Protein 5Y82 (pdb70)

Foldseek 3Di:
DAWDDDVAWIWDDDPFKIWTAGWWFRFTAWIFGCPPHTDTQFGCDPARFFKAPPVRTATAPDTKDWDDPCQDPRGHDFKIKIWGHRPQKIWIKMDGNPPLQKIKIKMAGADKIWTAHTARDPDCQQWDDAAQWTWHAHPVRQKIKIKRLNPGSPDDRIRTDYGIDMIMIRIGHPDLVSLCVRCVPCSVVVVVVSVVGPD/DAWDDDPFWIWDDDPFKIWTAGWWFRFTAWIFGCPPHTHTQFGDDPARFFWAAPHHTATAPDTKDKDFPAQDPRGHDFKIKIWGHRPQKIWIKMDGNPPLQKIKIKIAGAAKIWTAHTARDPDCLQWDDAFQWTWHAHPVQQKIKIKRLNPGSPDDRIRTDYGIDMIMIHIGHPDLVSLCVRPVPCSVVVVVVSVVGVD/DAWDDDPFWIWDDDPFKIWTAGFWFRFTAWIFGCPPHTHTQFGDDPARFFKAAPHRTATAPDTKDKDFDCQDPRGHDFKIKIWGHRPQKIWMKMDGNPPLQKIKIKIAGAHKIWTAHTARDPDCLQWDDAAQWTWHAHPVQQKIKIKRQNPGSVDDRIRIDYGIDMIMIRIGHPDLVSLCVRPVPCSVVVVVVSVVGPD/DAWDDDVAWIWDDAPFKIWTAGWWFRFTAWIFGCPPHTHTQFGCDPARFFKAADHDTATAPDTKDWDFPCQDPRGHDFKIWIWGHRPQKIWIKIDGNPPLQKIKIKMFGQAKIWTGHTARDPDCQQWDDAAQWTWHAHVVRQKIKIKRLNPGSPDDRIRIHHGIDMIMIHIGHPDLVSLCVRCVVCSVVVVVVSVVGPD

Structure (mmCIF, N/CA/C/O backbone):
data_5Y82
#
_entry.id   5Y82
#
_cell.length_a   79.952
_cell.length_b   79.952
_cell.length_c   135.825
_cell.angle_alpha   90.000
_cell.angle_beta   90.000
_cell.angle_gamma   90.000
#
_symmetry.space_group_name_H-M   'P 41'
#
loop_
_entity.id
_entity.type
_entity.pdbx_description
1 polymer 'Membrane protein insertase YidC'
2 water water
#
loop_
_atom_site.group_PDB
_atom_site.id
_atom_site.type_symbol
_atom_site.label_atom_id
_atom_site.label_alt_id
_atom_site.label_comp_id
_atom_site.label_asym_id
_atom_site.label_entity_id
_atom_site.label_seq_id
_atom_site.pdbx_PDB_ins_code
_atom_site.Cartn_x
_atom_site.Cartn_y
_atom_site.Cartn_z
_atom_site.occupancy
_atom_site.B_iso_or_equiv
_atom_site.auth_seq_id
_atom_site.auth_comp_id
_atom_site.auth_asym_id
_atom_site.auth_atom_id
_atom_site.pdbx_PDB_model_num
ATOM 1 N N . ILE A 1 1 ? 131.636 1.502 -57.389 1.00 33.49 24 ILE D N 1
ATOM 2 C CA . ILE A 1 1 ? 130.551 1.436 -58.362 1.00 42.03 24 ILE D CA 1
ATOM 3 C C . ILE A 1 1 ? 130.940 0.594 -59.579 1.00 46.80 24 ILE D C 1
ATOM 4 O O . ILE A 1 1 ? 130.100 -0.092 -60.129 1.00 49.18 24 ILE D O 1
ATOM 9 N N . LYS A 1 2 ? 132.200 0.626 -60.002 1.00 31.91 25 LYS D N 1
ATOM 10 C CA . LYS A 1 2 ? 132.680 -0.251 -61.063 1.00 36.12 25 LYS D CA 1
ATOM 11 C C . LYS A 1 2 ? 133.748 -1.168 -60.486 1.00 36.40 25 LYS D C 1
ATOM 12 O O . LYS A 1 2 ? 134.640 -0.704 -59.773 1.00 34.31 25 LYS D O 1
ATOM 18 N N . VAL A 1 3 ? 133.655 -2.464 -60.776 1.00 33.52 26 VAL D N 1
ATOM 19 C CA . VAL A 1 3 ? 134.632 -3.444 -60.310 1.00 28.98 26 VAL D CA 1
ATOM 20 C C . VAL A 1 3 ? 135.271 -4.124 -61.517 1.00 28.37 26 VAL D C 1
ATOM 21 O O . VAL A 1 3 ? 134.568 -4.573 -62.428 1.00 34.61 26 VAL D O 1
ATOM 25 N N . VAL A 1 4 ? 136.600 -4.211 -61.512 1.00 33.74 27 VAL D N 1
ATOM 26 C CA . VAL A 1 4 ? 137.378 -4.849 -62.571 1.00 24.13 27 VAL D CA 1
ATOM 27 C C . VAL A 1 4 ? 138.304 -5.875 -61.929 1.00 27.33 27 VAL D C 1
ATOM 28 O O . VAL A 1 4 ? 139.297 -5.503 -61.293 1.00 27.87 27 VAL D O 1
ATOM 32 N N . ARG A 1 5 ? 138.006 -7.157 -62.130 1.00 25.07 28 ARG D N 1
ATOM 33 C CA . ARG A 1 5 ? 138.806 -8.269 -61.626 1.00 23.61 28 ARG D CA 1
ATOM 34 C C . ARG A 1 5 ? 139.754 -8.747 -62.727 1.00 28.65 28 ARG D C 1
ATOM 35 O O . ARG A 1 5 ? 139.299 -9.051 -63.838 1.00 33.90 28 ARG D O 1
ATOM 43 N N . SER A 1 6 ? 141.062 -8.811 -62.431 1.00 28.16 29 SER D N 1
ATOM 44 C CA . SER A 1 6 ? 142.059 -8.946 -63.485 1.00 27.60 29 SER D CA 1
ATOM 45 C C . SER A 1 6 ? 142.988 -10.135 -63.259 1.00 37.90 29 SER D C 1
ATOM 46 O O . SER A 1 6 ? 144.161 -10.077 -63.686 1.00 46.30 29 SER D O 1
ATOM 49 N N . GLU A 1 7 ? 142.515 -11.182 -62.568 1.00 37.13 30 GLU D N 1
ATOM 50 C CA . GLU A 1 7 ? 143.283 -12.386 -62.284 1.00 43.62 30 GLU D CA 1
ATOM 51 C C . GLU A 1 7 ? 144.600 -12.086 -61.566 1.00 40.06 30 GLU D C 1
ATOM 52 O O . GLU A 1 7 ? 145.323 -13.015 -61.172 1.00 43.39 30 GLU D O 1
ATOM 58 N N . LYS A 1 8 ? 144.900 -10.804 -61.352 1.00 32.23 31 LYS D N 1
ATOM 59 C CA . LYS A 1 8 ? 146.014 -10.354 -60.521 1.00 32.51 31 LYS D CA 1
ATOM 60 C C . LYS A 1 8 ? 145.619 -9.330 -59.468 1.00 34.60 31 LYS D C 1
ATOM 61 O O . LYS A 1 8 ? 146.345 -9.190 -58.480 1.00 35.40 31 LYS D O 1
ATOM 67 N N . GLU A 1 9 ? 144.506 -8.621 -59.634 1.00 30.35 32 GLU D N 1
ATOM 68 C CA . GLU A 1 9 ? 144.060 -7.634 -58.660 1.00 28.76 32 GLU D CA 1
ATOM 69 C C . GLU A 1 9 ? 142.613 -7.280 -58.956 1.00 22.93 32 GLU D C 1
ATOM 70 O O . GLU A 1 9 ? 142.102 -7.543 -60.045 1.00 26.30 32 GLU D O 1
ATOM 76 N N . ILE A 1 10 ? 141.958 -6.690 -57.964 1.00 22.05 33 ILE D N 1
ATOM 77 C CA . ILE A 1 10 ? 140.593 -6.197 -58.080 1.00 24.60 33 ILE D CA 1
ATOM 78 C C . ILE A 1 10 ? 140.649 -4.679 -57.992 1.00 21.54 33 ILE D C 1
ATOM 79 O O . ILE A 1 10 ? 141.330 -4.127 -57.119 1.00 23.54 33 ILE D O 1
ATOM 84 N N . VAL A 1 11 ? 139.969 -4.003 -58.910 1.00 21.87 34 VAL D N 1
ATOM 85 C CA . VAL A 1 11 ? 139.966 -2.546 -58.949 1.00 24.85 34 VAL D CA 1
ATOM 86 C C . VAL A 1 11 ? 138.537 -2.077 -58.737 1.00 26.45 34 VAL D C 1
ATOM 87 O O . VAL A 1 11 ? 137.612 -2.602 -59.365 1.00 22.33 34 VAL D O 1
ATOM 91 N N . VAL A 1 12 ? 138.356 -1.126 -57.821 1.00 27.03 35 VAL D N 1
ATOM 92 C CA . VAL A 1 12 ? 137.057 -0.525 -57.543 1.00 21.50 35 VAL D CA 1
ATOM 93 C C . VAL A 1 12 ? 137.145 0.945 -57.909 1.00 25.23 35 VAL D C 1
ATOM 94 O O . VAL A 1 12 ? 138.110 1.623 -57.543 1.00 23.37 35 VAL D O 1
ATOM 98 N N . LEU A 1 13 ? 136.138 1.435 -58.627 1.00 28.36 36 LEU D N 1
ATOM 99 C CA . LEU A 1 13 ? 136.169 2.754 -59.246 1.00 27.52 36 LEU D CA 1
ATOM 100 C C . LEU A 1 13 ? 134.838 3.450 -59.019 1.00 31.90 36 LEU D C 1
ATOM 101 O O . LEU A 1 13 ? 133.803 2.994 -59.516 1.00 32.64 36 LEU D O 1
ATOM 106 N N . THR A 1 14 ? 134.863 4.545 -58.265 1.00 30.76 37 THR D N 1
ATOM 107 C CA . THR A 1 14 ? 133.747 5.465 -58.181 1.00 38.20 37 THR D CA 1
ATOM 108 C C . THR A 1 14 ? 134.135 6.727 -58.944 1.00 39.46 37 THR D C 1
ATOM 109 O O . THR A 1 14 ? 135.139 6.741 -59.669 1.00 35.48 37 THR D O 1
ATOM 113 N N . ARG A 1 15 ? 133.371 7.797 -58.751 1.00 38.90 38 ARG D N 1
ATOM 114 C CA . ARG A 1 15 ? 133.697 9.050 -59.414 1.00 39.96 38 ARG D CA 1
ATOM 115 C C . ARG A 1 15 ? 134.961 9.710 -58.870 1.00 41.44 38 ARG D C 1
ATOM 116 O O . ARG A 1 15 ? 135.631 10.426 -59.622 1.00 47.45 38 ARG D O 1
ATOM 124 N N . PHE A 1 16 ? 135.328 9.474 -57.603 1.00 36.04 39 PHE D N 1
ATOM 125 C CA . PHE A 1 16 ? 136.488 10.139 -57.015 1.00 33.03 39 PHE D CA 1
ATOM 126 C C . PHE A 1 16 ? 137.529 9.193 -56.433 1.00 32.33 39 PHE D C 1
ATOM 127 O O . PHE A 1 16 ? 138.541 9.670 -55.900 1.00 31.39 39 PHE D O 1
ATOM 135 N N . GLU A 1 17 ? 137.323 7.881 -56.511 1.00 34.50 40 GLU D N 1
ATOM 136 C CA . GLU A 1 17 ? 138.185 6.921 -55.843 1.00 31.90 40 GLU D CA 1
ATOM 137 C C . GLU A 1 17 ? 138.513 5.761 -56.768 1.00 28.33 40 GLU D C 1
ATOM 138 O O . GLU A 1 17 ? 137.678 5.314 -57.554 1.00 24.64 40 GLU D O 1
ATOM 144 N N . GLU A 1 18 ? 139.743 5.268 -56.649 1.00 26.44 41 GLU D N 1
ATOM 145 C CA . GLU A 1 18 ? 140.209 4.102 -57.395 1.00 25.27 41 GLU D CA 1
ATOM 146 C C . GLU A 1 18 ? 141.050 3.252 -56.451 1.00 23.46 41 GLU D C 1
ATOM 147 O O . GLU A 1 18 ? 142.193 3.604 -56.137 1.00 22.58 41 GLU D O 1
ATOM 153 N N . TYR A 1 19 ? 140.471 2.151 -55.994 1.00 22.63 42 TYR D N 1
ATOM 154 C CA . TYR A 1 19 ? 141.111 1.206 -55.094 1.00 20.56 42 TYR D CA 1
ATOM 155 C C . TYR A 1 19 ? 141.677 0.037 -55.881 1.00 21.89 42 TYR D C 1
ATOM 156 O O . TYR A 1 19 ? 141.017 -0.506 -56.775 1.00 20.70 42 TYR D O 1
ATOM 165 N N . HIS A 1 20 ? 142.893 -0.365 -55.519 1.00 23.78 43 HIS D N 1
ATOM 166 C CA . HIS A 1 20 ? 143.556 -1.537 -56.077 1.00 19.50 43 HIS D CA 1
ATOM 167 C C . HIS A 1 20 ? 143.851 -2.488 -54.929 1.00 21.33 43 HIS D C 1
ATOM 168 O O . HIS A 1 20 ? 144.696 -2.181 -54.073 1.00 22.37 43 HIS D O 1
ATOM 175 N N . PHE A 1 21 ? 143.184 -3.645 -54.944 1.00 21.72 44 PHE D N 1
ATOM 176 C CA . PHE A 1 21 ? 143.362 -4.717 -53.974 1.00 21.54 44 PHE D CA 1
ATOM 177 C C . PHE A 1 21 ? 143.995 -5.940 -54.620 1.00 25.32 44 PHE D C 1
ATOM 178 O O . PHE A 1 21 ? 143.697 -6.278 -55.764 1.00 25.35 44 PHE D O 1
ATOM 186 N N . ASP A 1 22 ? 144.841 -6.636 -53.868 1.00 26.67 45 ASP D N 1
ATOM 187 C CA . ASP A 1 22 ? 145.432 -7.859 -54.385 1.00 28.77 45 ASP D CA 1
ATOM 188 C C . ASP A 1 22 ? 144.480 -9.036 -54.165 1.00 26.92 45 ASP D C 1
ATOM 189 O O . ASP A 1 22 ? 143.385 -8.890 -53.620 1.00 28.20 45 ASP D O 1
ATOM 194 N N . LEU A 1 23 ? 144.917 -10.233 -54.558 1.00 28.70 46 LEU D N 1
ATOM 195 C CA . LEU A 1 23 ? 144.094 -11.422 -54.416 1.00 29.86 46 LEU D CA 1
ATOM 196 C C . LEU A 1 23 ? 144.635 -12.432 -53.417 1.00 26.84 46 LEU D C 1
ATOM 197 O O . LEU A 1 23 ? 143.857 -13.244 -52.908 1.00 30.07 46 LEU D O 1
ATOM 202 N N . GLU A 1 24 ? 145.937 -12.407 -53.132 1.00 30.48 47 GLU D N 1
ATOM 203 C CA . GLU A 1 24 ? 146.579 -13.421 -52.300 1.00 32.28 47 GLU D CA 1
ATOM 204 C C 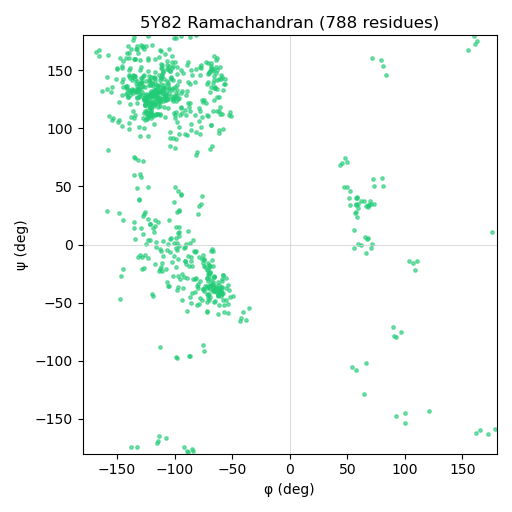. GLU A 1 24 ? 146.627 -13.040 -50.825 1.00 30.20 47 GLU D C 1
ATOM 205 O O . GLU A 1 24 ? 146.470 -13.902 -49.951 1.00 25.63 47 GLU D O 1
ATOM 211 N N . LYS A 1 25 ? 146.842 -11.758 -50.536 1.00 24.68 48 LYS D N 1
ATOM 212 C CA . LYS A 1 25 ? 147.038 -11.288 -49.175 1.00 28.54 48 LYS D CA 1
ATOM 213 C C . LYS A 1 25 ? 145.902 -10.429 -48.654 1.00 24.80 48 LYS D C 1
ATOM 214 O O . LYS A 1 25 ? 145.921 -10.070 -47.478 1.00 21.65 48 LYS D O 1
ATOM 220 N N . GLY A 1 26 ? 144.919 -10.095 -49.482 1.00 22.82 49 GLY D N 1
ATOM 221 C CA . GLY A 1 26 ? 143.866 -9.203 -49.029 1.00 23.25 49 GLY D CA 1
ATOM 222 C C . GLY A 1 26 ? 144.341 -7.821 -48.634 1.00 30.80 49 GLY D C 1
ATOM 223 O O . GLY A 1 26 ? 143.816 -7.238 -47.677 1.00 26.87 49 GLY D O 1
ATOM 224 N N . ILE A 1 27 ? 145.313 -7.271 -49.351 1.00 23.94 50 ILE D N 1
ATOM 225 C CA . ILE A 1 27 ? 145.887 -5.991 -48.967 1.00 23.59 50 ILE D CA 1
ATOM 226 C C . ILE A 1 27 ? 145.403 -4.904 -49.915 1.00 23.24 50 ILE D C 1
ATOM 227 O O . ILE A 1 27 ? 145.018 -5.155 -51.062 1.00 24.38 50 ILE D O 1
ATOM 232 N N . LEU A 1 28 ? 145.404 -3.675 -49.410 1.00 21.77 51 LEU D N 1
ATOM 233 C CA . LEU A 1 28 ? 145.228 -2.518 -50.271 1.00 20.77 51 LEU D CA 1
ATOM 234 C C . LEU A 1 28 ? 146.561 -2.261 -50.958 1.00 18.73 51 LEU D C 1
ATOM 235 O O . LEU A 1 28 ? 147.562 -1.966 -50.297 1.00 18.37 51 LEU D O 1
ATOM 240 N N . LYS A 1 29 ? 146.586 -2.412 -52.282 1.00 18.39 52 LYS D N 1
ATOM 241 C CA . LYS A 1 29 ? 147.827 -2.224 -53.026 1.00 23.02 52 LYS D CA 1
ATOM 242 C C . LYS A 1 29 ? 148.011 -0.763 -53.398 1.00 25.39 52 LYS D C 1
ATOM 243 O O . LYS A 1 29 ? 149.103 -0.206 -53.226 1.00 24.40 52 LYS D O 1
ATOM 249 N N . ASP A 1 30 ? 146.952 -0.121 -53.894 1.00 24.69 53 ASP D N 1
ATOM 250 C CA . ASP A 1 30 ? 147.086 1.264 -54.329 1.00 22.73 53 ASP D CA 1
ATOM 251 C C . ASP A 1 30 ? 145.776 2.001 -54.156 1.00 27.10 53 ASP D C 1
ATOM 252 O O . ASP A 1 30 ? 144.696 1.411 -54.233 1.00 24.13 53 ASP D O 1
ATOM 257 N N . PHE A 1 31 ? 145.880 3.309 -53.947 1.00 22.69 54 PHE D N 1
ATOM 258 C CA . PHE A 1 31 ? 144.688 4.136 -53.888 1.00 25.88 54 PHE D CA 1
ATOM 259 C C . PHE A 1 31 ? 144.941 5.446 -54.616 1.00 23.81 54 PHE D C 1
ATOM 260 O O . PHE A 1 31 ? 145.987 6.084 -54.421 1.00 22.83 54 PHE D O 1
ATOM 268 N N . TYR A 1 32 ? 143.974 5.817 -55.461 1.00 21.94 55 TYR D N 1
ATOM 269 C CA . TYR A 1 32 ? 143.982 7.041 -56.251 1.00 21.43 55 TYR D CA 1
ATOM 270 C C . TYR A 1 32 ? 142.740 7.860 -55.939 1.00 23.45 55 TYR D C 1
ATOM 271 O O . TYR A 1 32 ? 141.620 7.345 -56.016 1.00 21.56 55 TYR D O 1
ATOM 280 N N . THR A 1 33 ? 142.931 9.135 -55.619 1.00 22.59 56 THR D N 1
ATOM 281 C CA . THR A 1 33 ? 141.843 10.092 -55.722 1.00 25.82 56 THR D CA 1
ATOM 282 C C . THR A 1 33 ? 141.840 10.688 -57.121 1.00 29.40 56 THR D C 1
ATOM 283 O O . THR A 1 33 ? 142.864 10.718 -57.813 1.00 21.12 56 THR D O 1
ATOM 287 N N . MET A 1 34 ? 140.662 11.148 -57.539 1.00 30.98 57 MET D N 1
ATOM 288 C CA . MET A 1 34 ? 140.466 11.673 -58.885 1.00 34.97 57 MET D CA 1
ATOM 289 C C . MET A 1 34 ? 139.661 12.965 -58.887 1.00 35.01 57 MET D C 1
ATOM 290 O O . MET A 1 34 ? 139.172 13.387 -59.940 1.00 35.68 57 MET D O 1
ATOM 295 N N . VAL A 1 35 ? 139.507 13.596 -57.727 1.00 29.40 58 VAL D N 1
ATOM 296 C CA . VAL A 1 35 ? 138.750 14.836 -57.687 1.00 41.18 58 VAL D CA 1
ATOM 297 C C . VAL A 1 35 ? 139.537 15.972 -58.341 1.00 36.92 58 VAL D C 1
ATOM 298 O O . VAL A 1 35 ? 138.947 16.904 -58.901 1.00 40.92 58 VAL D O 1
ATOM 302 N N . ASP A 1 36 ? 140.867 15.904 -58.310 1.00 40.51 59 ASP D N 1
ATOM 303 C CA . ASP A 1 36 ? 141.712 16.912 -58.941 1.00 33.63 59 ASP D CA 1
ATOM 304 C C . ASP A 1 36 ? 142.649 16.257 -59.943 1.00 37.06 59 ASP D C 1
ATOM 305 O O . ASP A 1 36 ? 143.859 16.503 -59.929 1.00 43.18 59 ASP D O 1
ATOM 310 N N . GLY A 1 37 ? 142.102 15.429 -60.821 1.00 38.45 60 GLY D N 1
ATOM 311 C CA . GLY A 1 37 ? 142.917 14.588 -61.665 1.00 35.55 60 GLY D CA 1
ATOM 312 C C . GLY A 1 37 ? 143.412 13.361 -60.919 1.00 38.23 60 GLY D C 1
ATOM 313 O O . GLY A 1 37 ? 143.501 13.330 -59.693 1.00 40.85 60 GLY D O 1
ATOM 314 N N . ARG A 1 38 ? 143.774 12.347 -61.660 1.00 34.25 61 ARG D N 1
ATOM 315 C CA . ARG A 1 38 ? 144.185 11.103 -61.093 1.00 28.64 61 ARG D CA 1
ATOM 316 C C . ARG A 1 38 ? 145.428 11.372 -60.309 1.00 27.60 61 ARG D C 1
ATOM 317 O O . ARG A 1 38 ? 146.411 11.735 -60.849 1.00 34.36 61 ARG D O 1
ATOM 325 N N . LYS A 1 39 ? 145.353 11.201 -59.006 1.00 25.93 62 LYS D N 1
ATOM 326 C CA . LYS A 1 39 ? 146.483 11.517 -58.137 1.00 28.85 62 LYS D CA 1
ATOM 327 C C . LYS A 1 39 ? 146.780 10.270 -57.312 1.00 24.03 62 LYS D C 1
ATOM 328 O O . LYS A 1 39 ? 145.917 9.786 -56.569 1.00 22.12 62 LYS D O 1
ATOM 334 N N . HIS A 1 40 ? 147.995 9.750 -57.448 1.00 21.70 63 HIS D N 1
ATOM 335 C CA . HIS A 1 40 ? 148.410 8.545 -56.734 1.00 25.07 63 HIS D CA 1
ATOM 336 C C . HIS A 1 40 ? 148.747 8.955 -55.310 1.00 26.76 63 HIS D C 1
ATOM 337 O O . HIS A 1 40 ? 149.778 9.582 -55.066 1.00 25.06 63 HIS D O 1
ATOM 344 N N . VAL A 1 41 ? 147.879 8.622 -54.358 1.00 26.49 64 VAL D N 1
ATOM 345 C CA . VAL A 1 41 ? 148.060 9.095 -52.991 1.00 26.93 64 VAL D CA 1
ATOM 346 C C . VAL A 1 41 ? 148.415 7.988 -52.022 1.00 20.55 64 VAL D C 1
ATOM 347 O O . VAL A 1 41 ? 148.979 8.287 -50.959 1.00 27.00 64 VAL D O 1
ATOM 351 N N . PHE A 1 42 ? 148.098 6.731 -52.322 1.00 24.55 65 PHE D N 1
ATOM 352 C CA . PHE A 1 42 ? 148.545 5.657 -51.448 1.00 21.28 65 PHE D CA 1
ATOM 353 C C . PHE A 1 42 ? 149.177 4.551 -52.271 1.00 22.63 65 PHE D C 1
ATOM 354 O O . PHE A 1 42 ? 148.616 4.122 -53.285 1.00 21.09 65 PHE D O 1
ATOM 362 N N . THR A 1 43 ? 150.327 4.078 -51.807 1.00 21.85 66 THR D N 1
ATOM 363 C CA . THR A 1 43 ? 150.956 2.896 -52.350 1.00 23.34 66 THR D CA 1
ATOM 364 C C . THR A 1 43 ? 151.309 1.968 -51.199 1.00 24.99 66 THR D C 1
ATOM 365 O O . THR A 1 43 ? 151.760 2.409 -50.137 1.00 25.15 66 THR D O 1
ATOM 369 N N . TYR A 1 44 ? 151.065 0.678 -51.406 1.00 22.93 67 TYR D N 1
ATOM 370 C CA . TYR A 1 44 ? 151.259 -0.324 -50.363 1.00 22.31 67 TYR D CA 1
ATOM 371 C C . TYR A 1 44 ? 152.724 -0.370 -49.938 1.00 23.48 67 TYR D C 1
ATOM 372 O O . TYR A 1 44 ? 153.601 -0.750 -50.718 1.00 21.60 67 TYR D O 1
ATOM 381 N N . GLY A 1 45 ? 152.997 -0.003 -48.698 1.00 26.76 68 GLY D N 1
ATOM 382 C CA . GLY A 1 45 ? 154.296 -0.282 -48.125 1.00 26.17 68 GLY D CA 1
ATOM 383 C C . GLY A 1 45 ? 154.299 -1.662 -47.530 1.00 36.03 68 GLY D C 1
ATOM 384 O O . GLY A 1 45 ? 154.516 -2.655 -48.237 1.00 55.73 68 GLY D O 1
ATOM 385 N N . ASN A 1 46 ? 154.063 -1.726 -46.234 1.00 30.91 69 ASN D N 1
ATOM 386 C CA . ASN A 1 46 ? 153.794 -2.969 -45.519 1.00 30.76 69 ASN D CA 1
ATOM 387 C C . ASN A 1 46 ? 152.554 -2.771 -44.674 1.00 31.48 69 ASN D C 1
ATOM 388 O O . ASN A 1 46 ? 152.492 -3.215 -43.533 1.00 37.60 69 ASN D O 1
ATOM 393 N N . ASP A 1 47 ? 151.579 -2.044 -45.214 1.00 28.80 70 ASP D N 1
ATOM 394 C CA . ASP A 1 47 ? 150.557 -1.450 -44.373 1.00 28.38 70 ASP D CA 1
ATOM 395 C C . ASP A 1 47 ? 149.223 -1.356 -45.086 1.00 28.84 70 ASP D C 1
ATOM 396 O O . ASP A 1 47 ? 148.416 -0.471 -44.790 1.00 35.18 70 ASP D O 1
ATOM 401 N N . GLY A 1 48 ? 148.976 -2.242 -46.036 1.00 24.89 71 GLY D N 1
ATOM 402 C CA . GLY A 1 48 ? 147.715 -2.188 -46.735 1.00 24.51 71 GLY D CA 1
ATOM 403 C C . GLY A 1 48 ? 146.691 -3.109 -46.116 1.00 27.54 71 GLY D C 1
ATOM 404 O O . GLY A 1 48 ? 145.977 -3.814 -46.831 1.00 26.67 71 GLY D O 1
ATOM 405 N N . PHE A 1 49 ? 146.634 -3.120 -44.784 1.00 24.97 72 PHE D N 1
ATOM 406 C CA . PHE A 1 49 ? 145.762 -4.008 -44.009 1.00 22.00 72 PHE D CA 1
ATOM 407 C C . PHE A 1 49 ? 146.251 -5.464 -44.008 1.00 22.32 72 PHE D C 1
ATOM 408 O O . PHE A 1 49 ? 145.445 -6.392 -43.972 1.00 22.36 72 PHE D O 1
ATOM 416 N N . ASP A 1 50 ? 147.573 -5.673 -44.016 1.00 21.53 73 ASP D N 1
ATOM 417 C CA . ASP A 1 50 ? 148.116 -7.014 -43.823 1.00 22.26 73 ASP D CA 1
ATOM 418 C C . ASP A 1 50 ? 147.636 -7.604 -42.507 1.00 25.20 73 ASP D C 1
ATOM 419 O O . ASP A 1 50 ? 147.663 -6.936 -41.474 1.00 24.20 73 ASP D O 1
ATOM 424 N N . VAL A 1 51 ? 147.278 -8.882 -42.532 1.00 23.00 74 VAL D N 1
ATOM 425 C CA . VAL A 1 51 ? 146.944 -9.639 -41.330 1.00 25.51 74 VAL D CA 1
ATOM 426 C C . VAL A 1 51 ? 148.199 -10.369 -40.861 1.00 25.12 74 VAL D C 1
ATOM 427 O O . VAL A 1 51 ? 148.731 -11.225 -41.579 1.00 31.08 74 VAL D O 1
ATOM 431 N N . LEU A 1 52 ? 148.673 -10.051 -39.659 1.00 26.73 75 LEU D N 1
ATOM 432 C CA . LEU A 1 52 ? 149.877 -10.663 -39.096 1.00 29.75 75 LEU D CA 1
ATOM 433 C C . LEU A 1 52 ? 149.497 -11.630 -37.982 1.00 30.89 75 LEU D C 1
ATOM 434 O O . LEU A 1 52 ? 148.833 -11.236 -37.018 1.00 35.98 75 LEU D O 1
ATOM 439 N N . ASP A 1 53 ? 149.925 -12.891 -38.104 1.00 34.17 76 ASP D N 1
ATOM 440 C CA . ASP A 1 53 ? 149.665 -13.860 -37.037 1.00 38.96 76 ASP D CA 1
ATOM 441 C C . ASP A 1 53 ? 150.635 -13.690 -35.873 1.00 45.80 76 ASP D C 1
ATOM 442 O O . ASP A 1 53 ? 150.219 -13.621 -34.713 1.00 51.64 76 ASP D O 1
ATOM 447 N N . GLU A 1 54 ? 151.931 -13.652 -36.154 1.00 47.72 77 GLU D N 1
ATOM 448 C CA . GLU A 1 54 ? 152.860 -13.168 -35.146 1.00 47.40 77 GLU D CA 1
ATOM 449 C C . GLU A 1 54 ? 153.418 -11.857 -35.664 1.00 45.32 77 GLU D C 1
ATOM 450 O O . GLU A 1 54 ? 152.878 -10.780 -35.390 1.00 47.50 77 GLU D O 1
ATOM 456 N N . GLY A 1 55 ? 154.495 -11.958 -36.426 1.00 30.00 78 GLY D N 1
ATOM 457 C CA . GLY A 1 55 ? 154.869 -10.933 -37.371 1.00 30.00 78 GLY D CA 1
ATOM 458 C C . GLY A 1 55 ? 154.737 -11.574 -38.732 1.00 30.00 78 GLY D C 1
ATOM 459 O O . GLY A 1 55 ? 155.311 -11.101 -39.717 1.00 30.00 78 GLY D O 1
ATOM 460 N N . THR A 1 56 ? 153.975 -12.677 -38.782 1.00 28.75 79 THR D N 1
ATOM 461 C CA . THR A 1 56 ? 153.860 -13.491 -39.985 1.00 34.12 79 THR D CA 1
ATOM 462 C C . THR A 1 56 ? 152.629 -13.089 -40.777 1.00 31.63 79 THR D C 1
ATOM 463 O O . THR A 1 56 ? 151.501 -13.362 -40.331 1.00 29.10 79 THR D O 1
ATOM 467 N N . PRO A 1 57 ? 152.780 -12.492 -41.956 1.00 38.11 80 PRO D N 1
ATOM 468 C CA . PRO A 1 57 ? 151.602 -12.172 -42.771 1.00 36.96 80 PRO D CA 1
ATOM 469 C C . PRO A 1 57 ? 150.899 -13.436 -43.255 1.00 37.00 80 PRO D C 1
ATOM 470 O O . PRO A 1 57 ? 151.524 -14.461 -43.529 1.00 31.06 80 PRO D O 1
ATOM 474 N N . LEU A 1 58 ? 149.574 -13.353 -43.342 1.00 28.81 81 LEU D N 1
ATOM 475 C CA . LEU A 1 58 ? 148.731 -14.473 -43.734 1.00 32.11 81 LEU D CA 1
ATOM 476 C C . LEU A 1 58 ? 148.225 -14.285 -45.160 1.00 27.03 81 LEU D C 1
ATOM 477 O O . LEU A 1 58 ? 148.071 -13.157 -45.636 1.00 24.14 81 LEU D O 1
ATOM 482 N N . THR A 1 59 ? 147.973 -15.397 -45.840 1.00 30.26 82 THR D N 1
ATOM 483 C CA . THR A 1 59 ? 147.339 -15.384 -47.151 1.00 28.60 82 THR D CA 1
ATOM 484 C C . THR A 1 59 ? 145.943 -15.989 -47.052 1.00 20.46 82 THR D C 1
ATOM 485 O O . THR A 1 59 ? 145.672 -16.811 -46.175 1.00 21.49 82 THR D O 1
ATOM 489 N N . VAL A 1 60 ? 145.044 -15.558 -47.938 1.00 22.43 83 VAL D N 1
ATOM 490 C CA . VAL A 1 60 ? 143.697 -16.119 -47.919 1.00 26.31 83 VAL D CA 1
ATOM 491 C C . VAL A 1 60 ? 143.754 -17.584 -48.328 1.00 23.94 83 VAL D C 1
ATOM 492 O O . VAL A 1 60 ? 144.608 -18.005 -49.117 1.00 24.92 83 VAL D O 1
ATOM 496 N N . ILE A 1 61 ? 142.834 -18.376 -47.784 1.00 21.69 84 ILE D N 1
ATOM 497 C CA . ILE A 1 61 ? 142.774 -19.787 -48.143 1.00 26.21 84 ILE D CA 1
ATOM 498 C C . ILE A 1 61 ? 141.952 -20.030 -49.397 1.00 22.89 84 ILE D C 1
ATOM 499 O O . ILE A 1 61 ? 141.955 -21.153 -49.925 1.00 23.11 84 ILE D O 1
ATOM 504 N N . GLU A 1 62 ? 141.226 -19.023 -49.872 1.00 24.19 85 GLU D N 1
ATOM 505 C CA . GLU A 1 62 ? 140.462 -19.102 -51.105 1.00 24.94 85 GLU D CA 1
ATOM 506 C C . GLU A 1 62 ? 140.456 -17.729 -51.751 1.00 25.14 85 GLU D C 1
ATOM 507 O O . GLU A 1 62 ? 140.689 -16.705 -51.103 1.00 22.95 85 GLU D O 1
ATOM 513 N N . GLU A 1 63 ? 140.166 -17.727 -53.044 1.00 29.38 86 GLU D N 1
ATOM 514 C CA . GLU A 1 63 ? 140.066 -16.492 -53.792 1.00 27.74 86 GLU D CA 1
ATOM 515 C C . GLU A 1 63 ? 138.979 -15.602 -53.192 1.00 23.67 86 GLU D C 1
ATOM 516 O O . GLU A 1 63 ? 137.988 -16.094 -52.647 1.00 24.09 86 GLU D O 1
ATOM 522 N N . PRO A 1 64 ? 139.164 -14.290 -53.232 1.00 21.80 87 PRO D N 1
ATOM 523 C CA . PRO A 1 64 ? 138.182 -13.393 -52.624 1.00 23.45 87 PRO D CA 1
ATOM 524 C C . PRO A 1 64 ? 136.866 -13.398 -53.385 1.00 24.38 87 PRO D C 1
ATOM 525 O O . PRO A 1 64 ? 136.817 -13.656 -54.591 1.00 21.68 87 PRO D O 1
ATOM 529 N N . ILE A 1 65 ? 135.789 -13.090 -52.662 1.00 21.60 88 ILE D N 1
ATOM 530 C CA . ILE A 1 65 ? 134.455 -13.009 -53.241 1.00 21.09 88 ILE D CA 1
ATOM 531 C C . ILE A 1 65 ? 134.069 -11.543 -53.367 1.00 25.86 88 ILE D C 1
ATOM 532 O O . ILE A 1 65 ? 134.326 -10.748 -52.457 1.00 25.26 88 ILE D O 1
ATOM 537 N N . VAL A 1 66 ? 133.463 -11.179 -54.499 1.00 27.66 89 VAL D N 1
ATOM 538 C CA . VAL A 1 66 ? 132.953 -9.830 -54.726 1.00 29.02 89 VAL D CA 1
ATOM 539 C C . VAL A 1 66 ? 131.430 -9.881 -54.767 1.00 28.87 89 VAL D C 1
ATOM 540 O O . VAL A 1 66 ? 130.848 -10.649 -55.542 1.00 36.36 89 VAL D O 1
ATOM 544 N N . THR A 1 67 ? 130.791 -9.062 -53.929 1.00 33.29 90 THR D N 1
ATOM 545 C CA . THR A 1 67 ? 129.342 -9.022 -53.761 1.00 38.56 90 THR D CA 1
ATOM 546 C C . THR A 1 67 ? 128.882 -7.567 -53.729 1.00 42.62 90 THR D C 1
ATOM 547 O O . THR A 1 67 ? 129.690 -6.636 -53.785 1.00 42.43 90 THR D O 1
ATOM 551 N N . GLY A 1 68 ? 127.579 -7.369 -53.617 1.00 48.79 91 GLY D N 1
ATOM 552 C CA . GLY A 1 68 ? 127.047 -6.026 -53.511 1.00 53.25 91 GLY D CA 1
ATOM 553 C C . GLY A 1 68 ? 125.578 -5.991 -53.852 1.00 52.78 91 GLY D C 1
ATOM 554 O O . GLY A 1 68 ? 124.994 -6.972 -54.309 1.00 61.03 91 GLY D O 1
ATOM 555 N N . VAL A 1 69 ? 124.983 -4.826 -53.622 1.00 59.85 92 VAL D N 1
ATOM 556 C CA . VAL A 1 69 ? 123.552 -4.639 -53.817 1.00 64.56 92 VAL D CA 1
ATOM 557 C C . VAL A 1 69 ? 123.337 -3.711 -55.003 1.00 63.89 92 VAL D C 1
ATOM 558 O O . VAL A 1 69 ? 124.119 -2.785 -55.246 1.00 61.36 92 VAL D O 1
ATOM 562 N N . GLY A 1 70 ? 122.269 -3.980 -55.753 1.00 64.69 93 GLY D N 1
ATOM 563 C CA . GLY A 1 70 ? 121.931 -3.199 -56.924 1.00 62.12 93 GLY D CA 1
ATOM 564 C C . GLY A 1 70 ? 122.870 -3.441 -58.086 1.00 68.94 93 GLY D C 1
ATOM 565 O O . GLY A 1 70 ? 123.464 -2.495 -58.609 1.00 73.28 93 GLY D O 1
ATOM 566 N N . LYS A 1 71 ? 123.004 -4.703 -58.505 1.00 72.19 94 LYS D N 1
ATOM 567 C CA . LYS A 1 71 ? 123.933 -5.075 -59.569 1.00 76.49 94 LYS D CA 1
ATOM 568 C C . LYS A 1 71 ? 123.583 -4.382 -60.881 1.00 80.58 94 LYS D C 1
ATOM 569 O O . LYS A 1 71 ? 122.692 -4.832 -61.610 1.00 82.32 94 LYS D O 1
ATOM 575 N N . VAL A 1 72 ? 124.282 -3.289 -61.188 1.00 79.59 95 VAL D N 1
ATOM 576 C CA . VAL A 1 72 ? 124.044 -2.528 -62.411 1.00 78.45 95 VAL D CA 1
ATOM 577 C C . VAL A 1 72 ? 124.866 -3.141 -63.541 1.00 81.98 95 VAL D C 1
ATOM 578 O O . VAL A 1 72 ? 125.589 -4.125 -63.337 1.00 78.61 95 VAL D O 1
ATOM 582 N N . SER A 1 73 ? 124.740 -2.576 -64.746 1.00 77.17 96 SER D N 1
ATOM 583 C CA . SER A 1 73 ? 125.507 -3.060 -65.889 1.00 83.14 96 SER D CA 1
ATOM 584 C C . SER A 1 73 ? 127.006 -3.055 -65.599 1.00 79.68 96 SER D C 1
ATOM 585 O O . SER A 1 73 ? 127.730 -3.969 -66.014 1.00 75.86 96 SER D O 1
ATOM 588 N N . GLU A 1 74 ? 127.485 -2.043 -64.882 1.00 79.97 97 GLU D N 1
ATOM 589 C CA . GLU A 1 74 ? 128.883 -1.939 -64.478 1.00 82.34 97 GLU D CA 1
ATOM 590 C C . GLU A 1 74 ? 128.969 -2.298 -62.997 1.00 81.08 97 GLU D C 1
ATOM 591 O O . GLU A 1 74 ? 128.970 -1.433 -62.122 1.00 81.06 97 GLU D O 1
ATOM 597 N N . GLY A 1 75 ? 129.057 -3.594 -62.720 1.00 77.02 98 GLY D N 1
ATOM 598 C CA . GLY A 1 75 ? 129.238 -4.062 -61.362 1.00 73.99 98 GLY D CA 1
ATOM 599 C C . GLY A 1 75 ? 128.072 -3.790 -60.430 1.00 78.63 98 GLY D C 1
ATOM 600 O O . GLY A 1 75 ? 127.056 -4.491 -60.476 1.00 78.54 98 GLY D O 1
ATOM 601 N N . PHE A 1 76 ? 128.199 -2.773 -59.579 1.00 70.80 99 PHE D N 1
ATOM 602 C CA . PHE A 1 76 ? 127.183 -2.467 -58.584 1.00 60.77 99 PHE D CA 1
ATOM 603 C C . PHE A 1 76 ? 126.912 -0.972 -58.551 1.00 60.80 99 PHE D C 1
ATOM 604 O O . PHE A 1 76 ? 127.726 -0.155 -58.988 1.00 59.49 99 PHE D O 1
ATOM 612 N N . SER A 1 77 ? 125.744 -0.623 -58.018 1.00 59.39 100 SER D N 1
ATOM 613 C CA . SER A 1 77 ? 125.272 0.754 -58.039 1.00 58.71 100 SER D CA 1
ATOM 614 C C . SER A 1 77 ? 125.546 1.508 -56.748 1.00 61.43 100 SER D C 1
ATOM 615 O O . SER A 1 77 ? 125.888 2.692 -56.797 1.00 69.46 100 SER D O 1
ATOM 618 N N . ASP A 1 78 ? 125.400 0.867 -55.591 1.00 58.00 101 ASP D N 1
ATOM 619 C CA . ASP A 1 78 ? 125.529 1.582 -54.331 1.00 52.96 101 ASP D CA 1
ATOM 620 C C . ASP A 1 78 ? 126.434 0.923 -53.303 1.00 49.95 101 ASP D C 1
ATOM 621 O O . ASP A 1 78 ? 126.750 1.567 -52.298 1.00 43.95 101 ASP D O 1
ATOM 626 N N . GLU A 1 79 ? 126.854 -0.321 -53.507 1.00 45.65 102 GLU D N 1
ATOM 627 C CA . GLU A 1 79 ? 127.632 -1.036 -52.505 1.00 41.37 102 GLU D CA 1
ATOM 628 C C . GLU A 1 79 ? 128.458 -2.107 -53.189 1.00 42.58 102 GLU D C 1
ATOM 629 O O . GLU A 1 79 ? 127.931 -2.868 -54.002 1.00 40.57 102 GLU D O 1
ATOM 635 N N . VAL A 1 80 ? 129.744 -2.162 -52.860 1.00 32.50 103 VAL D N 1
ATOM 636 C CA . VAL A 1 80 ? 130.608 -3.252 -53.287 1.00 28.82 103 VAL D CA 1
ATOM 637 C C . VAL A 1 80 ? 131.297 -3.801 -52.050 1.00 31.93 103 VAL D C 1
ATOM 638 O O . VAL A 1 80 ? 131.743 -3.032 -51.191 1.00 24.97 103 VAL D O 1
ATOM 642 N N . SER A 1 81 ? 131.371 -5.123 -51.947 1.00 25.90 104 SER D N 1
ATOM 643 C CA . SER A 1 81 ? 132.055 -5.757 -50.833 1.00 25.38 104 SER D CA 1
ATOM 644 C C . SER A 1 81 ? 132.984 -6.837 -51.348 1.00 25.31 104 SER D C 1
ATOM 645 O O . SER A 1 81 ? 132.649 -7.571 -52.283 1.00 28.17 104 SER D O 1
ATOM 648 N N . MET A 1 82 ? 134.151 -6.932 -50.722 1.00 17.90 105 MET D N 1
ATOM 649 C CA . MET A 1 82 ? 135.127 -7.961 -51.037 1.00 19.57 105 MET D CA 1
ATOM 650 C C . MET A 1 82 ? 135.424 -8.742 -49.772 1.00 19.50 105 MET D C 1
ATOM 651 O O . MET A 1 82 ? 135.840 -8.163 -48.760 1.00 17.19 105 MET D O 1
ATOM 656 N N . VAL A 1 83 ? 135.203 -10.052 -49.836 1.00 23.52 106 VAL D N 1
ATOM 657 C CA . VAL A 1 83 ? 135.438 -10.958 -48.725 1.00 20.68 106 VAL D CA 1
ATOM 658 C C . VAL A 1 83 ? 136.752 -11.680 -48.968 1.00 20.36 106 VAL D C 1
ATOM 659 O O . VAL A 1 83 ? 136.969 -12.267 -50.037 1.00 20.57 106 VAL D O 1
ATOM 663 N N . TYR A 1 84 ? 137.623 -11.596 -47.974 1.00 19.65 107 TYR D N 1
ATOM 664 C CA . TYR A 1 84 ? 138.893 -12.295 -47.903 1.00 20.97 107 TYR D CA 1
ATOM 665 C C . TYR A 1 84 ? 138.803 -13.275 -46.744 1.00 19.42 107 TYR D C 1
ATOM 666 O O . TYR A 1 84 ? 138.492 -12.877 -45.616 1.00 24.42 107 TYR D O 1
ATOM 675 N N . ASN A 1 85 ? 139.067 -14.540 -47.017 1.00 20.01 108 ASN D N 1
ATOM 676 C CA . ASN A 1 85 ? 138.878 -15.606 -46.045 1.00 22.28 108 ASN D CA 1
ATOM 677 C C . ASN A 1 85 ? 140.238 -16.239 -45.787 1.00 24.48 108 ASN D C 1
ATOM 678 O O . ASN A 1 85 ? 140.752 -16.988 -46.622 1.00 23.88 108 ASN D O 1
ATOM 683 N N . TYR A 1 86 ? 140.828 -15.912 -44.641 1.00 22.62 109 TYR D N 1
ATOM 684 C CA . TYR A 1 86 ? 142.099 -16.487 -44.226 1.00 24.40 109 TYR D CA 1
ATOM 685 C C . TYR A 1 86 ? 141.920 -17.779 -43.450 1.00 26.36 109 TYR D C 1
ATOM 686 O O . TYR A 1 86 ? 142.880 -18.265 -42.842 1.00 29.97 109 TYR D O 1
ATOM 695 N N . GLY A 1 87 ? 140.717 -18.341 -43.455 1.00 23.10 110 GLY D N 1
ATOM 696 C CA . GLY A 1 87 ? 140.449 -19.533 -42.684 1.00 31.11 110 GLY D CA 1
ATOM 697 C C . GLY A 1 87 ? 139.962 -19.155 -41.307 1.00 33.04 110 GLY D C 1
ATOM 698 O O . GLY A 1 87 ? 138.758 -19.182 -41.031 1.00 38.75 110 GLY D O 1
ATOM 699 N N . TYR A 1 88 ? 140.890 -18.771 -40.439 1.00 33.76 111 TYR D N 1
ATOM 700 C CA . TYR A 1 88 ? 140.555 -18.319 -39.101 1.00 34.77 111 TYR D CA 1
ATOM 701 C C . TYR A 1 88 ? 140.472 -16.802 -38.998 1.00 36.53 111 TYR D C 1
ATOM 702 O O . TYR A 1 88 ? 140.355 -16.274 -37.887 1.00 38.26 111 TYR D O 1
ATOM 711 N N . VAL A 1 89 ? 140.553 -16.089 -40.123 1.00 34.36 112 VAL D N 1
ATOM 712 C CA . VAL A 1 89 ? 140.308 -14.650 -40.166 1.00 32.44 112 VAL D CA 1
ATOM 713 C C . VAL A 1 89 ? 139.479 -14.340 -41.406 1.00 25.87 112 VAL D C 1
ATOM 714 O O . VAL A 1 89 ? 139.790 -14.806 -42.506 1.00 28.37 112 VAL D O 1
ATOM 718 N N . LYS A 1 90 ? 138.412 -13.579 -41.222 1.00 25.51 113 LYS D N 1
ATOM 719 C CA . LYS A 1 90 ? 137.611 -13.036 -42.307 1.00 27.81 113 LYS D CA 1
ATOM 720 C C . LYS A 1 90 ? 137.807 -11.524 -42.333 1.00 28.79 113 LYS D C 1
ATOM 721 O O . LYS A 1 90 ? 137.860 -10.884 -41.277 1.00 24.04 113 LYS D O 1
ATOM 727 N N . LYS A 1 91 ? 137.944 -10.961 -43.532 1.00 28.36 114 LYS D N 1
ATOM 728 C CA . LYS A 1 91 ? 138.133 -9.524 -43.704 1.00 24.34 114 LYS D CA 1
ATOM 729 C C . LYS A 1 91 ? 137.304 -9.075 -44.894 1.00 22.56 114 LYS D C 1
ATOM 730 O O . LYS A 1 91 ? 137.503 -9.561 -46.006 1.00 21.43 114 LYS D O 1
ATOM 736 N N . ILE A 1 92 ? 136.379 -8.155 -44.668 1.00 24.67 115 ILE D N 1
ATOM 737 C CA . ILE A 1 92 ? 135.446 -7.706 -45.691 1.00 23.19 115 ILE D CA 1
ATOM 738 C C . ILE A 1 92 ? 135.633 -6.213 -45.867 1.00 19.91 115 ILE D C 1
ATOM 739 O O . ILE A 1 92 ? 135.336 -5.429 -44.956 1.00 21.07 115 ILE D O 1
ATOM 744 N N . PHE A 1 93 ? 136.115 -5.816 -47.033 1.00 19.56 116 PHE D N 1
ATOM 745 C CA . PHE A 1 93 ? 136.096 -4.413 -47.404 1.00 21.95 116 PHE D CA 1
ATOM 746 C C . PHE A 1 93 ? 134.716 -4.066 -47.952 1.00 20.94 116 PHE D C 1
ATOM 747 O O . PHE A 1 93 ? 134.109 -4.860 -48.678 1.00 21.89 116 PHE D O 1
ATOM 755 N N . THR A 1 94 ? 134.206 -2.889 -47.593 1.00 24.11 117 THR D N 1
ATOM 756 C CA . THR A 1 94 ? 132.944 -2.400 -48.147 1.00 25.93 117 THR D CA 1
ATOM 757 C C . THR A 1 94 ? 133.107 -0.956 -48.598 1.00 23.76 117 THR D C 1
ATOM 758 O O . THR A 1 94 ? 133.538 -0.100 -47.817 1.00 22.24 117 THR D O 1
ATOM 762 N N . ILE A 1 95 ? 132.747 -0.693 -49.852 1.00 21.60 118 ILE D N 1
ATOM 763 C CA . ILE A 1 95 ? 132.782 0.637 -50.450 1.00 23.15 118 ILE D CA 1
ATOM 764 C C . ILE A 1 95 ? 131.360 0.996 -50.871 1.00 23.09 118 ILE D C 1
ATOM 765 O O . ILE A 1 95 ? 130.789 0.367 -51.771 1.00 26.68 118 ILE D O 1
ATOM 770 N N . LYS A 1 96 ? 130.778 1.982 -50.202 1.00 34.51 119 LYS D N 1
ATOM 771 C CA . LYS A 1 96 ? 129.447 2.465 -50.519 1.00 36.74 119 LYS D CA 1
ATOM 772 C C . LYS A 1 96 ? 129.542 3.710 -51.394 1.00 42.96 119 LYS D C 1
ATOM 773 O O . LYS A 1 96 ? 130.526 4.454 -51.349 1.00 42.42 119 LYS D O 1
ATOM 779 N N . ASN A 1 97 ? 128.509 3.922 -52.194 1.00 44.86 120 ASN D N 1
ATOM 780 C CA . ASN A 1 97 ? 128.458 5.038 -53.134 1.00 44.73 120 ASN D CA 1
ATOM 781 C C . ASN A 1 97 ? 128.144 6.361 -52.456 1.00 45.01 120 ASN D C 1
ATOM 782 O O . ASN A 1 97 ? 127.467 7.208 -53.037 1.00 50.75 120 ASN D O 1
ATOM 787 N N . ASN A 1 98 ? 128.624 6.562 -51.224 1.00 49.08 121 ASN D N 1
ATOM 788 C CA . ASN A 1 98 ? 128.375 7.797 -50.488 1.00 42.77 121 ASN D CA 1
ATOM 789 C C . ASN A 1 98 ? 129.211 8.969 -50.990 1.00 41.17 121 ASN D C 1
ATOM 790 O O . ASN A 1 98 ? 128.961 10.106 -50.576 1.00 41.21 121 ASN D O 1
ATOM 795 N N . GLU A 1 99 ? 130.173 8.722 -51.877 1.00 42.16 122 GLU D N 1
ATOM 796 C CA . GLU A 1 99 ? 131.092 9.748 -52.365 1.00 42.29 122 GLU D CA 1
ATOM 797 C C . GLU A 1 99 ? 131.699 10.534 -51.208 1.00 43.14 122 GLU D C 1
ATOM 798 O O . GLU A 1 99 ? 131.707 11.766 -51.188 1.00 42.68 122 GLU D O 1
ATOM 804 N N . ASN A 1 100 ? 132.218 9.795 -50.227 1.00 35.43 123 ASN D N 1
ATOM 805 C CA . ASN A 1 100 ? 132.743 10.390 -49.006 1.00 33.60 123 ASN D CA 1
ATOM 806 C C . ASN A 1 100 ? 134.162 9.925 -48.697 1.00 33.05 123 ASN D C 1
ATOM 807 O O . ASN A 1 100 ? 134.657 10.194 -47.596 1.00 30.61 123 ASN D O 1
ATOM 812 N N . TYR A 1 101 ? 134.821 9.220 -49.621 1.00 27.81 124 TYR D N 1
ATOM 813 C CA . TYR A 1 101 ? 136.185 8.733 -49.399 1.00 26.65 124 TYR D CA 1
ATOM 814 C C . TYR A 1 101 ? 136.269 7.834 -48.167 1.00 26.08 124 TYR D C 1
ATOM 815 O O . TYR A 1 101 ? 137.333 7.689 -47.553 1.00 22.98 124 TYR D O 1
ATOM 824 N N . THR A 1 102 ? 135.136 7.248 -47.795 1.00 27.73 125 THR D N 1
ATOM 825 C CA . THR A 1 102 ? 134.982 6.471 -46.574 1.00 25.12 125 THR D CA 1
ATOM 826 C C . THR A 1 102 ? 134.633 5.044 -46.964 1.00 27.60 125 THR D C 1
ATOM 827 O O . THR A 1 102 ? 133.645 4.818 -47.672 1.00 34.58 125 THR D O 1
ATOM 831 N N . PHE A 1 103 ? 135.451 4.096 -46.528 1.00 21.72 126 PHE D N 1
ATOM 832 C CA . PHE A 1 103 ? 135.148 2.685 -46.670 1.00 25.44 126 PHE D CA 1
ATOM 833 C C . PHE A 1 103 ? 135.236 1.999 -45.312 1.00 23.60 126 PHE D C 1
ATOM 834 O O . PHE A 1 103 ? 135.712 2.568 -44.322 1.00 21.54 126 PHE D O 1
ATOM 842 N N . PHE A 1 104 ? 134.751 0.763 -45.271 1.00 24.78 127 PHE D N 1
ATOM 843 C CA . PHE A 1 104 ? 134.626 0.018 -44.029 1.00 20.66 127 PHE D CA 1
ATOM 844 C C . PHE A 1 104 ? 135.421 -1.266 -44.150 1.00 19.99 127 PHE D C 1
ATOM 845 O O . PHE A 1 104 ? 135.544 -1.831 -45.240 1.00 22.96 127 PHE D O 1
ATOM 853 N N . VAL A 1 105 ? 136.019 -1.685 -43.048 1.00 19.98 128 VAL D N 1
ATOM 854 C CA . VAL A 1 105 ? 136.758 -2.935 -42.990 1.00 20.09 128 VAL D CA 1
ATOM 855 C C . VAL A 1 105 ? 136.179 -3.714 -41.819 1.00 24.11 128 VAL D C 1
ATOM 856 O O . VAL A 1 105 ? 136.484 -3.427 -40.655 1.00 23.95 128 VAL D O 1
ATOM 860 N N . ASP A 1 106 ? 135.305 -4.670 -42.127 1.00 20.88 129 ASP D N 1
ATOM 861 C CA . ASP A 1 106 ? 134.730 -5.556 -41.127 1.00 22.35 129 ASP D CA 1
ATOM 862 C C . ASP A 1 106 ? 135.642 -6.770 -40.990 1.00 22.85 129 ASP D C 1
ATOM 863 O O . ASP A 1 106 ? 136.071 -7.347 -41.991 1.00 22.22 129 ASP D O 1
ATOM 868 N N . ILE A 1 107 ? 135.975 -7.135 -39.760 1.00 19.89 130 ILE D N 1
ATOM 869 C CA . ILE A 1 107 ? 137.006 -8.138 -39.542 1.00 20.26 130 ILE D CA 1
ATOM 870 C C . ILE A 1 107 ? 136.550 -9.065 -38.422 1.00 29.72 130 ILE D C 1
ATOM 871 O O . ILE A 1 107 ? 135.863 -8.651 -37.480 1.00 30.86 130 ILE D O 1
ATOM 876 N N . GLU A 1 108 ? 136.872 -10.348 -38.570 1.00 30.11 131 GLU D N 1
ATOM 877 C CA . GLU A 1 108 ? 136.519 -11.332 -37.554 1.00 30.47 131 GLU D CA 1
ATOM 878 C C . GLU A 1 108 ? 137.615 -12.379 -37.491 1.00 29.75 131 GLU D C 1
ATOM 879 O O . GLU A 1 108 ? 138.004 -12.921 -38.524 1.00 30.00 131 GLU D O 1
ATOM 885 N N . SER A 1 109 ? 138.124 -12.652 -36.291 1.00 31.23 132 SER D N 1
ATOM 886 C CA . SER A 1 109 ? 139.188 -13.630 -36.145 1.00 29.87 132 SER D CA 1
ATOM 887 C C . SER A 1 109 ? 138.835 -14.628 -35.051 1.00 31.23 132 SER D C 1
ATOM 888 O O . SER A 1 109 ? 137.989 -14.371 -34.186 1.00 29.76 132 SER D O 1
ATOM 891 N N . SER A 1 110 ? 139.489 -15.791 -35.129 1.00 36.90 133 SER D N 1
ATOM 892 C CA . SER A 1 110 ? 139.398 -16.825 -34.103 1.00 40.87 133 SER D CA 1
ATOM 893 C C . SER A 1 110 ? 140.504 -16.717 -33.068 1.00 38.48 133 SER D C 1
ATOM 894 O O . SER A 1 110 ? 140.328 -17.184 -31.937 1.00 53.70 133 SER D O 1
ATOM 897 N N . LYS A 1 111 ? 141.637 -16.134 -33.429 1.00 31.12 134 LYS D N 1
ATOM 898 C CA . LYS A 1 111 ? 142.721 -15.877 -32.500 1.00 33.00 134 LYS D CA 1
ATOM 899 C C . LYS A 1 111 ? 143.201 -14.445 -32.726 1.00 33.45 134 LYS D C 1
ATOM 900 O O . LYS A 1 111 ? 142.932 -13.859 -33.775 1.00 33.76 134 LYS D O 1
ATOM 906 N N . PRO A 1 112 ? 143.884 -13.866 -31.744 1.00 29.94 135 PRO D N 1
ATOM 907 C CA . PRO A 1 112 ? 144.309 -12.464 -31.891 1.00 32.27 135 PRO D CA 1
ATOM 908 C C . PRO A 1 112 ? 145.271 -12.303 -33.056 1.00 30.06 135 PRO D C 1
ATOM 909 O O . PRO A 1 112 ? 146.277 -13.003 -33.152 1.00 27.75 135 PRO D O 1
ATOM 913 N N . VAL A 1 113 ? 144.948 -11.378 -33.956 1.00 28.31 136 VAL D N 1
ATOM 914 C CA . VAL A 1 113 ? 145.815 -11.046 -35.076 1.00 29.08 136 VAL D CA 1
ATOM 915 C C . VAL A 1 113 ? 146.086 -9.551 -35.041 1.00 29.88 136 VAL D C 1
ATOM 916 O O . VAL A 1 113 ? 145.470 -8.800 -34.284 1.00 32.81 136 VAL D O 1
ATOM 920 N N . ASP A 1 114 ? 147.011 -9.123 -35.891 1.00 29.30 137 ASP D N 1
ATOM 921 C CA . ASP A 1 114 ? 147.359 -7.717 -36.022 1.00 28.49 137 ASP D CA 1
ATOM 922 C C . ASP A 1 114 ? 147.212 -7.306 -37.477 1.00 26.04 137 ASP D C 1
ATOM 923 O O . ASP A 1 114 ? 147.728 -7.984 -38.373 1.00 26.27 137 ASP D O 1
ATOM 928 N N . VAL A 1 115 ? 146.502 -6.206 -37.710 1.00 25.46 138 VAL D N 1
ATOM 929 C CA . VAL A 1 115 ? 146.275 -5.688 -39.054 1.00 24.56 138 VAL D CA 1
ATOM 930 C C . VAL A 1 115 ? 147.017 -4.364 -39.185 1.00 25.42 138 VAL D C 1
ATOM 931 O O . VAL A 1 115 ? 146.793 -3.435 -38.402 1.00 23.76 138 VAL D O 1
ATOM 935 N N . THR A 1 116 ? 147.912 -4.276 -40.159 1.00 27.34 139 THR D N 1
ATOM 936 C CA . THR A 1 116 ? 148.619 -3.025 -40.376 1.00 26.31 139 THR D CA 1
ATOM 937 C C . THR A 1 116 ? 147.665 -1.959 -40.905 1.00 24.64 139 THR D C 1
ATOM 938 O O . THR A 1 116 ? 146.619 -2.257 -41.485 1.00 22.47 139 THR D O 1
ATOM 942 N N . VAL A 1 117 ? 148.032 -0.707 -40.686 1.00 23.18 140 VAL D N 1
ATOM 943 C CA . VAL A 1 117 ? 147.182 0.445 -40.981 1.00 23.88 140 VAL D CA 1
ATOM 944 C C . VAL A 1 117 ? 147.848 1.255 -42.085 1.00 27.04 140 VAL D C 1
ATOM 945 O O . VAL A 1 117 ? 149.052 1.527 -41.997 1.00 28.62 140 VAL D O 1
ATOM 949 N N . PRO A 1 118 ? 147.127 1.625 -43.137 1.00 22.92 141 PRO D N 1
ATOM 950 C CA . PRO A 1 118 ? 147.741 2.413 -44.210 1.00 30.92 141 PRO D CA 1
ATOM 951 C C . PRO A 1 118 ? 148.218 3.774 -43.719 1.00 31.48 141 PRO D C 1
ATOM 952 O O . PRO A 1 118 ? 147.571 4.426 -42.894 1.00 27.97 141 PRO D O 1
ATOM 956 N N . ARG A 1 119 ? 149.367 4.196 -44.235 1.00 24.18 142 ARG D N 1
ATOM 957 C CA . ARG A 1 119 ? 149.867 5.543 -44.026 1.00 25.24 142 ARG D CA 1
ATOM 958 C C . ARG A 1 119 ? 150.028 6.231 -45.372 1.00 31.63 142 ARG D C 1
ATOM 959 O O . ARG A 1 119 ? 150.395 5.599 -46.367 1.00 28.97 142 ARG D O 1
ATOM 967 N N . VAL A 1 120 ? 149.742 7.530 -45.399 1.00 31.33 143 VAL D N 1
ATOM 968 C CA . VAL A 1 120 ? 150.028 8.363 -46.562 1.00 35.59 143 VAL D CA 1
ATOM 969 C C . VAL A 1 120 ? 151.208 9.296 -46.335 1.00 36.18 143 VAL D C 1
ATOM 970 O O . VAL A 1 120 ? 151.620 9.990 -47.280 1.00 32.61 143 VAL D O 1
ATOM 974 N N . SER A 1 121 ? 151.770 9.332 -45.130 1.00 26.90 144 SER D N 1
ATOM 975 C CA . SER A 1 121 ? 152.796 10.309 -44.801 1.00 34.88 144 SER D CA 1
ATOM 976 C C . SER A 1 121 ? 154.180 9.818 -45.212 1.00 41.38 144 SER D C 1
ATOM 977 O O . SER A 1 121 ? 154.462 8.615 -45.230 1.00 43.57 144 SER D O 1
ATOM 980 N N . VAL A 1 122 ? 155.054 10.773 -45.536 1.00 45.12 145 VAL D N 1
ATOM 981 C CA . VAL A 1 122 ? 156.440 10.427 -45.832 1.00 43.94 145 VAL D CA 1
ATOM 982 C C . VAL A 1 122 ? 157.170 10.012 -44.560 1.00 47.08 145 VAL D C 1
ATOM 983 O O . VAL A 1 122 ? 157.903 9.017 -44.545 1.00 47.59 145 VAL D O 1
ATOM 987 N N . ASP A 1 123 ? 156.968 10.749 -43.473 1.00 43.36 146 ASP D N 1
ATOM 988 C CA . ASP A 1 123 ? 157.601 10.456 -42.198 1.00 43.76 146 ASP D CA 1
ATOM 989 C C . ASP A 1 123 ? 156.564 10.510 -41.086 1.00 47.78 146 ASP D C 1
ATOM 990 O O . ASP A 1 123 ? 155.448 11.005 -41.265 1.00 45.33 146 ASP D O 1
ATOM 995 N N . THR A 1 124 ? 156.961 10.026 -39.911 1.00 43.97 147 THR D N 1
ATOM 996 C CA . THR A 1 124 ? 156.069 10.001 -38.761 1.00 40.15 147 THR D CA 1
ATOM 997 C C . THR A 1 124 ? 155.732 11.398 -38.248 1.00 46.38 147 THR D C 1
ATOM 998 O O . THR A 1 124 ? 154.907 11.523 -37.339 1.00 42.58 147 THR D O 1
ATOM 1002 N N . SER A 1 125 ? 156.325 12.443 -38.829 1.00 47.94 148 SER D N 1
ATOM 1003 C CA . SER A 1 125 ? 156.103 13.804 -38.348 1.00 46.03 148 SER D CA 1
ATOM 1004 C C . SER A 1 125 ? 154.633 14.206 -38.435 1.00 45.01 148 SER D C 1
ATOM 1005 O O . SER A 1 125 ? 154.091 14.814 -37.503 1.00 39.84 148 SER D O 1
ATOM 1008 N N . THR A 1 126 ? 153.967 13.868 -39.542 1.00 43.24 149 THR D N 1
ATOM 1009 C CA . THR A 1 126 ? 152.590 14.275 -39.798 1.00 40.04 149 THR D CA 1
ATOM 1010 C C . THR A 1 126 ? 151.574 13.190 -39.441 1.00 39.96 149 THR D C 1
ATOM 1011 O O . THR A 1 126 ? 150.492 13.143 -40.038 1.00 33.75 149 THR D O 1
ATOM 1015 N N . ASP A 1 127 ? 151.895 12.322 -38.477 1.00 34.58 150 ASP D N 1
ATOM 1016 C CA . ASP A 1 127 ? 150.976 11.311 -37.966 1.00 32.77 150 ASP D CA 1
ATOM 1017 C C . ASP A 1 127 ? 150.570 11.639 -36.531 1.00 31.20 150 ASP D C 1
ATOM 1018 O O . ASP A 1 127 ? 151.318 12.283 -35.791 1.00 32.27 150 ASP D O 1
ATOM 1023 N N . ARG A 1 128 ? 149.371 11.197 -36.144 1.00 28.73 151 ARG D N 1
ATOM 1024 C CA . ARG A 1 128 ? 148.847 11.416 -34.800 1.00 26.69 151 ARG D CA 1
ATOM 1025 C C . ARG A 1 128 ? 148.109 10.179 -34.311 1.00 24.45 151 ARG D C 1
ATOM 1026 O O . ARG A 1 128 ? 147.208 9.676 -34.990 1.00 26.96 151 ARG D O 1
ATOM 1034 N N . TYR A 1 129 ? 148.493 9.706 -33.121 1.00 24.78 152 TYR D N 1
ATOM 1035 C CA . TYR A 1 129 ? 147.825 8.617 -32.410 1.00 24.04 152 TYR D CA 1
ATOM 1036 C C . TYR A 1 129 ? 146.860 9.255 -31.419 1.00 24.93 152 TYR D C 1
ATOM 1037 O O . TYR A 1 129 ? 147.236 9.610 -30.305 1.00 31.26 152 TYR D O 1
ATOM 1046 N N . MET A 1 130 ? 145.607 9.388 -31.820 1.00 25.99 153 MET D N 1
ATOM 1047 C CA . MET A 1 130 ? 144.587 10.025 -31.005 1.00 25.60 153 MET D CA 1
ATOM 1048 C C . MET A 1 130 ? 143.642 8.999 -30.393 1.00 24.33 153 MET D C 1
ATOM 1049 O O . MET A 1 130 ? 143.611 7.827 -30.778 1.00 29.24 153 MET D O 1
ATOM 1054 N N . GLU A 1 131 ? 142.842 9.476 -29.441 1.00 22.12 154 GLU D N 1
ATOM 1055 C CA . GLU A 1 131 ? 141.835 8.654 -28.793 1.00 25.08 154 GLU D CA 1
ATOM 1056 C C . GLU A 1 131 ? 140.974 7.984 -29.851 1.00 24.03 154 GLU D C 1
ATOM 1057 O O . GLU A 1 131 ? 140.292 8.673 -30.606 1.00 20.70 154 GLU D O 1
ATOM 1063 N N . ASN A 1 132 ? 141.033 6.654 -29.951 1.00 23.13 155 ASN D N 1
ATOM 1064 C CA . ASN A 1 132 ? 140.217 5.847 -30.860 1.00 24.51 155 ASN D CA 1
ATOM 1065 C C . ASN A 1 132 ? 140.509 6.088 -32.341 1.00 21.83 155 ASN D C 1
ATOM 1066 O O . ASN A 1 132 ? 139.794 5.541 -33.195 1.00 17.57 155 ASN D O 1
ATOM 1071 N N . TYR A 1 133 ? 141.525 6.882 -32.688 1.00 18.97 156 TYR D N 1
ATOM 1072 C CA . TYR A 1 133 ? 141.705 7.256 -34.086 1.00 16.78 156 TYR D CA 1
ATOM 1073 C C . TYR A 1 133 ? 143.172 7.362 -34.445 1.00 18.83 156 TYR D C 1
ATOM 1074 O O . TYR A 1 133 ? 143.951 7.981 -33.719 1.00 20.88 156 TYR D O 1
ATOM 1083 N N . PHE A 1 134 ? 143.532 6.804 -35.592 1.00 20.37 157 PHE D N 1
ATOM 1084 C CA . PHE A 1 134 ? 144.840 7.020 -36.185 1.00 22.91 157 PHE D CA 1
ATOM 1085 C C . PHE A 1 1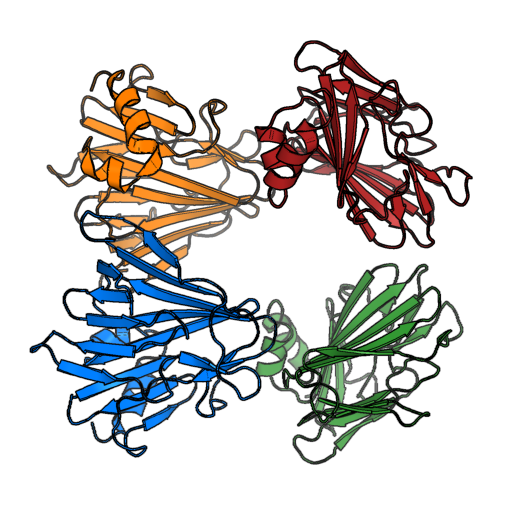34 ? 144.701 8.039 -37.313 1.00 18.52 157 PHE D C 1
ATOM 1086 O O . PHE A 1 134 ? 143.768 7.955 -38.117 1.00 16.25 157 PHE D O 1
ATOM 1094 N N . ALA A 1 135 ? 145.612 9.010 -37.355 1.00 19.93 158 ALA D N 1
ATOM 1095 C CA . ALA A 1 135 ? 145.582 10.067 -38.355 1.00 19.97 158 ALA D CA 1
ATOM 1096 C C . ALA A 1 135 ? 146.914 10.119 -39.081 1.00 21.61 158 ALA D C 1
ATOM 1097 O O . ALA A 1 135 ? 147.965 10.245 -38.452 1.00 22.87 158 ALA D O 1
ATOM 1099 N N . SER A 1 136 ? 146.873 10.017 -40.398 1.00 23.71 159 SER D N 1
ATOM 1100 C CA . SER A 1 136 ? 148.069 10.175 -41.210 1.00 25.70 159 SER D CA 1
ATOM 1101 C C . SER A 1 136 ? 147.790 11.245 -42.248 1.00 21.01 159 SER D C 1
ATOM 1102 O O . SER A 1 136 ? 146.718 11.257 -42.844 1.00 20.68 159 SER D O 1
ATOM 1105 N N . PHE A 1 137 ? 148.735 12.158 -42.444 1.00 26.07 160 PHE D N 1
ATOM 1106 C CA . PHE A 1 137 ? 148.522 13.260 -43.373 1.00 30.46 160 PHE D CA 1
ATOM 1107 C C . PHE A 1 137 ? 149.743 13.403 -44.265 1.00 27.39 160 PHE D C 1
ATOM 1108 O O . PHE A 1 137 ? 150.875 13.280 -43.793 1.00 30.00 160 PHE D O 1
ATOM 1116 N N . ASN A 1 138 ? 149.518 13.647 -45.557 1.00 27.64 161 ASN D N 1
ATOM 1117 C CA . ASN A 1 138 ? 150.636 13.940 -46.453 1.00 26.86 161 ASN D CA 1
ATOM 1118 C C . ASN A 1 138 ? 150.563 15.379 -46.944 1.00 31.56 161 ASN D C 1
ATOM 1119 O O . ASN A 1 138 ? 149.654 15.719 -47.720 1.00 30.78 161 ASN D O 1
ATOM 1124 N N . PRO A 1 139 ? 151.505 16.242 -46.543 1.00 35.83 162 PRO D N 1
ATOM 1125 C CA . PRO A 1 139 ? 151.420 17.668 -46.913 1.00 33.42 162 PRO D CA 1
ATOM 1126 C C . PRO A 1 139 ? 151.553 17.941 -48.405 1.00 33.09 162 PRO D C 1
ATOM 1127 O O . PRO A 1 139 ? 151.032 18.963 -48.871 1.00 30.88 162 PRO D O 1
ATOM 1131 N N . LYS A 1 140 ? 152.236 17.081 -49.166 1.00 32.93 163 LYS D N 1
ATOM 1132 C CA . LYS A 1 140 ? 152.406 17.326 -50.595 1.00 33.12 163 LYS D CA 1
ATOM 1133 C C . LYS A 1 140 ? 151.135 17.003 -51.371 1.00 32.95 163 LYS D C 1
ATOM 1134 O O . LYS A 1 140 ? 150.692 17.806 -52.197 1.00 34.64 163 LYS D O 1
ATOM 1140 N N . THR A 1 141 ? 150.532 15.834 -51.116 1.00 38.15 164 THR D N 1
ATOM 1141 C CA . THR A 1 141 ? 149.319 15.407 -51.812 1.00 32.91 164 THR D CA 1
ATOM 1142 C C . THR A 1 141 ? 148.041 15.943 -51.174 1.00 32.24 164 THR D C 1
ATOM 1143 O O . THR A 1 141 ? 146.980 15.898 -51.813 1.00 26.49 164 THR D O 1
ATOM 1147 N N . ARG A 1 142 ? 148.125 16.456 -49.944 1.00 29.14 165 ARG D N 1
ATOM 1148 C CA . ARG A 1 142 ? 146.974 16.986 -49.214 1.00 31.91 165 ARG D CA 1
ATOM 1149 C C . ARG A 1 142 ? 145.956 15.880 -48.923 1.00 32.09 165 ARG D C 1
ATOM 1150 O O . ARG A 1 142 ? 144.742 16.093 -48.976 1.00 28.21 165 ARG D O 1
ATOM 1158 N N . THR A 1 143 ? 146.455 14.684 -48.619 1.00 24.07 166 THR D N 1
ATOM 1159 C CA . THR A 1 143 ? 145.603 13.536 -48.354 1.00 23.68 166 THR D CA 1
ATOM 1160 C C . THR A 1 143 ? 145.654 13.177 -46.876 1.00 22.83 166 THR D C 1
ATOM 1161 O O . THR A 1 143 ? 146.729 13.138 -46.260 1.00 18.53 166 THR D O 1
ATOM 1165 N N . LEU A 1 144 ? 144.477 12.927 -46.322 1.00 21.02 167 LEU D N 1
ATOM 1166 C CA . LEU A 1 144 ? 144.276 12.626 -44.916 1.00 22.71 167 LEU D CA 1
ATOM 1167 C C . LEU A 1 144 ? 143.663 11.238 -44.787 1.00 19.10 167 LEU D C 1
ATOM 1168 O O . LEU A 1 144 ? 142.683 10.923 -45.472 1.00 19.42 167 LEU D O 1
ATOM 1173 N N . VAL A 1 145 ? 144.237 10.423 -43.906 1.00 18.60 168 VAL D N 1
ATOM 1174 C CA . VAL A 1 145 ? 143.712 9.117 -43.515 1.00 25.20 168 VAL D CA 1
ATOM 1175 C C . VAL A 1 145 ? 143.296 9.210 -42.053 1.00 21.57 168 VAL D C 1
ATOM 1176 O O . VAL A 1 145 ? 144.105 9.592 -41.198 1.00 23.15 168 VAL D O 1
ATOM 1180 N N . LEU A 1 146 ? 142.044 8.864 -41.766 1.00 20.49 169 LEU D N 1
ATOM 1181 C CA . LEU A 1 146 ? 141.517 8.801 -40.404 1.00 20.73 169 LEU D CA 1
ATOM 1182 C C . LEU A 1 146 ? 140.901 7.427 -40.208 1.00 19.93 169 LEU D C 1
ATOM 1183 O O . LEU A 1 146 ? 139.883 7.099 -40.833 1.00 17.91 169 LEU D O 1
ATOM 1188 N N . LEU A 1 147 ? 141.510 6.635 -39.336 1.00 18.65 170 LEU D N 1
ATOM 1189 C CA . LEU A 1 147 ? 141.058 5.283 -39.055 1.00 20.31 170 LEU D CA 1
ATOM 1190 C C . LEU A 1 147 ? 140.459 5.268 -37.660 1.00 19.26 170 LEU D C 1
ATOM 1191 O O . LEU A 1 147 ? 141.103 5.709 -36.702 1.00 18.98 170 LEU D O 1
ATOM 1196 N N . LYS A 1 148 ? 139.224 4.791 -37.550 1.00 18.70 171 LYS D N 1
ATOM 1197 C CA . LYS A 1 148 ? 138.583 4.656 -36.242 1.00 20.14 171 LYS D CA 1
ATOM 1198 C C . LYS A 1 148 ? 138.892 3.258 -35.719 1.00 23.62 171 LYS D C 1
ATOM 1199 O O . LYS A 1 148 ? 138.222 2.280 -36.061 1.00 23.03 171 LYS D O 1
ATOM 1205 N N . HIS A 1 149 ? 139.932 3.147 -34.898 1.00 26.05 172 HIS D N 1
ATOM 1206 C CA . HIS A 1 149 ? 140.304 1.842 -34.375 1.00 24.46 172 HIS D CA 1
ATOM 1207 C C . HIS A 1 149 ? 139.640 1.510 -33.048 1.00 29.92 172 HIS D C 1
ATOM 1208 O O . HIS A 1 149 ? 139.670 0.344 -32.647 1.00 30.83 172 HIS D O 1
ATOM 1215 N N . ASP A 1 150 ? 139.055 2.497 -32.362 1.00 31.07 173 ASP D N 1
ATOM 1216 C CA . ASP A 1 150 ? 138.344 2.277 -31.099 1.00 28.56 173 ASP D CA 1
ATOM 1217 C C . ASP A 1 150 ? 139.198 1.524 -30.084 1.00 29.66 173 ASP D C 1
ATOM 1218 O O . ASP A 1 150 ? 138.691 0.716 -29.305 1.00 26.71 173 ASP D O 1
ATOM 1223 N N . GLU A 1 151 ? 140.503 1.763 -30.097 1.00 31.14 174 GLU D N 1
ATOM 1224 C CA . GLU A 1 151 ? 141.396 1.183 -29.108 1.00 28.45 174 GLU D CA 1
ATOM 1225 C C . GLU A 1 151 ? 141.819 2.185 -28.042 1.00 33.36 174 GLU D C 1
ATOM 1226 O O . GLU A 1 151 ? 142.663 1.857 -27.201 1.00 40.80 174 GLU D O 1
ATOM 1232 N N . GLY A 1 152 ? 141.259 3.395 -28.067 1.00 31.81 175 GLY D N 1
ATOM 1233 C CA . GLY A 1 152 ? 141.449 4.393 -27.033 1.00 29.34 175 GLY D CA 1
ATOM 1234 C C . GLY A 1 152 ? 142.867 4.597 -26.545 1.00 41.91 175 GLY D C 1
ATOM 1235 O O . GLY A 1 152 ? 143.187 4.222 -25.414 1.00 59.63 175 GLY D O 1
ATOM 1236 N N . LEU A 1 153 ? 143.730 5.171 -27.383 1.00 40.32 176 LEU D N 1
ATOM 1237 C CA . LEU A 1 153 ? 145.091 5.521 -26.979 1.00 41.45 176 LEU D CA 1
ATOM 1238 C C . LEU A 1 153 ? 145.929 4.311 -26.571 1.00 34.74 176 LEU D C 1
ATOM 1239 O O . LEU A 1 153 ? 147.099 4.465 -26.214 1.00 38.71 176 LEU D O 1
ATOM 1244 N N . LEU A 1 154 ? 145.357 3.109 -26.612 1.00 36.78 177 LEU D N 1
ATOM 1245 C CA . LEU A 1 154 ? 146.147 1.890 -26.506 1.00 40.30 177 LEU D CA 1
ATOM 1246 C C . LEU A 1 154 ? 146.686 1.431 -27.853 1.00 36.00 177 LEU D C 1
ATOM 1247 O O . LEU A 1 154 ? 147.360 0.400 -27.919 1.00 39.94 177 LEU D O 1
ATOM 1252 N N . PHE A 1 155 ? 146.410 2.177 -28.916 1.00 32.22 178 PHE D N 1
ATOM 1253 C CA . PHE A 1 155 ? 146.836 1.801 -30.255 1.00 30.37 178 PHE D CA 1
ATOM 1254 C C . PHE A 1 155 ? 148.348 1.928 -30.379 1.00 31.16 178 PHE D C 1
ATOM 1255 O O . PHE A 1 155 ? 148.924 2.956 -30.018 1.00 35.63 178 PHE D O 1
ATOM 1263 N N . GLU A 1 156 ? 148.991 0.886 -30.906 1.00 35.72 179 GLU D N 1
ATOM 1264 C CA . GLU A 1 156 ? 150.445 0.851 -30.992 1.00 42.58 179 GLU D CA 1
ATOM 1265 C C . GLU A 1 156 ? 150.956 0.798 -32.425 1.00 38.30 179 GLU D C 1
ATOM 1266 O O . GLU A 1 156 ? 152.094 0.380 -32.646 1.00 37.34 179 GLU D O 1
ATOM 1272 N N . GLY A 1 157 ? 150.158 1.211 -33.404 1.00 37.90 180 GLY D N 1
ATOM 1273 C CA . GLY A 1 157 ? 150.567 1.164 -34.792 1.00 34.54 180 GLY D CA 1
ATOM 1274 C C . GLY A 1 157 ? 149.950 0.040 -35.593 1.00 34.57 180 GLY D C 1
ATOM 1275 O O . GLY A 1 157 ? 150.034 0.071 -36.828 1.00 33.59 180 GLY D O 1
ATOM 1276 N N . THR A 1 158 ? 149.339 -0.951 -34.942 1.00 32.57 181 THR D N 1
ATOM 1277 C CA . THR A 1 158 ? 148.626 -2.032 -35.608 1.00 26.55 181 THR D CA 1
ATOM 1278 C C . THR A 1 158 ? 147.296 -2.280 -34.910 1.00 30.01 181 THR D C 1
ATOM 1279 O O . THR A 1 158 ? 147.181 -2.156 -33.689 1.00 32.19 181 THR D O 1
ATOM 1283 N N . LEU A 1 159 ? 146.291 -2.639 -35.702 1.00 30.79 182 LEU D N 1
ATOM 1284 C CA . LEU A 1 159 ? 144.988 -3.009 -35.172 1.00 31.36 182 LEU D CA 1
ATOM 1285 C C . LEU A 1 159 ? 145.077 -4.380 -34.513 1.00 33.28 182 LEU D C 1
ATOM 1286 O O . LEU A 1 159 ? 145.468 -5.361 -35.156 1.00 29.79 182 LEU D O 1
ATOM 1291 N N . LYS A 1 160 ? 144.729 -4.442 -33.228 1.00 33.54 183 LYS D N 1
ATOM 1292 C CA . LYS A 1 160 ? 144.616 -5.704 -32.502 1.00 31.57 183 LYS D CA 1
ATOM 1293 C C . LYS A 1 160 ? 143.212 -6.248 -32.717 1.00 30.14 183 LYS D C 1
ATOM 1294 O O . LYS A 1 160 ? 142.237 -5.641 -32.269 1.00 35.24 183 LYS D O 1
ATOM 1300 N N . VAL A 1 161 ? 143.099 -7.395 -33.385 1.00 26.41 184 VAL D N 1
ATOM 1301 C CA . VAL A 1 161 ? 141.807 -7.964 -33.762 1.00 25.82 184 VAL D CA 1
ATOM 1302 C C . VAL A 1 161 ? 141.605 -9.295 -33.048 1.00 29.41 184 VAL D C 1
ATOM 1303 O O . VAL A 1 161 ? 142.429 -10.208 -33.166 1.00 25.91 184 VAL D O 1
ATOM 1307 N N . ASN A 1 162 ? 140.520 -9.417 -32.320 1.00 36.71 185 ASN D N 1
ATOM 1308 C CA . ASN A 1 162 ? 140.110 -10.658 -31.726 1.00 32.14 185 ASN D CA 1
ATOM 1309 C C . ASN A 1 162 ? 138.622 -10.666 -31.531 1.00 29.82 185 ASN D C 1
ATOM 1310 O O . ASN A 1 162 ? 138.101 -9.976 -30.720 1.00 40.59 185 ASN D O 1
ATOM 1315 N N . GLY A 1 163 ? 137.948 -11.460 -32.320 1.00 32.44 186 GLY D N 1
ATOM 1316 C CA . GLY A 1 163 ? 136.502 -11.413 -32.403 1.00 32.10 186 GLY D CA 1
ATOM 1317 C C . GLY A 1 163 ? 136.009 -10.648 -33.616 1.00 32.68 186 GLY D C 1
ATOM 1318 O O . GLY A 1 163 ? 136.616 -10.706 -34.694 1.00 33.88 186 GLY D O 1
ATOM 1319 N N . GLN A 1 164 ? 134.895 -9.938 -33.447 1.00 31.66 187 GLN D N 1
ATOM 1320 C CA . GLN A 1 164 ? 134.318 -9.098 -34.486 1.00 36.26 187 GLN D CA 1
ATOM 1321 C C . GLN A 1 164 ? 134.655 -7.639 -34.200 1.00 32.06 187 GLN D C 1
ATOM 1322 O O . GLN A 1 164 ? 134.510 -7.172 -33.065 1.00 31.74 187 GLN D O 1
ATOM 1328 N N . LYS A 1 165 ? 135.107 -6.925 -35.229 1.00 34.35 188 LYS D N 1
ATOM 1329 C CA . LYS A 1 165 ? 135.336 -5.497 -35.095 1.00 30.34 188 LYS D CA 1
ATOM 1330 C C . LYS A 1 165 ? 135.126 -4.839 -36.450 1.00 24.28 188 LYS D C 1
ATOM 1331 O O . LYS A 1 165 ? 135.461 -5.422 -37.484 1.00 24.65 188 LYS D O 1
ATOM 1337 N N . ARG A 1 166 ? 134.540 -3.644 -36.440 1.00 22.15 189 ARG D N 1
ATOM 1338 C CA . ARG A 1 166 ? 134.383 -2.839 -37.640 1.00 27.63 189 ARG D CA 1
ATOM 1339 C C . ARG A 1 166 ? 135.304 -1.632 -37.550 1.00 25.72 189 ARG D C 1
ATOM 1340 O O . ARG A 1 166 ? 135.315 -0.928 -36.537 1.00 25.35 189 ARG D O 1
ATOM 1348 N N . PHE A 1 167 ? 136.066 -1.393 -38.609 1.00 24.20 190 PHE D N 1
ATOM 1349 C CA . PHE A 1 167 ? 136.889 -0.200 -38.724 1.00 23.20 190 PHE D CA 1
ATOM 1350 C C . PHE A 1 167 ? 136.309 0.684 -39.812 1.00 21.85 190 PHE D C 1
ATOM 1351 O O . PHE A 1 167 ? 135.959 0.209 -40.894 1.00 18.41 190 PHE D O 1
ATOM 1359 N N . ILE A 1 168 ? 136.157 1.954 -39.496 1.00 24.52 191 ILE D N 1
ATOM 1360 C CA . ILE A 1 168 ? 135.762 2.962 -40.461 1.00 17.66 191 ILE D CA 1
ATOM 1361 C C . ILE A 1 168 ? 137.035 3.671 -40.891 1.00 18.33 191 ILE D C 1
ATOM 1362 O O . ILE A 1 168 ? 137.843 4.083 -40.048 1.00 19.55 191 ILE D O 1
ATOM 1367 N N . VAL A 1 169 ? 137.256 3.740 -42.196 1.00 20.73 192 VAL D N 1
ATOM 1368 C CA . VAL A 1 169 ? 138.463 4.329 -42.763 1.00 24.69 192 VAL D CA 1
ATOM 1369 C C . VAL A 1 169 ? 138.043 5.464 -43.680 1.00 23.83 192 VAL D C 1
ATOM 1370 O O . VAL A 1 169 ? 137.334 5.241 -44.669 1.00 20.65 192 VAL D O 1
ATOM 1374 N N . PHE A 1 170 ? 138.480 6.675 -43.350 1.00 20.32 193 PHE D N 1
ATOM 1375 C CA . PHE A 1 170 ? 138.394 7.822 -44.240 1.00 19.76 193 PHE D CA 1
ATOM 1376 C C . PHE A 1 170 ? 139.752 8.011 -44.895 1.00 19.52 193 PHE D C 1
ATOM 1377 O O . PHE A 1 170 ? 140.768 8.080 -44.201 1.00 21.27 193 PHE D O 1
ATOM 1385 N N . MET A 1 171 ? 139.776 8.098 -46.220 1.00 22.54 194 MET D N 1
ATOM 1386 C CA . MET A 1 171 ? 141.028 8.298 -46.953 1.00 26.01 194 MET D CA 1
ATOM 1387 C C . MET A 1 171 ? 140.727 9.280 -48.076 1.00 23.13 194 MET D C 1
ATOM 1388 O O . MET A 1 171 ? 140.181 8.893 -49.113 1.00 23.01 194 MET D O 1
ATOM 1393 N N . GLY A 1 172 ? 141.061 10.546 -47.871 1.00 17.53 195 GLY D N 1
ATOM 1394 C CA . GLY A 1 172 ? 140.795 11.518 -48.896 1.00 21.54 195 GLY D CA 1
ATOM 1395 C C . GLY A 1 172 ? 141.175 12.929 -48.523 1.00 20.79 195 GLY D C 1
ATOM 1396 O O . GLY A 1 172 ? 141.992 13.174 -47.634 1.00 21.78 195 GLY D O 1
ATOM 1397 N N . PRO A 1 173 ? 140.576 13.890 -49.210 1.00 22.54 196 PRO D N 1
ATOM 1398 C CA . PRO A 1 173 ? 140.948 15.288 -48.996 1.00 25.17 196 PRO D CA 1
ATOM 1399 C C . PRO A 1 173 ? 140.488 15.786 -47.639 1.00 27.85 196 PRO D C 1
ATOM 1400 O O . PRO A 1 173 ? 139.460 15.360 -47.104 1.00 25.76 196 PRO D O 1
ATOM 1404 N N . ASN A 1 174 ? 141.269 16.709 -47.081 1.00 28.75 197 ASN D N 1
ATOM 1405 C CA . ASN A 1 174 ? 140.928 17.341 -45.809 1.00 27.73 197 ASN D CA 1
ATOM 1406 C C . ASN A 1 174 ? 139.710 18.244 -46.010 1.00 29.67 197 ASN D C 1
ATOM 1407 O O . ASN A 1 174 ? 139.811 19.464 -46.177 1.00 26.06 197 ASN D O 1
ATOM 1412 N N . LYS A 1 175 ? 138.528 17.626 -45.988 1.00 28.73 198 LYS D N 1
ATOM 1413 C CA . LYS A 1 175 ? 137.263 18.335 -46.147 1.00 29.01 198 LYS D CA 1
ATOM 1414 C C . LYS A 1 175 ? 136.439 18.151 -44.882 1.00 28.09 198 LYS D C 1
ATOM 1415 O O . LYS A 1 175 ? 136.087 17.025 -44.521 1.00 28.89 198 LYS D O 1
ATOM 1421 N N . ARG A 1 176 ? 136.119 19.261 -44.227 1.00 32.56 199 ARG D N 1
ATOM 1422 C CA . ARG A 1 176 ? 135.520 19.209 -42.900 1.00 30.08 199 ARG D CA 1
ATOM 1423 C C . ARG A 1 176 ? 134.118 18.607 -42.938 1.00 30.58 199 ARG D C 1
ATOM 1424 O O . ARG A 1 176 ? 133.705 17.917 -41.998 1.00 30.27 199 ARG D O 1
ATOM 1432 N N . THR A 1 177 ? 133.370 18.857 -44.014 1.00 25.45 200 THR D N 1
ATOM 1433 C CA . THR A 1 177 ? 132.022 18.308 -44.119 1.00 26.06 200 THR D CA 1
ATOM 1434 C C . THR A 1 177 ? 132.058 16.790 -44.245 1.00 27.35 200 THR D C 1
ATOM 1435 O O . THR A 1 177 ? 131.194 16.094 -43.699 1.00 25.20 200 THR D O 1
ATOM 1439 N N . LEU A 1 178 ? 133.056 16.258 -44.956 1.00 23.49 201 LEU D N 1
ATOM 1440 C CA . LEU A 1 178 ? 133.144 14.815 -45.141 1.00 26.62 201 LEU D CA 1
ATOM 1441 C C . LEU A 1 178 ? 133.548 14.115 -43.850 1.00 29.16 201 LEU D C 1
ATOM 1442 O O . LEU A 1 178 ? 133.059 13.016 -43.550 1.00 24.92 201 LEU D O 1
ATOM 1447 N N . ILE A 1 179 ? 134.440 14.737 -43.076 1.00 24.74 202 ILE D N 1
ATOM 1448 C CA . ILE A 1 179 ? 134.756 14.228 -41.747 1.00 23.47 202 ILE D CA 1
ATOM 1449 C C . ILE A 1 179 ? 133.515 14.266 -40.861 1.00 26.92 202 ILE D C 1
ATOM 1450 O O . ILE A 1 179 ? 133.210 13.302 -40.149 1.00 26.90 202 ILE D O 1
ATOM 1455 N N . LYS A 1 180 ? 132.762 15.365 -40.918 1.00 27.14 203 LYS D N 1
ATOM 1456 C CA . LYS A 1 180 ? 131.522 15.455 -40.155 1.00 26.72 203 LYS D CA 1
ATOM 1457 C C . LYS A 1 180 ? 130.548 14.342 -40.538 1.00 24.52 203 LYS D C 1
ATOM 1458 O O . LYS A 1 180 ? 129.861 13.790 -39.672 1.00 25.45 203 LYS D O 1
ATOM 1464 N N . LYS A 1 181 ? 130.493 13.968 -41.817 1.00 24.37 204 LYS D N 1
ATOM 1465 C CA . LYS A 1 181 ? 129.556 12.912 -42.206 1.00 27.54 204 LYS D CA 1
ATOM 1466 C C . LYS A 1 181 ? 130.046 11.525 -41.783 1.00 26.99 204 LYS D C 1
ATOM 1467 O O . LYS A 1 181 ? 129.242 10.682 -41.359 1.00 25.79 204 LYS D O 1
ATOM 1473 N N . ALA A 1 182 ? 131.358 11.276 -41.892 1.00 23.54 205 ALA D N 1
ATOM 1474 C CA . ALA A 1 182 ? 131.906 9.951 -41.604 1.00 21.41 205 ALA D CA 1
ATOM 1475 C C . ALA A 1 182 ? 131.843 9.618 -40.123 1.00 18.54 205 ALA D C 1
ATOM 1476 O O . ALA A 1 182 ? 131.518 8.486 -39.748 1.00 23.07 205 ALA D O 1
ATOM 1478 N N . PHE A 1 183 ? 132.183 10.583 -39.271 1.00 21.57 206 PHE D N 1
ATOM 1479 C CA . PHE A 1 183 ? 132.332 10.395 -37.828 1.00 20.01 206 PHE D CA 1
ATOM 1480 C C . PHE A 1 183 ? 131.475 11.447 -37.142 1.00 21.10 206 PHE D C 1
ATOM 1481 O O . PHE A 1 183 ? 132.001 12.408 -36.564 1.00 21.00 206 PHE D O 1
ATOM 1489 N N . PRO A 1 184 ? 130.149 11.299 -37.190 1.00 25.16 207 PRO D N 1
ATOM 1490 C CA . PRO A 1 184 ? 129.266 12.377 -36.709 1.00 26.70 207 PRO D CA 1
ATOM 1491 C C . PRO A 1 184 ? 129.284 12.580 -35.202 1.00 28.25 207 PRO D C 1
ATOM 1492 O O . PRO A 1 184 ? 128.988 13.691 -34.750 1.00 31.43 207 PRO D O 1
ATOM 1496 N N . GLU A 1 185 ? 129.631 11.561 -34.412 1.00 29.12 208 GLU D N 1
ATOM 1497 C CA . GLU A 1 185 ? 129.625 11.693 -32.962 1.00 32.75 208 GLU D CA 1
ATOM 1498 C C . GLU A 1 185 ? 130.888 12.347 -32.411 1.00 30.07 208 GLU D C 1
ATOM 1499 O O . GLU A 1 185 ? 130.816 13.027 -31.385 1.00 36.82 208 GLU D O 1
ATOM 1505 N N . ASP A 1 186 ? 132.039 12.191 -33.069 1.00 30.76 209 ASP D N 1
ATOM 1506 C CA . ASP A 1 186 ? 133.307 12.680 -32.532 1.00 26.77 209 ASP D CA 1
ATOM 1507 C C . ASP A 1 186 ? 133.938 13.757 -33.401 1.00 28.68 209 ASP D C 1
ATOM 1508 O O . ASP A 1 186 ? 135.129 14.033 -33.251 1.00 29.97 209 ASP D O 1
ATOM 1513 N N . TYR A 1 187 ? 133.181 14.364 -34.315 1.00 31.36 210 TYR D N 1
ATOM 1514 C CA . TYR A 1 187 ? 133.820 15.189 -35.337 1.00 29.71 210 TYR D CA 1
ATOM 1515 C C . TYR A 1 187 ? 134.451 16.452 -34.751 1.00 26.75 210 TYR D C 1
ATOM 1516 O O . TYR A 1 187 ? 135.500 16.887 -35.228 1.00 28.71 210 TYR D O 1
ATOM 1525 N N . ASP A 1 188 ? 133.852 17.043 -33.715 1.00 28.44 211 ASP D N 1
ATOM 1526 C CA . ASP A 1 188 ? 134.411 18.258 -33.120 1.00 33.53 211 ASP D CA 1
ATOM 1527 C C . ASP A 1 188 ? 135.770 17.992 -32.477 1.00 27.95 211 ASP D C 1
ATOM 1528 O O . ASP A 1 188 ? 136.740 18.737 -32.696 1.00 24.42 211 ASP D O 1
ATOM 1533 N N . VAL A 1 189 ? 135.851 16.937 -31.665 1.00 27.32 212 VAL D N 1
ATOM 1534 C CA . VAL A 1 189 ? 137.109 16.543 -31.038 1.00 28.98 212 VAL D CA 1
ATOM 1535 C C . VAL A 1 189 ? 138.163 16.247 -32.099 1.00 27.04 212 VAL D C 1
ATOM 1536 O O . VAL A 1 189 ? 139.329 16.648 -31.974 1.00 20.93 212 VAL D O 1
ATOM 1540 N N . LEU A 1 190 ? 137.755 15.546 -33.166 1.00 27.02 213 LEU D N 1
ATOM 1541 C CA . LEU A 1 190 ? 138.664 15.161 -34.243 1.00 24.54 213 LEU D CA 1
ATOM 1542 C C . LEU A 1 190 ? 139.181 16.370 -35.007 1.00 21.67 213 LEU D C 1
ATOM 1543 O O . LEU A 1 190 ? 140.380 16.496 -35.271 1.00 22.83 213 LEU D O 1
ATOM 1548 N N . ILE A 1 191 ? 138.281 17.252 -35.412 1.00 21.50 214 ILE D N 1
ATOM 1549 C CA . ILE A 1 191 ? 138.705 18.385 -36.217 1.00 25.84 214 ILE D CA 1
ATOM 1550 C C . ILE A 1 191 ? 139.597 19.306 -35.394 1.00 25.62 214 ILE D C 1
ATOM 1551 O O . ILE A 1 191 ? 140.636 19.776 -35.877 1.00 23.10 214 ILE D O 1
ATOM 1556 N N . LYS A 1 192 ? 139.253 19.523 -34.117 1.00 25.32 215 LYS D N 1
ATOM 1557 C CA . LYS A 1 192 ? 140.158 20.306 -33.285 1.00 25.71 215 LYS D CA 1
ATOM 1558 C C . LYS A 1 192 ? 141.510 19.615 -33.131 1.00 22.43 215 LYS D C 1
ATOM 1559 O O . LYS A 1 192 ? 142.558 20.257 -33.262 1.00 26.66 215 LYS D O 1
ATOM 1565 N N . ALA A 1 193 ? 141.519 18.308 -32.883 1.00 19.62 216 ALA D N 1
ATOM 1566 C CA . ALA A 1 193 ? 142.797 17.647 -32.645 1.00 22.69 216 ALA D CA 1
ATOM 1567 C C . ALA A 1 193 ? 143.685 17.647 -33.889 1.00 27.93 216 ALA D C 1
ATOM 1568 O O . ALA A 1 193 ? 144.916 17.655 -33.761 1.00 31.16 216 ALA D O 1
ATOM 1570 N N . LEU A 1 194 ? 143.098 17.677 -35.092 1.00 25.87 217 LEU D N 1
ATOM 1571 C CA . LEU A 1 194 ? 143.900 17.620 -36.314 1.00 26.65 217 LEU D CA 1
ATOM 1572 C C . LEU A 1 194 ? 144.629 18.926 -36.628 1.00 30.16 217 LEU D C 1
ATOM 1573 O O . LEU A 1 194 ? 145.532 18.924 -37.474 1.00 32.22 217 LEU D O 1
ATOM 1578 N N . VAL A 1 195 ? 144.278 20.031 -35.966 1.00 31.56 218 VAL D N 1
ATOM 1579 C CA . VAL A 1 195 ? 144.995 21.292 -36.149 1.00 29.51 218 VAL D CA 1
ATOM 1580 C C . VAL A 1 195 ? 146.478 21.143 -35.814 1.00 34.42 218 VAL D C 1
ATOM 1581 O O . VAL A 1 195 ? 147.327 21.853 -36.367 1.00 36.29 218 VAL D O 1
ATOM 1585 N N . ASN A 1 196 ? 146.821 20.195 -34.944 1.00 34.47 219 ASN D N 1
ATOM 1586 C CA . ASN A 1 196 ? 148.204 20.060 -34.502 1.00 32.41 219 ASN D CA 1
ATOM 1587 C C . ASN A 1 196 ? 149.126 19.577 -35.615 1.00 41.79 219 ASN D C 1
ATOM 1588 O O . ASN A 1 196 ? 150.311 19.923 -35.619 1.00 48.99 219 ASN D O 1
ATOM 1593 N N . ILE A 1 197 ? 148.617 18.781 -36.554 1.00 42.92 220 ILE D N 1
ATOM 1594 C CA . ILE A 1 197 ? 149.393 18.351 -37.718 1.00 40.97 220 ILE D CA 1
ATOM 1595 C C . ILE A 1 197 ? 149.605 19.583 -38.590 1.00 41.64 220 ILE D C 1
ATOM 1596 O O . ILE A 1 197 ? 148.760 20.489 -38.565 1.00 50.29 220 ILE D O 1
ATOM 1601 N N . PRO A 1 198 ? 150.720 19.688 -39.343 1.00 46.93 221 PRO D N 1
ATOM 1602 C CA . PRO A 1 198 ? 150.893 20.807 -40.288 1.00 47.53 221 PRO D CA 1
ATOM 1603 C C . PRO A 1 198 ? 149.628 21.292 -40.993 1.00 52.81 221 PRO D C 1
ATOM 1604 O O . PRO A 1 198 ? 149.293 22.478 -40.902 1.00 62.83 221 PRO D O 1
ATOM 1608 N N . GLY A 1 199 ? 148.901 20.406 -41.665 1.00 48.56 222 GLY D N 1
ATOM 1609 C CA . GLY A 1 199 ? 147.617 20.781 -42.236 1.00 37.72 222 GLY D CA 1
ATOM 1610 C C . GLY A 1 199 ? 147.798 21.667 -43.448 1.00 43.07 222 GLY D C 1
ATOM 1611 O O . GLY A 1 199 ? 148.812 21.554 -44.139 1.00 39.41 222 GLY D O 1
ATOM 1612 N N . ILE B 1 1 ? 102.178 27.380 -24.385 1.00 40.84 24 ILE A N 1
ATOM 1613 C CA . ILE B 1 1 ? 102.256 28.284 -25.522 1.00 41.43 24 ILE A CA 1
ATOM 1614 C C . ILE B 1 1 ? 103.121 29.480 -25.150 1.00 43.79 24 ILE A C 1
ATOM 1615 O O . ILE B 1 1 ? 103.751 30.075 -26.009 1.00 48.90 24 ILE A O 1
ATOM 1620 N N . LYS B 1 2 ? 103.169 29.838 -23.871 1.00 37.14 25 LYS A N 1
ATOM 1621 C CA . LYS B 1 2 ? 104.025 30.917 -23.387 1.00 36.55 25 LYS A CA 1
ATOM 1622 C C . LYS B 1 2 ? 104.948 30.347 -22.317 1.00 33.17 25 LYS A C 1
ATOM 1623 O O . LYS B 1 2 ? 104.476 29.804 -21.311 1.00 30.82 25 LYS A O 1
ATOM 1629 N N . VAL B 1 3 ? 106.257 30.458 -22.533 1.00 30.48 26 VAL A N 1
ATOM 1630 C CA . VAL B 1 3 ? 107.250 29.966 -21.588 1.00 25.74 26 VAL A CA 1
ATOM 1631 C C . VAL B 1 3 ? 107.911 31.158 -20.910 1.00 30.37 26 VAL A C 1
ATOM 1632 O O . VAL B 1 3 ? 108.363 32.095 -21.580 1.00 36.62 26 VAL A O 1
ATOM 1636 N N . VAL B 1 4 ? 107.957 31.123 -19.580 1.00 26.66 27 VAL A N 1
ATOM 1637 C CA . VAL B 1 4 ? 108.616 32.140 -18.765 1.00 28.42 27 VAL A CA 1
ATOM 1638 C C . VAL B 1 4 ? 109.608 31.419 -17.861 1.00 28.13 27 VAL A C 1
ATOM 1639 O O . VAL B 1 4 ? 109.207 30.748 -16.900 1.00 26.24 27 VAL A O 1
ATOM 1643 N N . ARG B 1 5 ? 110.899 31.554 -18.154 1.00 27.39 28 ARG A N 1
ATOM 1644 C CA . ARG B 1 5 ? 111.930 30.924 -17.339 1.00 26.54 28 ARG A CA 1
ATOM 1645 C C . ARG B 1 5 ? 112.442 31.908 -16.294 1.00 29.80 28 ARG A C 1
ATOM 1646 O O . ARG B 1 5 ? 113.008 32.950 -16.637 1.00 33.01 28 ARG A O 1
ATOM 1654 N N . SER B 1 6 ? 112.241 31.579 -15.029 1.00 32.56 29 SER A N 1
ATOM 1655 C CA . SER B 1 6 ? 112.699 32.402 -13.927 1.00 29.96 29 SER A CA 1
ATOM 1656 C C . SER B 1 6 ? 113.985 31.809 -13.355 1.00 31.47 29 SER A C 1
ATOM 1657 O O . SER B 1 6 ? 114.471 30.765 -13.797 1.00 36.61 29 SER A O 1
ATOM 1660 N N . GLU B 1 7 ? 114.555 32.493 -12.368 1.00 36.68 30 GLU A N 1
ATOM 1661 C CA . GLU B 1 7 ? 115.745 31.959 -11.727 1.00 40.33 30 GLU A CA 1
ATOM 1662 C C . GLU B 1 7 ? 115.420 30.818 -10.776 1.00 36.61 30 GLU A C 1
ATOM 1663 O O . GLU B 1 7 ? 116.338 30.110 -10.347 1.00 34.34 30 GLU A O 1
ATOM 1669 N N . LYS B 1 8 ? 114.146 30.614 -10.442 1.00 37.63 31 LYS A N 1
ATOM 1670 C CA . LYS B 1 8 ? 113.762 29.547 -9.531 1.00 34.17 31 LYS A CA 1
ATOM 1671 C C . LYS B 1 8 ? 112.865 28.483 -10.160 1.00 34.63 31 LYS A C 1
ATOM 1672 O O . LYS B 1 8 ? 112.759 27.382 -9.599 1.00 36.09 31 LYS A O 1
ATOM 1678 N N . GLU B 1 9 ? 112.248 28.758 -11.310 1.00 34.58 32 GLU A N 1
ATOM 1679 C CA . GLU B 1 9 ? 111.356 27.792 -11.933 1.00 28.91 32 GLU A CA 1
ATOM 1680 C C . GLU B 1 9 ? 111.069 28.197 -13.372 1.00 27.14 32 GLU A C 1
ATOM 1681 O O . GLU B 1 9 ? 111.365 29.313 -13.804 1.00 27.91 32 GLU A O 1
ATOM 1687 N N . ILE B 1 10 ? 110.479 27.257 -14.107 1.00 21.50 33 ILE A N 1
ATOM 1688 C CA . ILE B 1 10 ? 110.003 27.457 -15.470 1.00 21.42 33 ILE A CA 1
ATOM 1689 C C . ILE B 1 10 ? 108.484 27.366 -15.453 1.00 20.80 33 ILE A C 1
ATOM 1690 O O . ILE B 1 10 ? 107.928 26.414 -14.889 1.00 22.74 33 ILE A O 1
ATOM 1695 N N . VAL B 1 11 ? 107.815 28.340 -16.073 1.00 18.05 34 VAL A N 1
ATOM 1696 C CA . VAL B 1 11 ? 106.355 28.400 -16.095 1.00 20.74 34 VAL A CA 1
ATOM 1697 C C . VAL B 1 11 ? 105.865 28.283 -17.528 1.00 19.99 34 VAL A C 1
ATOM 1698 O O . VAL B 1 11 ? 106.264 29.067 -18.396 1.00 23.99 34 VAL A O 1
ATOM 1702 N N . VAL B 1 12 ? 104.976 27.329 -17.765 1.00 19.73 35 VAL A N 1
ATOM 1703 C CA . VAL B 1 12 ? 104.361 27.128 -19.071 1.00 21.56 35 VAL A CA 1
ATOM 1704 C C . VAL B 1 12 ? 102.890 27.521 -18.980 1.00 23.90 35 VAL A C 1
ATOM 1705 O O . VAL B 1 12 ? 102.145 26.976 -18.159 1.00 24.90 35 VAL A O 1
ATOM 1709 N N . LEU B 1 13 ? 102.470 28.454 -19.825 1.00 27.98 36 LEU A N 1
ATOM 1710 C CA . LEU B 1 13 ? 101.115 28.990 -19.800 1.00 27.62 36 LEU A CA 1
ATOM 1711 C C . LEU B 1 13 ? 100.426 28.742 -21.133 1.00 30.14 36 LEU A C 1
ATOM 1712 O O . LEU B 1 13 ? 100.968 29.078 -22.190 1.00 31.30 36 LEU A O 1
ATOM 1717 N N . THR B 1 14 ? 99.240 28.145 -21.079 1.00 30.64 37 THR A N 1
ATOM 1718 C CA . THR B 1 14 ? 98.304 28.089 -22.189 1.00 32.22 37 THR A CA 1
ATOM 1719 C C . THR B 1 14 ? 97.061 28.882 -21.795 1.00 33.94 37 THR A C 1
ATOM 1720 O O . THR B 1 14 ? 97.035 29.561 -20.761 1.00 34.07 37 THR A O 1
ATOM 1724 N N . ARG B 1 15 ? 96.014 28.791 -22.618 1.00 34.37 38 ARG A N 1
ATOM 1725 C CA . ARG B 1 15 ? 94.798 29.546 -22.342 1.00 31.70 38 ARG A CA 1
ATOM 1726 C C . ARG B 1 15 ? 94.005 28.962 -21.180 1.00 31.61 38 ARG A C 1
ATOM 1727 O O . ARG B 1 15 ? 93.177 29.666 -20.594 1.00 35.57 38 ARG A O 1
ATOM 1735 N N . PHE B 1 16 ? 94.246 27.701 -20.823 1.00 28.24 39 PHE A N 1
ATOM 1736 C CA . PHE B 1 16 ? 93.519 27.059 -19.740 1.00 32.34 39 PHE A CA 1
ATOM 1737 C C . PHE B 1 16 ? 94.405 26.358 -18.716 1.00 31.83 39 PHE A C 1
ATOM 1738 O O . PHE B 1 16 ? 93.884 25.935 -17.677 1.00 25.59 39 PHE A O 1
ATOM 1746 N N . GLU B 1 17 ? 95.715 26.229 -18.963 1.00 32.39 40 GLU A N 1
ATOM 1747 C CA . GLU B 1 17 ? 96.629 25.495 -18.096 1.00 29.28 40 GLU A CA 1
ATOM 1748 C C . GLU B 1 17 ? 97.832 26.359 -17.734 1.00 26.56 40 GLU A C 1
ATOM 1749 O O . GLU B 1 17 ? 98.341 27.129 -18.554 1.00 27.48 40 GLU A O 1
ATOM 1755 N N . GLU B 1 18 ? 98.289 26.214 -16.493 1.00 23.80 41 GLU A N 1
ATOM 1756 C CA . GLU B 1 18 ? 99.468 26.924 -16.002 1.00 25.29 41 GLU A CA 1
ATOM 1757 C C . GLU B 1 18 ? 100.314 25.909 -15.251 1.00 21.54 41 GLU A C 1
ATOM 1758 O O . GLU B 1 18 ? 99.905 25.421 -14.191 1.00 17.86 41 GLU A O 1
ATOM 1764 N N . TYR B 1 19 ? 101.476 25.581 -15.804 1.00 18.84 42 TYR A N 1
ATOM 1765 C CA . TYR B 1 19 ? 102.386 24.612 -15.216 1.00 18.87 42 TYR A CA 1
ATOM 1766 C C . TYR B 1 19 ? 103.593 25.313 -14.608 1.00 18.90 42 TYR A C 1
ATOM 1767 O O . TYR B 1 19 ? 104.129 26.276 -15.176 1.00 17.16 42 TYR A O 1
ATOM 1776 N N . HIS B 1 20 ? 104.024 24.802 -13.460 1.00 18.39 43 HIS A N 1
ATOM 1777 C CA . HIS B 1 20 ? 105.225 25.263 -12.775 1.00 20.42 43 HIS A CA 1
ATOM 1778 C C . HIS B 1 20 ? 106.138 24.066 -12.561 1.00 18.92 43 HIS A C 1
ATOM 1779 O O . HIS B 1 20 ? 105.773 23.130 -11.828 1.00 18.23 43 HIS A O 1
ATOM 1786 N N . PHE B 1 21 ? 107.317 24.114 -13.198 1.00 18.94 44 PHE A N 1
ATOM 1787 C CA . PHE B 1 21 ? 108.387 23.138 -13.037 1.00 17.88 44 PHE A CA 1
ATOM 1788 C C . PHE B 1 21 ? 109.596 23.786 -12.377 1.00 21.21 44 PHE A C 1
ATOM 1789 O O . PHE B 1 21 ? 109.894 24.954 -12.620 1.00 23.06 44 PHE A O 1
ATOM 1797 N N . ASP B 1 22 ? 110.300 23.011 -11.555 1.00 27.99 45 ASP A N 1
ATOM 1798 C CA . ASP B 1 22 ? 111.496 23.482 -10.866 1.00 25.37 45 ASP A CA 1
ATOM 1799 C C . ASP B 1 22 ? 112.711 23.327 -11.772 1.00 26.81 45 ASP A C 1
ATOM 1800 O O . ASP B 1 22 ? 112.613 22.894 -12.923 1.00 26.62 45 ASP A O 1
ATOM 1805 N N . LEU B 1 23 ? 113.890 23.647 -11.237 1.00 28.03 46 LEU A N 1
ATOM 1806 C CA . LEU B 1 23 ? 115.121 23.587 -12.001 1.00 26.25 46 LEU A CA 1
ATOM 1807 C C . LEU B 1 23 ? 116.090 22.499 -11.549 1.00 25.33 46 LEU A C 1
ATOM 1808 O O . LEU B 1 23 ? 116.949 22.106 -12.345 1.00 32.35 46 LEU A O 1
ATOM 1813 N N . GLU B 1 24 ? 115.956 21.976 -10.326 1.00 29.56 47 GLU A N 1
ATOM 1814 C CA . GLU B 1 24 ? 116.938 21.087 -9.701 1.00 31.38 47 GLU A CA 1
ATOM 1815 C C . GLU B 1 24 ? 116.520 19.627 -9.646 1.00 33.00 47 GLU A C 1
ATOM 1816 O O . GLU B 1 24 ? 117.372 18.742 -9.755 1.00 32.60 47 GLU A O 1
ATOM 1822 N N . LYS B 1 25 ? 115.239 19.339 -9.443 1.00 28.56 48 LYS A N 1
ATOM 1823 C CA . LYS B 1 25 ? 114.795 17.962 -9.295 1.00 28.66 48 LYS A CA 1
ATOM 1824 C C . LYS B 1 25 ? 113.915 17.485 -10.438 1.00 26.08 48 LYS A C 1
ATOM 1825 O O . LYS B 1 25 ? 113.563 16.301 -10.477 1.00 27.13 48 LYS A O 1
ATOM 1831 N N . GLY B 1 26 ? 113.585 18.357 -11.385 1.00 24.16 49 GLY A N 1
ATOM 1832 C CA . GLY B 1 26 ? 112.748 17.967 -12.505 1.00 23.75 49 GLY A CA 1
ATOM 1833 C C . GLY B 1 26 ? 111.324 17.643 -12.111 1.00 25.94 49 GLY A C 1
ATOM 1834 O O . GLY B 1 26 ? 110.701 16.767 -12.721 1.00 26.76 49 GLY A O 1
ATOM 1835 N N . ILE B 1 27 ? 110.786 18.331 -11.113 1.00 17.85 50 ILE A N 1
ATOM 1836 C CA . ILE B 1 27 ? 109.460 18.016 -10.606 1.00 20.48 50 ILE A CA 1
ATOM 1837 C C . ILE B 1 27 ? 108.463 19.047 -11.116 1.00 17.03 50 ILE A C 1
ATOM 1838 O O . ILE B 1 27 ? 108.803 20.209 -11.361 1.00 18.41 50 ILE A O 1
ATOM 1843 N N . LEU B 1 28 ? 107.220 18.597 -11.293 1.00 17.70 51 LEU A N 1
ATOM 1844 C CA . LEU B 1 28 ? 106.080 19.488 -11.465 1.00 19.67 51 LEU A CA 1
ATOM 1845 C C . LEU B 1 28 ? 105.787 20.132 -10.118 1.00 18.12 51 LEU A C 1
ATOM 1846 O O . LEU B 1 28 ? 105.393 19.445 -9.171 1.00 20.70 51 LEU A O 1
ATOM 1851 N N . LYS B 1 29 ? 106.018 21.439 -10.008 1.00 14.88 52 LYS A N 1
ATOM 1852 C CA . LYS B 1 29 ? 105.813 22.113 -8.725 1.00 19.29 52 LYS A CA 1
ATOM 1853 C C . LYS B 1 29 ? 104.343 22.421 -8.507 1.00 16.74 52 LYS A C 1
ATOM 1854 O O . LYS B 1 29 ? 103.776 22.106 -7.454 1.00 15.39 52 LYS A O 1
ATOM 1860 N N . ASP B 1 30 ? 103.712 23.067 -9.484 1.00 19.68 53 ASP A N 1
ATOM 1861 C CA . ASP B 1 30 ? 102.336 23.499 -9.301 1.00 19.67 53 ASP A CA 1
ATOM 1862 C C . ASP B 1 30 ? 101.592 23.405 -10.621 1.00 17.22 53 ASP A C 1
ATOM 1863 O O . ASP B 1 30 ? 102.185 23.524 -11.695 1.00 15.90 53 ASP A O 1
ATOM 1868 N N . PHE B 1 31 ? 100.284 23.188 -10.525 1.00 16.51 54 PHE A N 1
ATOM 1869 C CA . PHE B 1 31 ? 99.432 23.197 -11.700 1.00 17.27 54 PHE A CA 1
ATOM 1870 C C . PHE B 1 31 ? 98.162 23.964 -11.389 1.00 19.96 54 PHE A C 1
ATOM 1871 O O . PHE B 1 31 ? 97.518 23.712 -10.361 1.00 19.19 54 PHE A O 1
ATOM 1879 N N . TYR B 1 32 ? 97.817 24.893 -12.279 1.00 22.42 55 TYR A N 1
ATOM 1880 C CA . TYR B 1 32 ? 96.601 25.685 -12.183 1.00 22.49 55 TYR A CA 1
ATOM 1881 C C . TYR B 1 32 ? 95.758 25.462 -13.428 1.00 23.35 55 TYR A C 1
ATOM 1882 O O . TYR B 1 32 ? 96.285 25.429 -14.548 1.00 20.82 55 TYR A O 1
ATOM 1891 N N . THR B 1 33 ? 94.453 25.299 -13.229 1.00 25.79 56 THR A N 1
ATOM 1892 C CA . THR B 1 33 ? 93.496 25.434 -14.312 1.00 27.46 56 THR A CA 1
ATOM 1893 C C . THR B 1 33 ? 92.965 26.857 -14.321 1.00 23.98 56 THR A C 1
ATOM 1894 O O . THR B 1 33 ? 92.894 27.519 -13.280 1.00 19.98 56 THR A O 1
ATOM 1898 N N . MET B 1 34 ? 92.604 27.332 -15.505 1.00 29.12 57 MET A N 1
ATOM 1899 C CA . MET B 1 34 ? 92.150 28.705 -15.654 1.00 29.99 57 MET A CA 1
ATOM 1900 C C . MET B 1 34 ? 90.822 28.794 -16.393 1.00 34.33 57 MET A C 1
ATOM 1901 O O . MET B 1 34 ? 90.407 29.886 -16.800 1.00 34.47 57 MET A O 1
ATOM 1906 N N . VAL B 1 35 ? 90.131 27.662 -16.530 1.00 35.20 58 VAL A N 1
ATOM 1907 C CA . VAL B 1 35 ? 88.885 27.620 -17.279 1.00 42.75 58 VAL A CA 1
ATOM 1908 C C . VAL B 1 35 ? 87.746 28.313 -16.521 1.00 42.83 58 VAL A C 1
ATOM 1909 O O . VAL B 1 35 ? 86.821 28.843 -17.144 1.00 47.80 58 VAL A O 1
ATOM 1913 N N . ASP B 1 36 ? 87.777 28.338 -15.186 1.00 42.62 59 ASP A N 1
ATOM 1914 C CA . ASP B 1 36 ? 86.773 29.070 -14.416 1.00 39.62 59 ASP A CA 1
ATOM 1915 C C . ASP B 1 36 ? 87.483 29.862 -13.317 1.00 45.56 59 ASP A C 1
ATOM 1916 O O . ASP B 1 36 ? 87.237 29.708 -12.123 1.00 44.85 59 ASP A O 1
ATOM 1921 N N . GLY B 1 37 ? 88.371 30.753 -13.736 1.00 37.06 60 GLY A N 1
ATOM 1922 C CA . GLY B 1 37 ? 89.184 31.470 -12.770 1.00 39.10 60 GLY A CA 1
ATOM 1923 C C . GLY B 1 37 ? 90.397 30.667 -12.347 1.00 36.32 60 GLY A C 1
ATOM 1924 O O . GLY B 1 37 ? 90.376 29.436 -12.272 1.00 38.83 60 GLY A O 1
ATOM 1925 N N . ARG B 1 38 ? 91.485 31.385 -12.082 1.00 29.87 61 ARG A N 1
ATOM 1926 C CA . ARG B 1 38 ? 92.744 30.750 -11.713 1.00 30.91 61 ARG A CA 1
ATOM 1927 C C . ARG B 1 38 ? 92.560 29.914 -10.455 1.00 30.54 61 ARG A C 1
ATOM 1928 O O . ARG B 1 38 ? 92.317 30.457 -9.372 1.00 32.09 61 ARG A O 1
ATOM 1936 N N . LYS B 1 39 ? 92.671 28.595 -10.588 1.00 21.91 62 LYS A N 1
ATOM 1937 C CA . LYS B 1 39 ? 92.379 27.665 -9.506 1.00 25.45 62 LYS A CA 1
ATOM 1938 C C . LYS B 1 39 ? 93.585 26.756 -9.297 1.00 24.72 62 LYS A C 1
ATOM 1939 O O . LYS B 1 39 ? 93.990 26.030 -10.213 1.00 22.01 62 LYS A O 1
ATOM 1945 N N . HIS B 1 40 ? 94.155 26.799 -8.096 1.00 23.28 63 HIS A N 1
ATOM 1946 C CA . HIS B 1 40 ? 95.341 26.015 -7.751 1.00 19.73 63 HIS A CA 1
ATOM 1947 C C . HIS B 1 40 ? 94.906 24.582 -7.483 1.00 21.61 63 HIS A C 1
ATOM 1948 O O . HIS B 1 40 ? 94.513 24.240 -6.365 1.00 25.15 63 HIS A O 1
ATOM 1955 N N . VAL B 1 41 ? 94.990 23.726 -8.501 1.00 20.27 64 VAL A N 1
ATOM 1956 C CA . VAL B 1 41 ? 94.472 22.369 -8.377 1.00 17.94 64 VAL A CA 1
ATOM 1957 C C . VAL B 1 41 ? 95.533 21.332 -8.021 1.00 20.77 64 VAL A C 1
ATOM 1958 O O . VAL B 1 41 ? 95.190 20.301 -7.420 1.00 19.47 64 VAL A O 1
ATOM 1962 N N . PHE B 1 42 ? 96.800 21.557 -8.368 1.00 20.90 65 PHE A N 1
ATOM 1963 C CA . PHE B 1 42 ? 97.845 20.638 -7.940 1.00 17.95 65 PHE A CA 1
ATOM 1964 C C . PHE B 1 42 ? 98.987 21.404 -7.297 1.00 18.32 65 PHE A C 1
ATOM 1965 O O . PHE B 1 42 ? 99.387 22.469 -7.785 1.00 19.34 65 PHE A O 1
ATOM 1973 N N . THR B 1 43 ? 99.523 20.845 -6.214 1.00 19.64 66 THR A N 1
ATOM 1974 C CA . THR B 1 43 ? 100.748 21.346 -5.606 1.00 23.83 66 THR A CA 1
ATOM 1975 C C . THR B 1 43 ? 101.630 20.180 -5.184 1.00 18.78 66 THR A C 1
ATOM 1976 O O . THR B 1 43 ? 101.154 19.090 -4.860 1.00 18.64 66 THR A O 1
ATOM 1980 N N . TYR B 1 44 ? 102.935 20.436 -5.165 1.00 19.35 67 TYR A N 1
ATOM 1981 C CA . TYR B 1 44 ? 103.918 19.375 -4.988 1.00 22.01 67 TYR A CA 1
ATOM 1982 C C . TYR B 1 44 ? 103.985 18.917 -3.538 1.00 25.48 67 TYR A C 1
ATOM 1983 O O . TYR B 1 44 ? 104.232 19.719 -2.632 1.00 24.37 67 TYR A O 1
ATOM 1992 N N . GLY B 1 45 ? 103.793 17.624 -3.321 1.00 28.82 68 GLY A N 1
ATOM 1993 C CA . GLY B 1 45 ? 104.039 16.986 -2.043 1.00 31.10 68 GLY A CA 1
ATOM 1994 C C . GLY B 1 45 ? 105.391 16.308 -2.066 1.00 36.35 68 GLY A C 1
ATOM 1995 O O . GLY B 1 45 ? 106.440 16.936 -1.830 1.00 49.74 68 GLY A O 1
ATOM 1996 N N . ASN B 1 46 ? 105.400 15.016 -2.342 1.00 36.05 69 ASN A N 1
ATOM 1997 C CA . ASN B 1 46 ? 106.602 14.320 -2.776 1.00 32.67 69 ASN A CA 1
ATOM 1998 C C . ASN B 1 46 ? 106.275 13.498 -4.002 1.00 33.46 69 ASN A C 1
ATOM 1999 O O . ASN B 1 46 ? 106.753 12.371 -4.175 1.00 33.98 69 ASN A O 1
ATOM 2004 N N . ASP B 1 47 ? 105.439 14.075 -4.876 1.00 25.64 70 ASP A N 1
ATOM 2005 C CA . ASP B 1 47 ? 104.757 13.311 -5.909 1.00 26.73 70 ASP A CA 1
ATOM 2006 C C . ASP B 1 47 ? 104.793 13.978 -7.281 1.00 25.66 70 ASP A C 1
ATOM 2007 O O . ASP B 1 47 ? 103.989 13.622 -8.148 1.00 26.92 70 ASP A O 1
ATOM 2012 N N . GLY B 1 48 ? 105.698 14.914 -7.522 1.00 23.17 71 GLY A N 1
ATOM 2013 C CA . GLY B 1 48 ? 105.662 15.605 -8.795 1.00 24.70 71 GLY A CA 1
ATOM 2014 C C . GLY B 1 48 ? 106.624 15.052 -9.824 1.00 22.07 71 GLY A C 1
ATOM 2015 O O . GLY B 1 48 ? 107.339 15.818 -10.476 1.00 15.65 71 GLY A O 1
ATOM 2016 N N . PHE B 1 49 ? 106.653 13.725 -9.970 1.00 21.96 72 PHE A N 1
ATOM 2017 C CA . PHE B 1 49 ? 107.567 13.034 -10.886 1.00 20.25 72 PHE A CA 1
ATOM 2018 C C . PHE B 1 49 ? 109.019 13.105 -10.415 1.00 20.37 72 PHE A C 1
ATOM 2019 O O . PHE B 1 49 ? 109.931 13.258 -11.226 1.00 23.18 72 PHE A O 1
ATOM 2027 N N . ASP B 1 50 ? 109.235 13.019 -9.105 1.00 20.02 73 ASP A N 1
ATOM 2028 C CA . ASP B 1 50 ? 110.579 12.802 -8.588 1.00 20.23 73 ASP A CA 1
ATOM 2029 C C . ASP B 1 50 ? 111.166 11.541 -9.194 1.00 25.17 73 ASP A C 1
ATOM 2030 O O . ASP B 1 50 ? 110.467 10.544 -9.367 1.00 27.84 73 ASP A O 1
ATOM 2035 N N . VAL B 1 51 ? 112.460 11.566 -9.486 1.00 24.20 74 VAL A N 1
ATOM 2036 C CA . VAL B 1 51 ? 113.184 10.375 -9.922 1.00 30.75 74 VAL A CA 1
ATOM 2037 C C . VAL B 1 51 ? 113.929 9.840 -8.701 1.00 29.64 74 VAL A C 1
ATOM 2038 O O . VAL B 1 51 ? 114.885 10.453 -8.223 1.00 28.28 74 VAL A O 1
ATOM 2042 N N . LEU B 1 52 ? 113.465 8.705 -8.176 1.00 32.77 75 LEU A N 1
ATOM 2043 C CA . LEU B 1 52 ? 114.055 8.062 -7.006 1.00 34.45 75 LEU A CA 1
ATOM 2044 C C . LEU B 1 52 ? 114.923 6.900 -7.472 1.00 40.04 75 LEU A C 1
ATOM 2045 O O . LEU B 1 52 ? 114.433 5.997 -8.159 1.00 37.59 75 LEU A O 1
ATOM 2050 N N . ASP B 1 53 ? 116.200 6.912 -7.103 1.00 45.50 76 ASP A N 1
ATOM 2051 C CA . ASP B 1 53 ? 117.078 5.872 -7.629 1.00 52.27 76 ASP A CA 1
ATOM 2052 C C . ASP B 1 53 ? 116.792 4.546 -6.936 1.00 60.40 76 ASP A C 1
ATOM 2053 O O . ASP B 1 53 ? 115.952 3.759 -7.392 1.00 62.09 76 ASP A O 1
ATOM 2058 N N . GLU B 1 54 ? 117.513 4.280 -5.847 1.00 30.00 77 GLU A N 1
ATOM 2059 C CA . GLU B 1 54 ? 117.229 3.119 -5.017 1.00 30.00 77 GLU A CA 1
ATOM 2060 C C . GLU B 1 54 ? 116.393 3.465 -3.789 1.00 30.00 77 GLU A C 1
ATOM 2061 O O . GLU B 1 54 ? 115.761 2.569 -3.213 1.00 30.00 77 GLU A O 1
ATOM 2067 N N . GLY B 1 55 ? 116.350 4.735 -3.397 1.00 30.00 78 GLY A N 1
ATOM 2068 C CA . GLY B 1 55 ? 115.465 5.180 -2.340 1.00 30.00 78 GLY A CA 1
ATOM 2069 C C . GLY B 1 55 ? 115.688 6.639 -2.007 1.00 30.00 78 GLY A C 1
ATOM 2070 O O . GLY B 1 55 ? 115.183 7.147 -0.999 1.00 30.00 78 GLY A O 1
ATOM 2071 N N . THR B 1 56 ? 116.459 7.320 -2.852 1.00 52.67 79 THR A N 1
ATOM 2072 C CA . THR B 1 56 ? 116.821 8.711 -2.641 1.00 55.15 79 THR A CA 1
ATOM 2073 C C . THR B 1 56 ? 116.508 9.526 -3.890 1.00 49.60 79 THR A C 1
ATOM 2074 O O . THR B 1 56 ? 116.810 9.093 -5.012 1.00 46.22 79 THR A O 1
ATOM 2078 N N . PRO B 1 57 ? 115.916 10.709 -3.730 1.00 41.31 80 PRO A N 1
ATOM 2079 C CA . PRO B 1 57 ? 115.587 11.532 -4.900 1.00 40.05 80 PRO A CA 1
ATOM 2080 C C . PRO B 1 57 ? 116.834 12.063 -5.589 1.00 39.59 80 PRO A C 1
ATOM 2081 O O . PRO B 1 57 ? 117.767 12.547 -4.946 1.00 44.91 80 PRO A O 1
ATOM 2085 N N . LEU B 1 58 ? 116.833 11.973 -6.913 1.00 34.63 81 LEU A N 1
ATOM 2086 C CA . LEU B 1 58 ? 117.945 12.403 -7.743 1.00 26.08 81 LEU A CA 1
ATOM 2087 C C . LEU B 1 58 ? 117.756 13.848 -8.190 1.00 29.12 81 LEU A C 1
ATOM 2088 O O . LEU B 1 58 ? 116.631 14.315 -8.388 1.00 31.38 81 LEU A O 1
ATOM 2093 N N . THR B 1 59 ? 118.869 14.555 -8.348 1.00 28.18 82 THR A N 1
ATOM 2094 C CA . THR B 1 59 ? 118.857 15.893 -8.915 1.00 26.19 82 THR A CA 1
ATOM 2095 C C . THR B 1 59 ? 119.579 15.893 -10.257 1.00 27.71 82 THR A C 1
ATOM 2096 O O . THR B 1 59 ? 120.344 14.981 -10.579 1.00 32.09 82 THR A O 1
ATOM 2100 N N . VAL B 1 60 ? 119.312 16.930 -11.050 1.00 26.03 83 VAL A N 1
ATOM 2101 C CA . VAL B 1 60 ? 119.846 17.003 -12.405 1.00 29.81 83 VAL A CA 1
ATOM 2102 C C . VAL B 1 60 ? 121.307 17.435 -12.370 1.00 28.72 83 VAL A C 1
ATOM 2103 O O . VAL B 1 60 ? 121.755 18.139 -11.467 1.00 27.11 83 VAL A O 1
ATOM 2107 N N . ILE B 1 61 ? 122.059 17.026 -13.389 1.00 30.90 84 ILE A N 1
ATOM 2108 C CA . ILE B 1 61 ? 123.460 17.415 -13.456 1.00 30.92 84 ILE A CA 1
ATOM 2109 C C . ILE B 1 61 ? 123.679 18.711 -14.225 1.00 29.77 84 ILE A C 1
ATOM 2110 O O . ILE B 1 61 ? 124.769 19.293 -14.141 1.00 38.27 84 ILE A O 1
ATOM 2115 N N . GLU B 1 62 ? 122.685 19.175 -14.975 1.00 31.06 85 GLU A N 1
ATOM 2116 C CA . GLU B 1 62 ? 122.772 20.430 -15.704 1.00 32.27 85 GLU A CA 1
ATOM 2117 C C . GLU B 1 62 ? 121.418 21.117 -15.616 1.00 29.04 85 GLU A C 1
ATOM 2118 O O . GLU B 1 62 ? 120.417 20.507 -15.235 1.00 28.45 85 GLU A O 1
ATOM 2124 N N . GLU B 1 63 ? 121.397 22.399 -15.958 1.00 28.12 86 GLU A N 1
ATOM 2125 C CA . GLU B 1 63 ? 120.137 23.126 -16.042 1.00 29.88 86 GLU A CA 1
ATOM 2126 C C . GLU B 1 63 ? 119.236 22.502 -17.113 1.00 30.21 86 GLU A C 1
ATOM 2127 O O . GLU B 1 63 ? 119.736 22.054 -18.155 1.00 25.46 86 GLU A O 1
ATOM 2133 N N . PRO B 1 64 ? 117.914 22.443 -16.891 1.00 27.82 87 PRO A N 1
ATOM 2134 C CA . PRO B 1 64 ? 117.013 21.898 -17.922 1.00 27.05 87 PRO A CA 1
ATOM 2135 C C . PRO B 1 64 ? 117.068 22.692 -19.220 1.00 26.77 87 PRO A C 1
ATOM 2136 O O . PRO B 1 64 ? 117.337 23.894 -19.228 1.00 22.25 87 PRO A O 1
ATOM 2140 N N . ILE B 1 65 ? 116.771 22.016 -20.326 1.00 23.28 88 ILE A N 1
ATOM 2141 C CA . ILE B 1 65 ? 116.682 22.678 -21.627 1.00 27.47 88 ILE A CA 1
ATOM 2142 C C . ILE B 1 65 ? 115.216 22.859 -21.999 1.00 25.49 88 ILE A C 1
ATOM 2143 O O . ILE B 1 65 ? 114.386 22.003 -21.692 1.00 25.52 88 ILE A O 1
ATOM 2148 N N . VAL B 1 66 ? 114.892 23.978 -22.646 1.00 30.51 89 VAL A N 1
ATOM 2149 C CA . VAL B 1 66 ? 113.543 24.258 -23.146 1.00 30.37 89 VAL A CA 1
ATOM 2150 C C . VAL B 1 66 ? 113.586 24.298 -24.666 1.00 31.60 89 VAL A C 1
ATOM 2151 O O . VAL B 1 66 ? 114.364 25.062 -25.251 1.00 39.22 89 VAL A O 1
ATOM 2155 N N . THR B 1 67 ? 112.734 23.502 -25.306 1.00 39.42 90 THR A N 1
ATOM 2156 C CA . THR B 1 67 ? 112.679 23.436 -26.763 1.00 46.66 90 THR A CA 1
ATOM 2157 C C . THR B 1 67 ? 111.216 23.388 -27.199 1.00 42.52 90 THR A C 1
ATOM 2158 O O . THR B 1 67 ? 110.294 23.520 -26.389 1.00 46.61 90 THR A O 1
ATOM 2162 N N . GLY B 1 68 ? 111.008 23.199 -28.486 1.00 45.31 91 GLY A N 1
ATOM 2163 C CA . GLY B 1 68 ? 109.670 23.102 -29.034 1.00 53.38 91 GLY A CA 1
ATOM 2164 C C . GLY B 1 68 ? 109.658 23.498 -30.493 1.00 55.15 91 GLY A C 1
ATOM 2165 O O . GLY B 1 68 ? 110.612 24.061 -31.023 1.00 57.73 91 GLY A O 1
ATOM 2166 N N . VAL B 1 69 ? 108.546 23.190 -31.137 1.00 53.00 92 VAL A N 1
ATOM 2167 C CA . VAL B 1 69 ? 108.335 23.535 -32.535 1.00 50.19 92 VAL A CA 1
ATOM 2168 C C . VAL B 1 69 ? 107.437 24.761 -32.605 1.00 46.14 92 VAL A C 1
ATOM 2169 O O . VAL B 1 69 ? 106.500 24.922 -31.816 1.00 55.98 92 VAL A O 1
ATOM 2173 N N . GLY B 1 70 ? 107.742 25.646 -33.550 1.00 42.50 93 GLY A N 1
ATOM 2174 C CA . GLY B 1 70 ? 106.936 26.827 -33.769 1.00 46.66 93 GLY A CA 1
ATOM 2175 C C . GLY B 1 70 ? 107.231 27.938 -32.789 1.00 56.59 93 GLY A C 1
ATOM 2176 O O . GLY B 1 70 ? 106.326 28.407 -32.095 1.00 55.33 93 GLY A O 1
ATOM 2177 N N . LYS B 1 71 ? 108.489 28.376 -32.729 1.00 57.90 94 LYS A N 1
ATOM 2178 C CA . LYS B 1 71 ? 108.891 29.447 -31.819 1.00 56.58 94 LYS A CA 1
ATOM 2179 C C . LYS B 1 71 ? 108.262 30.764 -32.254 1.00 58.57 94 LYS A C 1
ATOM 2180 O O . LYS B 1 71 ? 108.724 31.395 -33.207 1.00 64.46 94 LYS A O 1
ATOM 2186 N N . VAL B 1 72 ? 107.213 31.185 -31.556 1.00 67.10 95 VAL A N 1
ATOM 2187 C CA . VAL B 1 72 ? 106.535 32.437 -31.868 1.00 67.08 95 VAL A CA 1
ATOM 2188 C C . VAL B 1 72 ? 107.117 33.531 -30.974 1.00 65.91 95 VAL A C 1
ATOM 2189 O O . VAL B 1 72 ? 108.017 33.262 -30.166 1.00 64.66 95 VAL A O 1
ATOM 2193 N N . SER B 1 73 ? 106.634 34.772 -31.123 1.00 68.92 96 SER A N 1
ATOM 2194 C CA . SER B 1 73 ? 107.079 35.842 -30.234 1.00 69.22 96 SER A CA 1
ATOM 2195 C C . SER B 1 73 ? 107.003 35.412 -28.772 1.00 64.59 96 SER A C 1
ATOM 2196 O O . SER B 1 73 ? 107.940 35.630 -28.003 1.00 65.26 96 SER A O 1
ATOM 2199 N N . GLU B 1 74 ? 105.907 34.776 -28.376 1.00 68.73 97 GLU A N 1
ATOM 2200 C CA . GLU B 1 74 ? 105.723 34.297 -27.006 1.00 64.35 97 GLU A CA 1
ATOM 2201 C C . GLU B 1 74 ? 106.066 32.813 -27.037 1.00 65.36 97 GLU A C 1
ATOM 2202 O O . GLU B 1 74 ? 105.197 31.954 -27.212 1.00 73.09 97 GLU A O 1
ATOM 2208 N N . GLY B 1 75 ? 107.340 32.510 -26.794 1.00 59.54 98 GLY A N 1
ATOM 2209 C CA . GLY B 1 75 ? 107.823 31.125 -26.690 1.00 59.49 98 GLY A CA 1
ATOM 2210 C C . GLY B 1 75 ? 107.530 30.314 -27.941 1.00 64.55 98 GLY A C 1
ATOM 2211 O O . GLY B 1 75 ? 108.195 30.472 -28.974 1.00 67.25 98 GLY A O 1
ATOM 2212 N N . PHE B 1 76 ? 106.584 29.398 -27.835 1.00 57.65 99 PHE A N 1
ATOM 2213 C CA . PHE B 1 76 ? 106.279 28.475 -28.895 1.00 55.21 99 PHE A CA 1
ATOM 2214 C C . PHE B 1 76 ? 104.816 28.607 -29.260 1.00 53.94 99 PHE A C 1
ATOM 2215 O O . PHE B 1 76 ? 104.055 29.380 -28.669 1.00 54.38 99 PHE A O 1
ATOM 2223 N N . SER B 1 77 ? 104.440 27.822 -30.229 1.00 58.87 100 SER A N 1
ATOM 2224 C CA . SER B 1 77 ? 103.118 27.924 -30.799 1.00 59.43 100 SER A CA 1
ATOM 2225 C C . SER B 1 77 ? 102.313 26.647 -30.664 1.00 56.76 100 SER A C 1
ATOM 2226 O O . SER B 1 77 ? 101.124 26.704 -30.333 1.00 58.53 100 SER A O 1
ATOM 2229 N N . ASP B 1 78 ? 102.921 25.490 -30.897 1.00 54.81 101 ASP A N 1
ATOM 2230 C CA . ASP B 1 78 ? 102.186 24.245 -30.786 1.00 56.79 101 ASP A CA 1
ATOM 2231 C C . ASP B 1 78 ? 102.836 23.184 -29.903 1.00 56.70 101 ASP A C 1
ATOM 2232 O O . ASP B 1 78 ? 102.167 22.193 -29.593 1.00 58.75 101 ASP A O 1
ATOM 2237 N N . GLU B 1 79 ? 104.087 23.355 -29.473 1.00 52.18 102 GLU A N 1
ATOM 2238 C CA . GLU B 1 79 ? 104.756 22.329 -28.679 1.00 45.55 102 GLU A CA 1
ATOM 2239 C C . GLU B 1 79 ? 105.841 22.951 -27.817 1.00 43.20 102 GLU A C 1
ATOM 2240 O O . GLU B 1 79 ? 106.617 23.786 -28.288 1.00 46.12 102 GLU A O 1
ATOM 2246 N N . VAL B 1 80 ? 105.894 22.530 -26.557 1.00 35.22 103 VAL A N 1
ATOM 2247 C CA . VAL B 1 80 ? 106.975 22.889 -25.649 1.00 33.75 103 VAL A CA 1
ATOM 2248 C C . VAL B 1 80 ? 107.480 21.607 -25.010 1.00 26.50 103 VAL A C 1
ATOM 2249 O O . VAL B 1 80 ? 106.683 20.765 -24.580 1.00 24.41 103 VAL A O 1
ATOM 2253 N N . SER B 1 81 ? 108.798 21.445 -24.967 1.00 33.10 104 SER A N 1
ATOM 2254 C CA . SER B 1 81 ? 109.404 20.308 -24.287 1.00 28.71 104 SER A CA 1
ATOM 2255 C C . SER B 1 81 ? 110.439 20.819 -23.301 1.00 29.62 104 SER A C 1
ATOM 2256 O O . SER B 1 81 ? 111.114 21.821 -23.557 1.00 33.62 104 SER A O 1
ATOM 2259 N N . MET B 1 82 ? 110.552 20.127 -22.168 1.00 29.01 105 MET A N 1
ATOM 2260 C CA . MET B 1 82 ? 111.538 20.449 -21.146 1.00 24.44 105 MET A CA 1
ATOM 2261 C C . MET B 1 82 ? 112.345 19.208 -20.844 1.00 24.64 105 MET A C 1
ATOM 2262 O O . MET B 1 82 ? 111.785 18.185 -20.429 1.00 24.59 105 MET A O 1
ATOM 2267 N N . VAL B 1 83 ? 113.653 19.320 -21.037 1.00 22.89 106 VAL A N 1
ATOM 2268 C CA . VAL B 1 83 ? 114.589 18.220 -20.913 1.00 20.06 106 VAL A CA 1
ATOM 2269 C C . VAL B 1 83 ? 115.300 18.341 -19.578 1.00 23.03 106 VAL A C 1
ATOM 2270 O O . VAL B 1 83 ? 115.850 19.404 -19.242 1.00 23.22 106 VAL A O 1
ATOM 2274 N N . TYR B 1 84 ? 115.274 17.252 -18.818 1.00 21.64 107 TYR A N 1
ATOM 2275 C CA . TYR B 1 84 ? 115.942 17.126 -17.534 1.00 23.99 107 TYR A CA 1
ATOM 2276 C C . TYR B 1 84 ? 116.903 15.958 -17.635 1.00 26.48 107 TYR A C 1
ATOM 2277 O O . TYR B 1 84 ? 116.512 14.869 -18.074 1.00 25.32 107 TYR A O 1
ATOM 2286 N N . ASN B 1 85 ? 118.151 16.184 -17.236 1.00 28.49 108 ASN A N 1
ATOM 2287 C CA . ASN B 1 85 ? 119.236 15.223 -17.431 1.00 25.75 108 ASN A CA 1
ATOM 2288 C C . ASN B 1 85 ? 119.809 14.843 -16.070 1.00 24.19 108 ASN A C 1
ATOM 2289 O O . ASN B 1 85 ? 120.471 15.657 -15.419 1.00 26.48 108 ASN A O 1
ATOM 2294 N N . TYR B 1 86 ? 119.550 13.619 -15.629 1.00 25.17 109 TYR A N 1
ATOM 2295 C CA . TYR B 1 86 ? 120.132 13.117 -14.390 1.00 28.56 109 TYR A CA 1
ATOM 2296 C C . TYR B 1 86 ? 121.396 12.300 -14.637 1.00 32.62 109 TYR A C 1
ATOM 2297 O O . TYR B 1 86 ? 121.861 11.596 -13.734 1.00 33.70 109 TYR A O 1
ATOM 2306 N N . GLY B 1 87 ? 121.969 12.392 -15.834 1.00 27.21 110 GLY A N 1
ATOM 2307 C CA . GLY B 1 87 ? 123.130 11.600 -16.177 1.00 33.33 110 GLY A CA 1
ATOM 2308 C C . GLY B 1 87 ? 122.716 10.307 -16.840 1.00 37.78 110 GLY A C 1
ATOM 2309 O O . GLY B 1 87 ? 122.748 10.183 -18.067 1.00 44.16 110 GLY A O 1
ATOM 2310 N N . TYR B 1 88 ? 122.301 9.337 -16.040 1.00 29.94 111 TYR A N 1
ATOM 2311 C CA . TYR B 1 88 ? 121.823 8.072 -16.568 1.00 34.06 111 TYR A CA 1
ATOM 2312 C C . TYR B 1 88 ? 120.307 8.019 -16.657 1.00 38.43 111 TYR A C 1
ATOM 2313 O O . TYR B 1 88 ? 119.755 6.988 -17.050 1.00 38.76 111 TYR A O 1
ATOM 2322 N N . VAL B 1 89 ? 119.629 9.098 -16.278 1.00 34.34 112 VAL A N 1
ATOM 2323 C CA . VAL B 1 89 ? 118.186 9.233 -16.405 1.00 28.29 112 VAL A CA 1
ATOM 2324 C C . VAL B 1 89 ? 117.924 10.526 -17.158 1.00 30.19 112 VAL A C 1
ATOM 2325 O O . VAL B 1 89 ? 118.438 11.585 -16.785 1.00 27.45 112 VAL A O 1
ATOM 2329 N N . LYS B 1 90 ? 117.170 10.431 -18.236 1.00 28.14 113 LYS A N 1
ATOM 2330 C CA . LYS B 1 90 ? 116.668 11.574 -18.971 1.00 27.73 113 LYS A CA 1
ATOM 2331 C C . LYS B 1 90 ? 115.154 11.595 -18.799 1.00 30.05 113 LYS A C 1
ATOM 2332 O O . LYS B 1 90 ? 114.516 10.542 -18.755 1.00 29.56 113 LYS A O 1
ATOM 2338 N N . LYS B 1 91 ? 114.589 12.789 -18.648 1.00 31.27 114 LYS A N 1
ATOM 2339 C CA . LYS B 1 91 ? 113.153 12.961 -18.465 1.00 25.49 114 LYS A CA 1
ATOM 2340 C C . LYS B 1 91 ? 112.706 14.179 -19.249 1.00 25.15 114 LYS A C 1
ATOM 2341 O O . LYS B 1 91 ? 113.269 15.257 -19.075 1.00 23.10 114 LYS A O 1
ATOM 2347 N N . ILE B 1 92 ? 111.694 14.018 -20.095 1.00 22.09 115 ILE A N 1
ATOM 2348 C CA . ILE B 1 92 ? 111.207 15.093 -20.955 1.00 23.61 115 ILE A CA 1
ATOM 2349 C C . ILE B 1 92 ? 109.716 15.284 -20.716 1.00 23.39 115 ILE A C 1
ATOM 2350 O O . ILE B 1 92 ? 108.933 14.339 -20.879 1.00 22.24 115 ILE A O 1
ATOM 2355 N N . PHE B 1 93 ? 109.325 16.505 -20.347 1.00 19.82 116 PHE A N 1
ATOM 2356 C CA . PHE B 1 93 ? 107.920 16.885 -20.278 1.00 18.73 116 PHE A CA 1
ATOM 2357 C C . PHE B 1 93 ? 107.513 17.547 -21.585 1.00 20.39 116 PHE A C 1
ATOM 2358 O O . PHE B 1 93 ? 108.166 18.493 -22.032 1.00 24.58 116 PHE A O 1
ATOM 2366 N N . THR B 1 94 ? 106.410 17.096 -22.171 1.00 24.99 117 THR A N 1
ATOM 2367 C CA . THR B 1 94 ? 105.942 17.655 -23.432 1.00 24.79 117 THR A CA 1
ATOM 2368 C C . THR B 1 94 ? 104.510 18.144 -23.277 1.00 23.03 117 THR A C 1
ATOM 2369 O O . THR B 1 94 ? 103.627 17.390 -22.859 1.00 22.99 117 THR A O 1
ATOM 2373 N N . ILE B 1 95 ? 104.293 19.407 -23.616 1.00 22.23 118 ILE A N 1
ATOM 2374 C CA . ILE B 1 95 ? 102.991 20.051 -23.556 1.00 26.64 118 ILE A CA 1
ATOM 2375 C C . ILE B 1 95 ? 102.657 20.513 -24.968 1.00 36.17 118 ILE A C 1
ATOM 2376 O O . ILE B 1 95 ? 103.470 21.191 -25.611 1.00 32.37 118 ILE A O 1
ATOM 2381 N N . LYS B 1 96 ? 101.486 20.118 -25.466 1.00 44.48 119 LYS A N 1
ATOM 2382 C CA . LYS B 1 96 ? 101.039 20.489 -26.802 1.00 39.80 119 LYS A CA 1
ATOM 2383 C C . LYS B 1 96 ? 99.845 21.429 -26.714 1.00 40.22 119 LYS A C 1
ATOM 2384 O O . LYS B 1 96 ? 99.105 21.439 -25.725 1.00 46.50 119 LYS A O 1
ATOM 2390 N N . ASN B 1 97 ? 99.665 22.228 -27.759 1.00 43.55 120 ASN A N 1
ATOM 2391 C CA . ASN B 1 97 ? 98.622 23.251 -27.768 1.00 46.41 120 ASN A CA 1
ATOM 2392 C C . ASN B 1 97 ? 97.245 22.681 -28.069 1.00 47.15 120 ASN A C 1
ATOM 2393 O O . ASN B 1 97 ? 96.418 23.346 -28.692 1.00 54.44 120 ASN A O 1
ATOM 2398 N N . ASN B 1 98 ? 96.980 21.450 -27.628 1.00 53.43 121 ASN A N 1
ATOM 2399 C CA . ASN B 1 98 ? 95.712 20.776 -27.882 1.00 55.81 121 ASN A CA 1
ATOM 2400 C C . ASN B 1 98 ? 94.590 21.236 -26.956 1.00 54.25 121 ASN A C 1
ATOM 2401 O O . ASN B 1 98 ? 93.428 20.901 -27.212 1.00 49.77 121 ASN A O 1
ATOM 2406 N N . GLU B 1 99 ? 94.907 22.000 -25.906 1.00 54.33 122 GLU A N 1
ATOM 2407 C CA . GLU B 1 99 ? 93.933 22.436 -24.900 1.00 52.69 122 GLU A CA 1
ATOM 2408 C C . GLU B 1 99 ? 93.131 21.263 -24.343 1.00 49.15 122 GLU A C 1
ATOM 2409 O O . GLU B 1 99 ? 91.925 21.361 -24.112 1.00 49.14 122 GLU A O 1
ATOM 2415 N N . ASN B 1 100 ? 93.810 20.141 -24.116 1.00 48.41 123 ASN A N 1
ATOM 2416 C CA . ASN B 1 100 ? 93.162 18.931 -23.631 1.00 42.40 123 ASN A CA 1
ATOM 2417 C C . ASN B 1 100 ? 93.538 18.598 -22.194 1.00 35.38 123 ASN A C 1
ATOM 2418 O O . ASN B 1 100 ? 93.087 17.572 -21.679 1.00 34.85 123 ASN A O 1
ATOM 2423 N N . TYR B 1 101 ? 94.340 19.435 -21.531 1.00 31.40 124 TYR A N 1
ATOM 2424 C CA . TYR B 1 101 ? 94.818 19.133 -20.181 1.00 29.43 124 TYR A CA 1
ATOM 2425 C C . TYR B 1 101 ? 95.607 17.832 -20.155 1.00 28.71 124 TYR A C 1
ATOM 2426 O O . TYR B 1 101 ? 95.535 17.066 -19.194 1.00 27.84 124 TYR A O 1
ATOM 2435 N N . THR B 1 102 ? 96.341 17.561 -21.226 1.00 29.93 125 THR A N 1
ATOM 2436 C CA . THR B 1 102 ? 97.083 16.318 -21.382 1.00 27.90 125 THR A CA 1
ATOM 2437 C C . THR B 1 102 ? 98.523 16.674 -21.680 1.00 23.56 125 THR A C 1
ATOM 2438 O O . THR B 1 102 ? 98.791 17.450 -22.601 1.00 30.19 125 THR A O 1
ATOM 2442 N N . PHE B 1 103 ? 99.441 16.120 -20.907 1.00 22.62 126 PHE A N 1
ATOM 2443 C CA . PHE B 1 103 ? 100.851 16.295 -21.196 1.00 26.48 126 PHE A CA 1
ATOM 2444 C C . PHE B 1 103 ? 101.539 14.944 -21.132 1.00 21.19 126 PHE A C 1
ATOM 2445 O O . PHE B 1 103 ? 100.976 13.955 -20.651 1.00 22.39 126 PHE A O 1
ATOM 2453 N N . PHE B 1 104 ? 102.747 14.904 -21.679 1.00 23.18 127 PHE A N 1
ATOM 2454 C CA . PHE B 1 104 ? 103.496 13.668 -21.848 1.00 31.08 127 PHE A CA 1
ATOM 2455 C C . PHE B 1 104 ? 104.770 13.711 -21.027 1.00 27.32 127 PHE A C 1
ATOM 2456 O O . PHE B 1 104 ? 105.361 14.772 -20.812 1.00 29.56 127 PHE A O 1
ATOM 2464 N N . VAL B 1 105 ? 105.182 12.543 -20.563 1.00 25.36 128 VAL A N 1
ATOM 2465 C CA . VAL B 1 105 ? 106.407 12.393 -19.787 1.00 27.33 128 VAL A CA 1
ATOM 2466 C C . VAL B 1 105 ? 107.167 11.245 -20.445 1.00 29.58 128 VAL A C 1
ATOM 2467 O O . VAL B 1 105 ? 106.913 10.071 -20.169 1.00 33.83 128 VAL A O 1
ATOM 2471 N N . ASP B 1 106 ? 108.056 11.579 -21.374 1.00 29.76 129 ASP A N 1
ATOM 2472 C CA . ASP B 1 106 ? 108.914 10.595 -22.024 1.00 31.43 129 ASP A CA 1
ATOM 2473 C C . ASP B 1 106 ? 110.168 10.441 -21.172 1.00 29.93 129 ASP A C 1
ATOM 2474 O O . ASP B 1 106 ? 110.868 11.420 -20.912 1.00 30.34 129 ASP A O 1
ATOM 2479 N N . ILE B 1 107 ? 110.447 9.230 -20.719 1.00 24.15 130 ILE A N 1
ATOM 2480 C CA . ILE B 1 107 ? 111.480 9.049 -19.714 1.00 24.22 130 ILE A CA 1
ATOM 2481 C C . ILE B 1 107 ? 112.369 7.876 -20.106 1.00 35.02 130 ILE A C 1
ATOM 2482 O O . ILE B 1 107 ? 111.908 6.886 -20.685 1.00 36.24 130 ILE A O 1
ATOM 2487 N N . GLU B 1 108 ? 113.671 8.014 -19.835 1.00 42.42 131 GLU A N 1
ATOM 2488 C CA . GLU B 1 108 ? 114.657 7.025 -20.257 1.00 34.47 131 GLU A CA 1
ATOM 2489 C C . GLU B 1 108 ? 115.723 6.835 -19.189 1.00 41.26 131 GLU A C 1
ATOM 2490 O O . GLU B 1 108 ? 116.226 7.808 -18.632 1.00 39.19 131 GLU A O 1
ATOM 2496 N N . SER B 1 109 ? 116.088 5.583 -18.920 1.00 39.03 132 SER A N 1
ATOM 2497 C CA . SER B 1 109 ? 117.071 5.302 -17.887 1.00 39.27 132 SER A CA 1
ATOM 2498 C C . SER B 1 109 ? 118.017 4.195 -18.336 1.00 46.46 132 SER A C 1
ATOM 2499 O O . SER B 1 109 ? 117.722 3.424 -19.251 1.00 50.80 132 SER A O 1
ATOM 2502 N N . SER B 1 110 ? 119.169 4.131 -17.674 1.00 45.57 133 SER A N 1
ATOM 2503 C CA . SER B 1 110 ? 120.081 3.010 -17.845 1.00 46.17 133 SER A CA 1
ATOM 2504 C C . SER B 1 110 ? 119.840 1.934 -16.799 1.00 51.00 133 SER A C 1
ATOM 2505 O O . SER B 1 110 ? 119.755 0.749 -17.136 1.00 59.30 133 SER A O 1
ATOM 2508 N N . LYS B 1 111 ? 119.728 2.321 -15.538 1.00 50.24 134 LYS A N 1
ATOM 2509 C CA . LYS B 1 111 ? 119.262 1.441 -14.484 1.00 49.75 134 LYS A CA 1
ATOM 2510 C C . LYS B 1 111 ? 117.845 1.834 -14.080 1.00 52.92 134 LYS A C 1
ATOM 2511 O O . LYS B 1 111 ? 117.416 2.971 -14.307 1.00 50.46 134 LYS A O 1
ATOM 2517 N N . PRO B 1 112 ? 117.086 0.921 -13.477 1.00 53.26 135 PRO A N 1
ATOM 2518 C CA . PRO B 1 112 ? 115.692 1.234 -13.148 1.00 52.11 135 PRO A CA 1
ATOM 2519 C C . PRO B 1 112 ? 115.588 2.223 -12.001 1.00 45.31 135 PRO A C 1
ATOM 2520 O O . PRO B 1 112 ? 116.301 2.128 -10.997 1.00 33.03 135 PRO A O 1
ATOM 2524 N N . VAL B 1 113 ? 114.667 3.171 -12.165 1.00 39.52 136 VAL A N 1
ATOM 2525 C CA . VAL B 1 113 ? 114.381 4.207 -11.189 1.00 41.08 136 VAL A CA 1
ATOM 2526 C C . VAL B 1 113 ? 112.881 4.205 -10.908 1.00 36.26 136 VAL A C 1
ATOM 2527 O O . VAL B 1 113 ? 112.097 3.507 -11.557 1.00 30.10 136 VAL A O 1
ATOM 2531 N N . ASP B 1 114 ? 112.495 4.975 -9.898 1.00 35.17 137 ASP A N 1
ATOM 2532 C CA . ASP B 1 114 ? 111.103 5.131 -9.503 1.00 33.31 137 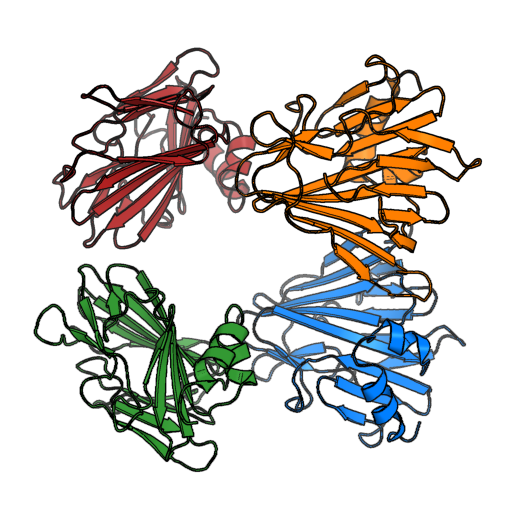ASP A CA 1
ATOM 2533 C C . ASP B 1 114 ? 110.705 6.583 -9.701 1.00 32.50 137 ASP A C 1
ATOM 2534 O O . ASP B 1 114 ? 111.446 7.494 -9.318 1.00 37.00 137 ASP A O 1
ATOM 2539 N N . VAL B 1 115 ? 109.556 6.791 -10.323 1.00 25.40 138 VAL A N 1
ATOM 2540 C CA . VAL B 1 115 ? 109.023 8.113 -10.596 1.00 26.73 138 VAL A CA 1
ATOM 2541 C C . VAL B 1 115 ? 107.709 8.223 -9.835 1.00 24.91 138 VAL A C 1
ATOM 2542 O O . VAL B 1 115 ? 106.748 7.515 -10.150 1.00 25.26 138 VAL A O 1
ATOM 2546 N N . THR B 1 116 ? 107.674 9.076 -8.812 1.00 22.12 139 THR A N 1
ATOM 2547 C CA . THR B 1 116 ? 106.448 9.290 -8.050 1.00 24.44 139 THR A CA 1
ATOM 2548 C C . THR B 1 116 ? 105.362 9.886 -8.946 1.00 26.37 139 THR A C 1
ATOM 2549 O O . THR B 1 116 ? 105.652 10.610 -9.904 1.00 24.88 139 THR A O 1
ATOM 2553 N N . VAL B 1 117 ? 104.100 9.583 -8.636 1.00 25.24 140 VAL A N 1
ATOM 2554 C CA . VAL B 1 117 ? 102.983 10.070 -9.453 1.00 24.14 140 VAL A CA 1
ATOM 2555 C C . VAL B 1 117 ? 102.176 11.138 -8.715 1.00 21.97 140 VAL A C 1
ATOM 2556 O O . VAL B 1 117 ? 101.955 11.033 -7.501 1.00 27.63 140 VAL A O 1
ATOM 2560 N N . PRO B 1 118 ? 101.697 12.168 -9.411 1.00 25.06 141 PRO A N 1
ATOM 2561 C CA . PRO B 1 118 ? 100.964 13.247 -8.733 1.00 26.81 141 PRO A CA 1
ATOM 2562 C C . PRO B 1 118 ? 99.585 12.822 -8.247 1.00 25.45 141 PRO A C 1
ATOM 2563 O O . PRO B 1 118 ? 98.844 12.123 -8.942 1.00 24.72 141 PRO A O 1
ATOM 2567 N N . ARG B 1 119 ? 99.234 13.289 -7.050 1.00 27.64 142 ARG A N 1
ATOM 2568 C CA . ARG B 1 119 ? 97.917 13.088 -6.463 1.00 28.63 142 ARG A CA 1
ATOM 2569 C C . ARG B 1 119 ? 97.266 14.437 -6.195 1.00 26.87 142 ARG A C 1
ATOM 2570 O O . ARG B 1 119 ? 97.879 15.311 -5.574 1.00 28.15 142 ARG A O 1
ATOM 2578 N N . VAL B 1 120 ? 96.022 14.606 -6.654 1.00 27.92 143 VAL A N 1
ATOM 2579 C CA . VAL B 1 120 ? 95.261 15.817 -6.350 1.00 26.91 143 VAL A CA 1
ATOM 2580 C C . VAL B 1 120 ? 94.251 15.613 -5.235 1.00 30.25 143 VAL A C 1
ATOM 2581 O O . VAL B 1 120 ? 93.683 16.603 -4.748 1.00 31.27 143 VAL A O 1
ATOM 2585 N N . SER B 1 121 ? 94.016 14.376 -4.809 1.00 38.42 144 SER A N 1
ATOM 2586 C CA . SER B 1 121 ? 93.027 14.087 -3.784 1.00 41.27 144 SER A CA 1
ATOM 2587 C C . SER B 1 121 ? 93.548 14.445 -2.393 1.00 48.37 144 SER A C 1
ATOM 2588 O O . SER B 1 121 ? 94.759 14.442 -2.140 1.00 39.39 144 SER A O 1
ATOM 2591 N N . VAL B 1 122 ? 92.612 14.736 -1.480 1.00 51.37 145 VAL A N 1
ATOM 2592 C CA . VAL B 1 122 ? 92.986 15.010 -0.094 1.00 55.41 145 VAL A CA 1
ATOM 2593 C C . VAL B 1 122 ? 93.366 13.718 0.626 1.00 59.14 145 VAL A C 1
ATOM 2594 O O . VAL B 1 122 ? 94.328 13.688 1.407 1.00 61.87 145 VAL A O 1
ATOM 2598 N N . ASP B 1 123 ? 92.631 12.631 0.375 1.00 54.68 146 ASP A N 1
ATOM 2599 C CA . ASP B 1 123 ? 92.916 11.339 0.989 1.00 54.39 146 ASP A CA 1
ATOM 2600 C C . ASP B 1 123 ? 92.764 10.233 -0.048 1.00 56.67 146 ASP A C 1
ATOM 2601 O O . ASP B 1 123 ? 92.209 10.436 -1.130 1.00 58.58 146 ASP A O 1
ATOM 2606 N N . THR B 1 124 ? 93.238 9.038 0.312 1.00 49.91 147 THR A N 1
ATOM 2607 C CA . THR B 1 124 ? 93.264 7.889 -0.586 1.00 50.76 147 THR A CA 1
ATOM 2608 C C . THR B 1 124 ? 91.879 7.387 -0.958 1.00 56.60 147 THR A C 1
ATOM 2609 O O . THR B 1 124 ? 91.778 6.479 -1.789 1.00 54.30 147 THR A O 1
ATOM 2613 N N . SER B 1 125 ? 90.824 7.944 -0.361 1.00 62.25 148 SER A N 1
ATOM 2614 C CA . SER B 1 125 ? 89.470 7.472 -0.636 1.00 56.28 148 SER A CA 1
ATOM 2615 C C . SER B 1 125 ? 89.069 7.723 -2.086 1.00 56.67 148 SER A C 1
ATOM 2616 O O . SER B 1 125 ? 88.384 6.900 -2.702 1.00 62.10 148 SER A O 1
ATOM 2619 N N . THR B 1 126 ? 89.478 8.859 -2.647 1.00 49.80 149 THR A N 1
ATOM 2620 C CA . THR B 1 126 ? 89.140 9.206 -4.019 1.00 48.13 149 THR A CA 1
ATOM 2621 C C . THR B 1 126 ? 90.293 8.941 -4.984 1.00 48.60 149 THR A C 1
ATOM 2622 O O . THR B 1 126 ? 90.497 9.702 -5.938 1.00 41.03 149 THR A O 1
ATOM 2626 N N . ASP B 1 127 ? 91.052 7.870 -4.747 1.00 41.91 150 ASP A N 1
ATOM 2627 C CA . ASP B 1 127 ? 92.101 7.410 -5.647 1.00 34.97 150 ASP A CA 1
ATOM 2628 C C . ASP B 1 127 ? 91.824 5.982 -6.092 1.00 36.53 150 ASP A C 1
ATOM 2629 O O . ASP B 1 127 ? 91.356 5.154 -5.304 1.00 39.76 150 ASP A O 1
ATOM 2634 N N . ARG B 1 128 ? 92.112 5.698 -7.359 1.00 38.61 151 ARG A N 1
ATOM 2635 C CA . ARG B 1 128 ? 91.860 4.386 -7.935 1.00 38.68 151 ARG A CA 1
ATOM 2636 C C . ARG B 1 128 ? 93.121 3.862 -8.603 1.00 36.95 151 ARG A C 1
ATOM 2637 O O . ARG B 1 128 ? 93.766 4.579 -9.375 1.00 37.41 151 ARG A O 1
ATOM 2645 N N . TYR B 1 129 ? 93.464 2.613 -8.290 1.00 40.48 152 TYR A N 1
ATOM 2646 C CA . TYR B 1 129 ? 94.578 1.894 -8.903 1.00 36.96 152 TYR A CA 1
ATOM 2647 C C . TYR B 1 129 ? 93.972 0.947 -9.931 1.00 33.51 152 TYR A C 1
ATOM 2648 O O . TYR B 1 129 ? 93.615 -0.192 -9.624 1.00 38.13 152 TYR A O 1
ATOM 2657 N N . MET B 1 130 ? 93.859 1.420 -11.159 1.00 35.18 153 MET A N 1
ATOM 2658 C CA . MET B 1 130 ? 93.231 0.658 -12.222 1.00 34.99 153 MET A CA 1
ATOM 2659 C C . MET B 1 130 ? 94.266 0.034 -13.149 1.00 39.13 153 MET A C 1
ATOM 2660 O O . MET B 1 130 ? 95.436 0.434 -13.189 1.00 38.64 153 MET A O 1
ATOM 2665 N N . GLU B 1 131 ? 93.810 -0.954 -13.909 1.00 32.25 154 GLU A N 1
ATOM 2666 C CA . GLU B 1 131 ? 94.691 -1.634 -14.844 1.00 36.49 154 GLU A CA 1
ATOM 2667 C C . GLU B 1 131 ? 95.232 -0.635 -15.856 1.00 34.17 154 GLU A C 1
ATOM 2668 O O . GLU B 1 131 ? 94.462 -0.013 -16.599 1.00 32.29 154 GLU A O 1
ATOM 2674 N N . ASN B 1 132 ? 96.557 -0.471 -15.856 1.00 27.71 155 ASN A N 1
ATOM 2675 C CA . ASN B 1 132 ? 97.333 0.435 -16.703 1.00 31.66 155 ASN A CA 1
ATOM 2676 C C . ASN B 1 132 ? 97.140 1.901 -16.355 1.00 30.45 155 ASN A C 1
ATOM 2677 O O . ASN B 1 132 ? 97.794 2.748 -16.966 1.00 24.48 155 ASN A O 1
ATOM 2682 N N . TYR B 1 133 ? 96.272 2.236 -15.401 1.00 31.18 156 TYR A N 1
ATOM 2683 C CA . TYR B 1 133 ? 95.959 3.634 -15.147 1.00 28.67 156 TYR A CA 1
ATOM 2684 C C . TYR B 1 133 ? 95.918 3.916 -13.657 1.00 26.51 156 TYR A C 1
ATOM 2685 O O . TYR B 1 133 ? 95.413 3.106 -12.883 1.00 28.13 156 TYR A O 1
ATOM 2694 N N . PHE B 1 134 ? 96.417 5.086 -13.274 1.00 25.68 157 PHE A N 1
ATOM 2695 C CA . PHE B 1 134 ? 96.218 5.648 -11.947 1.00 25.47 157 PHE A CA 1
ATOM 2696 C C . PHE B 1 134 ? 95.247 6.812 -12.045 1.00 22.01 157 PHE A C 1
ATOM 2697 O O . PHE B 1 134 ? 95.417 7.688 -12.896 1.00 24.85 157 PHE A O 1
ATOM 2705 N N . ALA B 1 135 ? 94.244 6.830 -11.173 1.00 24.98 158 ALA A N 1
ATOM 2706 C CA . ALA B 1 135 ? 93.259 7.904 -11.126 1.00 27.93 158 ALA A CA 1
ATOM 2707 C C . ALA B 1 135 ? 93.298 8.598 -9.772 1.00 28.97 158 ALA A C 1
ATOM 2708 O O . ALA B 1 135 ? 93.373 7.937 -8.732 1.00 23.21 158 ALA A O 1
ATOM 2710 N N . SER B 1 136 ? 93.243 9.927 -9.784 1.00 25.78 159 SER A N 1
ATOM 2711 C CA . SER B 1 136 ? 93.176 10.701 -8.552 1.00 24.71 159 SER A CA 1
ATOM 2712 C C . SER B 1 136 ? 92.169 11.820 -8.751 1.00 22.34 159 SER A C 1
ATOM 2713 O O . SER B 1 136 ? 92.202 12.511 -9.767 1.00 24.19 159 SER A O 1
ATOM 2716 N N . PHE B 1 137 ? 91.264 12.000 -7.800 1.00 28.36 160 PHE A N 1
ATOM 2717 C CA . PHE B 1 137 ? 90.202 12.978 -7.978 1.00 24.84 160 PHE A CA 1
ATOM 2718 C C . PHE B 1 137 ? 90.091 13.853 -6.748 1.00 27.97 160 PHE A C 1
ATOM 2719 O O . PHE B 1 137 ? 90.100 13.352 -5.619 1.00 34.48 160 PHE A O 1
ATOM 2727 N N . ASN B 1 138 ? 90.001 15.156 -6.970 1.00 31.46 161 ASN A N 1
ATOM 2728 C CA . ASN B 1 138 ? 89.748 16.092 -5.887 1.00 35.30 161 ASN A CA 1
ATOM 2729 C C . ASN B 1 138 ? 88.328 16.619 -6.019 1.00 39.61 161 ASN A C 1
ATOM 2730 O O . ASN B 1 138 ? 88.033 17.381 -6.966 1.00 35.05 161 ASN A O 1
ATOM 2735 N N . PRO B 1 139 ? 87.425 16.219 -5.113 1.00 41.85 162 PRO A N 1
ATOM 2736 C CA . PRO B 1 139 ? 86.029 16.670 -5.201 1.00 35.88 162 PRO A CA 1
ATOM 2737 C C . PRO B 1 139 ? 85.850 18.144 -4.898 1.00 41.41 162 PRO A C 1
ATOM 2738 O O . PRO B 1 139 ? 84.812 18.705 -5.272 1.00 43.85 162 PRO A O 1
ATOM 2742 N N . LYS B 1 140 ? 86.819 18.786 -4.238 1.00 40.84 163 LYS A N 1
ATOM 2743 C CA . LYS B 1 140 ? 86.732 20.222 -3.984 1.00 41.83 163 LYS A CA 1
ATOM 2744 C C . LYS B 1 140 ? 86.940 21.008 -5.273 1.00 46.09 163 LYS A C 1
ATOM 2745 O O . LYS B 1 140 ? 86.074 21.784 -5.693 1.00 45.44 163 LYS A O 1
ATOM 2751 N N . THR B 1 141 ? 88.077 20.803 -5.929 1.00 46.55 164 THR A N 1
ATOM 2752 C CA . THR B 1 141 ? 88.337 21.463 -7.201 1.00 45.39 164 THR A CA 1
ATOM 2753 C C . THR B 1 141 ? 87.698 20.749 -8.392 1.00 38.27 164 THR A C 1
ATOM 2754 O O . THR B 1 141 ? 87.728 21.293 -9.500 1.00 35.24 164 THR A O 1
ATOM 2758 N N . ARG B 1 142 ? 87.100 19.571 -8.194 1.00 34.25 165 ARG A N 1
ATOM 2759 C CA . ARG B 1 142 ? 86.572 18.753 -9.293 1.00 40.31 165 ARG A CA 1
ATOM 2760 C C . ARG B 1 142 ? 87.682 18.404 -10.290 1.00 29.06 165 ARG A C 1
ATOM 2761 O O . ARG B 1 142 ? 87.476 18.416 -11.507 1.00 28.69 165 ARG A O 1
ATOM 2769 N N . THR B 1 143 ? 88.874 18.098 -9.779 1.00 33.15 166 THR A N 1
ATOM 2770 C CA . THR B 1 143 ? 90.047 17.904 -10.632 1.00 25.46 166 THR A CA 1
ATOM 2771 C C . THR B 1 143 ? 90.382 16.424 -10.743 1.00 23.75 166 THR A C 1
ATOM 2772 O O . THR B 1 143 ? 90.422 15.715 -9.734 1.00 27.41 166 THR A O 1
ATOM 2776 N N . LEU B 1 144 ? 90.630 15.967 -11.964 1.00 19.48 167 LEU A N 1
ATOM 2777 C CA . LEU B 1 144 ? 90.929 14.569 -12.246 1.00 21.71 167 LEU A CA 1
ATOM 2778 C C . LEU B 1 144 ? 92.350 14.420 -12.784 1.00 23.45 167 LEU A C 1
ATOM 2779 O O . LEU B 1 144 ? 92.804 15.217 -13.616 1.00 20.02 167 LEU A O 1
ATOM 2784 N N . VAL B 1 145 ? 93.040 13.395 -12.290 1.00 19.68 168 VAL A N 1
ATOM 2785 C CA . VAL B 1 145 ? 94.358 12.987 -12.754 1.00 22.24 168 VAL A CA 1
ATOM 2786 C C . VAL B 1 145 ? 94.241 11.560 -13.261 1.00 20.94 168 VAL A C 1
ATOM 2787 O O . VAL B 1 145 ? 93.874 10.659 -12.500 1.00 24.36 168 VAL A O 1
ATOM 2791 N N . LEU B 1 146 ? 94.560 11.354 -14.532 1.00 16.30 169 LEU A N 1
ATOM 2792 C CA . LEU B 1 146 ? 94.575 10.036 -15.155 1.00 19.82 169 LEU A CA 1
ATOM 2793 C C . LEU B 1 146 ? 95.947 9.799 -15.758 1.00 20.57 169 LEU A C 1
ATOM 2794 O O . LEU B 1 146 ? 96.275 10.394 -16.785 1.00 17.43 169 LEU A O 1
ATOM 2799 N N . LEU B 1 147 ? 96.725 8.902 -15.162 1.00 23.03 170 LEU A N 1
ATOM 2800 C CA . LEU B 1 147 ? 98.058 8.575 -15.654 1.00 22.44 170 LEU A CA 1
ATOM 2801 C C . LEU B 1 147 ? 98.050 7.175 -16.262 1.00 23.18 170 LEU A C 1
ATOM 2802 O O . LEU B 1 147 ? 97.797 6.188 -15.562 1.00 24.19 170 LEU A O 1
ATOM 2807 N N . LYS B 1 148 ? 98.355 7.085 -17.556 1.00 26.04 171 LYS A N 1
ATOM 2808 C CA . LYS B 1 148 ? 98.473 5.786 -18.224 1.00 23.31 171 LYS A CA 1
ATOM 2809 C C . LYS B 1 148 ? 99.889 5.257 -18.023 1.00 27.93 171 LYS A C 1
ATOM 2810 O O . LYS B 1 148 ? 100.815 5.645 -18.739 1.00 23.71 171 LYS A O 1
ATOM 2816 N N . HIS B 1 149 ? 100.059 4.358 -17.048 1.00 28.09 172 HIS A N 1
ATOM 2817 C CA . HIS B 1 149 ? 101.373 3.840 -16.695 1.00 24.74 172 HIS A CA 1
ATOM 2818 C C . HIS B 1 149 ? 101.700 2.499 -17.345 1.00 34.00 172 HIS A C 1
ATOM 2819 O O . HIS B 1 149 ? 102.865 2.094 -17.323 1.00 39.22 172 HIS A O 1
ATOM 2826 N N . ASP B 1 150 ? 100.721 1.809 -17.937 1.00 34.35 173 ASP A N 1
ATOM 2827 C CA . ASP B 1 150 ? 100.962 0.557 -18.666 1.00 31.24 173 ASP A CA 1
ATOM 2828 C C . ASP B 1 150 ? 101.634 -0.517 -17.806 1.00 33.57 173 ASP A C 1
ATOM 2829 O O . ASP B 1 150 ? 102.447 -1.301 -18.298 1.00 37.76 173 ASP A O 1
ATOM 2834 N N . GLU B 1 151 ? 101.316 -0.568 -16.515 1.00 34.38 174 GLU A N 1
ATOM 2835 C CA . GLU B 1 151 ? 101.840 -1.602 -15.640 1.00 34.52 174 GLU A CA 1
ATOM 2836 C C . GLU B 1 151 ? 100.808 -2.665 -15.288 1.00 40.47 174 GLU A C 1
ATOM 2837 O O . GLU B 1 151 ? 101.137 -3.559 -14.517 1.00 41.43 174 GLU A O 1
ATOM 2843 N N . GLY B 1 152 ? 99.575 -2.578 -15.797 1.00 43.85 175 GLY A N 1
ATOM 2844 C CA . GLY B 1 152 ? 98.577 -3.624 -15.653 1.00 44.74 175 GLY A CA 1
ATOM 2845 C C . GLY B 1 152 ? 98.394 -4.310 -14.318 1.00 49.28 175 GLY A C 1
ATOM 2846 O O . GLY B 1 152 ? 98.736 -5.488 -14.163 1.00 56.79 175 GLY A O 1
ATOM 2847 N N . LEU B 1 153 ? 97.886 -3.554 -13.346 1.00 45.40 176 LEU A N 1
ATOM 2848 C CA . LEU B 1 153 ? 97.607 -3.967 -11.969 1.00 54.64 176 LEU A CA 1
ATOM 2849 C C . LEU B 1 153 ? 98.881 -4.178 -11.157 1.00 55.22 176 LEU A C 1
ATOM 2850 O O . LEU B 1 153 ? 98.792 -4.557 -9.997 1.00 59.69 176 LEU A O 1
ATOM 2855 N N . LEU B 1 154 ? 100.066 -3.974 -11.729 1.00 58.94 177 LEU A N 1
ATOM 2856 C CA . LEU B 1 154 ? 101.323 -4.093 -10.991 1.00 56.19 177 LEU A CA 1
ATOM 2857 C C . LEU B 1 154 ? 101.766 -2.775 -10.375 1.00 53.73 177 LEU A C 1
ATOM 2858 O O . LEU B 1 154 ? 102.787 -2.743 -9.682 1.00 54.68 177 LEU A O 1
ATOM 2863 N N . PHE B 1 155 ? 101.022 -1.698 -10.603 1.00 47.11 178 PHE A N 1
ATOM 2864 C CA . PHE B 1 155 ? 101.406 -0.391 -10.096 1.00 43.55 178 PHE A CA 1
ATOM 2865 C C . PHE B 1 155 ? 101.356 -0.385 -8.571 1.00 39.25 178 PHE A C 1
ATOM 2866 O O . PHE B 1 155 ? 100.403 -0.888 -7.971 1.00 47.18 178 PHE A O 1
ATOM 2874 N N . GLU B 1 156 ? 102.391 0.164 -7.936 1.00 41.87 179 GLU A N 1
ATOM 2875 C CA . GLU B 1 156 ? 102.459 0.177 -6.478 1.00 45.48 179 GLU A CA 1
ATOM 2876 C C . GLU B 1 156 ? 102.550 1.578 -5.901 1.00 44.50 179 GLU A C 1
ATOM 2877 O O . GLU B 1 156 ? 102.942 1.731 -4.738 1.00 52.94 179 GLU A O 1
ATOM 2883 N N . GLY B 1 157 ? 102.206 2.601 -6.674 1.00 37.26 180 GLY A N 1
ATOM 2884 C CA . GLY B 1 157 ? 102.309 3.974 -6.241 1.00 35.30 180 GLY A CA 1
ATOM 2885 C C . GLY B 1 157 ? 103.416 4.752 -6.916 1.00 36.32 180 GLY A C 1
ATOM 2886 O O . GLY B 1 157 ? 103.349 5.986 -6.951 1.00 41.48 180 GLY A O 1
ATOM 2887 N N . THR B 1 158 ? 104.429 4.074 -7.461 1.00 37.52 181 THR A N 1
ATOM 2888 C CA . THR B 1 158 ? 105.510 4.729 -8.187 1.00 31.35 181 THR A CA 1
ATOM 2889 C C . THR B 1 158 ? 105.711 4.056 -9.536 1.00 33.48 181 THR A C 1
ATOM 2890 O O . THR B 1 158 ? 105.569 2.838 -9.663 1.00 35.81 181 THR A O 1
ATOM 2894 N N . LEU B 1 159 ? 106.026 4.866 -10.542 1.00 23.39 182 LEU A N 1
ATOM 2895 C CA . LEU B 1 159 ? 106.368 4.393 -11.878 1.00 30.07 182 LEU A CA 1
ATOM 2896 C C . LEU B 1 159 ? 107.735 3.718 -11.837 1.00 34.07 182 LEU A C 1
ATOM 2897 O O . LEU B 1 159 ? 108.758 4.383 -11.658 1.00 32.63 182 LEU A O 1
ATOM 2902 N N . LYS B 1 160 ? 107.765 2.405 -12.012 1.00 35.50 183 LYS A N 1
ATOM 2903 C CA . LYS B 1 160 ? 109.029 1.693 -12.143 1.00 33.29 183 LYS A CA 1
ATOM 2904 C C . LYS B 1 160 ? 109.477 1.830 -13.592 1.00 36.13 183 LYS A C 1
ATOM 2905 O O . LYS B 1 160 ? 108.841 1.283 -14.493 1.00 42.73 183 LYS A O 1
ATOM 2911 N N . VAL B 1 161 ? 110.552 2.580 -13.829 1.00 37.21 184 VAL A N 1
ATOM 2912 C CA . VAL B 1 161 ? 111.063 2.829 -15.178 1.00 37.26 184 VAL A CA 1
ATOM 2913 C C . VAL B 1 161 ? 112.415 2.143 -15.342 1.00 45.34 184 VAL A C 1
ATOM 2914 O O . VAL B 1 161 ? 113.271 2.219 -14.453 1.00 39.87 184 VAL A O 1
ATOM 2918 N N . ASN B 1 162 ? 112.607 1.479 -16.486 1.00 41.92 185 ASN A N 1
ATOM 2919 C CA . ASN B 1 162 ? 113.910 0.924 -16.855 1.00 45.92 185 ASN A CA 1
ATOM 2920 C C . ASN B 1 162 ? 113.955 0.825 -18.372 1.00 46.15 185 ASN A C 1
ATOM 2921 O O . ASN B 1 162 ? 113.316 -0.057 -18.953 1.00 51.44 185 ASN A O 1
ATOM 2926 N N . GLY B 1 163 ? 114.721 1.706 -19.007 1.00 45.92 186 GLY A N 1
ATOM 2927 C CA . GLY B 1 163 ? 114.710 1.790 -20.454 1.00 43.14 186 GLY A CA 1
ATOM 2928 C C . GLY B 1 163 ? 113.848 2.944 -20.914 1.00 37.18 186 GLY A C 1
ATOM 2929 O O . GLY B 1 163 ? 113.678 3.912 -20.170 1.00 47.33 186 GLY A O 1
ATOM 2930 N N . GLN B 1 164 ? 113.296 2.866 -22.121 1.00 41.03 187 GLN A N 1
ATOM 2931 C CA . GLN B 1 164 ? 112.428 3.912 -22.639 1.00 40.48 187 GLN A CA 1
ATOM 2932 C C . GLN B 1 164 ? 110.984 3.653 -22.230 1.00 44.99 187 GLN A C 1
ATOM 2933 O O . GLN B 1 164 ? 110.524 2.507 -22.237 1.00 41.72 187 GLN A O 1
ATOM 2939 N N . LYS B 1 165 ? 110.273 4.725 -21.868 1.00 46.17 188 LYS A N 1
ATOM 2940 C CA . LYS B 1 165 ? 108.859 4.601 -21.530 1.00 39.61 188 LYS A CA 1
ATOM 2941 C C . LYS B 1 165 ? 108.191 5.970 -21.567 1.00 39.75 188 LYS A C 1
ATOM 2942 O O . LYS B 1 165 ? 108.719 6.928 -20.997 1.00 36.83 188 LYS A O 1
ATOM 2948 N N . ARG B 1 166 ? 107.035 6.059 -22.236 1.00 50.26 189 ARG A N 1
ATOM 2949 C CA . ARG B 1 166 ? 106.228 7.275 -22.290 1.00 41.80 189 ARG A CA 1
ATOM 2950 C C . ARG B 1 166 ? 105.006 7.134 -21.402 1.00 43.81 189 ARG A C 1
ATOM 2951 O O . ARG B 1 166 ? 104.314 6.115 -21.438 1.00 42.23 189 ARG A O 1
ATOM 2959 N N . PHE B 1 167 ? 104.730 8.172 -20.626 1.00 35.69 190 PHE A N 1
ATOM 2960 C CA . PHE B 1 167 ? 103.533 8.229 -19.804 1.00 24.58 190 PHE A CA 1
ATOM 2961 C C . PHE B 1 167 ? 102.663 9.366 -20.295 1.00 22.47 190 PHE A C 1
ATOM 2962 O O . PHE B 1 167 ? 103.169 10.438 -20.637 1.00 25.95 190 PHE A O 1
ATOM 2970 N N . ILE B 1 168 ? 101.365 9.110 -20.371 1.00 22.65 191 ILE A N 1
ATOM 2971 C CA . ILE B 1 168 ? 100.389 10.111 -20.768 1.00 20.66 191 ILE A CA 1
ATOM 2972 C C . ILE B 1 168 ? 99.619 10.521 -19.523 1.00 20.59 191 ILE A C 1
ATOM 2973 O O . ILE B 1 168 ? 99.079 9.670 -18.804 1.00 21.27 191 ILE A O 1
ATOM 2978 N N . VAL B 1 169 ? 99.592 11.819 -19.247 1.00 20.14 192 VAL A N 1
ATOM 2979 C CA . VAL B 1 169 ? 99.010 12.329 -18.017 1.00 22.90 192 VAL A CA 1
ATOM 2980 C C . VAL B 1 169 ? 97.885 13.285 -18.367 1.00 21.37 192 VAL A C 1
ATOM 2981 O O . VAL B 1 169 ? 98.107 14.301 -19.039 1.00 21.13 192 VAL A O 1
ATOM 2985 N N . PHE B 1 170 ? 96.687 12.966 -17.903 1.00 21.43 193 PHE A N 1
ATOM 2986 C CA . PHE B 1 170 ? 95.554 13.872 -17.965 1.00 21.73 193 PHE A CA 1
ATOM 2987 C C . PHE B 1 170 ? 95.406 14.547 -16.609 1.00 20.85 193 PHE A C 1
ATOM 2988 O O . PHE B 1 170 ? 95.397 13.877 -15.567 1.00 21.15 193 PHE A O 1
ATOM 2996 N N . MET B 1 171 ? 95.288 15.868 -16.621 1.00 17.33 194 MET A N 1
ATOM 2997 C CA . MET B 1 171 ? 95.179 16.619 -15.375 1.00 19.91 194 MET A CA 1
ATOM 2998 C C . MET B 1 171 ? 94.252 17.792 -15.664 1.00 19.09 194 MET A C 1
ATOM 2999 O O . MET B 1 171 ? 94.665 18.779 -16.281 1.00 17.30 194 MET A O 1
ATOM 3004 N N . GLY B 1 172 ? 93.005 17.675 -15.243 1.00 20.70 195 GLY A N 1
ATOM 3005 C CA . GLY B 1 172 ? 92.075 18.740 -15.499 1.00 20.37 195 GLY A CA 1
ATOM 3006 C C . GLY B 1 172 ? 90.671 18.370 -15.119 1.00 21.16 195 GLY A C 1
ATOM 3007 O O . GLY B 1 172 ? 90.432 17.399 -14.400 1.00 19.60 195 GLY A O 1
ATOM 3008 N N . PRO B 1 173 ? 89.706 19.131 -15.623 1.00 29.23 196 PRO A N 1
ATOM 3009 C CA . PRO B 1 173 ? 88.321 18.954 -15.181 1.00 24.45 196 PRO A CA 1
ATOM 3010 C C . PRO B 1 173 ? 87.782 17.595 -15.592 1.00 27.54 196 PRO A C 1
ATOM 3011 O O . PRO B 1 173 ? 88.322 16.903 -16.461 1.00 24.57 196 PRO A O 1
ATOM 3015 N N . ASN B 1 174 ? 86.696 17.201 -14.933 1.00 30.32 197 ASN A N 1
ATOM 3016 C CA . ASN B 1 174 ? 86.036 15.943 -15.271 1.00 26.56 197 ASN A CA 1
ATOM 3017 C C . ASN B 1 174 ? 85.138 16.189 -16.483 1.00 24.54 197 ASN A C 1
ATOM 3018 O O . ASN B 1 174 ? 83.920 16.338 -16.389 1.00 27.40 197 ASN A O 1
ATOM 3023 N N . LYS B 1 175 ? 85.777 16.269 -17.645 1.00 30.85 198 LYS A N 1
ATOM 3024 C CA . LYS B 1 175 ? 85.115 16.512 -18.920 1.00 31.40 198 LYS A CA 1
ATOM 3025 C C . LYS B 1 175 ? 85.296 15.276 -19.784 1.00 32.19 198 LYS A C 1
ATOM 3026 O O . LYS B 1 175 ? 86.409 14.981 -20.224 1.00 30.48 198 LYS A O 1
ATOM 3032 N N . ARG B 1 176 ? 84.197 14.577 -20.039 1.00 34.52 199 ARG A N 1
ATOM 3033 C CA . ARG B 1 176 ? 84.260 13.241 -20.614 1.00 29.99 199 ARG A CA 1
ATOM 3034 C C . ARG B 1 176 ? 84.841 13.249 -22.030 1.00 28.28 199 ARG A C 1
ATOM 3035 O O . ARG B 1 176 ? 85.591 12.340 -22.409 1.00 28.25 199 ARG A O 1
ATOM 3043 N N . THR B 1 177 ? 84.511 14.270 -22.823 1.00 28.26 200 THR A N 1
ATOM 3044 C CA . THR B 1 177 ? 85.043 14.372 -24.182 1.00 28.48 200 THR A CA 1
ATOM 3045 C C . THR B 1 177 ? 86.564 14.489 -24.184 1.00 34.89 200 THR A C 1
ATOM 3046 O O . THR B 1 177 ? 87.240 13.959 -25.079 1.00 35.80 200 THR A O 1
ATOM 3050 N N . LEU B 1 178 ? 87.119 15.211 -23.205 1.00 29.94 201 LEU A N 1
ATOM 3051 C CA . LEU B 1 178 ? 88.564 15.411 -23.158 1.00 32.78 201 LEU A CA 1
ATOM 3052 C C . LEU B 1 178 ? 89.277 14.121 -22.776 1.00 30.67 201 LEU A C 1
ATOM 3053 O O . LEU B 1 178 ? 90.406 13.864 -23.220 1.00 29.45 201 LEU A O 1
ATOM 3058 N N . ILE B 1 179 ? 88.625 13.293 -21.958 1.00 28.06 202 ILE A N 1
ATOM 3059 C CA . ILE B 1 179 ? 89.163 11.975 -21.653 1.00 32.02 202 ILE A CA 1
ATOM 3060 C C . ILE B 1 179 ? 89.104 11.080 -22.882 1.00 31.66 202 ILE A C 1
ATOM 3061 O O . ILE B 1 179 ? 90.024 10.296 -23.134 1.00 35.65 202 ILE A O 1
ATOM 3066 N N . LYS B 1 180 ? 88.031 11.179 -23.675 1.00 29.20 203 LYS A N 1
ATOM 3067 C CA . LYS B 1 180 ? 87.979 10.385 -24.901 1.00 31.61 203 LYS A CA 1
ATOM 3068 C C . LYS B 1 180 ? 89.107 10.778 -25.852 1.00 30.43 203 LYS A C 1
ATOM 3069 O O . LYS B 1 180 ? 89.745 9.909 -26.459 1.00 34.69 203 LYS A O 1
ATOM 3075 N N . LYS B 1 181 ? 89.393 12.081 -25.976 1.00 28.35 204 LYS A N 1
ATOM 3076 C CA . LYS B 1 181 ? 90.525 12.486 -26.810 1.00 32.05 204 LYS A CA 1
ATOM 3077 C C . LYS B 1 181 ? 91.858 12.029 -26.227 1.00 32.27 204 LYS A C 1
ATOM 3078 O O . LYS B 1 181 ? 92.798 11.740 -26.978 1.00 34.78 204 LYS A O 1
ATOM 3084 N N . ALA B 1 182 ? 91.971 11.967 -24.900 1.00 31.71 205 ALA A N 1
ATOM 3085 C CA . ALA B 1 182 ? 93.256 11.591 -24.325 1.00 31.24 205 ALA A CA 1
ATOM 3086 C C . ALA B 1 182 ? 93.478 10.083 -24.374 1.00 37.33 205 ALA A C 1
ATOM 3087 O O . ALA B 1 182 ? 94.604 9.627 -24.609 1.00 37.68 205 ALA A O 1
ATOM 3089 N N . PHE B 1 183 ? 92.427 9.291 -24.169 1.00 33.25 206 PHE A N 1
ATOM 3090 C CA . PHE B 1 183 ? 92.538 7.832 -24.132 1.00 33.02 206 PHE A CA 1
ATOM 3091 C C . PHE B 1 183 ? 91.409 7.214 -24.937 1.00 32.39 206 PHE A C 1
ATOM 3092 O O . PHE B 1 183 ? 90.456 6.660 -24.375 1.00 33.07 206 PHE A O 1
ATOM 3100 N N . PRO B 1 184 ? 91.497 7.270 -26.270 1.00 32.26 207 PRO A N 1
ATOM 3101 C CA . PRO B 1 184 ? 90.374 6.794 -27.095 1.00 33.05 207 PRO A CA 1
ATOM 3102 C C . PRO B 1 184 ? 90.122 5.305 -26.974 1.00 35.61 207 PRO A C 1
ATOM 3103 O O . PRO B 1 184 ? 88.958 4.888 -26.934 1.00 35.07 207 PRO A O 1
ATOM 3107 N N . GLU B 1 185 ? 91.176 4.485 -26.910 1.00 37.51 208 GLU A N 1
ATOM 3108 C CA . GLU B 1 185 ? 90.979 3.037 -26.895 1.00 38.01 208 GLU A CA 1
ATOM 3109 C C . GLU B 1 185 ? 90.352 2.565 -25.588 1.00 39.32 208 GLU A C 1
ATOM 3110 O O . GLU B 1 185 ? 89.418 1.758 -25.606 1.00 47.52 208 GLU A O 1
ATOM 3116 N N . ASP B 1 186 ? 90.831 3.054 -24.447 1.00 38.93 209 ASP A N 1
ATOM 3117 C CA . ASP B 1 186 ? 90.372 2.560 -23.152 1.00 36.76 209 ASP A CA 1
ATOM 3118 C C . ASP B 1 186 ? 89.273 3.412 -22.532 1.00 36.38 209 ASP A C 1
ATOM 3119 O O . ASP B 1 186 ? 88.931 3.206 -21.363 1.00 36.55 209 ASP A O 1
ATOM 3124 N N . TYR B 1 187 ? 88.702 4.346 -23.295 1.00 37.78 210 TYR A N 1
ATOM 3125 C CA . TYR B 1 187 ? 87.751 5.306 -22.743 1.00 33.25 210 TYR A CA 1
ATOM 3126 C C . TYR B 1 187 ? 86.585 4.614 -22.042 1.00 37.21 210 TYR A C 1
ATOM 3127 O O . TYR B 1 187 ? 86.220 4.971 -20.915 1.00 33.64 210 TYR A O 1
ATOM 3136 N N . ASP B 1 188 ? 85.992 3.618 -22.698 1.00 40.01 211 ASP A N 1
ATOM 3137 C CA . ASP B 1 188 ? 84.807 2.942 -22.173 1.00 42.09 211 ASP A CA 1
ATOM 3138 C C . ASP B 1 188 ? 85.063 2.348 -20.792 1.00 43.40 211 ASP A C 1
ATOM 3139 O O . ASP B 1 188 ? 84.365 2.669 -19.814 1.00 39.24 211 ASP A O 1
ATOM 3144 N N . VAL B 1 189 ? 86.065 1.465 -20.701 1.00 38.23 212 VAL A N 1
ATOM 3145 C CA . VAL B 1 189 ? 86.411 0.848 -19.425 1.00 42.34 212 VAL A CA 1
ATOM 3146 C C . VAL B 1 189 ? 86.803 1.911 -18.411 1.00 37.82 212 VAL A C 1
ATOM 3147 O O . VAL B 1 189 ? 86.490 1.802 -17.217 1.00 37.52 212 VAL A O 1
ATOM 3151 N N . LEU B 1 190 ? 87.486 2.962 -18.871 1.00 35.02 213 LEU A N 1
ATOM 3152 C CA . LEU B 1 190 ? 87.955 3.994 -17.952 1.00 34.16 213 LEU A CA 1
ATOM 3153 C C . LEU B 1 190 ? 86.788 4.683 -17.265 1.00 35.16 213 LEU A C 1
ATOM 3154 O O . LEU B 1 190 ? 86.682 4.661 -16.040 1.00 35.80 213 LEU A O 1
ATOM 3159 N N . ILE B 1 191 ? 85.896 5.301 -18.039 1.00 34.74 214 ILE A N 1
ATOM 3160 C CA . ILE B 1 191 ? 84.774 6.018 -17.439 1.00 35.17 214 ILE A CA 1
ATOM 3161 C C . ILE B 1 191 ? 83.925 5.067 -16.600 1.00 41.66 214 ILE A C 1
ATOM 3162 O O . ILE B 1 191 ? 83.527 5.395 -15.466 1.00 46.29 214 ILE A O 1
ATOM 3167 N N . LYS B 1 192 ? 83.682 3.850 -17.118 1.00 41.36 215 LYS A N 1
ATOM 3168 C CA . LYS B 1 192 ? 82.895 2.882 -16.356 1.00 39.29 215 LYS A CA 1
ATOM 3169 C C . LYS B 1 192 ? 83.528 2.577 -15.005 1.00 47.16 215 LYS A C 1
ATOM 3170 O O . LYS B 1 192 ? 82.812 2.313 -14.034 1.00 58.34 215 LYS A O 1
ATOM 3176 N N . ALA B 1 193 ? 84.861 2.624 -14.916 1.00 44.13 216 ALA A N 1
ATOM 3177 C CA . ALA B 1 193 ? 85.528 2.448 -13.630 1.00 48.59 216 ALA A CA 1
ATOM 3178 C C . ALA B 1 193 ? 85.553 3.727 -12.803 1.00 44.97 216 ALA A C 1
ATOM 3179 O O . ALA B 1 193 ? 85.586 3.662 -11.571 1.00 44.61 216 ALA A O 1
ATOM 3181 N N . LEU B 1 194 ? 85.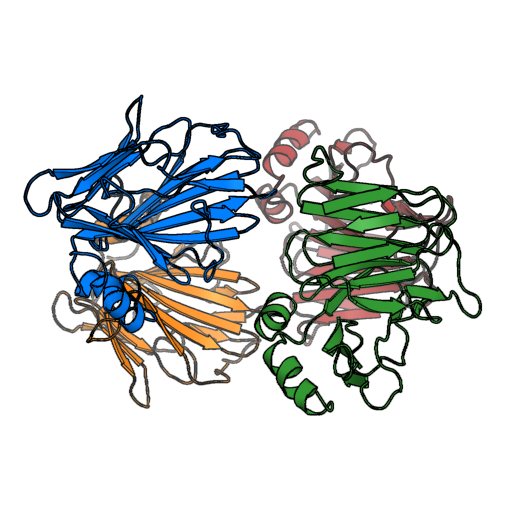554 4.890 -13.451 1.00 41.29 217 LEU A N 1
ATOM 3182 C CA . LEU B 1 194 ? 85.645 6.141 -12.717 1.00 40.68 217 LEU A CA 1
ATOM 3183 C C . LEU B 1 194 ? 84.338 6.487 -12.039 1.00 47.64 217 LEU A C 1
ATOM 3184 O O . LEU B 1 194 ? 84.319 7.356 -11.161 1.00 51.63 217 LEU A O 1
ATOM 3189 N N . VAL B 1 195 ? 83.242 5.836 -12.436 1.00 47.17 218 VAL A N 1
ATOM 3190 C CA . VAL B 1 195 ? 81.993 6.027 -11.705 1.00 50.29 218 VAL A CA 1
ATOM 3191 C C . VAL B 1 195 ? 82.136 5.643 -10.232 1.00 49.18 218 VAL A C 1
ATOM 3192 O O . VAL B 1 195 ? 81.481 6.231 -9.362 1.00 51.24 218 VAL A O 1
ATOM 3196 N N . ASN B 1 196 ? 83.010 4.688 -9.916 1.00 50.00 219 ASN A N 1
ATOM 3197 C CA . ASN B 1 196 ? 83.050 4.161 -8.553 1.00 54.50 219 ASN A CA 1
ATOM 3198 C C . ASN B 1 196 ? 83.630 5.170 -7.559 1.00 58.79 219 ASN A C 1
ATOM 3199 O O . ASN B 1 196 ? 83.375 5.064 -6.354 1.00 61.49 219 ASN A O 1
ATOM 3204 N N . ILE B 1 197 ? 84.402 6.146 -8.032 1.00 55.81 220 ILE A N 1
ATOM 3205 C CA . ILE B 1 197 ? 84.900 7.234 -7.188 1.00 51.34 220 ILE A CA 1
ATOM 3206 C C . ILE B 1 197 ? 83.693 8.094 -6.835 1.00 55.96 220 ILE A C 1
ATOM 3207 O O . ILE B 1 197 ? 82.761 8.172 -7.648 1.00 55.13 220 ILE A O 1
ATOM 3212 N N . PRO B 1 198 ? 83.634 8.728 -5.648 1.00 59.43 221 PRO A N 1
ATOM 3213 C CA . PRO B 1 198 ? 82.497 9.611 -5.335 1.00 57.82 221 PRO A CA 1
ATOM 3214 C C . PRO B 1 198 ? 82.089 10.503 -6.507 1.00 57.06 221 PRO A C 1
ATOM 3215 O O . PRO B 1 198 ? 80.983 10.362 -7.033 1.00 61.09 221 PRO A O 1
ATOM 3219 N N . GLY B 1 199 ? 82.956 11.394 -6.958 1.00 50.62 222 GLY A N 1
ATOM 3220 C CA . GLY B 1 199 ? 82.661 12.116 -8.183 1.00 47.84 222 GLY A CA 1
ATOM 3221 C C . GLY B 1 199 ? 81.677 13.238 -7.954 1.00 47.92 222 GLY A C 1
ATOM 3222 O O . GLY B 1 199 ? 81.683 13.846 -6.882 1.00 51.50 222 GLY A O 1
ATOM 3223 N N . ILE C 1 1 ? 92.607 17.737 -41.629 1.00 38.49 24 ILE B N 1
ATOM 3224 C CA . ILE C 1 1 ? 91.590 17.672 -40.589 1.00 34.30 24 ILE B CA 1
ATOM 3225 C C . ILE C 1 1 ? 90.444 16.763 -41.038 1.00 39.54 24 ILE B C 1
ATOM 3226 O O . ILE C 1 1 ? 89.915 16.012 -40.234 1.00 47.42 24 ILE B O 1
ATOM 3231 N N . LYS C 1 2 ? 90.063 16.785 -42.312 1.00 28.85 25 LYS B N 1
ATOM 3232 C CA . LYS C 1 2 ? 89.008 15.915 -42.817 1.00 35.79 25 LYS B CA 1
ATOM 3233 C C . LYS C 1 2 ? 89.589 14.990 -43.875 1.00 32.72 25 LYS B C 1
ATOM 3234 O O . LYS C 1 2 ? 90.234 15.449 -44.820 1.00 28.52 25 LYS B O 1
ATOM 3240 N N . VAL C 1 3 ? 89.372 13.691 -43.713 1.00 30.13 26 VAL B N 1
ATOM 3241 C CA . VAL C 1 3 ? 89.898 12.692 -44.630 1.00 26.91 26 VAL B CA 1
ATOM 3242 C C . VAL C 1 3 ? 88.731 12.006 -45.326 1.00 26.84 26 VAL B C 1
ATOM 3243 O O . VAL C 1 3 ? 87.803 11.523 -44.671 1.00 32.11 26 VAL B O 1
ATOM 3247 N N . VAL C 1 4 ? 88.775 11.989 -46.654 1.00 27.67 27 VAL B N 1
ATOM 3248 C CA . VAL C 1 4 ? 87.787 11.317 -47.488 1.00 27.42 27 VAL B CA 1
ATOM 3249 C C . VAL C 1 4 ? 88.549 10.343 -48.371 1.00 26.48 27 VAL B C 1
ATOM 3250 O O . VAL C 1 4 ? 89.242 10.760 -49.308 1.00 27.55 27 VAL B O 1
ATOM 3254 N N . ARG C 1 5 ? 88.422 9.051 -48.086 1.00 25.88 28 ARG B N 1
ATOM 3255 C CA . ARG C 1 5 ? 89.051 8.004 -48.888 1.00 26.04 28 ARG B CA 1
ATOM 3256 C C . ARG C 1 5 ? 88.011 7.447 -49.858 1.00 24.48 28 ARG B C 1
ATOM 3257 O O . ARG C 1 5 ? 87.115 6.703 -49.459 1.00 31.17 28 ARG B O 1
ATOM 3265 N N . SER C 1 6 ? 88.124 7.811 -51.130 1.00 29.15 29 SER B N 1
ATOM 3266 C CA . SER C 1 6 ? 87.293 7.201 -52.155 1.00 31.56 29 SER B CA 1
ATOM 3267 C C . SER C 1 6 ? 88.044 6.000 -52.728 1.00 30.89 29 SER B C 1
ATOM 3268 O O . SER C 1 6 ? 89.122 5.634 -52.254 1.00 32.86 29 SER B O 1
ATOM 3271 N N . GLU C 1 7 ? 87.484 5.388 -53.765 1.00 37.51 30 GLU B N 1
ATOM 3272 C CA . GLU C 1 7 ? 88.077 4.232 -54.416 1.00 39.68 30 GLU B CA 1
ATOM 3273 C C . GLU C 1 7 ? 89.174 4.550 -55.413 1.00 27.38 30 GLU B C 1
ATOM 3274 O O . GLU C 1 7 ? 89.794 3.628 -55.948 1.00 34.77 30 GLU B O 1
ATOM 3280 N N . LYS C 1 8 ? 89.421 5.825 -55.685 1.00 32.70 31 LYS B N 1
ATOM 3281 C CA . LYS C 1 8 ? 90.464 6.195 -56.621 1.00 35.58 31 LYS B CA 1
ATOM 3282 C C . LYS C 1 8 ? 91.510 7.122 -56.027 1.00 30.62 31 LYS B C 1
ATOM 3283 O O . LYS C 1 8 ? 92.567 7.301 -56.644 1.00 34.36 31 LYS B O 1
ATOM 3289 N N . GLU C 1 9 ? 91.274 7.686 -54.844 1.00 27.34 32 GLU B N 1
ATOM 3290 C CA . GLU C 1 9 ? 92.218 8.615 -54.242 1.00 24.18 32 GLU B CA 1
ATOM 3291 C C . GLU C 1 9 ? 91.819 8.864 -52.800 1.00 27.39 32 GLU B C 1
ATOM 3292 O O . GLU C 1 9 ? 90.714 8.530 -52.367 1.00 31.88 32 GLU B O 1
ATOM 3298 N N . ILE C 1 10 ? 92.749 9.450 -52.061 1.00 16.89 33 ILE B N 1
ATOM 3299 C CA . ILE C 1 10 ? 92.523 9.955 -50.717 1.00 18.74 33 ILE B CA 1
ATOM 3300 C C . ILE C 1 10 ? 92.578 11.473 -50.773 1.00 19.32 33 ILE B C 1
ATOM 3301 O O . ILE C 1 10 ? 93.474 12.044 -51.408 1.00 18.55 33 ILE B O 1
ATOM 3306 N N . VAL C 1 11 ? 91.624 12.123 -50.114 1.00 19.29 34 VAL B N 1
ATOM 3307 C CA . VAL C 1 11 ? 91.520 13.574 -50.093 1.00 22.18 34 VAL B CA 1
ATOM 3308 C C . VAL C 1 11 ? 91.662 14.038 -48.654 1.00 20.12 34 VAL B C 1
ATOM 3309 O O . VAL C 1 11 ? 90.875 13.641 -47.790 1.00 18.88 34 VAL B O 1
ATOM 3313 N N . VAL C 1 12 ? 92.652 14.885 -48.403 1.00 21.11 35 VAL B N 1
ATOM 3314 C CA . VAL C 1 12 ? 92.843 15.523 -47.107 1.00 21.58 35 VAL B CA 1
ATOM 3315 C C . VAL C 1 12 ? 92.421 16.981 -47.230 1.00 25.70 35 VAL B C 1
ATOM 3316 O O . VAL C 1 12 ? 92.881 17.693 -48.131 1.00 24.30 35 VAL B O 1
ATOM 3320 N N . LEU C 1 13 ? 91.550 17.427 -46.327 1.00 31.12 36 LEU B N 1
ATOM 3321 C CA . LEU C 1 13 ? 90.967 18.765 -46.372 1.00 28.40 36 LEU B CA 1
ATOM 3322 C C . LEU C 1 13 ? 91.195 19.467 -45.042 1.00 32.27 36 LEU B C 1
ATOM 3323 O O . LEU C 1 13 ? 90.822 18.943 -43.988 1.00 29.51 36 LEU B O 1
ATOM 3328 N N . THR C 1 14 ? 91.795 20.652 -45.091 1.00 36.67 37 THR B N 1
ATOM 3329 C CA . THR C 1 14 ? 91.842 21.578 -43.972 1.00 31.96 37 THR B CA 1
ATOM 3330 C C . THR C 1 14 ? 91.043 22.824 -44.345 1.00 34.59 37 THR B C 1
ATOM 3331 O O . THR C 1 14 ? 90.335 22.852 -45.360 1.00 33.01 37 THR B O 1
ATOM 3335 N N . ARG C 1 15 ? 91.163 23.872 -43.526 1.00 36.25 38 ARG B N 1
ATOM 3336 C CA . ARG C 1 15 ? 90.397 25.086 -43.787 1.00 32.27 38 ARG B CA 1
ATOM 3337 C C . ARG C 1 15 ? 90.924 25.837 -45.007 1.00 31.58 38 ARG B C 1
ATOM 3338 O O . ARG C 1 15 ? 90.161 26.555 -45.661 1.00 34.14 38 ARG B O 1
ATOM 3346 N N . PHE C 1 16 ? 92.207 25.669 -45.346 1.00 28.17 39 PHE B N 1
ATOM 3347 C CA . PHE C 1 16 ? 92.810 26.402 -46.454 1.00 28.70 39 PHE B CA 1
ATOM 3348 C C . PHE C 1 16 ? 93.490 25.536 -47.508 1.00 27.95 39 PHE B C 1
ATOM 3349 O O . PHE C 1 16 ? 93.885 26.072 -48.550 1.00 26.79 39 PHE B O 1
ATOM 3357 N N . GLU C 1 17 ? 93.651 24.233 -47.279 1.00 29.73 40 GLU B N 1
ATOM 3358 C CA . GLU C 1 17 ? 94.391 23.359 -48.181 1.00 27.97 40 GLU B CA 1
ATOM 3359 C C . GLU C 1 17 ? 93.546 22.153 -48.570 1.00 25.40 40 GLU B C 1
ATOM 3360 O O . GLU C 1 17 ? 92.765 21.634 -47.771 1.00 26.57 40 GLU B O 1
ATOM 3366 N N . GLU C 1 18 ? 93.729 21.690 -49.799 1.00 21.38 41 GLU B N 1
ATOM 3367 C CA . GLU C 1 18 ? 93.019 20.515 -50.294 1.00 22.61 41 GLU B CA 1
ATOM 3368 C C . GLU C 1 18 ? 94.032 19.641 -51.011 1.00 20.17 41 GLU B C 1
ATOM 3369 O O . GLU C 1 18 ? 94.499 19.998 -52.096 1.00 19.41 41 GLU B O 1
ATOM 3375 N N . TYR C 1 19 ? 94.373 18.510 -50.405 1.00 16.19 42 TYR B N 1
ATOM 3376 C CA . TYR C 1 19 ? 95.316 17.567 -50.986 1.00 16.85 42 TYR B CA 1
ATOM 3377 C C . TYR C 1 19 ? 94.590 16.369 -51.571 1.00 19.13 42 TYR B C 1
ATOM 3378 O O . TYR C 1 19 ? 93.616 15.863 -50.996 1.00 19.02 42 TYR B O 1
ATOM 3387 N N . HIS C 1 20 ? 95.109 15.902 -52.704 1.00 20.71 43 HIS B N 1
ATOM 3388 C CA . HIS C 1 20 ? 94.672 14.684 -53.378 1.00 18.22 43 HIS B CA 1
ATOM 3389 C C . HIS C 1 20 ? 95.883 13.792 -53.584 1.00 15.57 43 HIS B C 1
ATOM 3390 O O . HIS C 1 20 ? 96.830 14.192 -54.274 1.00 15.68 43 HIS B O 1
ATOM 3397 N N . PHE C 1 21 ? 95.827 12.590 -53.002 1.00 19.51 44 PHE B N 1
ATOM 3398 C CA . PHE C 1 21 ? 96.818 11.535 -53.158 1.00 20.14 44 PHE B CA 1
ATOM 3399 C C . PHE C 1 21 ? 96.190 10.318 -53.820 1.00 21.45 44 PHE B C 1
ATOM 3400 O O . PHE C 1 21 ? 95.046 9.979 -53.546 1.00 22.34 44 PHE B O 1
ATOM 3408 N N . ASP C 1 22 ? 96.957 9.643 -54.670 1.00 26.64 45 ASP B N 1
ATOM 3409 C CA . ASP C 1 22 ? 96.485 8.443 -55.342 1.00 26.02 45 ASP B CA 1
ATOM 3410 C C . ASP C 1 22 ? 96.603 7.230 -54.425 1.00 27.96 45 ASP B C 1
ATOM 3411 O O . ASP C 1 22 ? 97.116 7.306 -53.305 1.00 26.38 45 ASP B O 1
ATOM 3416 N N . LEU C 1 23 ? 96.192 6.078 -54.949 1.00 25.73 46 LEU B N 1
ATOM 3417 C CA . LEU C 1 23 ? 96.233 4.833 -54.208 1.00 28.33 46 LEU B CA 1
ATOM 3418 C C . LEU C 1 23 ? 97.264 3.831 -54.719 1.00 26.95 46 LEU B C 1
ATOM 3419 O O . LEU C 1 23 ? 97.597 2.897 -53.980 1.00 36.35 46 LEU B O 1
ATOM 3424 N N . GLU C 1 24 ? 97.798 4.003 -55.931 1.00 28.83 47 GLU B N 1
ATOM 3425 C CA . GLU C 1 24 ? 98.684 3.017 -56.545 1.00 34.35 47 GLU B CA 1
ATOM 3426 C C . GLU C 1 24 ? 100.149 3.422 -56.592 1.00 30.11 47 GLU B C 1
ATOM 3427 O O . GLU C 1 24 ? 101.017 2.550 -56.526 1.00 28.51 47 GLU B O 1
ATOM 3433 N N . LYS C 1 25 ? 100.462 4.705 -56.723 1.00 26.70 48 LYS B N 1
ATOM 3434 C CA . LYS C 1 25 ? 101.850 5.098 -56.881 1.00 28.16 48 LYS B CA 1
ATOM 3435 C C . LYS C 1 25 ? 102.375 5.944 -55.739 1.00 28.09 48 LYS B C 1
ATOM 3436 O O . LYS C 1 25 ? 103.566 6.265 -55.733 1.00 23.71 48 LYS B O 1
ATOM 3442 N N . GLY C 1 26 ? 101.540 6.277 -54.759 1.00 22.65 49 GLY B N 1
ATOM 3443 C CA . GLY C 1 26 ? 101.969 7.101 -53.646 1.00 21.88 49 GLY B CA 1
ATOM 3444 C C . GLY C 1 26 ? 102.295 8.528 -54.028 1.00 25.06 49 GLY B C 1
ATOM 3445 O O . GLY C 1 26 ? 103.173 9.142 -53.414 1.00 23.87 49 GLY B O 1
ATOM 3446 N N . ILE C 1 27 ? 101.602 9.079 -55.019 1.00 19.94 50 ILE B N 1
ATOM 3447 C CA . ILE C 1 27 ? 101.929 10.398 -55.543 1.00 21.24 50 ILE B CA 1
ATOM 3448 C C . ILE C 1 27 ? 100.909 11.408 -55.045 1.00 18.17 50 ILE B C 1
ATOM 3449 O O . ILE C 1 27 ? 99.761 11.067 -54.735 1.00 19.45 50 ILE B O 1
ATOM 3454 N N . LEU C 1 28 ? 101.348 12.666 -54.962 1.00 17.05 51 LEU B N 1
ATOM 3455 C CA . LEU C 1 28 ? 100.447 13.799 -54.788 1.00 18.35 51 LEU B CA 1
ATOM 3456 C C . LEU C 1 28 ? 99.783 14.077 -56.132 1.00 19.34 51 LEU B C 1
ATOM 3457 O O . LEU C 1 28 ? 100.440 14.532 -57.077 1.00 20.96 51 LEU B O 1
ATOM 3462 N N . LYS C 1 29 ? 98.487 13.778 -56.227 1.00 16.80 52 LYS B N 1
ATOM 3463 C CA . LYS C 1 29 ? 97.747 14.034 -57.460 1.00 17.37 52 LYS B CA 1
ATOM 3464 C C . LYS C 1 29 ? 97.515 15.522 -57.652 1.00 20.27 52 LYS B C 1
ATOM 3465 O O . LYS C 1 29 ? 97.928 16.100 -58.664 1.00 17.75 52 LYS B O 1
ATOM 3471 N N . ASP C 1 30 ? 96.858 16.166 -56.686 1.00 21.45 53 ASP B N 1
ATOM 3472 C CA . ASP C 1 30 ? 96.455 17.554 -56.888 1.00 19.34 53 ASP B CA 1
ATOM 3473 C C . ASP C 1 30 ? 96.522 18.333 -55.588 1.00 22.02 53 ASP B C 1
ATOM 3474 O O . ASP C 1 30 ? 96.397 17.772 -54.497 1.00 9.72 53 ASP B O 1
ATOM 3479 N N . PHE C 1 31 ? 96.711 19.642 -55.715 1.00 15.76 54 PHE B N 1
ATOM 3480 C CA . PHE C 1 31 ? 96.709 20.485 -54.534 1.00 17.17 54 PHE B CA 1
ATOM 3481 C C . PHE C 1 31 ? 96.009 21.800 -54.827 1.00 18.56 54 PHE B C 1
ATOM 3482 O O . PHE C 1 31 ? 96.319 22.476 -55.817 1.00 20.36 54 PHE B O 1
ATOM 3490 N N . TYR C 1 32 ? 95.080 22.150 -53.943 1.00 22.55 55 TYR B N 1
ATOM 3491 C CA . TYR C 1 32 ? 94.283 23.360 -54.036 1.00 21.95 55 TYR B CA 1
ATOM 3492 C C . TYR C 1 32 ? 94.515 24.194 -52.791 1.00 21.20 55 TYR B C 1
ATOM 3493 O O . TYR C 1 32 ? 94.621 23.660 -51.683 1.00 20.36 55 TYR B O 1
ATOM 3502 N N . THR C 1 33 ? 94.618 25.500 -52.975 1.00 24.17 56 THR B N 1
ATOM 3503 C CA . THR C 1 33 ? 94.505 26.430 -51.867 1.00 23.62 56 THR B CA 1
ATOM 3504 C C . THR C 1 33 ? 93.084 26.960 -51.837 1.00 24.85 56 THR B C 1
ATOM 3505 O O . THR C 1 33 ? 92.446 27.124 -52.879 1.00 20.07 56 THR B O 1
ATOM 3509 N N . MET C 1 34 ? 92.588 27.229 -50.638 1.00 30.05 57 MET B N 1
ATOM 3510 C CA . MET C 1 34 ? 91.238 27.749 -50.488 1.00 31.54 57 MET B CA 1
ATOM 3511 C C . MET C 1 34 ? 91.211 29.072 -49.739 1.00 38.74 57 MET B C 1
ATOM 3512 O O . MET C 1 34 ? 90.173 29.462 -49.202 1.00 39.50 57 MET B O 1
ATOM 3517 N N . VAL C 1 35 ? 92.332 29.789 -49.724 1.00 45.00 58 VAL B N 1
ATOM 3518 C CA . VAL C 1 35 ? 92.394 31.040 -48.982 1.00 42.07 58 VAL B CA 1
ATOM 3519 C C . VAL C 1 35 ? 91.712 32.177 -49.754 1.00 40.64 58 VAL B C 1
ATOM 3520 O O . VAL C 1 35 ? 91.141 33.085 -49.142 1.00 46.26 58 VAL B O 1
ATOM 3524 N N . ASP C 1 36 ? 91.742 32.155 -51.090 1.00 42.35 59 ASP B N 1
ATOM 3525 C CA . ASP C 1 36 ? 91.028 33.138 -51.911 1.00 39.03 59 ASP B CA 1
ATOM 3526 C C . ASP C 1 36 ? 90.191 32.399 -52.958 1.00 42.86 59 ASP B C 1
ATOM 3527 O O . ASP C 1 36 ? 90.326 32.591 -54.168 1.00 47.60 59 ASP B O 1
ATOM 3532 N N . GLY C 1 37 ? 89.306 31.538 -52.474 1.00 49.14 60 GLY B N 1
ATOM 3533 C CA . GLY C 1 37 ? 88.526 30.694 -53.347 1.00 39.47 60 GLY B CA 1
ATOM 3534 C C . GLY C 1 37 ? 89.310 29.478 -53.801 1.00 35.44 60 GLY B C 1
ATOM 3535 O O . GLY C 1 37 ? 90.539 29.471 -53.854 1.00 40.63 60 GLY B O 1
ATOM 3536 N N . ARG C 1 38 ? 88.572 28.421 -54.122 1.00 36.16 61 ARG B N 1
ATOM 3537 C CA . ARG C 1 38 ? 89.205 27.167 -54.495 1.00 29.55 61 ARG B CA 1
ATOM 3538 C C . ARG C 1 38 ? 90.064 27.375 -55.735 1.00 34.02 61 ARG B C 1
ATOM 3539 O O . ARG C 1 38 ? 89.541 27.647 -56.820 1.00 38.33 61 ARG B O 1
ATOM 3547 N N . LYS C 1 39 ? 91.382 27.272 -55.580 1.00 26.91 62 LYS B N 1
ATOM 3548 C CA . LYS C 1 39 ? 92.329 27.524 -56.659 1.00 29.10 62 LYS B CA 1
ATOM 3549 C C . LYS C 1 39 ? 93.166 26.270 -56.878 1.00 31.78 62 LYS B C 1
ATOM 3550 O O . LYS C 1 39 ? 93.791 25.766 -55.940 1.00 25.54 62 LYS B O 1
ATOM 3556 N N . HIS C 1 40 ? 93.161 25.757 -58.108 1.00 27.06 63 HIS B N 1
ATOM 3557 C CA . HIS C 1 40 ? 93.939 24.575 -58.480 1.00 24.71 63 HIS B CA 1
ATOM 3558 C C . HIS C 1 40 ? 95.371 25.011 -58.754 1.00 24.64 63 HIS B C 1
ATOM 3559 O O . HIS C 1 40 ? 95.693 25.443 -59.862 1.00 28.53 63 HIS B O 1
ATOM 3566 N N . VAL C 1 41 ? 96.252 24.884 -57.763 1.00 21.86 64 VAL B N 1
ATOM 3567 C CA . VAL C 1 41 ? 97.587 25.455 -57.905 1.00 21.66 64 VAL B CA 1
ATOM 3568 C C . VAL C 1 41 ? 98.622 24.400 -58.263 1.00 23.01 64 VAL B C 1
ATOM 3569 O O . VAL C 1 41 ? 99.642 24.715 -58.884 1.00 20.19 64 VAL B O 1
ATOM 3573 N N . PHE C 1 42 ? 98.393 23.147 -57.871 1.00 21.55 65 PHE B N 1
ATOM 3574 C CA . PHE C 1 42 ? 99.310 22.090 -58.271 1.00 19.10 65 PHE B CA 1
ATOM 3575 C C . PHE C 1 42 ? 98.539 20.955 -58.904 1.00 17.35 65 PHE B C 1
ATOM 3576 O O . PHE C 1 42 ? 97.477 20.559 -58.411 1.00 18.14 65 PHE B O 1
ATOM 3584 N N . THR C 1 43 ? 99.110 20.407 -59.970 1.00 17.07 66 THR B N 1
ATOM 3585 C CA . THR C 1 43 ? 98.575 19.209 -60.597 1.00 24.20 66 THR B CA 1
ATOM 3586 C C . THR C 1 43 ? 99.726 18.296 -61.003 1.00 19.76 66 THR B C 1
ATOM 3587 O O . THR C 1 43 ? 100.833 18.750 -61.314 1.00 17.76 66 THR B O 1
ATOM 3591 N N . TYR C 1 44 ? 99.447 16.997 -60.999 1.00 22.04 67 TYR B N 1
ATOM 3592 C CA . TYR C 1 44 ? 100.489 16.002 -61.207 1.00 23.42 67 TYR B CA 1
ATOM 3593 C C . TYR C 1 44 ? 100.888 15.945 -62.670 1.00 24.87 67 TYR B C 1
ATOM 3594 O O . TYR C 1 44 ? 100.055 15.704 -63.545 1.00 25.26 67 TYR B O 1
ATOM 3603 N N . GLY C 1 45 ? 102.173 16.169 -62.933 1.00 29.56 68 GLY B N 1
ATOM 3604 C CA . GLY C 1 45 ? 102.818 15.908 -64.195 1.00 30.45 68 GLY B CA 1
ATOM 3605 C C . GLY C 1 45 ? 103.537 14.556 -64.122 1.00 34.31 68 GLY B C 1
ATOM 3606 O O . GLY C 1 45 ? 102.909 13.503 -64.302 1.00 45.20 68 GLY B O 1
ATOM 3607 N N . ASN C 1 46 ? 104.829 14.580 -63.859 1.00 35.48 69 ASN B N 1
ATOM 3608 C CA . ASN C 1 46 ? 105.559 13.380 -63.454 1.00 35.41 69 ASN B CA 1
ATOM 3609 C C . ASN C 1 46 ? 106.309 13.629 -62.167 1.00 33.50 69 ASN B C 1
ATOM 3610 O O . ASN C 1 46 ? 107.337 13.001 -61.870 1.00 36.60 69 ASN B O 1
ATOM 3615 N N . ASP C 1 47 ? 105.798 14.575 -61.382 1.00 26.81 70 ASP B N 1
ATOM 3616 C CA . ASP C 1 47 ? 106.589 15.160 -60.314 1.00 26.31 70 ASP B CA 1
ATOM 3617 C C . ASP C 1 47 ? 105.919 15.135 -58.944 1.00 26.07 70 ASP B C 1
ATOM 3618 O O . ASP C 1 47 ? 106.259 15.958 -58.086 1.00 27.49 70 ASP B O 1
ATOM 3623 N N . GLY C 1 48 ? 104.990 14.221 -58.701 1.00 27.93 71 GLY B N 1
ATOM 3624 C CA . GLY C 1 48 ? 104.289 14.236 -57.434 1.00 24.36 71 GLY B CA 1
ATOM 3625 C C . GLY C 1 48 ? 104.876 13.329 -56.375 1.00 24.30 71 GLY B C 1
ATOM 3626 O O . GLY C 1 48 ? 104.129 12.646 -55.669 1.00 22.34 71 GLY B O 1
ATOM 3627 N N . PHE C 1 49 ? 106.206 13.321 -56.247 1.00 25.39 72 PHE B N 1
ATOM 3628 C CA . PHE C 1 49 ? 106.923 12.413 -55.343 1.00 25.20 72 PHE B CA 1
ATOM 3629 C C . PHE C 1 49 ? 106.878 10.966 -55.843 1.00 21.30 72 PHE B C 1
ATOM 3630 O O . PHE C 1 49 ? 106.803 10.032 -55.045 1.00 22.98 72 PHE B O 1
ATOM 3638 N N . ASP C 1 50 ? 106.913 10.774 -57.163 1.00 23.88 73 ASP B N 1
ATOM 3639 C CA . ASP C 1 50 ? 107.085 9.425 -57.695 1.00 22.63 73 ASP B CA 1
ATOM 3640 C C . ASP C 1 50 ? 108.353 8.812 -57.120 1.00 27.04 73 ASP B C 1
ATOM 3641 O O . ASP C 1 50 ? 109.384 9.475 -57.023 1.00 25.91 73 ASP B O 1
ATOM 3646 N N . VAL C 1 51 ? 108.283 7.541 -56.748 1.00 23.51 74 VAL B N 1
ATOM 3647 C CA . VAL C 1 51 ? 109.462 6.807 -56.318 1.00 28.34 74 VAL B CA 1
ATOM 3648 C C . VAL C 1 51 ? 110.027 6.096 -57.546 1.00 28.35 74 VAL B C 1
ATOM 3649 O O . VAL C 1 51 ? 109.386 5.215 -58.119 1.00 25.29 74 VAL B O 1
ATOM 3653 N N . LEU C 1 52 ? 111.218 6.511 -57.978 1.00 34.21 75 LEU B N 1
ATOM 3654 C CA . LEU C 1 52 ? 111.905 5.921 -59.124 1.00 34.42 75 LEU B CA 1
ATOM 3655 C C . LEU C 1 52 ? 113.048 5.056 -58.608 1.00 42.43 75 LEU B C 1
ATOM 3656 O O . LEU C 1 52 ? 113.978 5.563 -57.969 1.00 41.60 75 LEU B O 1
ATOM 3661 N N . ASP C 1 53 ? 112.988 3.760 -58.888 1.00 46.63 76 ASP B N 1
ATOM 3662 C CA . ASP C 1 53 ? 113.978 2.858 -58.315 1.00 56.50 76 ASP B CA 1
ATOM 3663 C C . ASP C 1 53 ? 115.305 3.017 -59.043 1.00 59.31 76 ASP B C 1
ATOM 3664 O O . ASP C 1 53 ? 116.173 3.790 -58.616 1.00 55.90 76 ASP B O 1
ATOM 3669 N N . GLU C 1 54 ? 115.471 2.283 -60.142 1.00 30.00 77 GLU B N 1
ATOM 3670 C CA . GLU C 1 54 ? 116.659 2.430 -60.976 1.00 30.00 77 GLU B CA 1
ATOM 3671 C C . GLU C 1 54 ? 116.447 3.504 -62.039 1.00 30.00 77 GLU B C 1
ATOM 3672 O O . GLU C 1 54 ? 117.202 4.481 -62.098 1.00 30.00 77 GLU B O 1
ATOM 3678 N N . GLY C 1 55 ? 115.415 3.348 -62.865 1.00 30.00 78 GLY B N 1
ATOM 3679 C CA . GLY C 1 55 ? 115.011 4.405 -63.774 1.00 30.00 78 GLY B CA 1
ATOM 3680 C C . GLY C 1 55 ? 113.573 4.224 -64.210 1.00 30.00 78 GLY B C 1
ATOM 3681 O O . GLY C 1 55 ? 113.187 4.617 -65.317 1.00 30.00 78 GLY B O 1
ATOM 3682 N N . THR C 1 56 ? 112.776 3.605 -63.338 1.00 49.81 79 THR B N 1
ATOM 3683 C CA . THR C 1 56 ? 111.397 3.239 -63.610 1.00 54.77 79 THR B CA 1
ATOM 3684 C C . THR C 1 56 ? 110.591 3.459 -62.337 1.00 45.78 79 THR B C 1
ATOM 3685 O O . THR C 1 56 ? 111.044 3.079 -61.244 1.00 43.73 79 THR B O 1
ATOM 3689 N N . PRO C 1 57 ? 109.405 4.060 -62.440 1.00 40.51 80 PRO B N 1
ATOM 3690 C CA . PRO C 1 57 ? 108.600 4.318 -61.242 1.00 38.72 80 PRO B CA 1
ATOM 3691 C C . PRO C 1 57 ? 108.117 3.033 -60.591 1.00 43.05 80 PRO B C 1
ATOM 3692 O O . PRO C 1 57 ? 107.913 2.007 -61.240 1.00 45.06 80 PRO B O 1
ATOM 3696 N N . LEU C 1 58 ? 107.939 3.108 -59.278 1.00 34.88 81 LEU B N 1
ATOM 3697 C CA . LEU C 1 58 ? 107.497 1.984 -58.470 1.00 30.34 81 LEU B CA 1
ATOM 3698 C C . LEU C 1 58 ? 106.054 2.173 -58.035 1.00 29.27 81 LEU B C 1
ATOM 3699 O O . LEU C 1 58 ? 105.570 3.294 -57.870 1.00 27.08 81 LEU B O 1
ATOM 3704 N N . THR C 1 59 ? 105.369 1.053 -57.835 1.00 28.05 82 THR B N 1
ATOM 3705 C CA . THR C 1 59 ? 104.023 1.067 -57.287 1.00 29.09 82 THR B CA 1
ATOM 3706 C C . THR C 1 59 ? 104.016 0.331 -55.955 1.00 27.39 82 THR B C 1
ATOM 3707 O O . THR C 1 59 ? 104.908 -0.463 -55.651 1.00 32.36 82 THR B O 1
ATOM 3711 N N . VAL C 1 60 ? 102.992 0.622 -55.154 1.00 27.78 83 VAL B N 1
ATOM 3712 C CA . VAL C 1 60 ? 102.923 0.093 -53.799 1.00 30.41 83 VAL B CA 1
ATOM 3713 C C . VAL C 1 60 ? 102.487 -1.366 -53.824 1.00 27.61 83 VAL B C 1
ATOM 3714 O O . VAL C 1 60 ? 101.767 -1.814 -54.724 1.00 26.82 83 VAL B O 1
ATOM 3718 N N . ILE C 1 61 ? 102.920 -2.117 -52.814 1.00 29.71 84 ILE B N 1
ATOM 3719 C CA . ILE C 1 61 ? 102.533 -3.518 -52.713 1.00 26.26 84 ILE B CA 1
ATOM 3720 C C . ILE C 1 61 ? 101.219 -3.715 -51.970 1.00 26.32 84 ILE B C 1
ATOM 3721 O O . ILE C 1 61 ? 100.596 -4.774 -52.107 1.00 37.42 84 ILE B O 1
ATOM 3726 N N . GLU C 1 62 ? 100.770 -2.729 -51.201 1.00 30.57 85 GLU B N 1
ATOM 3727 C CA . GLU C 1 62 ? 99.486 -2.803 -50.526 1.00 28.63 85 GLU B CA 1
ATOM 3728 C C . GLU C 1 62 ? 98.816 -1.436 -50.606 1.00 26.75 85 GLU B C 1
ATOM 3729 O O . GLU C 1 62 ? 99.451 -0.432 -50.933 1.00 29.27 85 GLU B O 1
ATOM 3735 N N . GLU C 1 63 ? 97.519 -1.409 -50.317 1.00 24.30 86 GLU B N 1
ATOM 3736 C CA . GLU C 1 63 ? 96.791 -0.149 -50.224 1.00 33.10 86 GLU B CA 1
ATOM 3737 C C . GLU C 1 63 ? 97.406 0.749 -49.146 1.00 28.59 86 GLU B C 1
ATOM 3738 O O . GLU C 1 63 ? 97.843 0.252 -48.099 1.00 25.36 86 GLU B O 1
ATOM 3744 N N . PRO C 1 64 ? 97.434 2.070 -49.349 1.00 31.20 87 PRO B N 1
ATOM 3745 C CA . PRO C 1 64 ? 97.990 2.962 -48.321 1.00 33.98 87 PRO B CA 1
ATOM 3746 C C . PRO C 1 64 ? 97.185 2.946 -47.029 1.00 32.30 87 PRO B C 1
ATOM 3747 O O . PRO C 1 64 ? 95.973 2.717 -47.012 1.00 26.14 87 PRO B O 1
ATOM 3751 N N . ILE C 1 65 ? 97.878 3.235 -45.930 1.00 28.61 88 ILE B N 1
ATOM 3752 C CA . ILE C 1 65 ? 97.255 3.314 -44.611 1.00 33.01 88 ILE B CA 1
ATOM 3753 C C . ILE C 1 65 ? 97.090 4.778 -44.225 1.00 28.74 88 ILE B C 1
ATOM 3754 O O . ILE C 1 65 ? 97.941 5.606 -44.551 1.00 25.83 88 ILE B O 1
ATOM 3759 N N . VAL C 1 66 ? 95.993 5.098 -43.539 1.00 27.01 89 VAL B N 1
ATOM 3760 C CA . VAL C 1 66 ? 95.722 6.450 -43.046 1.00 34.51 89 VAL B CA 1
ATOM 3761 C C . VAL C 1 66 ? 95.668 6.408 -41.528 1.00 32.47 89 VAL B C 1
ATOM 3762 O O . VAL C 1 66 ? 94.821 5.716 -40.954 1.00 34.14 89 VAL B O 1
ATOM 3766 N N . THR C 1 67 ? 96.530 7.183 -40.878 1.00 34.49 90 THR B N 1
ATOM 3767 C CA . THR C 1 67 ? 96.528 7.266 -39.421 1.00 39.14 90 THR B CA 1
ATOM 3768 C C . THR C 1 67 ? 96.575 8.736 -39.022 1.00 41.14 90 THR B C 1
ATOM 3769 O O . THR C 1 67 ? 96.481 9.630 -39.864 1.00 46.62 90 THR B O 1
ATOM 3773 N N . GLY C 1 68 ? 96.700 8.987 -37.735 1.00 44.16 91 GLY B N 1
ATOM 3774 C CA . GLY C 1 68 ? 96.781 10.345 -37.237 1.00 47.16 91 GLY B CA 1
ATOM 3775 C C . GLY C 1 68 ? 96.427 10.389 -35.767 1.00 55.43 91 GLY B C 1
ATOM 3776 O O . GLY C 1 68 ? 96.105 9.377 -35.150 1.00 52.44 91 GLY B O 1
ATOM 3777 N N . VAL C 1 69 ? 96.488 11.602 -35.220 1.00 59.50 92 VAL B N 1
ATOM 3778 C CA . VAL C 1 69 ? 96.217 11.815 -33.806 1.00 52.40 92 VAL B CA 1
ATOM 3779 C C . VAL C 1 69 ? 95.007 12.726 -33.658 1.00 46.95 92 VAL B C 1
ATOM 3780 O O . VAL C 1 69 ? 94.804 13.655 -34.445 1.00 54.48 92 VAL B O 1
ATOM 3784 N N . GLY C 1 70 ? 94.199 12.452 -32.635 1.00 53.28 93 GLY B N 1
ATOM 3785 C CA . GLY C 1 70 ? 93.009 13.236 -32.377 1.00 44.07 93 GLY B CA 1
ATOM 3786 C C . GLY C 1 70 ? 91.848 12.831 -33.258 1.00 57.17 93 GLY B C 1
ATOM 3787 O O . GLY C 1 70 ? 91.219 13.686 -33.887 1.00 60.47 93 GLY B O 1
ATOM 3788 N N . LYS C 1 71 ? 91.554 11.529 -33.308 1.00 60.32 94 LYS B N 1
ATOM 3789 C CA . LYS C 1 71 ? 90.467 10.996 -34.122 1.00 60.29 94 LYS B CA 1
ATOM 3790 C C . LYS C 1 71 ? 89.134 11.628 -33.755 1.00 58.13 94 LYS B C 1
ATOM 3791 O O . LYS C 1 71 ? 88.495 11.232 -32.774 1.00 78.23 94 LYS B O 1
ATOM 3797 N N . VAL C 1 72 ? 88.708 12.608 -34.546 1.00 67.72 95 VAL B N 1
ATOM 3798 C CA . VAL C 1 72 ? 87.473 13.341 -34.301 1.00 69.10 95 VAL B CA 1
ATOM 3799 C C . VAL C 1 72 ? 86.378 12.764 -35.192 1.00 71.42 95 VAL B C 1
ATOM 3800 O O . VAL C 1 72 ? 86.626 11.841 -35.978 1.00 64.93 95 VAL B O 1
ATOM 3804 N N . SER C 1 73 ? 85.156 13.291 -35.064 1.00 73.53 96 SER B N 1
ATOM 3805 C CA . SER C 1 73 ? 84.056 12.826 -35.907 1.00 71.80 96 SER B CA 1
ATOM 3806 C C . SER C 1 73 ? 84.433 12.870 -37.388 1.00 73.30 96 SER B C 1
ATOM 3807 O O . SER C 1 73 ? 84.174 11.914 -38.133 1.00 64.82 96 SER B O 1
ATOM 3810 N N . GLU C 1 74 ? 85.054 13.970 -37.826 1.00 76.50 97 GLU B N 1
ATOM 3811 C CA . GLU C 1 74 ? 85.517 14.134 -39.199 1.00 65.32 97 GLU B CA 1
ATOM 3812 C C . GLU C 1 74 ? 87.012 13.830 -39.188 1.00 66.62 97 GLU B C 1
ATOM 3813 O O . GLU C 1 74 ? 87.856 14.719 -39.171 1.00 75.42 97 GLU B O 1
ATOM 3819 N N . GLY C 1 75 ? 87.339 12.542 -39.258 1.00 66.16 98 GLY B N 1
ATOM 3820 C CA . GLY C 1 75 ? 88.741 12.163 -39.363 1.00 57.79 98 GLY B CA 1
ATOM 3821 C C . GLY C 1 75 ? 89.514 12.566 -38.114 1.00 64.06 98 GLY B C 1
ATOM 3822 O O . GLY C 1 75 ? 89.151 12.221 -36.982 1.00 68.24 98 GLY B O 1
ATOM 3823 N N . PHE C 1 76 ? 90.624 13.261 -38.316 1.00 57.71 99 PHE B N 1
ATOM 3824 C CA . PHE C 1 76 ? 91.541 13.598 -37.243 1.00 56.46 99 PHE B CA 1
ATOM 3825 C C . PHE C 1 76 ? 91.457 15.080 -36.937 1.00 57.15 99 PHE B C 1
ATOM 3826 O O . PHE C 1 76 ? 90.929 15.875 -37.713 1.00 60.39 99 PHE B O 1
ATOM 3834 N N . SER C 1 77 ? 91.991 15.438 -35.781 1.00 65.10 100 SER B N 1
ATOM 3835 C CA . SER C 1 77 ? 91.905 16.809 -35.325 1.00 64.03 100 SER B CA 1
ATOM 3836 C C . SER C 1 77 ? 93.211 17.564 -35.472 1.00 58.49 100 SER B C 1
ATOM 3837 O O . SER C 1 77 ? 93.192 18.758 -35.783 1.00 55.23 100 SER B O 1
ATOM 3840 N N . ASP C 1 78 ? 94.343 16.902 -35.272 1.00 51.94 101 ASP B N 1
ATOM 3841 C CA . ASP C 1 78 ? 95.613 17.607 -35.270 1.00 55.88 101 ASP B CA 1
ATOM 3842 C C . ASP C 1 78 ? 96.666 17.046 -36.215 1.00 54.70 101 ASP B C 1
ATOM 3843 O O . ASP C 1 78 ? 97.592 17.786 -36.562 1.00 55.33 101 ASP B O 1
ATOM 3848 N N . GLU C 1 79 ? 96.571 15.792 -36.651 1.00 47.47 102 GLU B N 1
ATOM 3849 C CA . GLU C 1 79 ? 97.617 15.263 -37.519 1.00 43.67 102 GLU B CA 1
ATOM 3850 C C . GLU C 1 79 ? 97.089 14.071 -38.301 1.00 41.46 102 GLU B C 1
ATOM 3851 O O . GLU C 1 79 ? 96.451 13.179 -37.730 1.00 42.70 102 GLU B O 1
ATOM 3857 N N . VAL C 1 80 ? 97.376 14.068 -39.604 1.00 33.54 103 VAL B N 1
ATOM 3858 C CA . VAL C 1 80 ? 97.028 12.989 -40.517 1.00 32.01 103 VAL B CA 1
ATOM 3859 C C . VAL C 1 80 ? 98.308 12.486 -41.169 1.00 31.40 103 VAL B C 1
ATOM 3860 O O . VAL C 1 80 ? 99.166 13.278 -41.571 1.00 29.98 103 VAL B O 1
ATOM 3864 N N . SER C 1 81 ? 98.437 11.171 -41.280 1.00 29.76 104 SER B N 1
ATOM 3865 C CA . SER C 1 81 ? 99.565 10.564 -41.967 1.00 26.67 104 SER B CA 1
ATOM 3866 C C . SER C 1 81 ? 99.053 9.539 -42.963 1.00 31.33 104 SER B C 1
ATOM 3867 O O . SER C 1 81 ? 98.004 8.919 -42.760 1.00 32.69 104 SER B O 1
ATOM 3870 N N . MET C 1 82 ? 99.809 9.365 -44.046 1.00 21.35 105 MET B N 1
ATOM 3871 C CA . MET C 1 82 ? 99.504 8.353 -45.049 1.00 22.35 105 MET B CA 1
ATOM 3872 C C . MET C 1 82 ? 100.758 7.556 -45.320 1.00 21.53 105 MET B C 1
ATOM 3873 O O . MET C 1 82 ? 101.808 8.131 -45.633 1.00 22.32 105 MET B O 1
ATOM 3878 N N . VAL C 1 83 ? 100.629 6.239 -45.217 1.00 19.94 106 VAL B N 1
ATOM 3879 C CA . VAL C 1 83 ? 101.736 5.309 -45.317 1.00 21.12 106 VAL B CA 1
ATOM 3880 C C . VAL C 1 83 ? 101.620 4.586 -46.639 1.00 26.68 106 VAL B C 1
ATOM 3881 O O . VAL C 1 83 ? 100.564 4.025 -46.967 1.00 26.67 106 VAL B O 1
ATOM 3885 N N . TYR C 1 84 ? 102.709 4.609 -47.393 1.00 23.18 107 TYR B N 1
ATOM 3886 C CA . TYR C 1 84 ? 102.818 3.945 -48.673 1.00 24.19 107 TYR B CA 1
ATOM 3887 C C . TYR C 1 84 ? 103.979 2.977 -48.574 1.00 29.32 107 TYR B C 1
ATOM 3888 O O . TYR C 1 84 ? 105.079 3.361 -48.162 1.00 28.15 107 TYR B O 1
ATOM 3897 N N . ASN C 1 85 ? 103.729 1.729 -48.932 1.00 28.89 108 ASN B N 1
ATOM 3898 C CA . ASN C 1 85 ? 104.712 0.667 -48.795 1.00 27.11 108 ASN B CA 1
ATOM 3899 C C . ASN C 1 85 ? 105.073 0.154 -50.184 1.00 24.87 108 ASN B C 1
ATOM 3900 O O . ASN C 1 85 ? 104.237 -0.440 -50.869 1.00 25.55 108 ASN B O 1
ATOM 3905 N N . TYR C 1 86 ? 106.306 0.406 -50.608 1.00 27.84 109 TYR B N 1
ATOM 3906 C CA . TYR C 1 86 ? 106.817 -0.105 -51.872 1.00 26.09 109 TYR B CA 1
ATOM 3907 C C . TYR C 1 86 ? 107.632 -1.374 -51.692 1.00 27.94 109 TYR B C 1
ATOM 3908 O O . TYR C 1 86 ? 108.282 -1.825 -52.642 1.00 33.60 109 TYR B O 1
ATOM 3917 N N . GLY C 1 87 ? 107.606 -1.958 -50.501 1.00 27.45 110 GLY B N 1
ATOM 3918 C CA . GLY C 1 87 ? 108.344 -3.169 -50.227 1.00 33.61 110 GLY B CA 1
ATOM 3919 C C . GLY C 1 87 ? 109.663 -2.847 -49.572 1.00 36.26 110 GLY B C 1
ATOM 3920 O O . GLY C 1 87 ? 109.838 -3.009 -48.361 1.00 40.12 110 GLY B O 1
ATOM 3921 N N . TYR C 1 88 ? 110.601 -2.367 -50.372 1.00 29.74 111 TYR B N 1
ATOM 3922 C CA . TYR C 1 88 ? 111.866 -1.889 -49.856 1.00 31.43 111 TYR B CA 1
ATOM 3923 C C . TYR C 1 88 ? 111.899 -0.376 -49.715 1.00 33.67 111 TYR B C 1
ATOM 3924 O O . TYR C 1 88 ? 112.952 0.181 -49.398 1.00 34.47 111 TYR B O 1
ATOM 3933 N N . VAL C 1 89 ? 110.777 0.298 -49.961 1.00 33.13 112 VAL B N 1
ATOM 3934 C CA . VAL C 1 89 ? 110.646 1.733 -49.761 1.00 26.46 112 VAL B CA 1
ATOM 3935 C C . VAL C 1 89 ? 109.367 1.978 -48.975 1.00 26.89 112 VAL B C 1
ATOM 3936 O O . VAL C 1 89 ? 108.317 1.413 -49.290 1.00 25.79 112 VAL B O 1
ATOM 3940 N N . LYS C 1 90 ? 109.466 2.804 -47.946 1.00 23.39 113 LYS B N 1
ATOM 3941 C CA . LYS C 1 90 ? 108.330 3.266 -47.168 1.00 26.67 113 LYS B CA 1
ATOM 3942 C C . LYS C 1 90 ? 108.283 4.784 -47.285 1.00 29.70 113 LYS B C 1
ATOM 3943 O O . LYS C 1 90 ? 109.305 5.451 -47.118 1.00 24.37 113 LYS B O 1
ATOM 3949 N N . LYS C 1 91 ? 107.116 5.329 -47.617 1.00 34.05 114 LYS B N 1
ATOM 3950 C CA . LYS C 1 91 ? 106.955 6.768 -47.790 1.00 23.69 114 LYS B CA 1
ATOM 3951 C C . LYS C 1 91 ? 105.718 7.227 -47.042 1.00 23.97 114 LYS B C 1
ATOM 3952 O O . LYS C 1 91 ? 104.628 6.705 -47.275 1.00 21.00 114 LYS B O 1
ATOM 3958 N N . ILE C 1 92 ? 105.884 8.214 -46.167 1.00 22.13 115 ILE B N 1
ATOM 3959 C CA . ILE C 1 92 ? 104.818 8.706 -45.302 1.00 26.09 115 ILE B CA 1
ATOM 3960 C C . ILE C 1 92 ? 104.646 10.204 -45.525 1.00 24.05 115 ILE B C 1
ATOM 3961 O O . ILE C 1 92 ? 105.614 10.966 -45.413 1.00 23.53 115 ILE B O 1
ATOM 3966 N N . PHE C 1 93 ? 103.414 10.621 -45.833 1.00 22.05 116 PHE B N 1
ATOM 3967 C CA . PHE C 1 93 ? 103.044 12.031 -45.885 1.00 18.48 116 PHE B CA 1
ATOM 3968 C C . PHE C 1 93 ? 102.375 12.443 -44.583 1.00 22.25 116 PHE B C 1
ATOM 3969 O O . PHE C 1 93 ? 101.393 11.821 -44.168 1.00 25.49 116 PHE B O 1
ATOM 3977 N N . THR C 1 94 ? 102.844 13.527 -43.975 1.00 23.91 117 THR B N 1
ATOM 3978 C CA . THR C 1 94 ? 102.217 14.005 -42.753 1.00 24.17 117 THR B CA 1
ATOM 3979 C C . THR C 1 94 ? 101.759 15.448 -42.903 1.00 20.81 117 THR B C 1
ATOM 3980 O O . THR C 1 94 ? 102.529 16.323 -43.309 1.00 21.47 117 THR B O 1
ATOM 3984 N N . ILE C 1 95 ? 100.498 15.675 -42.566 1.00 19.94 118 ILE B N 1
ATOM 3985 C CA . ILE C 1 95 ? 99.862 16.980 -42.618 1.00 22.84 118 ILE B CA 1
ATOM 3986 C C . ILE C 1 95 ? 99.343 17.299 -41.221 1.00 28.58 118 ILE B C 1
ATOM 3987 O O . ILE C 1 95 ? 98.507 16.561 -40.677 1.00 30.03 118 ILE B O 1
ATOM 3992 N N . LYS C 1 96 ? 99.849 18.383 -40.637 1.00 39.59 119 LYS B N 1
ATOM 3993 C CA . LYS C 1 96 ? 99.422 18.859 -39.329 1.00 41.13 119 LYS B CA 1
ATOM 3994 C C . LYS C 1 96 ? 98.487 20.054 -39.476 1.00 40.75 119 LYS B C 1
ATOM 3995 O O . LYS C 1 96 ? 98.508 20.777 -40.473 1.00 42.14 119 LYS B O 1
ATOM 4001 N N . ASN C 1 97 ? 97.685 20.285 -38.463 1.00 46.23 120 ASN B N 1
ATOM 4002 C CA . ASN C 1 97 ? 96.697 21.327 -38.489 1.00 43.99 120 ASN B CA 1
ATOM 4003 C C . ASN C 1 97 ? 97.250 22.696 -38.216 1.00 41.91 120 ASN B C 1
ATOM 4004 O O . ASN C 1 97 ? 96.544 23.547 -37.814 1.00 46.63 120 ASN B O 1
ATOM 4009 N N . ASN C 1 98 ? 98.516 22.909 -38.497 1.00 49.97 121 ASN B N 1
ATOM 4010 C CA . ASN C 1 98 ? 99.172 24.195 -38.280 1.00 50.37 121 ASN B CA 1
ATOM 4011 C C . ASN C 1 98 ? 98.657 25.302 -39.197 1.00 55.27 121 ASN B C 1
ATOM 4012 O O . ASN C 1 98 ? 98.950 26.469 -38.930 1.00 54.17 121 ASN B O 1
ATOM 4017 N N . GLU C 1 99 ? 97.897 24.972 -40.247 1.00 53.00 122 GLU B N 1
ATOM 4018 C CA . GLU C 1 99 ? 97.449 25.946 -41.251 1.00 57.15 122 GLU B CA 1
ATOM 4019 C C . GLU C 1 99 ? 98.622 26.745 -41.814 1.00 50.41 122 GLU B C 1
ATOM 4020 O O . GLU C 1 99 ? 98.572 27.970 -41.942 1.00 43.86 122 GLU B O 1
ATOM 4026 N N . ASN C 1 100 ? 99.691 26.031 -42.162 1.00 43.49 123 ASN B N 1
ATOM 4027 C CA . ASN C 1 100 ? 100.919 26.656 -42.625 1.00 42.16 123 ASN B CA 1
ATOM 4028 C C . ASN C 1 100 ? 101.278 26.312 -44.062 1.00 30.76 123 ASN B C 1
ATOM 4029 O O . ASN C 1 100 ? 102.325 26.765 -44.539 1.00 31.99 123 ASN B O 1
ATOM 4034 N N . TYR C 1 101 ? 100.453 25.536 -44.769 1.00 28.50 124 TYR B N 1
ATOM 4035 C CA . TYR C 1 101 ? 100.792 25.062 -46.111 1.00 28.02 124 TYR B CA 1
ATOM 4036 C C . TYR C 1 101 ? 102.100 24.275 -46.106 1.00 25.55 124 TYR B C 1
ATOM 4037 O O . TYR C 1 101 ? 102.882 24.330 -47.059 1.00 23.64 124 TYR B O 1
ATOM 4046 N N . THR C 1 102 ? 102.359 23.553 -45.024 1.00 28.71 125 THR B N 1
ATOM 4047 C CA . THR C 1 102 ? 103.608 22.830 -44.837 1.00 25.40 125 THR B CA 1
ATOM 4048 C C . THR C 1 102 ? 103.265 21.387 -44.525 1.00 21.56 125 THR B C 1
ATOM 4049 O O . THR C 1 102 ? 102.505 21.121 -43.590 1.00 28.63 125 THR B O 1
ATOM 4053 N N . PHE C 1 103 ? 103.811 20.462 -45.299 1.00 19.57 126 PHE B N 1
ATOM 4054 C CA . PHE C 1 103 ? 103.661 19.057 -44.960 1.00 25.41 126 PHE B CA 1
ATOM 4055 C C . PHE C 1 103 ? 105.028 18.386 -44.967 1.00 19.00 126 PHE B C 1
ATOM 4056 O O . PHE C 1 103 ? 106.043 18.991 -45.329 1.00 22.47 126 PHE B O 1
ATOM 4064 N N . PHE C 1 104 ? 105.052 17.135 -44.512 1.00 19.59 127 PHE B N 1
ATOM 4065 C CA . PHE C 1 104 ? 106.289 16.390 -44.304 1.00 28.42 127 PHE B CA 1
ATOM 4066 C C . PHE C 1 104 ? 106.268 15.109 -45.118 1.00 24.26 127 PHE B C 1
ATOM 4067 O O . PHE C 1 104 ? 105.227 14.468 -45.252 1.00 23.10 127 PHE B O 1
ATOM 4075 N N . VAL C 1 105 ? 107.416 14.750 -45.671 1.00 23.72 128 VAL B N 1
ATOM 4076 C CA . VAL C 1 105 ? 107.574 13.511 -46.424 1.00 25.73 128 VAL B CA 1
ATOM 4077 C C . VAL C 1 105 ? 108.701 12.737 -45.747 1.00 26.30 128 VAL B C 1
ATOM 4078 O O . VAL C 1 105 ? 109.884 12.955 -46.021 1.00 30.90 128 VAL B O 1
ATOM 4082 N N . ASP C 1 106 ? 108.337 11.847 -44.826 1.00 25.09 129 ASP B N 1
ATOM 4083 C CA . ASP C 1 106 ? 109.282 10.944 -44.175 1.00 28.50 129 ASP B CA 1
ATOM 4084 C C . ASP C 1 106 ? 109.438 9.700 -45.039 1.00 28.79 129 ASP B C 1
ATOM 4085 O O . ASP C 1 106 ? 108.460 9.015 -45.322 1.00 28.34 129 ASP B O 1
ATOM 4090 N N . ILE C 1 107 ? 110.657 9.411 -45.465 1.00 24.45 130 ILE B N 1
ATOM 4091 C CA . ILE C 1 107 ? 110.881 8.404 -46.487 1.00 25.18 130 ILE B CA 1
ATOM 4092 C C . ILE C 1 107 ? 112.038 7.509 -46.045 1.00 32.98 130 ILE B C 1
ATOM 4093 O O . ILE C 1 107 ? 112.967 7.947 -45.357 1.00 32.29 130 ILE B O 1
ATOM 4098 N N . GLU C 1 108 ? 111.949 6.225 -46.392 1.00 41.28 131 GLU B N 1
ATOM 4099 C CA . GLU C 1 108 ? 112.950 5.247 -45.983 1.00 37.28 131 GLU B CA 1
ATOM 4100 C C . GLU C 1 108 ? 113.135 4.203 -47.075 1.00 36.52 131 GLU B C 1
ATOM 4101 O O . GLU C 1 108 ? 112.160 3.769 -47.684 1.00 40.61 131 GLU B O 1
ATOM 4107 N N . SER C 1 109 ? 114.381 3.802 -47.319 1.00 32.47 132 SER B N 1
ATOM 4108 C CA . SER C 1 109 ? 114.641 2.834 -48.372 1.00 32.45 132 SER B CA 1
ATOM 4109 C C . SER C 1 109 ? 115.779 1.905 -47.976 1.00 48.44 132 SER B C 1
ATOM 4110 O O . SER C 1 109 ? 116.609 2.222 -47.120 1.00 52.90 132 SER B O 1
ATOM 4113 N N . SER C 1 110 ? 115.803 0.742 -48.621 1.00 49.09 133 SER B N 1
ATOM 4114 C CA . SER C 1 110 ? 116.893 -0.206 -48.456 1.00 47.37 133 SER B CA 1
ATOM 4115 C C . SER C 1 110 ? 117.953 -0.056 -49.534 1.00 54.99 133 SER B C 1
ATOM 4116 O O . SER C 1 110 ? 119.128 -0.333 -49.277 1.00 69.19 133 SER B O 1
ATOM 4119 N N . LYS C 1 111 ? 117.566 0.372 -50.725 1.00 53.57 134 LYS B N 1
ATOM 4120 C CA . LYS C 1 111 ? 118.483 0.706 -51.801 1.00 52.78 134 LYS B CA 1
ATOM 4121 C C . LYS C 1 111 ? 118.208 2.140 -52.222 1.00 56.15 134 LYS B C 1
ATOM 4122 O O . LYS C 1 111 ? 117.125 2.675 -51.961 1.00 58.06 134 LYS B O 1
ATOM 4128 N N . PRO C 1 112 ? 119.173 2.800 -52.859 1.00 53.60 135 PRO B N 1
ATOM 4129 C CA . PRO C 1 112 ? 118.961 4.193 -53.273 1.00 52.32 135 PRO B CA 1
ATOM 4130 C C . PRO C 1 112 ? 117.868 4.313 -54.330 1.00 49.38 135 PRO B C 1
ATOM 4131 O O . PRO C 1 112 ? 117.825 3.549 -55.297 1.00 49.16 135 PRO B O 1
ATOM 4135 N N . VAL C 1 113 ? 116.982 5.294 -54.133 1.00 47.68 136 VAL B N 1
ATOM 4136 C CA . VAL C 1 113 ? 115.850 5.565 -55.010 1.00 45.44 136 VAL B CA 1
ATOM 4137 C C . VAL C 1 113 ? 115.789 7.067 -55.282 1.00 40.23 136 VAL B C 1
ATOM 4138 O O . VAL C 1 113 ? 116.476 7.870 -54.650 1.00 37.89 136 VAL B O 1
ATOM 4142 N N . ASP C 1 114 ? 114.956 7.438 -56.250 1.00 41.84 137 ASP B N 1
ATOM 4143 C CA . ASP C 1 114 ? 114.775 8.827 -56.645 1.00 40.98 137 ASP B CA 1
ATOM 4144 C C . ASP C 1 114 ? 113.325 9.229 -56.433 1.00 33.88 137 ASP B C 1
ATOM 4145 O O . ASP C 1 114 ? 112.406 8.453 -56.707 1.00 37.61 137 ASP B O 1
ATOM 4150 N N . VAL C 1 115 ? 113.129 10.436 -55.924 1.00 28.67 138 VAL B N 1
ATOM 4151 C CA . VAL C 1 115 ? 111.810 10.964 -55.625 1.00 28.09 138 VAL B CA 1
ATOM 4152 C C . VAL C 1 115 ? 111.684 12.264 -56.397 1.00 23.08 138 VAL B C 1
ATOM 4153 O O . VAL C 1 115 ? 112.364 13.245 -56.072 1.00 29.28 138 VAL B O 1
ATOM 4157 N N . THR C 1 116 ? 110.831 12.273 -57.421 1.00 23.18 139 THR B N 1
ATOM 4158 C CA . THR C 1 116 ? 110.618 13.481 -58.212 1.00 28.22 139 THR B CA 1
ATOM 4159 C C . THR C 1 116 ? 110.004 14.585 -57.356 1.00 28.73 139 THR B C 1
ATOM 4160 O O . THR C 1 116 ? 109.232 14.319 -56.429 1.00 26.58 139 THR B O 1
ATOM 4164 N N . VAL C 1 117 ? 110.347 15.836 -57.669 1.00 24.96 140 VAL B N 1
ATOM 4165 C CA . VAL C 1 117 ? 109.872 16.973 -56.874 1.00 24.31 140 VAL B CA 1
ATOM 4166 C C . VAL C 1 117 ? 108.777 17.759 -57.594 1.00 24.10 140 VAL B C 1
ATOM 4167 O O . VAL C 1 117 ? 108.871 18.009 -58.804 1.00 25.44 140 VAL B O 1
ATOM 4171 N N . PRO C 1 118 ? 107.735 18.191 -56.887 1.00 23.44 141 PRO B N 1
ATOM 4172 C CA . PRO C 1 118 ? 106.666 18.968 -57.535 1.00 24.26 141 PRO B CA 1
ATOM 4173 C C . PRO C 1 118 ? 107.132 20.330 -58.029 1.00 27.25 141 PRO B C 1
ATOM 4174 O O . PRO C 1 118 ? 107.919 21.022 -57.377 1.00 26.89 141 PRO B O 1
ATOM 4178 N N . ARG C 1 119 ? 106.613 20.715 -59.194 1.00 28.65 142 ARG B N 1
ATOM 4179 C CA . ARG C 1 119 ? 106.816 22.041 -59.766 1.00 32.46 142 ARG B CA 1
ATOM 4180 C C . ARG C 1 119 ? 105.467 22.685 -60.041 1.00 27.17 142 ARG B C 1
ATOM 4181 O O . ARG C 1 119 ? 104.625 22.096 -60.727 1.00 28.19 142 ARG B O 1
ATOM 4189 N N . VAL C 1 120 ? 105.268 23.898 -59.523 1.00 23.22 143 VAL B N 1
ATOM 4190 C CA . VAL C 1 120 ? 104.060 24.659 -59.825 1.00 24.04 143 VAL B CA 1
ATOM 4191 C C . VAL C 1 120 ? 104.269 25.672 -60.932 1.00 28.90 143 VAL B C 1
ATOM 4192 O O . VAL C 1 120 ? 103.300 26.322 -61.347 1.00 30.05 143 VAL B O 1
ATOM 4196 N N . SER C 1 121 ? 105.490 25.833 -61.418 1.00 33.58 144 SER B N 1
ATOM 4197 C CA . SER C 1 121 ? 105.777 26.830 -62.433 1.00 35.98 144 SER B CA 1
ATOM 4198 C C . SER C 1 121 ? 105.491 26.286 -63.829 1.00 44.62 144 SER B C 1
ATOM 4199 O O . SER C 1 121 ? 105.692 25.100 -64.110 1.00 44.60 144 SER B O 1
ATOM 4202 N N . VAL C 1 122 ? 105.034 27.178 -64.714 1.00 44.02 145 VAL B N 1
ATOM 4203 C CA . VAL C 1 122 ? 104.807 26.783 -66.103 1.00 60.71 145 VAL B CA 1
ATOM 4204 C C . VAL C 1 122 ? 106.131 26.497 -66.816 1.00 66.64 145 VAL B C 1
ATOM 4205 O O . VAL C 1 122 ? 106.205 25.591 -67.657 1.00 68.63 145 VAL B O 1
ATOM 4209 N N . ASP C 1 123 ? 107.196 27.232 -66.485 1.00 55.95 146 ASP B N 1
ATOM 4210 C CA . ASP C 1 123 ? 108.494 27.067 -67.130 1.00 59.64 146 ASP B CA 1
ATOM 4211 C C . ASP C 1 123 ? 109.593 26.999 -66.077 1.00 61.91 146 ASP B C 1
ATOM 4212 O O . ASP C 1 123 ? 109.371 27.270 -64.895 1.00 61.14 146 ASP B O 1
ATOM 4217 N N . THR C 1 124 ? 110.802 26.660 -66.526 1.00 57.52 147 THR B N 1
ATOM 4218 C CA . THR C 1 124 ? 111.941 26.593 -65.622 1.00 52.25 147 THR B CA 1
ATOM 4219 C C . THR C 1 124 ? 112.443 27.966 -65.218 1.00 53.52 147 THR B C 1
ATOM 4220 O O . THR C 1 124 ? 113.249 28.059 -64.287 1.00 50.98 147 THR B O 1
ATOM 4224 N N . SER C 1 125 ? 111.991 29.023 -65.897 1.00 58.91 148 SER B N 1
ATOM 4225 C CA . SER C 1 125 ? 112.486 30.366 -65.618 1.00 57.19 148 SER B CA 1
ATOM 4226 C C . SER C 1 125 ? 112.266 30.755 -64.160 1.00 53.64 148 SER B C 1
ATOM 4227 O O . SER C 1 125 ? 113.149 31.349 -63.530 1.00 54.41 148 SER B O 1
ATOM 4230 N N . THR C 1 126 ? 111.100 30.424 -63.602 1.00 50.23 149 THR B N 1
ATOM 4231 C CA . THR C 1 126 ? 110.766 30.762 -62.223 1.00 48.69 149 THR B CA 1
ATOM 4232 C C . THR C 1 126 ? 111.056 29.620 -61.251 1.00 46.17 149 THR B C 1
ATOM 4233 O O . THR C 1 126 ? 110.375 29.497 -60.224 1.00 44.76 149 THR B O 1
ATOM 4237 N N . ASP C 1 127 ? 112.045 28.777 -61.553 1.00 35.17 150 ASP B N 1
ATOM 4238 C CA . ASP C 1 127 ? 112.527 27.749 -60.638 1.00 39.63 150 ASP B CA 1
ATOM 4239 C C . ASP C 1 127 ? 113.935 28.082 -60.163 1.00 36.64 150 ASP B C 1
ATOM 4240 O O . ASP C 1 127 ? 114.741 28.640 -60.909 1.00 36.55 150 ASP B O 1
ATOM 4245 N N . ARG C 1 128 ? 114.234 27.716 -58.918 1.00 38.75 151 ARG B N 1
A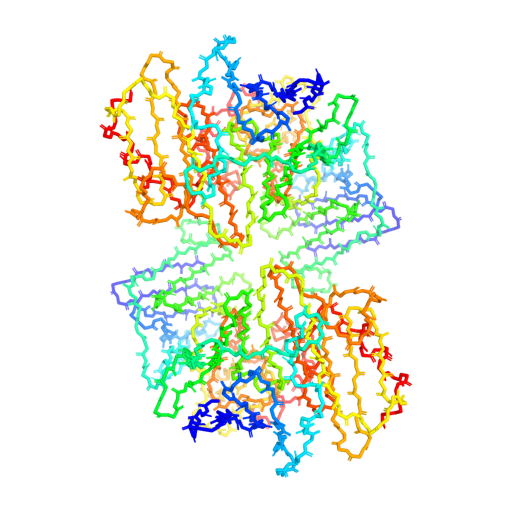TOM 4246 C CA . ARG C 1 128 ? 115.530 28.004 -58.320 1.00 38.43 151 ARG B CA 1
ATOM 4247 C C . ARG C 1 128 ? 116.079 26.769 -57.625 1.00 35.52 151 ARG B C 1
ATOM 4248 O O . ARG C 1 128 ? 115.375 26.124 -56.840 1.00 34.31 151 ARG B O 1
ATOM 4256 N N . TYR C 1 129 ? 117.341 26.458 -57.916 1.00 40.55 152 TYR B N 1
ATOM 4257 C CA . TYR C 1 129 ? 118.085 25.377 -57.280 1.00 36.81 152 TYR B CA 1
ATOM 4258 C C . TYR C 1 129 ? 119.045 26.017 -56.282 1.00 36.07 152 TYR B C 1
ATOM 4259 O O . TYR C 1 129 ? 120.137 26.460 -56.649 1.00 46.08 152 TYR B O 1
ATOM 4268 N N . MET C 1 130 ? 118.640 26.065 -55.021 1.00 31.54 153 MET B N 1
ATOM 4269 C CA . MET C 1 130 ? 119.390 26.744 -53.976 1.00 33.17 153 MET B CA 1
ATOM 4270 C C . MET C 1 130 ? 119.970 25.749 -52.977 1.00 36.69 153 MET B C 1
ATOM 4271 O O . MET C 1 130 ? 119.585 24.577 -52.927 1.00 32.53 153 MET B O 1
ATOM 4276 N N . GLU C 1 131 ? 120.899 26.249 -52.162 1.00 28.74 154 GLU B N 1
ATOM 4277 C CA . GLU C 1 131 ? 121.525 25.458 -51.108 1.00 29.42 154 GLU B CA 1
ATOM 4278 C C . GLU C 1 131 ? 120.484 24.768 -50.238 1.00 27.23 154 GLU B C 1
ATOM 4279 O O . GLU C 1 131 ? 119.761 25.436 -49.493 1.00 29.52 154 GLU B O 1
ATOM 4285 N N . ASN C 1 132 ? 120.391 23.442 -50.340 1.00 27.21 155 ASN B N 1
ATOM 4286 C CA . ASN C 1 132 ? 119.500 22.605 -49.536 1.00 31.77 155 ASN B CA 1
ATOM 4287 C C . ASN C 1 132 ? 118.027 22.819 -49.840 1.00 27.49 155 ASN B C 1
ATOM 4288 O O . ASN C 1 132 ? 117.177 22.247 -49.150 1.00 23.15 155 ASN B O 1
ATOM 4293 N N . TYR C 1 133 ? 117.693 23.631 -50.843 1.00 27.89 156 TYR B N 1
ATOM 4294 C CA . TYR C 1 133 ? 116.302 23.993 -51.079 1.00 27.87 156 TYR B CA 1
ATOM 4295 C C . TYR C 1 133 ? 116.017 24.054 -52.566 1.00 28.06 156 TYR B C 1
ATOM 4296 O O . TYR C 1 133 ? 116.805 24.613 -53.330 1.00 28.50 156 TYR B O 1
ATOM 4305 N N . PHE C 1 134 ? 114.875 23.500 -52.963 1.00 26.82 157 PHE B N 1
ATOM 4306 C CA . PHE C 1 134 ? 114.319 23.688 -54.296 1.00 23.28 157 PHE B CA 1
ATOM 4307 C C . PHE C 1 134 ? 113.144 24.647 -54.204 1.00 21.35 157 PHE B C 1
ATOM 4308 O O . PHE C 1 134 ? 112.255 24.457 -53.372 1.00 26.04 157 PHE B O 1
ATOM 4316 N N . ALA C 1 135 ? 113.131 25.663 -55.058 1.00 28.42 158 ALA B N 1
ATOM 4317 C CA . ALA C 1 135 ? 112.025 26.609 -55.109 1.00 29.75 158 ALA B CA 1
ATOM 4318 C C . ALA C 1 135 ? 111.358 26.556 -56.476 1.00 27.34 158 ALA B C 1
ATOM 4319 O O . ALA C 1 135 ? 112.029 26.401 -57.502 1.00 25.47 158 ALA B O 1
ATOM 4321 N N . SER C 1 136 ? 110.034 26.696 -56.480 1.00 24.74 159 SER B N 1
ATOM 4322 C CA . SER C 1 136 ? 109.246 26.772 -57.704 1.00 25.46 159 SER B CA 1
ATOM 4323 C C . SER C 1 136 ? 108.131 27.780 -57.484 1.00 23.44 159 SER B C 1
ATOM 4324 O O . SER C 1 136 ? 107.418 27.706 -56.483 1.00 25.49 159 SER B O 1
ATOM 4327 N N . PHE C 1 137 ? 107.971 28.721 -58.400 1.00 27.61 160 PHE B N 1
ATOM 4328 C CA . PHE C 1 137 ? 106.974 29.765 -58.218 1.00 25.22 160 PHE B CA 1
ATOM 4329 C C . PHE C 1 137 ? 106.124 29.894 -59.467 1.00 29.18 160 PHE B C 1
ATOM 4330 O O . PHE C 1 137 ? 106.654 29.991 -60.579 1.00 30.64 160 PHE B O 1
ATOM 4338 N N . ASN C 1 138 ? 104.806 29.870 -59.277 1.00 32.12 161 ASN B N 1
ATOM 4339 C CA . ASN C 1 138 ? 103.869 30.148 -60.351 1.00 35.86 161 ASN B CA 1
ATOM 4340 C C . ASN C 1 138 ? 103.395 31.585 -60.207 1.00 41.34 161 ASN B C 1
ATOM 4341 O O . ASN C 1 138 ? 102.690 31.905 -59.223 1.00 34.13 161 ASN B O 1
ATOM 4346 N N . PRO C 1 139 ? 103.774 32.481 -61.127 1.00 38.74 162 PRO B N 1
ATOM 4347 C CA . PRO C 1 139 ? 103.325 33.876 -61.035 1.00 40.96 162 PRO B CA 1
ATOM 4348 C C . PRO C 1 139 ? 101.859 34.065 -61.372 1.00 38.08 162 PRO B C 1
ATOM 4349 O O . PRO C 1 139 ? 101.273 35.069 -60.950 1.00 41.55 162 PRO B O 1
ATOM 4353 N N . LYS C 1 140 ? 101.245 33.137 -62.108 1.00 38.37 163 LYS B N 1
ATOM 4354 C CA . LYS C 1 140 ? 99.821 33.262 -62.400 1.00 45.43 163 LYS B CA 1
ATOM 4355 C C . LYS C 1 140 ? 98.977 33.016 -61.155 1.00 46.55 163 LYS B C 1
ATOM 4356 O O . LYS C 1 140 ? 98.048 33.779 -60.866 1.00 43.48 163 LYS B O 1
ATOM 4362 N N . THR C 1 141 ? 99.286 31.970 -60.397 1.00 47.99 164 THR B N 1
ATOM 4363 C CA . THR C 1 141 ? 98.543 31.674 -59.184 1.00 42.82 164 THR B CA 1
ATOM 4364 C C . THR C 1 141 ? 99.212 32.229 -57.933 1.00 36.52 164 THR B C 1
ATOM 4365 O O . THR C 1 141 ? 98.659 32.084 -56.840 1.00 37.24 164 THR B O 1
ATOM 4369 N N . ARG C 1 142 ? 100.370 32.878 -58.071 1.00 38.40 165 ARG B N 1
ATOM 4370 C CA . ARG C 1 142 ? 101.135 33.387 -56.929 1.00 44.31 165 ARG B CA 1
ATOM 4371 C C . ARG C 1 142 ? 101.480 32.262 -55.952 1.00 38.02 165 ARG B C 1
ATOM 4372 O O . ARG C 1 142 ? 101.408 32.435 -54.733 1.00 29.93 165 ARG B O 1
ATOM 4380 N N . THR C 1 143 ? 101.843 31.090 -56.473 1.00 35.62 166 THR B N 1
ATOM 4381 C CA . THR C 1 143 ? 102.036 29.919 -55.619 1.00 28.96 166 THR B CA 1
ATOM 4382 C C . THR C 1 143 ? 103.512 29.567 -55.506 1.00 26.78 166 THR B C 1
ATOM 4383 O O . THR C 1 143 ? 104.199 29.402 -56.517 1.00 26.24 166 THR B O 1
ATOM 4387 N N . LEU C 1 144 ? 103.981 29.431 -54.272 1.00 20.85 167 LEU B N 1
ATOM 4388 C CA . LEU C 1 144 ? 105.363 29.100 -53.968 1.00 24.60 167 LEU B CA 1
ATOM 4389 C C . LEU C 1 144 ? 105.481 27.671 -53.443 1.00 24.45 167 LEU B C 1
ATOM 4390 O O . LEU C 1 144 ? 104.698 27.241 -52.586 1.00 20.71 167 LEU B O 1
ATOM 4395 N N . VAL C 1 145 ? 106.461 26.943 -53.970 1.00 21.13 168 VAL B N 1
ATOM 4396 C CA . VAL C 1 145 ? 106.869 25.631 -53.478 1.00 21.86 168 VAL B CA 1
ATOM 4397 C C . VAL C 1 145 ? 108.307 25.739 -52.998 1.00 18.59 168 VAL B C 1
ATOM 4398 O O . VAL C 1 145 ? 109.204 26.058 -53.786 1.00 19.52 168 VAL B O 1
ATOM 4402 N N . LEU C 1 146 ? 108.528 25.437 -51.722 1.00 17.70 169 LEU B N 1
ATOM 4403 C CA . LEU C 1 146 ? 109.847 25.437 -51.097 1.00 17.97 169 LEU B CA 1
ATOM 4404 C C . LEU C 1 146 ? 110.089 24.070 -50.482 1.00 18.84 169 LEU B C 1
ATOM 4405 O O . LEU C 1 146 ? 109.458 23.727 -49.482 1.00 18.30 169 LEU B O 1
ATOM 4410 N N . LEU C 1 147 ? 111.016 23.298 -51.044 1.00 20.46 170 LEU B N 1
ATOM 4411 C CA . LEU C 1 147 ? 111.316 21.958 -50.544 1.00 20.30 170 LEU B CA 1
ATOM 4412 C C . LEU C 1 147 ? 112.717 21.931 -49.947 1.00 20.11 170 LEU B C 1
ATOM 4413 O O . LEU C 1 147 ? 113.703 22.182 -50.648 1.00 21.20 170 LEU B O 1
ATOM 4418 N N . LYS C 1 148 ? 112.805 21.610 -48.658 1.00 21.68 171 LYS B N 1
ATOM 4419 C CA . LYS C 1 148 ? 114.103 21.493 -47.988 1.00 24.73 171 LYS B CA 1
ATOM 4420 C C . LYS C 1 148 ? 114.633 20.083 -48.208 1.00 24.83 171 LYS B C 1
ATOM 4421 O O . LYS C 1 148 ? 114.175 19.134 -47.573 1.00 25.01 171 LYS B O 1
ATOM 4427 N N . HIS C 1 149 ? 115.603 19.943 -49.116 1.00 28.59 172 HIS B N 1
ATOM 4428 C CA . HIS C 1 149 ? 116.108 18.620 -49.462 1.00 33.10 172 HIS B CA 1
ATOM 4429 C C . HIS C 1 149 ? 117.450 18.278 -48.827 1.00 33.59 172 HIS B C 1
ATOM 4430 O O . HIS C 1 149 ? 117.814 17.099 -48.809 1.00 36.52 172 HIS B O 1
ATOM 4437 N N . ASP C 1 150 ? 118.188 19.254 -48.298 1.00 33.74 173 ASP B N 1
ATOM 4438 C CA . ASP C 1 150 ? 119.433 18.979 -47.577 1.00 34.99 173 ASP B CA 1
ATOM 4439 C C . ASP C 1 150 ? 120.457 18.246 -48.444 1.00 35.36 173 ASP B C 1
ATOM 4440 O O . ASP C 1 150 ? 121.244 17.436 -47.948 1.00 32.82 173 ASP B O 1
ATOM 4445 N N . GLU C 1 151 ? 120.434 18.508 -49.751 1.00 40.05 174 GLU B N 1
ATOM 4446 C CA . GLU C 1 151 ? 121.418 17.978 -50.682 1.00 35.82 174 GLU B CA 1
ATOM 4447 C C . GLU C 1 151 ? 122.510 18.981 -51.014 1.00 36.76 174 GLU B C 1
ATOM 4448 O O . GLU C 1 151 ? 123.426 18.635 -51.761 1.00 42.03 174 GLU B O 1
ATOM 4454 N N . GLY C 1 152 ? 122.423 20.209 -50.497 1.00 35.93 175 GLY B N 1
ATOM 4455 C CA . GLY C 1 152 ? 123.480 21.203 -50.607 1.00 39.21 175 GLY B CA 1
ATOM 4456 C C . GLY C 1 152 ? 124.059 21.438 -51.990 1.00 48.06 175 GLY B C 1
ATOM 4457 O O . GLY C 1 152 ? 125.193 21.035 -52.269 1.00 60.44 175 GLY B O 1
ATOM 4458 N N . LEU C 1 153 ? 123.284 22.068 -52.870 1.00 44.89 176 LEU B N 1
ATOM 4459 C CA . LEU C 1 153 ? 123.741 22.446 -54.208 1.00 42.29 176 LEU B CA 1
ATOM 4460 C C . LEU C 1 153 ? 124.030 21.257 -55.117 1.00 49.45 176 LEU B C 1
ATOM 4461 O O . LEU C 1 153 ? 124.295 21.444 -56.309 1.00 47.68 176 LEU B O 1
ATOM 4466 N N . LEU C 1 154 ? 123.984 20.038 -54.581 1.00 48.21 177 LEU B N 1
ATOM 4467 C CA . LEU C 1 154 ? 124.166 18.832 -55.378 1.00 52.39 177 LEU B CA 1
ATOM 4468 C C . LEU C 1 154 ? 122.850 18.294 -55.923 1.00 47.88 177 LEU B C 1
ATOM 4469 O O . LEU C 1 154 ? 122.845 17.273 -56.616 1.00 49.84 177 LEU B O 1
ATOM 4474 N N . PHE C 1 155 ? 121.743 18.963 -55.629 1.00 49.62 178 PHE B N 1
ATOM 4475 C CA . PHE C 1 155 ? 120.436 18.525 -56.092 1.00 44.99 178 PHE B CA 1
ATOM 4476 C C . PHE C 1 155 ? 120.351 18.602 -57.618 1.00 40.70 178 PHE B C 1
ATOM 4477 O O . PHE C 1 155 ? 120.778 19.583 -58.231 1.00 45.76 178 PHE B O 1
ATOM 4485 N N . GLU C 1 156 ? 119.801 17.558 -58.241 1.00 46.68 179 GLU B N 1
ATOM 4486 C CA . GLU C 1 156 ? 119.766 17.487 -59.701 1.00 48.27 179 GLU B CA 1
ATOM 4487 C C . GLU C 1 156 ? 118.364 17.362 -60.278 1.00 43.90 179 GLU B C 1
ATOM 4488 O O . GLU C 1 156 ? 118.226 16.961 -61.439 1.00 54.18 179 GLU B O 1
ATOM 4494 N N . GLY C 1 157 ? 117.328 17.686 -59.512 1.00 38.49 180 GLY B N 1
ATOM 4495 C CA . GLY C 1 157 ? 115.960 17.596 -59.972 1.00 37.47 180 GLY B CA 1
ATOM 4496 C C . GLY C 1 157 ? 115.179 16.450 -59.369 1.00 39.07 180 GLY B C 1
ATOM 4497 O O . GLY C 1 157 ? 113.944 16.453 -59.449 1.00 38.32 180 GLY B O 1
ATOM 4498 N N . THR C 1 158 ? 115.859 15.471 -58.768 1.00 36.49 181 THR B N 1
ATOM 4499 C CA . THR C 1 158 ? 115.222 14.366 -58.063 1.00 30.33 181 THR B CA 1
ATOM 4500 C C . THR C 1 158 ? 115.899 14.168 -56.713 1.00 30.96 181 THR B C 1
ATOM 4501 O O . THR C 1 158 ? 117.127 14.215 -56.610 1.00 36.10 181 THR B O 1
ATOM 4505 N N . LEU C 1 159 ? 115.086 13.959 -55.679 1.00 27.74 182 LEU B N 1
ATOM 4506 C CA . LEU C 1 159 ? 115.594 13.629 -54.357 1.00 30.05 182 LEU B CA 1
ATOM 4507 C C . LEU C 1 159 ? 116.271 12.269 -54.397 1.00 34.60 182 LEU B C 1
ATOM 4508 O O . LEU C 1 159 ? 115.668 11.274 -54.805 1.00 38.50 182 LEU B O 1
ATOM 4513 N N . LYS C 1 160 ? 117.523 12.227 -53.984 1.00 31.07 183 LYS B N 1
ATOM 4514 C CA . LYS C 1 160 ? 118.233 10.974 -53.817 1.00 33.89 183 LYS B CA 1
ATOM 4515 C C . LYS C 1 160 ? 117.957 10.474 -52.408 1.00 36.27 183 LYS B C 1
ATOM 4516 O O . LYS C 1 160 ? 118.273 11.160 -51.436 1.00 41.40 183 LYS B O 1
ATOM 4522 N N . VAL C 1 161 ? 117.333 9.307 -52.291 1.00 39.41 184 VAL B N 1
ATOM 4523 C CA . VAL C 1 161 ? 116.972 8.748 -50.994 1.00 40.67 184 VAL B CA 1
ATOM 4524 C C . VAL C 1 161 ? 117.694 7.424 -50.804 1.00 45.32 184 VAL B C 1
ATOM 4525 O O . VAL C 1 161 ? 117.664 6.560 -51.685 1.00 43.93 184 VAL B O 1
ATOM 4529 N N . ASN C 1 162 ? 118.325 7.264 -49.645 1.00 45.62 185 ASN B N 1
ATOM 4530 C CA . ASN C 1 162 ? 118.984 6.014 -49.282 1.00 51.87 185 ASN B CA 1
ATOM 4531 C C . ASN C 1 162 ? 119.056 5.997 -47.765 1.00 45.89 185 ASN B C 1
ATOM 4532 O O . ASN C 1 162 ? 119.790 6.792 -47.175 1.00 50.84 185 ASN B O 1
ATOM 4537 N N . GLY C 1 163 ? 118.294 5.109 -47.137 1.00 45.59 186 GLY B N 1
ATOM 4538 C CA . GLY C 1 163 ? 118.186 5.135 -45.693 1.00 39.95 186 GLY B CA 1
ATOM 4539 C C . GLY C 1 163 ? 117.008 5.986 -45.281 1.00 40.16 186 GLY B C 1
ATOM 4540 O O . GLY C 1 163 ? 116.013 6.033 -46.007 1.00 49.44 186 GLY B O 1
ATOM 4541 N N . GLN C 1 164 ? 117.098 6.670 -44.142 1.00 29.90 187 GLN B N 1
ATOM 4542 C CA . GLN C 1 164 ? 116.024 7.522 -43.653 1.00 37.20 187 GLN B CA 1
ATOM 4543 C C . GLN C 1 164 ? 116.266 8.969 -44.065 1.00 42.78 187 GLN B C 1
ATOM 4544 O O . GLN C 1 164 ? 117.404 9.447 -44.051 1.00 39.80 187 GLN B O 1
ATOM 4550 N N . LYS C 1 165 ? 115.189 9.661 -44.438 1.00 36.35 188 LYS B N 1
ATOM 4551 C CA . LYS C 1 165 ? 115.283 11.089 -44.705 1.00 31.23 188 LYS B CA 1
ATOM 4552 C C . LYS C 1 165 ? 113.900 11.713 -44.577 1.00 30.72 188 LYS B C 1
ATOM 4553 O O . LYS C 1 165 ? 112.903 11.088 -44.931 1.00 33.05 188 LYS B O 1
ATOM 4559 N N . ARG C 1 166 ? 113.849 12.940 -44.058 1.00 31.50 189 ARG B N 1
ATOM 4560 C CA . ARG C 1 166 ? 112.612 13.701 -43.929 1.00 28.97 189 ARG B CA 1
ATOM 4561 C C . ARG C 1 166 ? 112.710 14.963 -44.761 1.00 31.48 189 ARG B C 1
ATOM 4562 O O . ARG C 1 166 ? 113.676 15.721 -44.632 1.00 27.87 189 ARG B O 1
ATOM 4570 N N . PHE C 1 167 ? 111.699 15.202 -45.587 1.00 32.83 190 PHE B N 1
ATOM 4571 C CA . PHE C 1 167 ?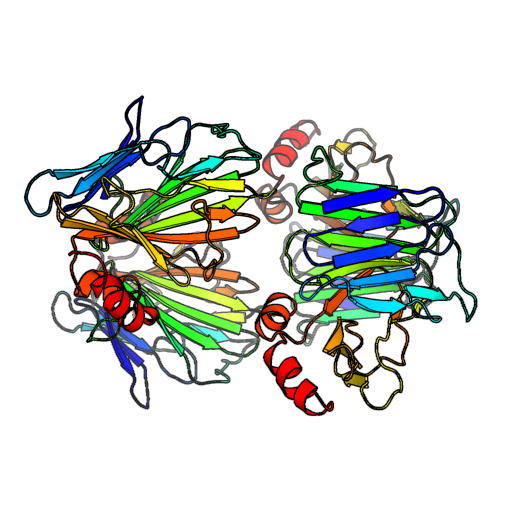 111.620 16.405 -46.399 1.00 20.46 190 PHE B CA 1
ATOM 4572 C C . PHE C 1 167 ? 110.497 17.291 -45.882 1.00 19.68 190 PHE B C 1
ATOM 4573 O O . PHE C 1 167 ? 109.400 16.804 -45.592 1.00 22.59 190 PHE B O 1
ATOM 4581 N N . ILE C 1 168 ? 110.786 18.579 -45.729 1.00 23.47 191 ILE B N 1
ATOM 4582 C CA . ILE C 1 168 ? 109.790 19.575 -45.354 1.00 22.22 191 ILE B CA 1
ATOM 4583 C C . ILE C 1 168 ? 109.393 20.332 -46.611 1.00 19.73 191 ILE B C 1
ATOM 4584 O O . ILE C 1 168 ? 110.255 20.878 -47.312 1.00 18.67 191 ILE B O 1
ATOM 4589 N N . VAL C 1 169 ? 108.094 20.367 -46.901 1.00 19.04 192 VAL B N 1
ATOM 4590 C CA . VAL C 1 169 ? 107.590 20.916 -48.153 1.00 22.59 192 VAL B CA 1
ATOM 4591 C C . VAL C 1 169 ? 106.599 22.030 -47.838 1.00 19.60 192 VAL B C 1
ATOM 4592 O O . VAL C 1 169 ? 105.523 21.777 -47.288 1.00 21.47 192 VAL B O 1
ATOM 4596 N N . PHE C 1 170 ? 106.960 23.258 -48.182 1.00 18.89 193 PHE B N 1
ATOM 4597 C CA . PHE C 1 170 ? 106.042 24.388 -48.135 1.00 20.93 193 PHE B CA 1
ATOM 4598 C C . PHE C 1 170 ? 105.408 24.542 -49.508 1.00 17.51 193 PHE B C 1
ATOM 4599 O O . PHE C 1 170 ? 106.109 24.538 -50.522 1.00 19.02 193 PHE B O 1
ATOM 4607 N N . MET C 1 171 ? 104.090 24.680 -49.543 1.00 17.08 194 MET B N 1
ATOM 4608 C CA . MET C 1 171 ? 103.384 24.763 -50.819 1.00 19.15 194 MET B CA 1
ATOM 4609 C C . MET C 1 171 ? 102.166 25.650 -50.580 1.00 21.38 194 MET B C 1
ATOM 4610 O O . MET C 1 171 ? 101.198 25.225 -49.943 1.00 17.82 194 MET B O 1
ATOM 4615 N N . GLY C 1 172 ? 102.225 26.879 -51.068 1.00 23.10 195 GLY B N 1
ATOM 4616 C CA . GLY C 1 172 ? 101.129 27.784 -50.850 1.00 18.79 195 GLY B CA 1
ATOM 4617 C C . GLY C 1 172 ? 101.514 29.205 -51.147 1.00 18.97 195 GLY B C 1
ATOM 4618 O O . GLY C 1 172 ? 102.483 29.475 -51.860 1.00 19.27 195 GLY B O 1
ATOM 4619 N N . PRO C 1 173 ? 100.758 30.146 -50.598 1.00 27.17 196 PRO B N 1
ATOM 4620 C CA . PRO C 1 173 ? 100.946 31.547 -50.976 1.00 23.13 196 PRO B CA 1
ATOM 4621 C C . PRO C 1 173 ? 102.326 32.042 -50.575 1.00 23.33 196 PRO B C 1
ATOM 4622 O O . PRO C 1 173 ? 103.009 31.481 -49.718 1.00 21.89 196 PRO B O 1
ATOM 4626 N N . ASN C 1 174 ? 102.748 33.107 -51.246 1.00 25.77 197 ASN B N 1
ATOM 4627 C CA . ASN C 1 174 ? 103.989 33.791 -50.907 1.00 27.29 197 ASN B CA 1
ATOM 4628 C C . ASN C 1 174 ? 103.768 34.732 -49.713 1.00 25.87 197 ASN B C 1
ATOM 4629 O O . ASN C 1 174 ? 103.621 35.947 -49.856 1.00 28.91 197 ASN B O 1
ATOM 4634 N N . LYS C 1 175 ? 103.754 34.142 -48.512 1.00 27.48 198 LYS B N 1
ATOM 4635 C CA . LYS C 1 175 ? 103.482 34.860 -47.273 1.00 27.90 198 LYS B CA 1
ATOM 4636 C C . LYS C 1 175 ? 104.676 34.737 -46.334 1.00 33.35 198 LYS B C 1
ATOM 4637 O O . LYS C 1 175 ? 104.940 33.674 -45.772 1.00 26.34 198 LYS B O 1
ATOM 4643 N N . ARG C 1 176 ? 105.346 35.870 -46.140 1.00 35.55 199 ARG B N 1
ATOM 4644 C CA . ARG C 1 176 ? 106.557 35.978 -45.335 1.00 33.30 199 ARG B CA 1
ATOM 4645 C C . ARG C 1 176 ? 106.455 35.129 -44.050 1.00 28.40 199 ARG B C 1
ATOM 4646 O O . ARG C 1 176 ? 107.302 34.250 -43.788 1.00 28.79 199 ARG B O 1
ATOM 4654 N N . THR C 1 177 ? 105.449 35.392 -43.224 1.00 26.20 200 THR B N 1
ATOM 4655 C CA . THR C 1 177 ? 105.348 34.795 -41.891 1.00 28.66 200 THR B CA 1
ATOM 4656 C C . THR C 1 177 ? 105.293 33.278 -41.945 1.00 33.51 200 THR B C 1
ATOM 4657 O O . THR C 1 177 ? 105.867 32.604 -41.082 1.00 31.54 200 THR B O 1
ATOM 4661 N N . LEU C 1 178 ? 104.594 32.728 -42.940 1.00 29.43 201 LEU B N 1
ATOM 4662 C CA . LEU C 1 178 ? 104.461 31.281 -43.049 1.00 33.50 201 LEU B CA 1
ATOM 4663 C C . LEU C 1 178 ? 105.788 30.633 -43.438 1.00 32.16 201 LEU B C 1
ATOM 4664 O O . LEU C 1 178 ? 106.114 29.532 -42.971 1.00 32.43 201 LEU B O 1
ATOM 4669 N N . ILE C 1 179 ? 106.570 31.303 -44.289 1.00 27.61 202 ILE B N 1
ATOM 4670 C CA . ILE C 1 179 ? 107.894 30.791 -44.619 1.00 27.71 202 ILE B CA 1
ATOM 4671 C C . ILE C 1 179 ? 108.797 30.841 -43.398 1.00 28.86 202 ILE B C 1
ATOM 4672 O O . ILE C 1 179 ? 109.596 29.927 -43.167 1.00 37.12 202 ILE B O 1
ATOM 4677 N N . LYS C 1 180 ? 108.691 31.905 -42.593 1.00 29.31 203 LYS B N 1
ATOM 4678 C CA . LYS C 1 180 ? 109.491 31.968 -41.373 1.00 33.15 203 LYS B CA 1
ATOM 4679 C C . LYS C 1 180 ? 109.088 30.858 -40.410 1.00 33.93 203 LYS B C 1
ATOM 4680 O O . LYS C 1 180 ? 109.943 30.223 -39.779 1.00 30.43 203 LYS B O 1
ATOM 4686 N N . LYS C 1 181 ? 107.784 30.602 -40.295 1.00 32.88 204 LYS B N 1
ATOM 4687 C CA . LYS C 1 181 ? 107.305 29.515 -39.454 1.00 36.94 204 LYS B CA 1
ATOM 4688 C C . LYS C 1 181 ? 107.733 28.151 -39.979 1.00 39.49 204 LYS B C 1
ATOM 4689 O O . LYS C 1 181 ? 107.895 27.214 -39.189 1.00 41.97 204 LYS B O 1
ATOM 4695 N N . ALA C 1 182 ? 107.930 28.018 -41.288 1.00 33.37 205 ALA B N 1
ATOM 4696 C CA . ALA C 1 182 ? 108.325 26.738 -41.862 1.00 36.29 205 ALA B CA 1
ATOM 4697 C C . ALA C 1 182 ? 109.824 26.488 -41.745 1.00 34.84 205 ALA B C 1
ATOM 4698 O O . ALA C 1 182 ? 110.245 25.365 -41.452 1.00 35.80 205 ALA B O 1
ATOM 4700 N N . PHE C 1 183 ? 110.643 27.510 -41.975 1.00 32.11 206 PHE B N 1
ATOM 4701 C CA . PHE C 1 183 ? 112.097 27.376 -41.992 1.00 32.60 206 PHE B CA 1
ATOM 4702 C C . PHE C 1 183 ? 112.696 28.524 -41.197 1.00 31.64 206 PHE B C 1
ATOM 4703 O O . PHE C 1 183 ? 113.269 29.459 -41.772 1.00 31.43 206 PHE B O 1
ATOM 4711 N N . PRO C 1 184 ? 112.605 28.470 -39.865 1.00 34.40 207 PRO B N 1
ATOM 4712 C CA . PRO C 1 184 ? 113.051 29.618 -39.056 1.00 31.77 207 PRO B CA 1
ATOM 4713 C C . PRO C 1 184 ? 114.512 29.966 -39.249 1.00 40.11 207 PRO B C 1
ATOM 4714 O O . PRO C 1 184 ? 114.856 31.153 -39.313 1.00 45.21 207 PRO B O 1
ATOM 4718 N N . GLU C 1 185 ? 115.390 28.968 -39.346 1.00 36.62 208 GLU B N 1
ATOM 4719 C CA . GLU C 1 185 ? 116.816 29.265 -39.328 1.00 38.32 208 GLU B CA 1
ATOM 4720 C C . GLU C 1 185 ? 117.305 29.790 -40.673 1.00 41.71 208 GLU B C 1
ATOM 4721 O O . GLU C 1 185 ? 118.026 30.792 -40.718 1.00 54.97 208 GLU B O 1
ATOM 4727 N N . ASP C 1 186 ? 116.916 29.155 -41.774 1.00 37.23 209 ASP B N 1
ATOM 4728 C CA . ASP C 1 186 ? 117.376 29.562 -43.098 1.00 37.97 209 ASP B CA 1
ATOM 4729 C C . ASP C 1 186 ? 116.559 30.710 -43.696 1.00 37.05 209 ASP B C 1
ATOM 4730 O O . ASP C 1 186 ? 116.823 31.118 -44.833 1.00 41.81 209 ASP B O 1
ATOM 4735 N N . TYR C 1 187 ? 115.607 31.259 -42.939 1.00 36.76 210 TYR B N 1
ATOM 4736 C CA . TYR C 1 187 ? 114.646 32.218 -43.476 1.00 36.13 210 TYR B CA 1
ATOM 4737 C C . TYR C 1 187 ? 115.334 33.386 -44.185 1.00 41.18 210 TYR B C 1
ATOM 4738 O O . TYR C 1 187 ? 115.017 33.699 -45.339 1.00 35.45 210 TYR B O 1
ATOM 4747 N N . ASP C 1 188 ? 116.292 34.026 -43.514 1.00 47.43 211 ASP B N 1
ATOM 4748 C CA . ASP C 1 188 ? 116.964 35.207 -44.053 1.00 43.13 211 ASP B CA 1
ATOM 4749 C C . ASP C 1 188 ? 117.548 34.949 -45.440 1.00 46.81 211 ASP B C 1
ATOM 4750 O O . ASP C 1 188 ? 117.205 35.629 -46.422 1.00 45.83 211 ASP B O 1
ATOM 4755 N N . VAL C 1 189 ? 118.445 33.960 -45.527 1.00 47.64 212 VAL B N 1
ATOM 4756 C CA . VAL C 1 189 ? 119.098 33.624 -46.790 1.00 44.64 212 VAL B CA 1
ATOM 4757 C C . VAL C 1 189 ? 118.074 33.161 -47.816 1.00 42.08 212 VAL B C 1
ATOM 4758 O O . VAL C 1 189 ? 118.162 33.502 -49.002 1.00 39.76 212 VAL B O 1
ATOM 4762 N N . LEU C 1 190 ? 117.085 32.376 -47.376 1.00 37.98 213 LEU B N 1
ATOM 4763 C CA . LEU C 1 190 ? 116.071 31.875 -48.300 1.00 41.34 213 LEU B CA 1
ATOM 4764 C C . LEU C 1 190 ? 115.363 33.015 -49.005 1.00 37.34 213 LEU B C 1
ATOM 4765 O O . LEU C 1 190 ? 115.265 33.036 -50.231 1.00 39.70 213 LEU B O 1
ATOM 4770 N N . ILE C 1 191 ? 114.860 33.978 -48.244 1.00 35.51 214 ILE B N 1
ATOM 4771 C CA . ILE C 1 191 ? 114.024 34.999 -48.855 1.00 38.26 214 ILE B CA 1
ATOM 4772 C C . ILE C 1 191 ? 114.876 35.985 -49.641 1.00 41.21 214 ILE B C 1
ATOM 4773 O O . ILE C 1 191 ? 114.506 36.405 -50.753 1.00 39.82 214 ILE B O 1
ATOM 4778 N N . LYS C 1 192 ? 116.059 36.326 -49.111 1.00 44.48 215 LYS B N 1
ATOM 4779 C CA . LYS C 1 192 ? 116.990 37.113 -49.907 1.00 45.89 215 LYS B CA 1
ATOM 4780 C C . LYS C 1 192 ? 117.292 36.433 -51.234 1.00 50.08 215 LYS B C 1
ATOM 4781 O O . LYS C 1 192 ? 117.560 37.113 -52.227 1.00 53.65 215 LYS B O 1
ATOM 4787 N N . ALA C 1 193 ? 117.227 35.099 -51.282 1.00 43.07 216 ALA B N 1
ATOM 4788 C CA . ALA C 1 193 ? 117.427 34.399 -52.546 1.00 45.06 216 ALA B CA 1
ATOM 4789 C C . ALA C 1 193 ? 116.171 34.407 -53.408 1.00 41.59 216 ALA B C 1
ATOM 4790 O O . ALA C 1 193 ? 116.260 34.477 -54.639 1.00 46.96 216 ALA B O 1
ATOM 4792 N N . LEU C 1 194 ? 114.994 34.325 -52.782 1.00 39.58 217 LEU B N 1
ATOM 4793 C CA . LEU C 1 194 ? 113.745 34.279 -53.533 1.00 40.24 217 LEU B CA 1
ATOM 4794 C C . LEU C 1 194 ? 113.410 35.611 -54.185 1.00 49.47 217 LEU B C 1
ATOM 4795 O O . LEU C 1 194 ? 112.553 35.653 -55.079 1.00 45.62 217 LEU B O 1
ATOM 4800 N N . VAL C 1 195 ? 114.058 36.697 -53.758 1.00 49.10 218 VAL B N 1
ATOM 4801 C CA . VAL C 1 195 ? 113.920 37.962 -54.473 1.00 50.48 218 VAL B CA 1
ATOM 4802 C C . VAL C 1 195 ? 114.242 37.810 -55.958 1.00 48.75 218 VAL B C 1
ATOM 4803 O O . VAL C 1 195 ? 113.607 38.448 -56.804 1.00 54.98 218 VAL B O 1
ATOM 4807 N N . ASN C 1 196 ? 115.203 36.948 -56.307 1.00 50.94 219 ASN B N 1
ATOM 4808 C CA . ASN C 1 196 ? 115.692 36.900 -57.687 1.00 58.35 219 ASN B CA 1
ATOM 4809 C C . ASN C 1 196 ? 114.652 36.333 -58.658 1.00 65.37 219 ASN B C 1
ATOM 4810 O O . ASN C 1 196 ? 114.710 36.619 -59.862 1.00 67.97 219 ASN B O 1
ATOM 4815 N N . ILE C 1 197 ? 113.714 35.523 -58.175 1.00 57.43 220 ILE B N 1
ATOM 4816 C CA . ILE C 1 197 ? 112.618 35.020 -59.005 1.00 54.44 220 ILE B CA 1
ATOM 4817 C C . ILE C 1 197 ? 111.733 36.215 -59.336 1.00 55.46 220 ILE B C 1
ATOM 4818 O O . ILE C 1 197 ? 111.723 37.182 -58.563 1.00 54.18 220 ILE B O 1
ATOM 4823 N N . PRO C 1 198 ? 111.011 36.226 -60.472 1.00 60.97 221 PRO B N 1
ATOM 4824 C CA . PRO C 1 198 ? 110.092 37.342 -60.756 1.00 57.47 221 PRO B CA 1
ATOM 4825 C C . PRO C 1 198 ? 109.259 37.807 -59.567 1.00 54.90 221 PRO B C 1
ATOM 4826 O O . PRO C 1 198 ? 109.449 38.928 -59.084 1.00 66.11 221 PRO B O 1
ATOM 4830 N N . GLY C 1 199 ? 108.360 36.974 -59.065 1.00 48.86 222 GLY B N 1
ATOM 4831 C CA . GLY C 1 199 ? 107.616 37.353 -57.877 1.00 44.42 222 GLY B CA 1
ATOM 4832 C C . GLY C 1 199 ? 106.479 38.266 -58.262 1.00 44.77 222 GLY B C 1
ATOM 4833 O O . GLY C 1 199 ? 106.012 38.200 -59.399 1.00 53.86 222 GLY B O 1
ATOM 4834 N N . ILE D 1 1 ? 118.368 -12.059 -8.553 1.00 38.29 24 ILE C N 1
ATOM 4835 C CA . ILE D 1 1 ? 118.429 -10.826 -7.780 1.00 45.06 24 ILE C CA 1
ATOM 4836 C C . ILE D 1 1 ? 119.258 -11.080 -6.527 1.00 42.83 24 ILE C C 1
ATOM 4837 O O . ILE D 1 1 ? 119.784 -10.158 -5.928 1.00 53.47 24 ILE C O 1
ATOM 4842 N N . LYS D 1 2 ? 119.363 -12.344 -6.132 1.00 30.35 25 LYS C N 1
ATOM 4843 C CA . LYS D 1 2 ? 120.240 -12.757 -5.043 1.00 36.93 25 LYS C CA 1
ATOM 4844 C C . LYS D 1 2 ? 121.132 -13.874 -5.558 1.00 36.94 25 LYS C C 1
ATOM 4845 O O . LYS D 1 2 ? 120.633 -14.887 -6.052 1.00 33.89 25 LYS C O 1
ATOM 4851 N N . VAL D 1 3 ? 122.443 -13.693 -5.445 1.00 33.49 26 VAL C N 1
ATOM 4852 C CA . VAL D 1 3 ? 123.415 -14.675 -5.908 1.00 28.74 26 VAL C CA 1
ATOM 4853 C C . VAL D 1 3 ? 124.103 -15.297 -4.702 1.00 28.48 26 VAL C C 1
ATOM 4854 O O . VAL D 1 3 ? 124.617 -14.586 -3.832 1.00 27.34 26 VAL C O 1
ATOM 4858 N N . VAL D 1 4 ? 124.114 -16.624 -4.657 1.00 28.09 27 VAL C N 1
ATOM 4859 C CA . VAL D 1 4 ? 124.768 -17.393 -3.608 1.00 24.68 27 VAL C CA 1
ATOM 4860 C C . VAL D 1 4 ? 125.795 -18.292 -4.283 1.00 30.81 27 VAL C C 1
ATOM 4861 O O . VAL D 1 4 ? 125.429 -19.231 -5.001 1.00 29.94 27 VAL C O 1
ATOM 4865 N N . ARG D 1 5 ? 127.077 -18.008 -4.064 1.00 30.17 28 ARG C N 1
ATOM 4866 C CA . ARG D 1 5 ? 128.162 -18.802 -4.629 1.00 27.40 28 ARG C CA 1
ATOM 4867 C C . ARG D 1 5 ? 128.669 -19.780 -3.577 1.00 32.71 28 ARG C C 1
ATOM 4868 O O . ARG D 1 5 ? 129.241 -19.365 -2.565 1.00 37.47 28 ARG C O 1
ATOM 4876 N N . SER D 1 6 ? 128.469 -21.075 -3.820 1.00 31.74 29 SER C N 1
ATOM 4877 C CA . SER D 1 6 ? 128.697 -22.097 -2.808 1.00 27.21 29 SER C CA 1
ATOM 4878 C C . SER D 1 6 ? 129.976 -22.881 -3.038 1.00 44.40 29 SER C C 1
ATOM 4879 O O . SER D 1 6 ? 130.085 -24.014 -2.557 1.00 51.05 29 SER C O 1
ATOM 4882 N N . GLU D 1 7 ? 130.928 -22.338 -3.793 1.00 38.69 30 GLU C N 1
ATOM 4883 C CA . GLU D 1 7 ? 132.181 -23.027 -4.074 1.00 49.45 30 GLU C CA 1
ATOM 4884 C C . GLU D 1 7 ? 131.950 -24.404 -4.713 1.00 42.10 30 GLU C C 1
ATOM 4885 O O . GLU D 1 7 ? 132.875 -25.210 -4.832 1.00 39.53 30 GLU C O 1
ATOM 4891 N N . LYS D 1 8 ? 130.725 -24.681 -5.151 1.00 36.53 31 LYS C N 1
ATOM 4892 C CA . LYS D 1 8 ? 130.371 -25.929 -5.811 1.00 36.13 31 LYS C CA 1
ATOM 4893 C C . LYS D 1 8 ? 129.296 -25.654 -6.854 1.00 34.80 31 LYS C C 1
ATOM 4894 O O . LYS D 1 8 ? 129.182 -26.357 -7.864 1.00 36.24 31 LYS C O 1
ATOM 4900 N N . GLU D 1 9 ? 128.513 -24.612 -6.612 1.00 33.03 32 GLU C N 1
ATOM 4901 C CA . GLU D 1 9 ? 127.509 -24.168 -7.559 1.00 30.76 32 GLU C CA 1
ATOM 4902 C C . GLU D 1 9 ? 127.197 -22.710 -7.269 1.00 23.60 32 GLU C C 1
ATOM 4903 O O . GLU D 1 9 ? 127.535 -22.180 -6.211 1.00 26.78 32 GLU C O 1
ATOM 4909 N N . ILE D 1 10 ? 126.574 -22.067 -8.245 1.00 24.93 33 ILE C N 1
ATOM 4910 C CA . ILE D 1 10 ? 126.110 -20.692 -8.152 1.00 24.71 33 ILE C CA 1
ATOM 4911 C C . ILE D 1 10 ? 124.589 -20.721 -8.247 1.00 26.38 33 ILE C C 1
ATOM 4912 O O . ILE D 1 10 ? 124.027 -21.366 -9.141 1.00 22.57 33 ILE C O 1
ATOM 4917 N N . VAL D 1 11 ? 123.921 -20.069 -7.302 1.00 28.57 34 VAL C N 1
ATOM 4918 C CA . VAL D 1 11 ? 122.465 -20.043 -7.251 1.00 24.72 34 VAL C CA 1
ATOM 4919 C C . VAL D 1 11 ? 122.021 -18.607 -7.451 1.00 22.53 34 VAL C C 1
ATOM 4920 O O . VAL D 1 11 ? 122.554 -17.695 -6.809 1.00 21.77 34 VAL C O 1
ATOM 4924 N N . VAL D 1 12 ? 121.074 -18.406 -8.365 1.00 25.62 35 VAL C N 1
ATOM 4925 C CA . VAL D 1 12 ? 120.538 -17.086 -8.667 1.00 25.63 35 VAL C CA 1
ATOM 4926 C C . VAL D 1 12 ? 119.053 -17.133 -8.384 1.00 21.27 35 VAL C C 1
ATOM 4927 O O . VAL D 1 12 ? 118.331 -17.942 -8.976 1.00 22.04 35 VAL C O 1
ATOM 4931 N N . LEU D 1 13 ? 118.600 -16.271 -7.483 1.00 29.70 36 LEU C N 1
ATOM 4932 C CA . LEU D 1 13 ? 117.256 -16.328 -6.925 1.00 31.89 36 LEU C CA 1
ATOM 4933 C C . LEU D 1 13 ? 116.550 -15.008 -7.173 1.00 34.46 36 LEU C C 1
ATOM 4934 O O . LEU D 1 13 ? 117.038 -13.953 -6.756 1.00 34.93 36 LEU C O 1
ATOM 4939 N N . THR D 1 14 ? 115.414 -15.069 -7.862 1.00 29.15 37 THR C N 1
ATOM 4940 C CA . THR D 1 14 ? 114.543 -13.923 -8.030 1.00 31.99 37 THR C CA 1
ATOM 4941 C C . THR D 1 14 ? 113.243 -14.207 -7.282 1.00 36.13 37 THR C C 1
ATOM 4942 O O . THR D 1 14 ? 113.173 -15.136 -6.465 1.00 34.70 37 THR C O 1
ATOM 4946 N N . ARG D 1 15 ? 112.206 -13.425 -7.574 1.00 36.05 38 ARG C N 1
ATOM 4947 C CA . ARG D 1 15 ? 110.937 -13.649 -6.899 1.00 33.76 38 ARG C CA 1
ATOM 4948 C C . ARG D 1 15 ? 110.279 -14.951 -7.347 1.00 35.62 38 ARG C C 1
ATOM 4949 O O . ARG D 1 15 ? 109.649 -15.627 -6.527 1.00 38.02 38 ARG C O 1
ATOM 4957 N N . PHE D 1 16 ? 110.431 -15.339 -8.625 1.00 35.27 39 PHE C N 1
ATOM 4958 C CA . PHE D 1 16 ? 109.754 -16.518 -9.162 1.00 31.92 39 PHE C CA 1
ATOM 4959 C C . PHE D 1 16 ? 110.679 -17.570 -9.758 1.00 31.99 39 PHE C C 1
ATOM 4960 O O . PHE D 1 16 ? 110.186 -18.566 -10.305 1.00 31.79 39 PHE C O 1
ATOM 4968 N N . GLU D 1 17 ? 111.990 -17.381 -9.681 1.00 30.95 40 GLU C N 1
ATOM 4969 C CA . GLU D 1 17 ? 112.941 -18.244 -10.357 1.00 31.04 40 GLU C CA 1
ATOM 4970 C C . GLU D 1 17 ? 114.080 -18.598 -9.412 1.00 29.02 40 GLU C C 1
ATOM 4971 O O . GLU D 1 17 ? 114.503 -17.784 -8.586 1.00 28.18 40 GLU C O 1
ATOM 4977 N N . GLU D 1 18 ? 114.583 -19.822 -9.550 1.00 29.81 41 GLU C N 1
ATOM 4978 C CA . GLU D 1 18 ? 115.784 -20.269 -8.848 1.00 26.83 41 GLU C CA 1
ATOM 4979 C C . GLU D 1 18 ? 116.623 -21.068 -9.837 1.00 22.60 41 GLU C C 1
ATOM 4980 O O . GLU D 1 18 ? 116.234 -22.169 -10.241 1.00 21.39 41 GLU C O 1
ATOM 4986 N N . TYR D 1 19 ? 117.756 -20.501 -10.237 1.00 22.62 42 TYR C N 1
ATOM 4987 C CA . TYR D 1 19 ? 118.713 -21.146 -11.128 1.00 23.30 42 TYR C CA 1
ATOM 4988 C C . TYR D 1 19 ? 119.871 -21.727 -10.329 1.00 20.73 42 TYR C C 1
ATOM 4989 O O . TYR D 1 19 ? 120.416 -21.067 -9.437 1.00 22.46 42 TYR C O 1
ATOM 4998 N N . HIS D 1 20 ? 120.254 -22.956 -10.676 1.00 24.34 43 HIS C N 1
ATOM 4999 C CA . HIS D 1 20 ? 121.414 -23.660 -10.128 1.00 22.83 43 HIS C CA 1
ATOM 5000 C C . HIS D 1 20 ? 122.372 -23.951 -11.269 1.00 23.03 43 HIS C C 1
ATOM 5001 O O . HIS D 1 20 ? 122.074 -24.802 -12.120 1.00 21.38 43 HIS C O 1
ATOM 5008 N N . PHE D 1 21 ? 123.523 -23.269 -11.254 1.00 21.32 44 PHE C N 1
ATOM 5009 C CA . PHE D 1 21 ? 124.611 -23.430 -12.209 1.00 21.55 44 PHE C CA 1
ATOM 5010 C C . PHE D 1 21 ? 125.824 -24.080 -11.559 1.00 25.67 44 PHE C C 1
ATOM 5011 O O . PHE D 1 21 ? 126.115 -23.846 -10.390 1.00 22.70 44 PHE C O 1
ATOM 5019 N N . ASP D 1 22 ? 126.575 -24.851 -12.340 1.00 27.30 45 ASP C N 1
ATOM 5020 C CA . ASP D 1 22 ? 127.796 -25.435 -11.813 1.00 31.15 45 ASP C CA 1
ATOM 5021 C C . ASP D 1 22 ? 128.979 -24.481 -12.024 1.00 30.32 45 ASP C C 1
ATOM 5022 O O . ASP D 1 22 ? 128.835 -23.369 -12.541 1.00 26.45 45 ASP C O 1
ATOM 5027 N N . LEU D 1 23 ? 130.175 -24.926 -11.632 1.00 34.45 46 LEU C N 1
ATOM 5028 C CA . LEU D 1 23 ? 131.379 -24.124 -11.769 1.00 32.18 46 LEU C CA 1
ATOM 5029 C C . LEU D 1 23 ? 132.382 -24.676 -12.773 1.00 36.17 46 LEU C C 1
ATOM 5030 O O . LEU D 1 23 ? 133.210 -23.905 -13.267 1.00 35.09 46 LEU C O 1
ATOM 5035 N N . GLU D 1 24 ? 132.324 -25.970 -13.105 1.00 38.15 47 GLU C N 1
ATOM 5036 C CA . GLU D 1 24 ? 133.348 -26.626 -13.917 1.00 35.89 47 GLU C CA 1
ATOM 5037 C C . GLU D 1 24 ? 132.981 -26.717 -15.394 1.00 34.99 47 GLU C C 1
ATOM 5038 O O . GLU D 1 24 ? 133.857 -26.597 -16.261 1.00 32.18 47 GLU C O 1
ATOM 5044 N N . LYS D 1 25 ? 131.704 -26.941 -15.698 1.00 28.31 48 LYS C N 1
ATOM 5045 C CA . LYS D 1 25 ? 131.250 -27.132 -17.067 1.00 25.72 48 LYS C CA 1
ATOM 5046 C C . LYS D 1 25 ? 130.412 -25.983 -17.599 1.00 24.35 48 LYS C C 1
ATOM 5047 O O . LYS D 1 25 ? 130.137 -25.948 -18.802 1.00 23.20 48 LYS C O 1
ATOM 5053 N N . GLY D 1 26 ? 130.014 -25.048 -16.744 1.00 22.20 49 GLY C N 1
ATOM 5054 C CA . GLY D 1 26 ? 129.137 -23.977 -17.163 1.00 21.71 49 GLY C CA 1
ATOM 5055 C C . GLY D 1 26 ? 127.750 -24.414 -17.568 1.00 27.61 49 GLY C C 1
ATOM 5056 O O . GLY D 1 26 ? 127.157 -23.800 -18.456 1.00 30.34 49 GLY C O 1
ATOM 5057 N N . ILE D 1 27 ? 127.211 -25.452 -16.942 1.00 23.79 50 ILE C N 1
ATOM 5058 C CA . ILE D 1 27 ? 125.918 -25.979 -17.318 1.00 22.55 50 ILE C CA 1
ATOM 5059 C C . ILE D 1 27 ? 124.853 -25.463 -16.357 1.00 24.05 50 ILE C C 1
ATOM 5060 O O . ILE D 1 27 ? 125.127 -25.078 -15.217 1.00 24.02 50 ILE C O 1
ATOM 5065 N N . LEU D 1 28 ? 123.606 -25.457 -16.826 1.00 19.76 51 LEU C N 1
ATOM 5066 C CA . LEU D 1 28 ? 122.472 -25.286 -15.934 1.00 19.93 51 LEU C CA 1
ATOM 5067 C C . LEU D 1 28 ? 122.196 -26.617 -15.246 1.00 18.36 51 LEU C C 1
ATOM 5068 O O . LEU D 1 28 ? 121.886 -27.615 -15.909 1.00 16.99 51 LEU C O 1
ATOM 5073 N N . LYS D 1 29 ? 122.322 -26.638 -13.919 1.00 21.30 52 LYS C N 1
ATOM 5074 C CA . LYS D 1 29 ? 122.112 -27.860 -13.150 1.00 23.70 52 LYS C CA 1
ATOM 5075 C C . LYS D 1 29 ? 120.639 -28.063 -12.814 1.00 27.49 52 LYS C C 1
ATOM 5076 O O . LYS D 1 29 ? 120.094 -29.141 -13.073 1.00 26.37 52 LYS C O 1
ATOM 5082 N N . ASP D 1 30 ? 119.971 -27.040 -12.267 1.00 24.35 53 ASP C N 1
ATOM 5083 C CA . ASP D 1 30 ? 118.571 -27.204 -11.872 1.00 24.84 53 ASP C CA 1
ATOM 5084 C C . ASP D 1 30 ? 117.838 -25.881 -11.989 1.00 24.56 53 ASP C C 1
ATOM 5085 O O . ASP D 1 30 ? 118.419 -24.812 -11.806 1.00 21.93 53 ASP C O 1
ATOM 5090 N N . PHE D 1 31 ? 116.540 -25.963 -12.254 1.00 21.59 54 PHE C N 1
ATOM 5091 C CA . PHE D 1 31 ? 115.728 -24.762 -12.293 1.00 22.91 54 PHE C CA 1
ATOM 5092 C C . PHE D 1 31 ? 114.420 -25.022 -11.561 1.00 20.16 54 PHE C C 1
ATOM 5093 O O . PHE D 1 31 ? 113.785 -26.069 -11.756 1.00 21.54 54 PHE C O 1
ATOM 5101 N N . TYR D 1 32 ? 114.062 -24.068 -10.696 1.00 22.24 55 TYR C N 1
ATOM 5102 C CA . TYR D 1 32 ? 112.841 -24.063 -9.899 1.00 24.25 55 TYR C CA 1
ATOM 5103 C C . TYR D 1 32 ? 112.034 -22.820 -10.241 1.00 22.13 55 TYR C C 1
ATOM 5104 O O . TYR D 1 32 ? 112.570 -21.706 -10.216 1.00 22.12 55 TYR C O 1
ATOM 5113 N N . THR D 1 33 ? 110.758 -23.006 -10.568 1.00 22.41 56 THR C N 1
ATOM 5114 C CA . THR D 1 33 ? 109.803 -21.912 -10.493 1.00 28.64 56 THR C CA 1
ATOM 5115 C C . THR D 1 33 ? 109.220 -21.888 -9.090 1.00 27.32 56 THR C C 1
ATOM 5116 O O . THR D 1 33 ? 109.254 -22.886 -8.363 1.00 24.35 56 THR C O 1
ATOM 5120 N N . MET D 1 34 ? 108.711 -20.726 -8.698 1.00 32.11 57 MET C N 1
ATOM 5121 C CA . MET D 1 34 ? 108.222 -20.531 -7.341 1.00 36.01 57 MET C CA 1
ATOM 5122 C C . MET D 1 34 ? 106.871 -19.833 -7.296 1.00 34.20 57 MET C C 1
ATOM 5123 O O . MET D 1 34 ? 106.369 -19.545 -6.203 1.00 40.84 57 MET C O 1
ATOM 5128 N N . VAL D 1 35 ? 106.262 -19.582 -8.452 1.00 32.45 58 VAL C N 1
ATOM 5129 C CA . VAL D 1 35 ? 105.013 -18.835 -8.488 1.00 38.71 58 VAL C CA 1
ATOM 5130 C C . VAL D 1 35 ? 103.865 -19.643 -7.882 1.00 35.05 58 VAL C C 1
ATOM 5131 O O . VAL D 1 35 ? 102.875 -19.070 -7.414 1.00 40.78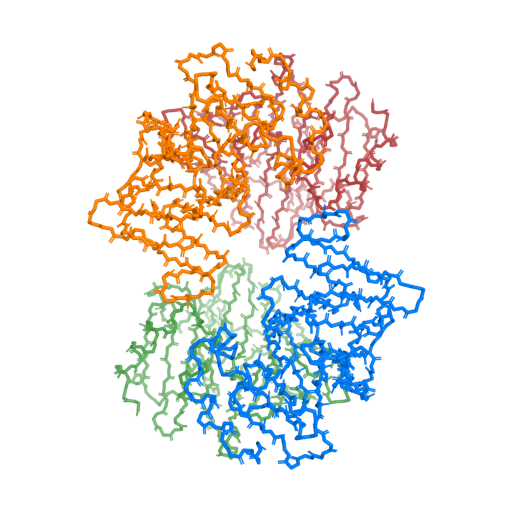 58 VAL C O 1
ATOM 5135 N N . ASP D 1 36 ? 104.006 -20.962 -7.881 1.00 38.46 59 ASP C N 1
ATOM 5136 C CA . ASP D 1 36 ? 103.031 -21.836 -7.243 1.00 36.39 59 ASP C CA 1
ATOM 5137 C C . ASP D 1 36 ? 103.773 -22.807 -6.339 1.00 40.74 59 ASP C C 1
ATOM 5138 O O . ASP D 1 36 ? 103.722 -24.020 -6.540 1.00 43.12 59 ASP C O 1
ATOM 5143 N N . GLY D 1 37 ? 104.476 -22.265 -5.349 1.00 37.86 60 GLY C N 1
ATOM 5144 C CA . GLY D 1 37 ? 105.343 -23.074 -4.522 1.00 34.38 60 GLY C CA 1
ATOM 5145 C C . GLY D 1 37 ? 106.575 -23.538 -5.281 1.00 39.24 60 GLY C C 1
ATOM 5146 O O . GLY D 1 37 ? 106.626 -23.550 -6.516 1.00 41.45 60 GLY C O 1
ATOM 5147 N N . ARG D 1 38 ? 107.588 -23.930 -4.515 1.00 33.95 61 ARG C N 1
ATOM 5148 C CA . ARG D 1 38 ? 108.886 -24.284 -5.085 1.00 28.70 61 ARG C CA 1
ATOM 5149 C C . ARG D 1 38 ? 108.730 -25.571 -5.888 1.00 28.24 61 ARG C C 1
ATOM 5150 O O . ARG D 1 38 ? 108.637 -26.660 -5.320 1.00 41.77 61 ARG C O 1
ATOM 5158 N N . LYS D 1 39 ? 108.682 -25.447 -7.217 1.00 29.92 62 LYS C N 1
ATOM 5159 C CA . LYS D 1 39 ? 108.412 -26.570 -8.103 1.00 28.36 62 LYS C CA 1
ATOM 5160 C C . LYS D 1 39 ? 109.643 -26.858 -8.955 1.00 26.36 62 LYS C C 1
ATOM 5161 O O . LYS D 1 39 ? 110.078 -26.005 -9.738 1.00 22.12 62 LYS C O 1
ATOM 5167 N N . HIS D 1 40 ? 110.196 -28.059 -8.798 1.00 23.84 63 HIS C N 1
ATOM 5168 C CA . HIS D 1 40 ? 111.417 -28.483 -9.482 1.00 23.36 63 HIS C CA 1
ATOM 5169 C C . HIS D 1 40 ? 111.054 -28.837 -10.916 1.00 28.81 63 HIS C C 1
ATOM 5170 O O . HIS D 1 40 ? 110.536 -29.921 -11.183 1.00 27.98 63 HIS C O 1
ATOM 5177 N N . VAL D 1 41 ? 111.322 -27.927 -11.853 1.00 24.60 64 VAL C N 1
ATOM 5178 C CA . VAL D 1 41 ? 110.846 -28.129 -13.217 1.00 22.33 64 VAL C CA 1
ATOM 5179 C C . VAL D 1 41 ? 111.955 -28.495 -14.185 1.00 21.63 64 VAL C C 1
ATOM 5180 O O . VAL D 1 41 ? 111.656 -29.036 -15.259 1.00 26.92 64 VAL C O 1
ATOM 5184 N N . PHE D 1 42 ? 113.212 -28.193 -13.869 1.00 21.90 65 PHE C N 1
ATOM 5185 C CA . PHE D 1 42 ? 114.294 -28.622 -14.742 1.00 20.98 65 PHE C CA 1
ATOM 5186 C C . PHE D 1 42 ? 115.417 -29.249 -13.939 1.00 19.69 65 PHE C C 1
ATOM 5187 O O . PHE D 1 42 ? 115.885 -28.669 -12.954 1.00 18.50 65 PHE C O 1
ATOM 5195 N N . THR D 1 43 ? 115.865 -30.412 -14.401 1.00 16.56 66 THR C N 1
ATOM 5196 C CA . THR D 1 43 ? 117.033 -31.092 -13.881 1.00 22.83 66 THR C CA 1
ATOM 5197 C C . THR D 1 43 ? 117.932 -31.440 -15.064 1.00 23.86 66 THR C C 1
ATOM 5198 O O . THR D 1 43 ? 117.454 -31.822 -16.140 1.00 25.53 66 THR C O 1
ATOM 5202 N N . TYR D 1 44 ? 119.238 -31.265 -14.871 1.00 27.77 67 TYR C N 1
ATOM 5203 C CA . TYR D 1 44 ? 120.225 -31.457 -15.931 1.00 24.29 67 TYR C CA 1
ATOM 5204 C C . TYR D 1 44 ? 120.293 -32.929 -16.344 1.00 28.01 67 TYR C C 1
ATOM 5205 O O . TYR D 1 44 ? 120.687 -33.787 -15.548 1.00 26.22 67 TYR C O 1
ATOM 5214 N N . GLY D 1 45 ? 119.911 -33.224 -17.585 1.00 26.71 68 GLY C N 1
ATOM 5215 C CA . GLY D 1 45 ? 120.180 -34.523 -18.164 1.00 26.03 68 GLY C CA 1
ATOM 5216 C C . GLY D 1 45 ? 121.551 -34.510 -18.804 1.00 35.57 68 GLY C C 1
ATOM 5217 O O . GLY D 1 45 ? 122.568 -34.722 -18.134 1.00 51.74 68 GLY C O 1
ATOM 5218 N N . ASN D 1 46 ? 121.599 -34.260 -20.103 1.00 32.48 69 ASN C N 1
ATOM 5219 C CA . ASN D 1 46 ? 122.835 -33.850 -20.762 1.00 28.95 69 ASN C CA 1
ATOM 5220 C C . ASN D 1 46 ? 122.509 -32.660 -21.643 1.00 34.07 69 ASN C C 1
ATOM 5221 O O . ASN D 1 46 ? 122.840 -32.607 -22.829 1.00 35.65 69 ASN C O 1
ATOM 5226 N N . ASP D 1 47 ? 121.807 -31.699 -21.051 1.00 24.71 70 ASP C N 1
ATOM 5227 C CA . ASP D 1 47 ? 121.102 -30.701 -21.840 1.00 24.54 70 ASP C CA 1
ATOM 5228 C C . ASP D 1 47 ? 121.115 -29.332 -21.176 1.00 25.00 70 ASP C C 1
ATOM 5229 O O . ASP D 1 47 ? 120.276 -28.493 -21.503 1.00 26.47 70 ASP C O 1
ATOM 5234 N N . GLY D 1 48 ? 122.049 -29.069 -20.275 1.00 20.76 71 GLY C N 1
ATOM 5235 C CA . GLY D 1 48 ? 122.058 -27.774 -19.634 1.00 20.99 71 GLY C CA 1
ATOM 5236 C C . GLY D 1 48 ? 123.069 -26.810 -20.217 1.00 26.64 71 GLY C C 1
ATOM 5237 O O . GLY D 1 48 ? 123.832 -26.189 -19.473 1.00 27.97 71 GLY C O 1
ATOM 5238 N N . PHE D 1 49 ? 123.080 -26.675 -21.545 1.00 22.36 72 PHE C N 1
ATOM 5239 C CA . PHE D 1 49 ? 124.010 -25.791 -22.268 1.00 25.37 72 PHE C CA 1
ATOM 5240 C C . PHE D 1 49 ? 125.459 -26.290 -22.209 1.00 24.26 72 PHE C C 1
ATOM 5241 O O . PHE D 1 49 ? 126.398 -25.494 -22.183 1.00 25.09 72 PHE C O 1
ATOM 5249 N N . ASP D 1 50 ? 125.647 -27.611 -22.202 1.00 23.38 73 ASP C N 1
ATOM 5250 C CA . ASP D 1 50 ? 126.980 -28.182 -22.361 1.00 24.35 73 ASP C CA 1
ATOM 5251 C C . ASP D 1 50 ? 127.590 -27.719 -23.674 1.00 28.03 73 ASP C C 1
ATOM 5252 O O . ASP D 1 50 ? 126.951 -27.811 -24.724 1.00 25.71 73 ASP C O 1
ATOM 5257 N N . VAL D 1 51 ? 128.841 -27.270 -23.628 1.00 28.88 74 VAL C N 1
ATOM 5258 C CA . VAL D 1 51 ? 129.588 -26.926 -24.834 1.00 28.84 74 VAL C CA 1
ATOM 5259 C C . VAL D 1 51 ? 130.317 -28.195 -25.279 1.00 29.75 74 VAL C C 1
ATOM 5260 O O . VAL D 1 51 ? 131.231 -28.668 -24.602 1.00 30.81 74 VAL C O 1
ATOM 5264 N N . LEU D 1 52 ? 129.894 -28.764 -26.414 1.00 26.75 75 LEU C N 1
ATOM 5265 C CA . LEU D 1 52 ? 130.522 -29.956 -26.997 1.00 30.26 75 LEU C CA 1
ATOM 5266 C C . LEU D 1 52 ? 131.434 -29.530 -28.141 1.00 32.45 75 LEU C C 1
ATOM 5267 O O . LEU D 1 52 ? 130.955 -29.050 -29.171 1.00 33.65 75 LEU C O 1
ATOM 5272 N N . ASP D 1 53 ? 132.747 -29.712 -27.982 1.00 37.24 76 ASP C N 1
ATOM 5273 C CA . ASP D 1 53 ? 133.651 -29.176 -28.997 1.00 42.84 76 ASP C CA 1
ATOM 5274 C C . ASP D 1 53 ? 133.561 -29.972 -30.284 1.00 48.12 76 ASP C C 1
ATOM 5275 O O . ASP D 1 53 ? 133.445 -29.400 -31.374 1.00 48.67 76 ASP C O 1
ATOM 5280 N N . GLU D 1 54 ? 133.650 -31.287 -30.187 1.00 30.00 77 GLU C N 1
ATOM 5281 C CA . GLU D 1 54 ? 133.238 -32.105 -31.311 1.00 30.00 77 GLU C CA 1
ATOM 5282 C C . GLU D 1 54 ? 132.672 -33.417 -30.795 1.00 30.00 77 GLU C C 1
ATOM 5283 O O . GLU D 1 54 ? 131.593 -33.849 -31.213 1.00 30.00 77 GLU C O 1
ATOM 5289 N N . GLY D 1 55 ? 133.371 -34.051 -29.866 1.00 30.00 78 GLY C N 1
ATOM 5290 C CA . GLY D 1 55 ? 132.806 -35.228 -29.249 1.00 30.00 78 GLY C CA 1
ATOM 5291 C C . GLY D 1 55 ? 132.613 -35.059 -27.759 1.00 30.00 78 GLY C C 1
ATOM 5292 O O . GLY D 1 55 ? 131.580 -35.454 -27.204 1.00 30.00 78 GLY C O 1
ATOM 5293 N N . THR D 1 56 ? 133.619 -34.499 -27.097 1.00 38.15 79 THR C N 1
ATOM 5294 C CA . THR D 1 56 ? 133.549 -34.453 -25.656 1.00 44.10 79 THR C CA 1
ATOM 5295 C C . THR D 1 56 ? 133.136 -33.062 -25.186 1.00 41.47 79 THR C C 1
ATOM 5296 O O . THR D 1 56 ? 133.368 -32.065 -25.877 1.00 41.33 79 THR C O 1
ATOM 5300 N N . PRO D 1 57 ? 132.511 -32.969 -24.018 1.00 36.38 80 PRO C N 1
ATOM 5301 C CA . PRO D 1 57 ? 132.172 -31.656 -23.467 1.00 38.46 80 PRO C CA 1
ATOM 5302 C C . PRO D 1 57 ? 133.412 -30.936 -22.963 1.00 38.00 80 PRO C C 1
ATOM 5303 O O . PRO D 1 57 ? 134.436 -31.542 -22.647 1.00 39.34 80 PRO C O 1
ATOM 5307 N N . LEU D 1 58 ? 133.303 -29.615 -22.890 1.00 33.50 81 LEU C N 1
ATOM 5308 C CA . LEU D 1 58 ? 134.399 -28.755 -22.481 1.00 30.54 81 LEU C CA 1
ATOM 5309 C C . LEU D 1 58 ? 134.192 -28.273 -21.050 1.00 26.57 81 LEU C C 1
ATOM 5310 O O . LEU D 1 58 ? 133.059 -28.113 -20.588 1.00 28.26 81 LEU C O 1
ATOM 5315 N N . THR D 1 59 ? 135.299 -28.054 -20.345 1.00 27.29 82 THR C N 1
ATOM 5316 C CA . THR D 1 59 ? 135.274 -27.419 -19.037 1.00 28.46 82 THR C CA 1
ATOM 5317 C C . THR D 1 59 ? 135.909 -26.038 -19.133 1.00 23.21 82 THR C C 1
ATOM 5318 O O . THR D 1 59 ? 136.721 -25.771 -20.024 1.00 22.11 82 THR C O 1
ATOM 5322 N N . VAL D 1 60 ? 135.512 -25.147 -18.225 1.00 24.18 83 VAL C N 1
ATOM 5323 C CA . VAL D 1 60 ? 136.065 -23.801 -18.256 1.00 25.02 83 VAL C CA 1
ATOM 5324 C C . VAL D 1 60 ? 137.540 -23.843 -17.877 1.00 27.59 83 VAL C C 1
ATOM 5325 O O . VAL D 1 60 ? 137.998 -24.716 -17.125 1.00 22.81 83 VAL C O 1
ATOM 5329 N N . ILE D 1 61 ? 138.304 -22.899 -18.418 1.00 26.49 84 ILE C N 1
ATOM 5330 C CA . ILE D 1 61 ? 139.712 -22.835 -18.061 1.00 25.87 84 ILE C CA 1
ATOM 5331 C C . ILE D 1 61 ? 139.928 -22.053 -16.773 1.00 26.35 84 ILE C C 1
ATOM 5332 O O . ILE D 1 61 ? 140.991 -22.175 -16.153 1.00 25.75 84 ILE C O 1
ATOM 5337 N N . GLU D 1 62 ? 138.953 -21.244 -16.361 1.00 25.14 85 GLU C N 1
ATOM 5338 C CA . GLU D 1 62 ? 139.033 -20.491 -15.121 1.00 28.33 85 GLU C CA 1
ATOM 5339 C C . GLU D 1 62 ? 137.662 -20.464 -14.464 1.00 28.97 85 GLU C C 1
ATOM 5340 O O . GLU D 1 62 ? 136.629 -20.677 -15.108 1.00 28.17 85 GLU C O 1
ATOM 5346 N N . GLU D 1 63 ? 137.677 -20.179 -13.170 1.00 32.78 86 GLU C N 1
ATOM 5347 C CA . GLU D 1 63 ? 136.449 -20.100 -12.403 1.00 27.46 86 GLU C CA 1
ATOM 5348 C C . GLU D 1 63 ? 135.536 -19.023 -12.992 1.00 26.89 86 GLU C C 1
ATOM 5349 O O . GLU D 1 63 ? 136.021 -17.981 -13.455 1.00 26.91 86 GLU C O 1
ATOM 5355 N N . PRO D 1 64 ? 134.223 -19.248 -13.016 1.00 20.70 87 PRO C N 1
ATOM 5356 C CA . PRO D 1 64 ? 133.316 -18.257 -13.602 1.00 23.24 87 PRO C CA 1
ATOM 5357 C C . PRO D 1 64 ? 133.351 -16.939 -12.843 1.00 26.58 87 PRO C C 1
ATOM 5358 O O . PRO D 1 64 ? 133.772 -16.859 -11.687 1.00 24.33 87 PRO C O 1
ATOM 5362 N N . ILE D 1 65 ? 132.887 -15.890 -13.512 1.00 22.11 88 ILE C N 1
ATOM 5363 C CA . ILE D 1 65 ? 132.850 -14.552 -12.936 1.00 23.22 88 ILE C CA 1
ATOM 5364 C C . ILE D 1 65 ? 131.394 -14.143 -12.780 1.00 22.43 88 ILE C C 1
ATOM 5365 O O . ILE D 1 65 ? 130.580 -14.375 -13.680 1.00 22.69 88 ILE C O 1
ATOM 5370 N N . VAL D 1 66 ? 131.059 -13.567 -11.629 1.00 26.77 89 VAL C N 1
ATOM 5371 C CA . VAL D 1 66 ? 129.719 -13.045 -11.367 1.00 26.06 89 VAL C CA 1
ATOM 5372 C C . VAL D 1 66 ? 129.797 -11.523 -11.361 1.00 27.83 89 VAL C C 1
ATOM 5373 O O . VAL D 1 66 ? 130.594 -10.935 -10.619 1.00 30.11 89 VAL C O 1
ATOM 5377 N N . THR D 1 67 ? 128.977 -10.894 -12.202 1.00 29.01 90 THR C N 1
ATOM 5378 C CA . THR D 1 67 ? 128.945 -9.447 -12.381 1.00 40.15 90 THR C CA 1
ATOM 5379 C C . THR D 1 67 ? 127.488 -8.994 -12.434 1.00 38.41 90 THR C C 1
ATOM 5380 O O . THR D 1 67 ? 126.564 -9.809 -12.409 1.00 34.46 90 THR C O 1
ATOM 5384 N N . GLY D 1 68 ? 127.275 -7.691 -12.513 1.00 43.07 91 GLY C N 1
ATOM 5385 C CA . GLY D 1 68 ? 125.926 -7.183 -12.660 1.00 50.23 91 GLY C CA 1
ATOM 5386 C C . GLY D 1 68 ? 125.835 -5.719 -12.311 1.00 57.29 91 GLY C C 1
ATOM 5387 O O . GLY D 1 68 ? 126.794 -5.099 -11.853 1.00 64.21 91 GLY C O 1
ATOM 5388 N N . VAL D 1 69 ? 124.639 -5.172 -12.530 1.00 62.39 92 VAL C N 1
ATOM 5389 C CA . VAL D 1 69 ? 124.375 -3.749 -12.354 1.00 61.14 92 VAL C CA 1
ATOM 5390 C C . VAL D 1 69 ? 123.448 -3.560 -11.162 1.00 62.00 92 VAL C C 1
ATOM 5391 O O . VAL D 1 69 ? 122.539 -4.362 -10.919 1.00 61.90 92 VAL C O 1
ATOM 5395 N N . GLY D 1 70 ? 123.686 -2.482 -10.418 1.00 63.00 93 GLY C N 1
ATOM 5396 C CA . GLY D 1 70 ? 122.895 -2.174 -9.247 1.00 64.23 93 GLY C CA 1
ATOM 5397 C C . GLY D 1 70 ? 123.200 -3.101 -8.091 1.00 74.58 93 GLY C C 1
ATOM 5398 O O . GLY D 1 70 ? 122.285 -3.670 -7.491 1.00 74.46 93 GLY C O 1
ATOM 5399 N N . LYS D 1 71 ? 124.486 -3.259 -7.767 1.00 77.02 94 LYS C N 1
ATOM 5400 C CA . LYS D 1 71 ? 124.920 -4.187 -6.727 1.00 78.02 94 LYS C CA 1
ATOM 5401 C C . LYS D 1 71 ? 124.347 -3.809 -5.365 1.00 85.32 94 LYS C C 1
ATOM 5402 O O . LYS D 1 71 ? 124.923 -2.974 -4.660 1.00 84.17 94 LYS C O 1
ATOM 5408 N N . VAL D 1 72 ? 123.226 -4.432 -4.982 1.00 84.93 95 VAL C N 1
ATOM 5409 C CA . VAL D 1 72 ? 122.531 -4.137 -3.730 1.00 80.58 95 VAL C CA 1
ATOM 5410 C C . VAL D 1 72 ? 123.102 -4.999 -2.607 1.00 83.89 95 VAL C C 1
ATOM 5411 O O . VAL D 1 72 ? 124.051 -5.765 -2.818 1.00 78.61 95 VAL C O 1
ATOM 5415 N N . SER D 1 73 ? 122.539 -4.857 -1.401 1.00 82.84 96 SER C N 1
ATOM 5416 C CA . SER D 1 73 ? 122.989 -5.644 -0.256 1.00 82.66 96 SER C CA 1
ATOM 5417 C C . SER D 1 73 ? 122.990 -7.136 -0.577 1.00 80.87 96 SER C C 1
ATOM 5418 O O . SER D 1 73 ? 123.904 -7.864 -0.176 1.00 86.34 96 SER C O 1
ATOM 5421 N N . GLU D 1 74 ? 121.985 -7.604 -1.315 1.00 80.46 97 GLU C N 1
ATOM 5422 C CA . GLU D 1 74 ? 121.893 -8.994 -1.746 1.00 83.08 97 GLU C CA 1
ATOM 5423 C C . GLU D 1 74 ? 122.272 -9.035 -3.226 1.00 78.93 97 GLU C C 1
ATOM 5424 O O . GLU D 1 74 ? 121.433 -8.873 -4.116 1.00 75.04 97 GLU C O 1
ATOM 5430 N N . GLY D 1 75 ? 123.563 -9.253 -3.486 1.00 75.61 98 GLY C N 1
ATOM 5431 C CA . GLY D 1 75 ? 124.096 -9.356 -4.834 1.00 69.77 98 GLY C CA 1
ATOM 5432 C C . GLY D 1 75 ? 123.780 -8.181 -5.742 1.00 76.74 98 GLY C C 1
ATOM 5433 O O . GLY D 1 75 ? 124.408 -7.119 -5.639 1.00 80.17 98 GLY C O 1
ATOM 5434 N N . PHE D 1 76 ? 122.848 -8.372 -6.671 1.00 67.08 99 PHE C N 1
ATOM 5435 C CA . PHE D 1 76 ? 122.526 -7.355 -7.647 1.00 65.75 99 PHE C CA 1
ATOM 5436 C C . PHE D 1 76 ? 121.028 -7.133 -7.666 1.00 66.63 99 PHE C C 1
ATOM 5437 O O . PHE D 1 76 ? 120.230 -8.019 -7.354 1.00 60.25 99 PHE C O 1
ATOM 5445 N N . SER D 1 77 ? 120.661 -5.920 -8.052 1.00 66.31 100 SER C N 1
ATOM 5446 C CA . SER D 1 77 ? 119.269 -5.522 -8.005 1.00 68.80 100 SER C CA 1
ATOM 5447 C C . SER D 1 77 ?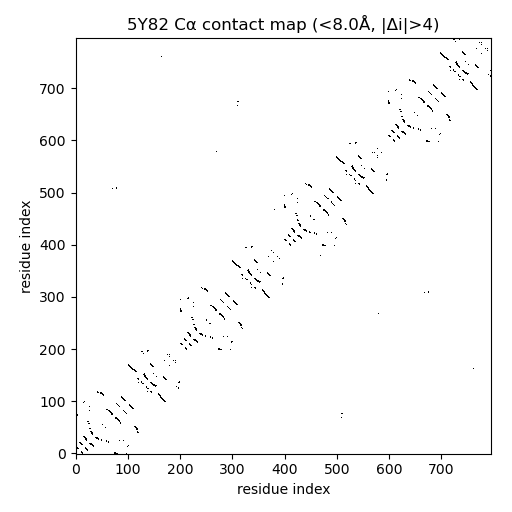 118.518 -5.843 -9.288 1.00 67.91 100 SER C C 1
ATOM 5448 O O . SER D 1 77 ? 117.305 -6.085 -9.240 1.00 70.70 100 SER C O 1
ATOM 5451 N N . ASP D 1 78 ? 119.198 -5.869 -10.434 1.00 64.65 101 ASP C N 1
ATOM 5452 C CA . ASP D 1 78 ? 118.447 -5.900 -11.680 1.00 58.20 101 ASP C CA 1
ATOM 5453 C C . ASP D 1 78 ? 119.076 -6.712 -12.791 1.00 52.90 101 ASP C C 1
ATOM 5454 O O . ASP D 1 78 ? 118.382 -7.103 -13.732 1.00 43.33 101 ASP C O 1
ATOM 5459 N N . GLU D 1 79 ? 120.379 -6.945 -12.708 1.00 46.92 102 GLU C N 1
ATOM 5460 C CA . GLU D 1 79 ? 121.074 -7.759 -13.689 1.00 43.46 102 GLU C CA 1
ATOM 5461 C C . GLU D 1 79 ? 122.107 -8.600 -12.972 1.00 43.52 102 GLU C C 1
ATOM 5462 O O . GLU D 1 79 ? 122.841 -8.089 -12.125 1.00 44.85 102 GLU C O 1
ATOM 5468 N N . VAL D 1 80 ? 122.148 -9.883 -13.303 1.00 32.32 103 VAL C N 1
ATOM 5469 C CA . VAL D 1 80 ? 123.242 -10.760 -12.916 1.00 29.45 103 VAL C CA 1
ATOM 5470 C C . VAL D 1 80 ? 123.790 -11.384 -14.189 1.00 30.59 103 VAL C C 1
ATOM 5471 O O . VAL D 1 80 ? 123.024 -11.703 -15.106 1.00 26.18 103 VAL C O 1
ATOM 5475 N N . SER D 1 81 ? 125.110 -11.527 -14.263 1.00 30.33 104 SER C N 1
ATOM 5476 C CA . SER D 1 81 ? 125.753 -12.179 -15.394 1.00 25.48 104 SER C CA 1
ATOM 5477 C C . SER D 1 81 ? 126.847 -13.106 -14.898 1.00 28.09 104 SER C C 1
ATOM 5478 O O . SER D 1 81 ? 127.664 -12.725 -14.052 1.00 32.18 104 SER C O 1
ATOM 5481 N N . MET D 1 82 ? 126.868 -14.317 -15.441 1.00 23.00 105 MET C N 1
ATOM 5482 C CA . MET D 1 82 ? 127.915 -15.286 -15.150 1.00 28.34 105 MET C CA 1
ATOM 5483 C C . MET D 1 82 ? 128.703 -15.545 -16.420 1.00 24.51 105 MET C C 1
ATOM 5484 O O . MET D 1 82 ? 128.135 -15.978 -17.433 1.00 19.45 105 MET C O 1
ATOM 5489 N N . VAL D 1 83 ? 130.008 -15.286 -16.351 1.00 24.38 106 VAL C N 1
ATOM 5490 C CA . VAL D 1 83 ? 130.928 -15.497 -17.455 1.00 24.13 106 VAL C CA 1
ATOM 5491 C C . VAL D 1 83 ? 131.642 -16.816 -17.233 1.00 23.56 106 VAL C C 1
ATOM 5492 O O . VAL D 1 83 ? 132.252 -17.035 -16.179 1.00 22.51 106 VAL C O 1
ATOM 5496 N N . TYR D 1 84 ? 131.529 -17.690 -18.225 1.00 21.85 107 TYR C N 1
ATOM 5497 C CA . TYR D 1 84 ? 132.224 -18.961 -18.310 1.00 21.00 107 TYR C CA 1
ATOM 5498 C C . TYR D 1 84 ? 133.193 -18.869 -19.478 1.00 21.90 107 TYR C C 1
ATOM 5499 O O . TYR D 1 84 ? 132.777 -18.600 -20.609 1.00 23.99 107 TYR C O 1
ATOM 5508 N N . ASN D 1 85 ? 134.471 -19.090 -19.207 1.00 22.27 108 ASN C N 1
ATOM 5509 C CA . ASN D 1 85 ? 135.535 -18.938 -20.192 1.00 23.70 108 ASN C CA 1
ATOM 5510 C C . ASN D 1 85 ? 136.129 -20.318 -20.451 1.00 26.58 108 ASN C C 1
ATOM 5511 O O . ASN D 1 85 ? 136.747 -20.908 -19.561 1.00 27.89 108 ASN C O 1
ATOM 5516 N N . TYR D 1 86 ? 135.922 -20.843 -21.656 1.00 25.72 109 TYR C N 1
ATOM 5517 C CA . TYR D 1 86 ? 136.490 -22.127 -22.044 1.00 28.33 109 TYR C CA 1
ATOM 5518 C C . TYR D 1 86 ? 137.757 -21.965 -22.857 1.00 28.44 109 TYR C C 1
ATOM 5519 O O . TYR D 1 86 ? 138.190 -22.917 -23.513 1.00 29.92 109 TYR C O 1
ATOM 5528 N N . GLY D 1 87 ? 138.345 -20.775 -22.841 1.00 29.42 110 GLY C N 1
ATOM 5529 C CA . GLY D 1 87 ? 139.544 -20.518 -23.602 1.00 31.16 110 GLY C CA 1
ATOM 5530 C C . GLY D 1 87 ? 139.192 -20.034 -24.986 1.00 32.29 110 GLY C C 1
ATOM 5531 O O . GLY D 1 87 ? 139.379 -18.861 -25.316 1.00 37.84 110 GLY C O 1
ATOM 5532 N N . TYR D 1 88 ? 138.665 -20.928 -25.811 1.00 35.69 111 TYR C N 1
ATOM 5533 C CA . TYR D 1 88 ? 138.228 -20.548 -27.140 1.00 35.29 111 TYR C CA 1
ATOM 5534 C C . TYR D 1 88 ? 136.719 -20.439 -27.234 1.00 32.04 111 TYR C C 1
ATOM 5535 O O . TYR D 1 88 ? 136.192 -20.218 -28.328 1.00 32.93 111 TYR C O 1
ATOM 5544 N N . VAL D 1 89 ? 136.014 -20.592 -26.117 1.00 36.31 112 VAL C N 1
ATOM 5545 C CA . VAL D 1 89 ? 134.580 -20.360 -26.045 1.00 31.00 112 VAL C CA 1
ATOM 5546 C C . VAL D 1 89 ? 134.295 -19.532 -24.801 1.00 25.36 112 VAL C C 1
ATOM 5547 O O . VAL D 1 89 ? 134.828 -19.816 -23.722 1.00 25.49 112 VAL C O 1
ATOM 5551 N N . LYS D 1 90 ? 133.481 -18.495 -24.967 1.00 27.85 113 LYS C N 1
ATOM 5552 C CA . LYS D 1 90 ? 132.963 -17.664 -23.890 1.00 26.99 113 LYS C CA 1
ATOM 5553 C C . LYS D 1 90 ? 131.443 -17.802 -23.870 1.00 29.23 113 LYS C C 1
ATOM 5554 O O . LYS D 1 90 ? 130.794 -17.704 -24.919 1.00 24.51 113 LYS C O 1
ATOM 5560 N N . LYS D 1 91 ? 130.879 -18.044 -22.686 1.00 28.45 114 LYS C N 1
ATOM 5561 C CA . LYS D 1 91 ? 129.438 -18.208 -22.507 1.00 22.62 114 LYS C CA 1
ATOM 5562 C C . LYS D 1 91 ? 129.005 -17.356 -21.321 1.00 22.33 114 LYS C C 1
ATOM 5563 O O . LYS D 1 91 ? 129.507 -17.533 -20.211 1.00 19.99 114 LYS C O 1
ATOM 5569 N N . ILE D 1 92 ? 128.085 -16.432 -21.547 1.00 25.49 115 ILE C N 1
ATOM 5570 C CA . ILE D 1 92 ? 127.622 -15.512 -20.517 1.00 23.49 115 ILE C CA 1
ATOM 5571 C C . ILE D 1 92 ? 126.128 -15.707 -20.348 1.00 23.00 115 ILE C C 1
ATOM 5572 O O . ILE D 1 92 ? 125.352 -15.447 -21.280 1.00 21.83 115 ILE C O 1
ATOM 5577 N N . PHE D 1 93 ? 125.723 -16.150 -19.162 1.00 21.01 116 PHE C N 1
ATOM 5578 C CA . PHE D 1 93 ? 124.314 -16.157 -18.799 1.00 20.60 116 PHE C CA 1
ATOM 5579 C C . PHE D 1 93 ? 123.963 -14.797 -18.218 1.00 21.93 116 PHE C C 1
ATOM 5580 O O . PHE D 1 93 ? 124.735 -14.225 -17.437 1.00 19.91 116 PHE C O 1
ATOM 5588 N N . THR D 1 94 ? 122.797 -14.276 -18.592 1.00 23.17 117 THR C N 1
ATOM 5589 C CA . THR D 1 94 ? 122.321 -13.012 -18.039 1.00 26.17 117 THR C CA 1
ATOM 5590 C C . THR D 1 94 ? 120.881 -13.176 -17.576 1.00 24.00 117 THR C C 1
ATOM 5591 O O . THR D 1 94 ? 120.021 -13.633 -18.340 1.00 23.47 117 THR C O 1
ATOM 5595 N N . ILE D 1 95 ? 120.634 -12.807 -16.321 1.00 23.86 118 ILE C N 1
ATOM 5596 C CA . ILE D 1 95 ? 119.321 -12.872 -15.692 1.00 24.54 118 ILE C CA 1
ATOM 5597 C C . ILE D 1 95 ? 118.965 -11.458 -15.262 1.00 21.73 118 ILE C C 1
ATOM 5598 O O . ILE D 1 95 ? 119.655 -10.859 -14.426 1.00 24.29 118 ILE C O 1
ATOM 5603 N N . LYS D 1 96 ? 117.929 -10.904 -15.868 1.00 33.66 119 LYS C N 1
ATOM 5604 C CA . LYS D 1 96 ? 117.461 -9.577 -15.516 1.00 34.74 119 LYS C CA 1
ATOM 5605 C C . LYS D 1 96 ? 116.217 -9.700 -14.646 1.00 36.28 119 LYS C C 1
ATOM 5606 O O . LYS D 1 96 ? 115.476 -10.684 -14.716 1.00 39.12 119 LYS C O 1
ATOM 5612 N N . ASN D 1 97 ? 116.016 -8.705 -13.796 1.00 39.70 120 ASN C N 1
ATOM 5613 C CA . ASN D 1 97 ? 114.877 -8.682 -12.884 1.00 41.15 120 ASN C CA 1
ATOM 5614 C C . ASN D 1 97 ? 113.581 -8.303 -13.583 1.00 46.19 120 ASN C C 1
ATOM 5615 O O . ASN D 1 97 ? 112.795 -7.519 -13.053 1.00 49.35 120 ASN C O 1
ATOM 5620 N N . ASN D 1 98 ? 113.343 -8.837 -14.785 1.00 48.27 121 ASN C N 1
ATOM 5621 C CA . ASN D 1 98 ? 112.145 -8.509 -15.546 1.00 44.33 121 ASN C CA 1
ATOM 5622 C C . ASN D 1 98 ? 110.935 -9.336 -15.135 1.00 44.40 121 ASN C C 1
ATOM 5623 O O . ASN D 1 98 ? 109.832 -9.055 -15.613 1.00 43.69 121 ASN C O 1
ATOM 5628 N N . GLU D 1 99 ? 111.117 -10.319 -14.249 1.00 51.11 122 GLU C N 1
ATOM 5629 C CA . GLU D 1 99 ? 110.066 -11.254 -13.847 1.00 47.43 122 GLU C CA 1
ATOM 5630 C C . GLU D 1 99 ? 109.327 -11.804 -15.062 1.00 48.15 122 GLU C C 1
ATOM 5631 O O . GLU D 1 99 ? 108.093 -11.813 -15.135 1.00 49.79 122 GLU C O 1
ATOM 5637 N N . ASN D 1 100 ? 110.113 -12.270 -16.031 1.00 40.94 123 ASN C N 1
ATOM 5638 C CA . ASN D 1 100 ? 109.584 -12.803 -17.279 1.00 38.00 123 ASN C CA 1
ATOM 5639 C C . ASN D 1 100 ? 110.015 -14.244 -17.527 1.00 35.96 123 ASN C C 1
ATOM 5640 O O . ASN D 1 100 ? 109.688 -14.791 -18.583 1.00 34.49 123 ASN C O 1
ATOM 5645 N N . TYR D 1 101 ? 110.734 -14.878 -16.593 1.00 30.92 124 TYR C N 1
ATOM 5646 C CA . TYR D 1 101 ? 111.230 -16.241 -16.784 1.00 28.52 124 TYR C CA 1
ATOM 5647 C C . TYR D 1 101 ? 112.090 -16.341 -18.037 1.00 28.07 124 TYR C C 1
ATOM 5648 O O . TYR D 1 101 ? 112.179 -17.402 -18.666 1.00 24.53 124 TYR C O 1
ATOM 5657 N N . THR D 1 102 ? 112.708 -15.227 -18.409 1.00 28.10 125 THR C N 1
ATOM 5658 C CA . THR D 1 102 ? 113.456 -15.087 -19.648 1.00 25.13 125 THR C CA 1
ATOM 5659 C C . THR D 1 102 ? 114.883 -14.722 -19.291 1.00 26.47 125 THR C C 1
ATOM 5660 O O . THR D 1 102 ? 115.121 -13.674 -18.681 1.00 34.33 125 THR C O 1
ATOM 5664 N N . PHE D 1 103 ? 115.821 -15.587 -19.639 1.00 23.84 126 PHE C N 1
ATOM 5665 C CA . PHE D 1 103 ? 117.223 -15.245 -19.511 1.00 25.20 126 PHE C CA 1
ATOM 5666 C C . PHE D 1 103 ? 117.896 -15.309 -20.872 1.00 24.12 126 PHE C C 1
ATOM 5667 O O . PHE D 1 103 ? 117.315 -15.732 -21.876 1.00 21.61 126 PHE C O 1
ATOM 5675 N N . PHE D 1 104 ? 119.138 -14.855 -20.889 1.00 25.53 127 PHE C N 1
ATOM 5676 C CA . PHE D 1 104 ? 119.896 -14.735 -22.116 1.00 22.46 127 PHE C CA 1
ATOM 5677 C C . PHE D 1 104 ? 121.172 -15.542 -21.983 1.00 21.21 127 PHE C C 1
ATOM 5678 O O . PHE D 1 104 ? 121.690 -15.729 -20.881 1.00 21.78 127 PHE C O 1
ATOM 5686 N N . VAL D 1 105 ? 121.641 -16.063 -23.109 1.00 24.44 128 VAL C N 1
ATOM 5687 C CA . VAL D 1 105 ? 122.905 -16.778 -23.186 1.00 23.91 128 VAL C CA 1
ATOM 5688 C C . VAL D 1 105 ? 123.660 -16.181 -24.366 1.00 24.62 128 VAL C C 1
ATOM 5689 O O . VAL D 1 105 ? 123.349 -16.477 -25.524 1.00 25.07 128 VAL C O 1
ATOM 5693 N N . ASP D 1 106 ? 124.624 -15.309 -24.075 1.00 20.07 129 ASP C N 1
ATOM 5694 C CA . ASP D 1 106 ? 125.511 -14.737 -25.082 1.00 24.04 129 ASP C CA 1
ATOM 5695 C C . ASP D 1 106 ? 126.739 -15.628 -25.222 1.00 25.87 129 ASP C C 1
ATOM 5696 O O . ASP D 1 106 ? 127.376 -15.987 -24.231 1.00 21.55 129 ASP C O 1
ATOM 5701 N N . ILE D 1 107 ? 127.063 -16.004 -26.445 1.00 21.41 130 ILE C N 1
ATOM 5702 C CA . ILE D 1 107 ? 128.061 -17.038 -26.643 1.00 21.25 130 ILE C CA 1
ATOM 5703 C C . ILE D 1 107 ? 128.984 -16.581 -27.767 1.00 27.07 130 ILE C C 1
ATOM 5704 O O . ILE D 1 107 ? 128.585 -15.825 -28.661 1.00 26.79 130 ILE C O 1
ATOM 5709 N N . GLU D 1 108 ? 130.256 -16.952 -27.654 1.00 32.36 131 GLU C N 1
ATOM 5710 C CA . GLU D 1 108 ? 131.250 -16.584 -28.656 1.00 26.34 131 GLU C CA 1
ATOM 5711 C C . GLU D 1 108 ? 132.288 -17.686 -28.716 1.00 29.56 131 GLU C C 1
ATOM 5712 O O . GLU D 1 108 ? 132.905 -18.006 -27.699 1.00 32.17 131 GLU C O 1
ATOM 5718 N N . SER D 1 109 ? 132.480 -18.272 -29.892 1.00 30.87 132 SER C N 1
ATOM 5719 C CA . SER D 1 109 ? 133.487 -19.307 -30.029 1.00 28.85 132 SER C CA 1
ATOM 5720 C C . SER D 1 109 ? 134.476 -18.921 -31.118 1.00 35.69 132 SER C C 1
ATOM 5721 O O . SER D 1 109 ? 134.211 -18.053 -31.956 1.00 33.48 132 SER C O 1
ATOM 5724 N N . SER D 1 110 ? 135.640 -19.568 -31.067 1.00 40.82 133 SER C N 1
ATOM 5725 C CA . SER D 1 110 ? 136.654 -19.449 -32.107 1.00 40.46 133 SER C CA 1
ATOM 5726 C C . SER D 1 110 ? 136.507 -20.513 -33.181 1.00 43.44 133 SER C C 1
ATOM 5727 O O . SER D 1 110 ? 136.900 -20.284 -34.331 1.00 53.39 133 SER C O 1
ATOM 5730 N N . LYS D 1 111 ? 135.954 -21.665 -32.836 1.00 37.87 134 LYS C N 1
ATOM 5731 C CA . LYS D 1 111 ? 135.705 -22.753 -33.764 1.00 36.72 134 LYS C CA 1
ATOM 5732 C C . LYS D 1 111 ? 134.302 -23.283 -33.531 1.00 34.43 134 LYS C C 1
ATOM 5733 O O . LYS D 1 111 ? 133.711 -23.059 -32.469 1.00 33.79 134 LYS C O 1
ATOM 5739 N N . PRO D 1 112 ? 133.730 -23.974 -34.512 1.00 36.21 135 PRO C N 1
ATOM 5740 C CA . PRO D 1 112 ? 132.348 -24.447 -34.364 1.00 36.11 135 PRO C CA 1
ATOM 5741 C C . PRO D 1 112 ? 132.202 -25.403 -33.190 1.00 32.94 135 PRO C C 1
ATOM 5742 O O . PRO D 1 112 ? 132.922 -26.399 -33.072 1.00 28.35 135 PRO C O 1
ATOM 5746 N N . VAL D 1 113 ? 131.250 -25.091 -32.316 1.00 35.04 136 VAL C N 1
ATOM 5747 C CA . VAL D 1 113 ? 130.922 -25.943 -31.190 1.00 31.64 136 VAL C CA 1
ATOM 5748 C C . VAL D 1 113 ? 129.423 -26.191 -31.197 1.00 30.29 136 VAL C C 1
ATOM 5749 O O . VAL D 1 113 ? 128.663 -25.568 -31.941 1.00 32.08 136 VAL C O 1
ATOM 5753 N N . ASP D 1 114 ? 129.015 -27.126 -30.350 1.00 30.39 137 ASP C N 1
ATOM 5754 C CA . ASP D 1 114 ? 127.619 -27.468 -30.141 1.00 30.41 137 ASP C CA 1
ATOM 5755 C C . ASP D 1 114 ? 127.249 -27.199 -28.695 1.00 30.44 137 ASP C C 1
ATOM 5756 O O . ASP D 1 114 ? 128.009 -27.524 -27.777 1.00 31.22 137 ASP C O 1
ATOM 5761 N N . VAL D 1 115 ? 126.070 -26.628 -28.498 1.00 27.00 138 VAL C N 1
ATOM 5762 C CA . VAL D 1 115 ? 125.548 -26.356 -27.169 1.00 26.40 138 VAL C CA 1
ATOM 5763 C C . VAL D 1 115 ? 124.243 -27.120 -27.028 1.00 24.75 138 VAL C C 1
ATOM 5764 O O . VAL D 1 115 ? 123.333 -26.957 -27.847 1.00 24.91 138 VAL C O 1
ATOM 5768 N N . THR D 1 116 ? 124.151 -27.969 -26.012 1.00 25.47 139 THR C N 1
ATOM 5769 C CA . THR D 1 116 ? 122.899 -28.677 -25.793 1.00 27.80 139 THR C CA 1
ATOM 5770 C C . THR D 1 116 ? 121.836 -27.711 -25.287 1.00 21.87 139 THR C C 1
ATOM 5771 O O . THR D 1 116 ? 122.143 -26.662 -24.714 1.00 21.20 139 THR C O 1
ATOM 5775 N N . VAL D 1 117 ? 120.584 -28.078 -25.518 1.00 25.28 140 VAL C N 1
ATOM 5776 C CA . VAL D 1 117 ? 119.421 -27.246 -25.214 1.00 24.71 140 VAL C CA 1
ATOM 5777 C C . VAL D 1 117 ? 118.619 -27.928 -24.116 1.00 25.77 140 VAL C C 1
ATOM 5778 O O . VAL D 1 117 ? 118.366 -29.136 -24.206 1.00 26.06 140 VAL C O 1
ATOM 5782 N N . PRO D 1 118 ? 118.219 -27.214 -23.069 1.00 23.98 141 PRO C N 1
ATOM 5783 C CA . PRO D 1 118 ? 117.439 -27.843 -22.001 1.00 24.97 141 PRO C CA 1
ATOM 5784 C C . PRO D 1 118 ? 116.053 -28.278 -22.460 1.00 30.40 141 PRO C C 1
ATOM 5785 O O . PRO D 1 118 ? 115.357 -27.571 -23.197 1.00 26.12 141 PRO C O 1
ATOM 5789 N N . ARG D 1 119 ? 115.651 -29.458 -21.998 1.00 28.52 142 ARG C N 1
ATOM 5790 C CA . ARG D 1 119 ? 114.308 -29.969 -22.203 1.00 26.60 142 ARG C CA 1
ATOM 5791 C C . ARG D 1 119 ? 113.630 -30.126 -20.848 1.00 29.14 142 ARG C C 1
ATOM 5792 O O . ARG D 1 119 ? 114.266 -30.529 -19.865 1.00 27.92 142 ARG C O 1
ATOM 5800 N N . VAL D 1 120 ? 112.341 -29.786 -20.793 1.00 27.53 143 VAL C N 1
ATOM 5801 C CA . VAL D 1 120 ? 111.523 -30.090 -19.625 1.00 29.97 143 VAL C CA 1
ATOM 5802 C C . VAL D 1 120 ? 110.591 -31.269 -19.865 1.00 34.44 143 VAL C C 1
ATOM 5803 O O . VAL D 1 120 ? 109.943 -31.732 -18.913 1.00 34.31 143 VAL C O 1
ATOM 5807 N N . SER D 1 121 ? 110.517 -31.783 -21.091 1.00 31.57 144 SER C N 1
ATOM 5808 C CA . SER D 1 121 ? 109.549 -32.820 -21.416 1.00 32.87 144 SER C CA 1
ATOM 5809 C C . SER D 1 121 ? 110.053 -34.196 -20.992 1.00 38.34 144 SER C C 1
ATOM 5810 O O . SER D 1 121 ? 111.259 -34.455 -20.944 1.00 33.83 144 SER C O 1
ATOM 5813 N N . VAL D 1 122 ? 109.107 -35.084 -20.680 1.00 42.92 145 VAL C N 1
ATOM 5814 C CA . VAL D 1 122 ? 109.459 -36.461 -20.348 1.00 39.67 145 VAL C CA 1
ATOM 5815 C C . VAL D 1 122 ? 109.865 -37.230 -21.600 1.00 44.87 145 VAL C C 1
ATOM 5816 O O . VAL D 1 122 ? 110.775 -38.064 -21.561 1.00 49.64 145 VAL C O 1
ATOM 5820 N N . ASP D 1 123 ? 109.217 -36.952 -22.731 1.00 42.90 146 ASP C N 1
ATOM 5821 C CA . ASP D 1 123 ? 109.534 -37.597 -23.997 1.00 42.28 146 ASP C CA 1
ATOM 5822 C C . ASP D 1 123 ? 109.455 -36.577 -25.126 1.00 45.23 146 ASP C C 1
ATOM 5823 O O . ASP D 1 123 ? 108.973 -35.455 -24.949 1.00 42.81 146 ASP C O 1
ATOM 5828 N N . THR D 1 124 ? 109.903 -36.997 -26.312 1.00 46.49 147 THR C N 1
ATOM 5829 C CA . THR D 1 124 ? 109.910 -36.130 -27.486 1.00 38.88 147 THR C CA 1
ATOM 5830 C C . THR D 1 124 ? 108.505 -35.797 -27.982 1.00 43.61 147 THR C C 1
ATOM 5831 O O . THR D 1 124 ? 108.363 -34.972 -28.891 1.00 40.95 147 THR C O 1
ATOM 5835 N N . SER D 1 125 ? 107.471 -36.405 -27.394 1.00 42.56 148 SER C N 1
ATOM 5836 C CA . SER D 1 125 ? 106.094 -36.152 -27.817 1.00 46.53 148 SER C CA 1
ATOM 5837 C C . SER D 1 125 ? 105.726 -34.669 -27.715 1.00 43.16 148 SER C C 1
ATOM 5838 O O . SER D 1 125 ? 105.161 -34.100 -28.657 1.00 39.57 148 SER C O 1
ATOM 5841 N N . THR D 1 126 ? 106.036 -34.023 -26.586 1.00 39.96 149 THR C N 1
ATOM 5842 C CA . THR D 1 126 ? 105.638 -32.636 -26.351 1.00 38.22 149 THR C CA 1
ATOM 5843 C C . THR D 1 126 ? 106.731 -31.632 -26.705 1.00 35.82 149 THR C C 1
ATOM 5844 O O . THR D 1 126 ? 106.773 -30.549 -26.113 1.00 32.00 149 THR C O 1
ATOM 5848 N N . ASP D 1 127 ? 107.601 -31.967 -27.663 1.00 33.06 150 ASP C N 1
ATOM 5849 C CA . ASP D 1 127 ? 108.636 -31.085 -28.189 1.00 32.81 150 ASP C CA 1
ATOM 5850 C C . ASP D 1 127 ? 108.302 -30.674 -29.623 1.00 31.10 150 ASP C C 1
ATOM 5851 O O . ASP D 1 127 ? 107.667 -31.425 -30.367 1.00 39.05 150 ASP C O 1
ATOM 5856 N N . ARG D 1 128 ? 108.729 -29.469 -30.007 1.00 28.14 151 ARG C N 1
ATOM 5857 C CA . ARG D 1 128 ? 108.516 -28.948 -31.355 1.00 27.90 151 ARG C CA 1
ATOM 5858 C C . ARG D 1 128 ? 109.766 -28.226 -31.837 1.00 22.13 151 ARG C C 1
ATOM 5859 O O . ARG D 1 128 ? 110.299 -27.364 -31.134 1.00 27.16 151 ARG C O 1
ATOM 5867 N N . TYR D 1 129 ? 110.226 -28.595 -33.034 1.00 25.47 152 TYR C N 1
ATOM 5868 C CA . TYR D 1 129 ? 111.303 -27.914 -33.750 1.00 27.04 152 TYR C CA 1
ATOM 5869 C C . TYR D 1 129 ? 110.639 -26.944 -34.719 1.00 26.67 152 TYR C C 1
ATOM 5870 O O . TYR D 1 129 ? 110.153 -27.346 -35.778 1.00 32.19 152 TYR C O 1
ATOM 5879 N N . MET D 1 130 ? 110.606 -25.671 -34.360 1.00 25.62 153 MET C N 1
ATOM 5880 C CA . MET D 1 130 ? 109.910 -24.672 -35.151 1.00 23.79 153 MET C CA 1
ATOM 5881 C C . MET D 1 130 ? 110.895 -23.697 -35.773 1.00 24.16 153 MET C C 1
ATOM 5882 O O . MET D 1 130 ? 112.065 -23.622 -35.394 1.00 28.92 153 MET C O 1
ATOM 5887 N N . GLU D 1 131 ? 110.383 -22.910 -36.716 1.00 20.23 154 GLU C N 1
ATOM 5888 C CA . GLU D 1 131 ? 111.182 -21.893 -37.383 1.00 18.85 154 GLU C CA 1
ATOM 5889 C C . GLU D 1 131 ? 111.846 -20.991 -36.352 1.00 20.62 154 GLU C C 1
ATOM 5890 O O . GLU D 1 131 ? 111.157 -20.259 -35.638 1.00 18.02 154 GLU C O 1
ATOM 5896 N N . ASN D 1 132 ? 113.176 -21.077 -36.232 1.00 22.92 155 ASN C N 1
ATOM 5897 C CA . ASN D 1 132 ? 114.007 -20.266 -35.341 1.00 21.96 155 ASN C CA 1
ATOM 5898 C C . ASN D 1 132 ? 113.785 -20.544 -33.856 1.00 19.00 155 ASN C C 1
ATOM 5899 O O . ASN D 1 132 ? 114.365 -19.846 -33.019 1.00 16.82 155 ASN C O 1
ATOM 5904 N N . TYR D 1 133 ? 112.959 -21.522 -33.489 1.00 18.54 156 TYR C N 1
ATOM 5905 C CA . TYR D 1 133 ? 112.676 -21.734 -32.077 1.00 16.39 156 TYR C CA 1
ATOM 5906 C C . TYR D 1 133 ? 112.623 -23.213 -31.763 1.00 19.35 156 TYR C C 1
ATOM 5907 O O . TYR D 1 133 ? 112.155 -24.017 -32.574 1.00 22.77 156 TYR C O 1
ATOM 5916 N N . PHE D 1 134 ? 113.076 -23.558 -30.570 1.00 19.41 157 PHE C N 1
ATOM 5917 C CA . PHE D 1 134 ? 112.866 -24.881 -30.021 1.00 20.66 157 PHE C CA 1
ATOM 5918 C C . PHE D 1 134 ? 111.862 -24.756 -28.882 1.00 18.80 157 PHE C C 1
ATOM 5919 O O . PHE D 1 134 ? 111.929 -23.806 -28.087 1.00 16.55 157 PHE C O 1
ATOM 5927 N N . ALA D 1 135 ? 110.915 -25.692 -28.825 1.00 18.84 158 ALA C N 1
ATOM 5928 C CA . ALA D 1 135 ? 109.845 -25.675 -27.839 1.00 20.39 158 ALA C CA 1
ATOM 5929 C C . ALA D 1 135 ? 109.811 -27.010 -27.113 1.00 21.16 158 ALA C C 1
ATOM 5930 O O . ALA D 1 135 ? 109.793 -28.069 -27.748 1.00 24.21 158 ALA C O 1
ATOM 5932 N N . SER D 1 136 ? 109.809 -26.961 -25.787 1.00 18.65 159 SER C N 1
ATOM 5933 C CA . SER D 1 136 ? 109.704 -28.155 -24.961 1.00 23.28 159 SER C CA 1
ATOM 5934 C C . SER D 1 136 ? 108.648 -27.891 -23.906 1.00 19.73 159 SER C C 1
ATOM 5935 O O . SER D 1 136 ? 108.667 -26.843 -23.266 1.00 17.59 159 SER C O 1
ATOM 5938 N N . PHE D 1 137 ? 107.715 -28.819 -23.735 1.00 22.91 160 PHE C N 1
ATOM 5939 C CA . PHE D 1 137 ? 106.623 -28.611 -22.794 1.00 28.13 160 PHE C CA 1
ATOM 5940 C C . PHE D 1 137 ? 106.485 -29.826 -21.888 1.00 27.20 160 PHE C C 1
ATOM 5941 O O . PHE D 1 137 ? 106.583 -30.969 -22.350 1.00 29.27 160 PHE C O 1
ATOM 5949 N N . ASN D 1 138 ? 106.266 -29.580 -20.594 1.00 26.81 161 ASN C N 1
ATOM 5950 C CA . ASN D 1 138 ? 105.976 -30.688 -19.685 1.00 29.96 161 ASN C CA 1
ATOM 5951 C C . ASN D 1 138 ? 104.541 -30.609 -19.182 1.00 29.75 161 ASN C C 1
ATOM 5952 O O . ASN D 1 138 ? 104.211 -29.716 -18.383 1.00 28.65 161 ASN C O 1
ATOM 5957 N N . PRO D 1 139 ? 103.673 -31.537 -19.593 1.00 30.73 162 PRO C N 1
ATOM 5958 C CA . PRO D 1 139 ? 102.250 -31.442 -19.225 1.00 30.66 162 PRO C CA 1
ATOM 5959 C C . PRO D 1 139 ? 101.957 -31.626 -17.738 1.00 34.32 162 PRO C C 1
ATOM 5960 O O . PRO D 1 139 ? 100.867 -31.236 -17.297 1.00 36.28 162 PRO C O 1
ATOM 5964 N N . LYS D 1 140 ? 102.863 -32.207 -16.945 1.00 34.36 163 LYS C N 1
ATOM 5965 C CA . LYS D 1 140 ? 102.597 -32.321 -15.510 1.00 35.32 163 LYS C CA 1
ATOM 5966 C C . LYS D 1 140 ? 102.994 -31.070 -14.735 1.00 34.07 163 LYS C C 1
ATOM 5967 O O . LYS D 1 140 ? 102.256 -30.644 -13.843 1.00 37.42 163 LYS C O 1
ATOM 5973 N N . THR D 1 141 ? 104.142 -30.468 -15.050 1.00 32.82 164 THR C N 1
ATOM 5974 C CA . THR D 1 141 ? 104.579 -29.256 -14.367 1.00 28.21 164 THR C CA 1
ATOM 5975 C C . THR D 1 141 ? 104.050 -27.982 -15.016 1.00 28.66 164 THR C C 1
ATOM 5976 O O . THR D 1 141 ? 104.201 -26.899 -14.435 1.00 24.12 164 THR C O 1
ATOM 5980 N N . ARG D 1 142 ? 103.440 -28.082 -16.196 1.00 27.39 165 ARG C N 1
ATOM 5981 C CA . ARG D 1 142 ? 102.928 -26.914 -16.906 1.00 30.92 165 ARG C CA 1
ATOM 5982 C C . ARG D 1 142 ? 104.051 -25.909 -17.180 1.00 27.62 165 ARG C C 1
ATOM 5983 O O . ARG D 1 142 ? 103.878 -24.695 -17.038 1.00 23.36 165 ARG C O 1
ATOM 5991 N N . THR D 1 143 ? 105.217 -26.425 -17.562 1.00 22.49 166 THR C N 1
ATOM 5992 C CA . THR D 1 143 ? 106.399 -25.612 -17.811 1.00 20.90 166 THR C CA 1
ATOM 5993 C C . THR D 1 143 ? 106.750 -25.669 -19.290 1.00 22.62 166 THR C C 1
ATOM 5994 O O . THR D 1 143 ? 106.815 -26.759 -19.883 1.00 16.63 166 THR C O 1
ATOM 5998 N N . LEU D 1 144 ? 106.986 -24.496 -19.869 1.00 18.02 167 LEU C N 1
ATOM 5999 C CA . LEU D 1 144 ? 107.291 -24.329 -21.283 1.00 18.03 167 LEU C CA 1
ATOM 6000 C C . LEU D 1 144 ? 108.672 -23.703 -21.445 1.00 15.81 167 LEU C C 1
ATOM 6001 O O . LEU D 1 144 ? 108.970 -22.667 -20.835 1.00 14.01 167 LEU C O 1
ATOM 6006 N N . VAL D 1 145 ? 109.505 -24.339 -22.261 1.00 15.97 168 VAL C N 1
ATOM 6007 C CA . VAL D 1 145 ? 110.788 -23.801 -22.692 1.00 20.33 168 VAL C CA 1
ATOM 6008 C C . VAL D 1 145 ? 110.636 -23.369 -24.143 1.00 15.79 168 VAL C C 1
ATOM 6009 O O . VAL D 1 145 ? 110.212 -24.168 -24.988 1.00 14.11 168 VAL C O 1
ATOM 6013 N N . LEU D 1 146 ? 110.961 -22.105 -24.423 1.00 14.43 169 LEU C N 1
ATOM 6014 C CA . LEU D 1 146 ? 111.056 -21.555 -25.776 1.00 17.37 169 LEU C CA 1
ATOM 6015 C C . LEU D 1 146 ? 112.434 -20.943 -25.944 1.00 19.87 169 LEU C C 1
ATOM 6016 O O . LEU D 1 146 ? 112.744 -19.928 -25.312 1.00 17.40 169 LEU C O 1
ATOM 6021 N N . LEU D 1 147 ? 113.241 -21.526 -26.816 1.00 18.89 170 LEU C N 1
ATOM 6022 C CA . LEU D 1 147 ? 114.594 -21.050 -27.060 1.00 20.41 170 LEU C CA 1
ATOM 6023 C C . LEU D 1 147 ? 114.646 -20.495 -28.476 1.00 17.99 170 LEU C C 1
ATOM 6024 O O . LEU D 1 147 ? 114.318 -21.202 -29.431 1.00 19.95 170 LEU C O 1
ATOM 6029 N N . LYS D 1 148 ? 115.067 -19.240 -28.614 1.00 20.54 171 LYS C N 1
ATOM 6030 C CA . LYS D 1 148 ? 115.210 -18.614 -29.932 1.00 21.81 171 LYS C CA 1
ATOM 6031 C C . LYS D 1 148 ? 116.611 -18.885 -30.463 1.00 22.99 171 LYS C C 1
ATOM 6032 O O . LYS D 1 148 ? 117.557 -18.146 -30.164 1.00 28.61 171 LYS C O 1
ATOM 6038 N N . HIS D 1 149 ? 116.749 -19.940 -31.267 1.00 24.32 172 HIS C N 1
ATOM 6039 C CA . HIS D 1 149 ? 118.054 -20.337 -31.780 1.00 25.53 172 HIS C CA 1
ATOM 6040 C C . HIS D 1 149 ? 118.407 -19.690 -33.105 1.00 27.20 172 HIS C C 1
ATOM 6041 O O . HIS D 1 149 ? 119.580 -19.719 -33.485 1.00 30.89 172 HIS C O 1
ATOM 6048 N N . ASP D 1 150 ? 117.426 -19.132 -33.820 1.00 28.37 173 ASP C N 1
ATOM 6049 C CA . ASP D 1 150 ? 117.666 -18.402 -35.065 1.00 27.79 173 ASP C CA 1
ATOM 6050 C C . ASP D 1 150 ? 118.375 -19.254 -36.115 1.00 30.00 173 ASP C C 1
ATOM 6051 O O . ASP D 1 150 ? 119.107 -18.726 -36.948 1.00 23.22 173 ASP C O 1
ATOM 6056 N N . GLU D 1 151 ? 118.193 -20.571 -36.084 1.00 28.14 174 GLU C N 1
ATOM 6057 C CA . GLU D 1 151 ? 118.768 -21.445 -37.096 1.00 27.14 174 GLU C CA 1
ATOM 6058 C C . GLU D 1 151 ? 117.755 -21.863 -38.156 1.00 37.54 174 GLU C C 1
ATOM 6059 O O . GLU D 1 151 ? 118.107 -22.627 -39.061 1.00 45.95 174 GLU C O 1
ATOM 6065 N N . GLY D 1 152 ? 116.513 -21.382 -38.062 1.00 33.83 175 GLY C N 1
ATOM 6066 C CA . GLY D 1 152 ? 115.495 -21.570 -39.080 1.00 31.95 175 GLY C CA 1
ATOM 6067 C C . GLY D 1 152 ? 115.324 -22.982 -39.603 1.00 45.83 175 GLY C C 1
ATOM 6068 O O . GLY D 1 152 ? 115.766 -23.290 -40.712 1.00 56.43 175 GLY C O 1
ATOM 6069 N N . LEU D 1 153 ? 114.714 -23.844 -38.822 1.00 42.35 176 LEU C N 1
ATOM 6070 C CA . LEU D 1 153 ? 114.462 -25.198 -39.293 1.00 42.34 176 LEU C CA 1
ATOM 6071 C C . LEU D 1 153 ? 115.663 -26.004 -39.679 1.00 40.25 176 LEU C C 1
ATOM 6072 O O . LEU D 1 153 ? 115.541 -27.126 -40.049 1.00 39.77 176 LEU C O 1
ATOM 6077 N N . LEU D 1 154 ? 116.831 -25.437 -39.550 1.00 39.07 177 LEU C N 1
ATOM 6078 C CA . LEU D 1 154 ? 118.062 -26.207 -39.690 1.00 40.07 177 LEU C CA 1
ATOM 6079 C C . LEU D 1 154 ? 118.503 -26.734 -38.336 1.00 40.43 177 LEU C C 1
ATOM 6080 O O . LEU D 1 154 ? 119.503 -27.455 -38.262 1.00 49.85 177 LEU C O 1
ATOM 6085 N N . PHE D 1 155 ? 117.786 -26.390 -37.275 1.00 36.02 178 PHE C N 1
ATOM 6086 C CA . PHE D 1 155 ? 118.131 -26.853 -35.944 1.00 34.46 178 PHE C CA 1
ATOM 6087 C C . PHE D 1 155 ? 118.027 -28.370 -35.881 1.00 34.39 178 PHE C C 1
ATOM 6088 O O . PHE D 1 155 ? 117.053 -28.956 -36.360 1.00 29.91 178 PHE C O 1
ATOM 6096 N N . GLU D 1 156 ? 119.038 -29.010 -35.296 1.00 35.60 179 GLU C N 1
ATOM 6097 C CA . GLU D 1 156 ? 119.088 -30.464 -35.245 1.00 38.46 179 GLU C CA 1
ATOM 6098 C C . GLU D 1 156 ? 119.091 -31.018 -33.827 1.00 36.07 179 GLU C C 1
ATOM 6099 O O . GLU D 1 156 ? 119.389 -32.203 -33.645 1.00 36.57 179 GLU C O 1
ATOM 6105 N N . GLY D 1 157 ? 118.764 -30.214 -32.824 1.00 31.77 180 GLY C N 1
ATOM 6106 C CA . GLY D 1 157 ? 118.801 -30.655 -31.449 1.00 33.23 180 GLY C CA 1
ATOM 6107 C C . GLY D 1 157 ? 119.898 -30.020 -30.629 1.00 32.32 180 GLY C C 1
ATOM 6108 O O . GLY D 1 157 ? 119.862 -30.122 -29.396 1.00 34.15 180 GLY C O 1
ATOM 6109 N N . THR D 1 158 ? 120.872 -29.375 -31.268 1.00 29.27 181 THR C N 1
ATOM 6110 C CA . THR D 1 158 ? 121.954 -28.681 -30.588 1.00 21.73 181 THR C CA 1
ATOM 6111 C C . THR D 1 158 ? 122.236 -27.368 -31.302 1.00 26.44 181 THR C C 1
ATOM 6112 O O . THR D 1 158 ? 122.112 -27.261 -32.525 1.00 31.36 181 THR C O 1
ATOM 6116 N N . LEU D 1 159 ? 122.616 -26.367 -30.515 1.00 30.60 182 LEU C N 1
ATOM 6117 C CA . LEU D 1 159 ? 122.966 -25.052 -31.030 1.00 29.80 182 LEU C CA 1
ATOM 6118 C C . LEU D 1 159 ? 124.334 -25.109 -31.692 1.00 34.09 182 LEU C C 1
ATOM 6119 O O . LEU D 1 159 ? 125.319 -25.534 -31.072 1.00 30.34 182 LEU C O 1
ATOM 6124 N N . LYS D 1 160 ? 124.389 -24.691 -32.952 1.00 33.99 183 LYS C N 1
ATOM 6125 C CA . LYS D 1 160 ? 125.642 -24.592 -33.689 1.00 27.90 183 LYS C CA 1
ATOM 6126 C C . LYS D 1 160 ? 126.189 -23.189 -33.482 1.00 27.84 183 LYS C C 1
ATOM 6127 O O . LYS D 1 160 ? 125.569 -22.208 -33.902 1.00 34.83 183 LYS C O 1
ATOM 6133 N N . VAL D 1 161 ? 127.342 -23.086 -32.831 1.00 28.00 184 VAL C N 1
ATOM 6134 C CA . VAL D 1 161 ? 127.931 -21.799 -32.482 1.00 26.30 184 VAL C CA 1
ATOM 6135 C C . VAL D 1 161 ? 129.261 -21.652 -33.203 1.00 33.18 184 VAL C C 1
ATOM 6136 O O . VAL D 1 161 ? 130.112 -22.550 -33.145 1.00 29.62 184 VAL C O 1
ATOM 6140 N N . ASN D 1 162 ? 129.432 -20.519 -33.898 1.00 35.50 185 ASN C N 1
ATOM 6141 C CA . ASN D 1 162 ? 130.647 -20.248 -34.665 1.00 32.13 185 ASN C CA 1
ATOM 6142 C C . ASN D 1 162 ? 130.742 -18.734 -34.841 1.00 31.32 185 ASN C C 1
ATOM 6143 O O . ASN D 1 162 ? 130.389 -18.179 -35.885 1.00 38.59 185 ASN C O 1
ATOM 6148 N N . GLY D 1 163 ? 131.242 -18.068 -33.796 1.00 31.32 186 GLY C N 1
ATOM 6149 C CA . GLY D 1 163 ? 131.274 -16.621 -33.735 1.00 32.81 186 GLY C CA 1
ATOM 6150 C C . GLY D 1 163 ? 130.501 -16.097 -32.535 1.00 29.20 186 GLY C C 1
ATOM 6151 O O . GLY D 1 163 ? 130.514 -16.713 -31.466 1.00 32.94 186 GLY C O 1
ATOM 6152 N N . GLN D 1 164 ? 129.824 -14.969 -32.737 1.00 27.58 187 GLN C N 1
ATOM 6153 C CA . GLN D 1 164 ? 128.988 -14.343 -31.715 1.00 38.92 187 GLN C CA 1
ATOM 6154 C C . GLN D 1 164 ? 127.528 -14.674 -31.979 1.00 36.53 187 GLN C C 1
ATOM 6155 O O . GLN D 1 164 ? 127.019 -14.411 -33.072 1.00 36.38 187 GLN C O 1
ATOM 6161 N N . LYS D 1 165 ? 126.855 -15.215 -30.968 1.00 35.27 188 LYS C N 1
ATOM 6162 C CA . LYS D 1 165 ? 125.429 -15.473 -31.089 1.00 31.14 188 LYS C CA 1
ATOM 6163 C C . LYS D 1 165 ? 124.772 -15.229 -29.740 1.00 28.53 188 LYS C C 1
ATOM 6164 O O . LYS D 1 165 ? 125.360 -15.527 -28.697 1.00 28.31 188 LYS C O 1
ATOM 6170 N N . ARG D 1 166 ? 123.569 -14.669 -29.762 1.00 24.89 189 ARG C N 1
ATOM 6171 C CA . ARG D 1 166 ? 122.772 -14.480 -28.560 1.00 26.92 189 ARG C CA 1
ATOM 6172 C C . ARG D 1 166 ? 121.544 -15.370 -28.622 1.00 25.90 189 ARG C C 1
ATOM 6173 O O . ARG D 1 166 ? 120.834 -15.383 -29.634 1.00 22.92 189 ARG C O 1
ATOM 6181 N N . PHE D 1 167 ? 121.295 -16.107 -27.543 1.00 26.10 190 PHE C N 1
ATOM 6182 C CA . PHE D 1 167 ? 120.120 -16.958 -27.425 1.00 25.99 190 PHE C CA 1
ATOM 6183 C C . PHE D 1 167 ? 119.228 -16.415 -26.322 1.00 20.69 190 PHE C C 1
ATOM 6184 O O . PHE D 1 167 ? 119.682 -16.182 -25.199 1.00 21.45 190 PHE C O 1
ATOM 6192 N N . ILE D 1 168 ? 117.967 -16.204 -26.652 1.00 20.00 191 ILE C N 1
ATOM 6193 C CA . ILE D 1 168 ? 116.949 -15.803 -25.694 1.00 19.02 191 ILE C CA 1
ATOM 6194 C C . ILE D 1 168 ? 116.217 -17.069 -25.273 1.00 17.82 191 ILE C C 1
ATOM 6195 O O . ILE D 1 168 ? 115.747 -17.837 -26.122 1.00 19.76 191 ILE C O 1
ATOM 6200 N N . VAL D 1 169 ? 116.164 -17.320 -23.970 1.00 18.13 192 VAL C N 1
ATOM 6201 C CA . VAL D 1 169 ? 115.570 -18.537 -23.427 1.00 21.37 192 VAL C CA 1
ATOM 6202 C C . VAL D 1 169 ? 114.428 -18.159 -22.489 1.00 20.31 192 VAL C C 1
ATOM 6203 O O . VAL D 1 169 ? 114.643 -17.496 -21.468 1.00 21.38 192 VAL C O 1
ATOM 6207 N N . PHE D 1 170 ? 113.225 -18.594 -22.834 1.00 15.61 193 PHE C N 1
ATOM 6208 C CA . PHE D 1 170 ? 112.063 -18.534 -21.963 1.00 16.88 193 PHE C CA 1
ATOM 6209 C C . PHE D 1 170 ? 111.891 -19.890 -21.297 1.00 16.06 193 PHE C C 1
ATOM 6210 O O . PHE D 1 170 ? 111.905 -20.919 -21.975 1.00 16.79 193 PHE C O 1
ATOM 6218 N N . MET D 1 171 ? 111.679 -19.889 -20.004 1.00 19.76 194 MET C N 1
ATOM 6219 C CA . MET D 1 171 ? 111.535 -21.105 -19.227 1.00 23.22 194 MET C CA 1
ATOM 6220 C C . MET D 1 171 ? 110.591 -20.796 -18.101 1.00 20.94 194 MET C C 1
ATOM 6221 O O . MET D 1 171 ? 110.917 -20.142 -17.166 1.00 22.37 194 MET C O 1
ATOM 6226 N N . GLY D 1 172 ? 109.401 -21.310 -18.196 1.00 19.35 195 GLY C N 1
ATOM 6227 C CA . GLY D 1 172 ? 108.403 -20.945 -17.225 1.00 19.44 195 GLY C CA 1
ATOM 6228 C C . GLY D 1 172 ? 106.985 -21.237 -17.650 1.00 15.83 195 GLY C C 1
ATOM 6229 O O . GLY D 1 172 ? 106.733 -22.009 -18.574 1.00 17.99 195 GLY C O 1
ATOM 6230 N N . PRO D 1 173 ? 106.027 -20.607 -16.984 1.00 21.56 196 PRO C N 1
ATOM 6231 C CA . PRO D 1 173 ? 104.625 -20.984 -17.180 1.00 23.34 196 PRO C CA 1
ATOM 6232 C C . PRO D 1 173 ? 104.105 -20.567 -18.544 1.00 24.72 196 PRO C C 1
ATOM 6233 O O . PRO D 1 173 ? 104.494 -19.534 -19.098 1.00 27.44 196 PRO C O 1
ATOM 6237 N N . ASN D 1 174 ? 103.204 -21.386 -19.085 1.00 22.78 197 ASN C N 1
ATOM 6238 C CA . ASN D 1 174 ? 102.586 -21.055 -20.361 1.00 22.51 197 ASN C CA 1
ATOM 6239 C C . ASN D 1 174 ? 101.677 -19.833 -20.229 1.00 26.34 197 ASN C C 1
ATOM 6240 O O . ASN D 1 174 ? 100.460 -19.967 -20.049 1.00 24.09 197 ASN C O 1
ATOM 6245 N N . LYS D 1 175 ? 102.263 -18.637 -20.338 1.00 30.72 198 LYS C N 1
ATOM 6246 C CA . LYS D 1 175 ? 101.563 -17.369 -20.160 1.00 30.33 198 LYS C CA 1
ATOM 6247 C C . LYS D 1 175 ? 101.783 -16.501 -21.394 1.00 31.48 198 LYS C C 1
ATOM 6248 O O . LYS D 1 175 ? 102.912 -16.077 -21.658 1.00 31.16 198 LYS C O 1
ATOM 6254 N N . ARG D 1 176 ? 100.705 -16.212 -22.133 1.00 34.83 199 ARG C N 1
ATOM 6255 C CA . ARG D 1 176 ? 100.844 -15.539 -23.424 1.00 34.62 199 ARG C CA 1
ATOM 6256 C C . ARG D 1 176 ? 101.410 -14.129 -23.285 1.00 30.78 199 ARG C C 1
ATOM 6257 O O . ARG D 1 176 ? 102.157 -13.675 -24.155 1.00 31.86 199 ARG C O 1
ATOM 6265 N N . THR D 1 177 ? 101.059 -13.410 -22.220 1.00 25.43 200 THR C N 1
ATOM 6266 C CA . THR D 1 177 ? 101.609 -12.065 -22.056 1.00 28.07 200 THR C CA 1
ATOM 6267 C C . THR D 1 177 ? 103.129 -12.103 -21.954 1.00 28.50 200 THR C C 1
ATOM 6268 O O . THR D 1 177 ? 103.822 -11.227 -22.487 1.00 26.24 200 THR C O 1
ATOM 6272 N N . LEU D 1 178 ? 103.665 -13.118 -21.273 1.00 28.27 201 LEU C N 1
ATOM 6273 C CA . LEU D 1 178 ? 105.105 -13.190 -21.081 1.00 26.00 201 LEU C CA 1
ATOM 6274 C C . LEU D 1 178 ? 105.812 -13.550 -22.380 1.00 29.15 201 LEU C C 1
ATOM 6275 O O . LEU D 1 178 ? 106.850 -12.965 -22.713 1.00 25.12 201 LEU C O 1
ATOM 6280 N N . ILE D 1 179 ? 105.257 -14.513 -23.119 1.00 27.04 202 ILE C N 1
ATOM 6281 C CA . ILE D 1 179 ? 105.774 -14.862 -24.437 1.00 27.94 202 ILE C CA 1
ATOM 6282 C C . ILE D 1 179 ? 105.724 -13.656 -25.370 1.00 25.52 202 ILE C C 1
ATOM 6283 O O . ILE D 1 179 ? 106.656 -13.413 -26.142 1.00 27.91 202 ILE C O 1
ATOM 6288 N N . LYS D 1 180 ? 104.646 -12.872 -25.307 1.00 24.43 203 LYS C N 1
ATOM 6289 C CA . LYS D 1 180 ? 104.579 -11.646 -26.096 1.00 25.96 203 LYS C CA 1
ATOM 6290 C C . LYS D 1 180 ? 105.682 -10.682 -25.690 1.00 24.57 203 LYS C C 1
ATOM 6291 O O . LYS D 1 180 ? 106.275 -10.009 -26.542 1.00 27.83 203 LYS C O 1
ATOM 6297 N N . LYS D 1 181 ? 105.972 -10.596 -24.392 1.00 27.99 204 LYS C N 1
ATOM 6298 C CA . LYS D 1 181 ? 106.973 -9.636 -23.947 1.00 30.40 204 LYS C CA 1
ATOM 6299 C C . LYS D 1 181 ? 108.382 -10.073 -24.348 1.00 29.88 204 LYS C C 1
ATOM 6300 O O . LYS D 1 181 ? 109.210 -9.229 -24.717 1.00 28.69 204 LYS C O 1
ATOM 6306 N N . ALA D 1 182 ? 108.657 -11.380 -24.331 1.00 23.79 205 ALA C N 1
ATOM 6307 C CA . ALA D 1 182 ? 109.999 -11.876 -24.617 1.00 25.32 205 ALA C CA 1
ATOM 6308 C C . ALA D 1 182 ? 110.290 -11.919 -26.108 1.00 21.86 205 ALA C C 1
ATOM 6309 O O . ALA D 1 182 ? 111.437 -11.725 -26.523 1.00 20.61 205 ALA C O 1
ATOM 6311 N N . PHE D 1 183 ? 109.284 -12.199 -26.925 1.00 25.19 206 PHE C N 1
ATOM 6312 C CA . PHE D 1 183 ? 109.461 -12.367 -28.368 1.00 27.08 206 PHE C CA 1
ATOM 6313 C C . PHE D 1 183 ? 108.401 -11.532 -29.061 1.00 25.30 206 PHE C C 1
ATOM 6314 O O . PHE D 1 183 ? 107.427 -12.072 -29.604 1.00 29.55 206 PHE C O 1
ATOM 6322 N N . PRO D 1 184 ? 108.557 -10.208 -29.054 1.00 26.98 207 PRO C N 1
ATOM 6323 C CA . PRO D 1 184 ? 107.477 -9.339 -29.544 1.00 31.49 207 PRO C CA 1
ATOM 6324 C C . PRO D 1 184 ? 107.332 -9.322 -31.056 1.00 31.59 207 PRO C C 1
ATOM 6325 O O . PRO D 1 184 ? 106.276 -8.914 -31.548 1.00 32.37 207 PRO C O 1
ATOM 6329 N N . GLU D 1 185 ? 108.342 -9.747 -31.814 1.00 33.80 208 GLU C N 1
ATOM 6330 C CA . GLU D 1 185 ? 108.226 -9.766 -33.268 1.00 34.17 208 GLU C CA 1
ATOM 6331 C C . GLU D 1 185 ? 107.547 -11.028 -33.793 1.00 34.62 208 GLU C C 1
ATOM 6332 O O . GLU D 1 185 ? 106.872 -10.978 -34.829 1.00 36.15 208 GLU C O 1
ATOM 6338 N N . ASP D 1 186 ? 107.675 -12.156 -33.098 1.00 36.19 209 ASP C N 1
ATOM 6339 C CA . ASP D 1 186 ? 107.164 -13.422 -33.606 1.00 30.31 209 ASP C CA 1
ATOM 6340 C C . ASP D 1 186 ? 106.085 -14.010 -32.712 1.00 31.87 209 ASP C C 1
ATOM 6341 O O . ASP D 1 186 ? 105.703 -15.167 -32.902 1.00 28.09 209 ASP C O 1
ATOM 6346 N N . TYR D 1 187 ? 105.578 -13.243 -31.745 1.00 33.75 210 TYR C N 1
ATOM 6347 C CA . TYR D 1 187 ? 104.740 -13.849 -30.711 1.00 31.65 210 TYR C CA 1
ATOM 6348 C C . TYR D 1 187 ? 103.483 -14.484 -31.300 1.00 28.95 210 TYR C C 1
ATOM 6349 O O . TYR D 1 187 ? 103.029 -15.523 -30.819 1.00 25.14 210 TYR C O 1
ATOM 6358 N N . ASP D 1 188 ? 102.919 -13.898 -32.356 1.00 36.21 211 ASP C N 1
ATOM 6359 C CA . ASP D 1 188 ? 101.692 -14.450 -32.922 1.00 33.34 211 ASP C CA 1
ATOM 6360 C C . ASP D 1 188 ? 101.946 -15.789 -33.613 1.00 33.50 211 ASP C C 1
ATOM 6361 O O . ASP D 1 188 ? 101.223 -16.770 -33.383 1.00 30.65 211 ASP C O 1
ATOM 6366 N N . VAL D 1 189 ? 102.979 -15.847 -34.457 1.00 28.77 212 VAL C N 1
ATOM 6367 C CA . VAL D 1 189 ? 103.364 -17.097 -35.113 1.00 30.64 212 VAL C CA 1
ATOM 6368 C C . VAL D 1 189 ? 103.718 -18.164 -34.077 1.00 28.50 212 VAL C C 1
ATOM 6369 O O . VAL D 1 189 ? 103.309 -19.330 -34.191 1.00 26.78 212 VAL C O 1
ATOM 6373 N N . LEU D 1 190 ? 104.493 -17.776 -33.055 1.00 24.30 213 LEU C N 1
ATOM 6374 C CA . LEU D 1 190 ? 104.896 -18.709 -32.004 1.00 28.21 213 LEU C CA 1
ATOM 6375 C C . LEU D 1 190 ? 103.691 -19.270 -31.259 1.00 25.04 213 LEU C C 1
ATOM 6376 O O . LEU D 1 190 ? 103.547 -20.489 -31.096 1.00 25.21 213 LEU C O 1
ATOM 6381 N N . ILE D 1 191 ? 102.823 -18.384 -30.778 1.00 18.39 214 ILE C N 1
ATOM 6382 C CA . ILE D 1 191 ? 101.712 -18.819 -29.947 1.00 23.67 214 ILE C CA 1
ATOM 6383 C C . ILE D 1 191 ? 100.749 -19.683 -30.757 1.00 27.04 214 ILE C C 1
ATOM 6384 O O . ILE D 1 191 ? 100.264 -20.714 -30.271 1.00 25.39 214 ILE C O 1
ATOM 6389 N N . LYS D 1 192 ? 100.501 -19.319 -32.024 1.00 25.59 215 LYS C N 1
ATOM 6390 C CA . LYS D 1 192 ? 99.678 -20.196 -32.851 1.00 21.96 215 LYS C CA 1
ATOM 6391 C C . LYS D 1 192 ? 100.335 -21.561 -33.033 1.00 21.73 215 LYS C C 1
ATOM 6392 O O . LYS D 1 192 ? 99.666 -22.593 -32.918 1.00 23.99 215 LYS C O 1
ATOM 6398 N N . ALA D 1 193 ? 101.646 -21.594 -33.298 1.00 21.89 216 ALA C N 1
ATOM 6399 C CA . ALA D 1 193 ? 102.313 -22.878 -33.498 1.00 24.58 216 ALA C CA 1
ATOM 6400 C C . ALA D 1 193 ? 102.258 -23.763 -32.253 1.00 29.33 216 ALA C C 1
ATOM 6401 O O . ALA D 1 193 ? 102.189 -24.992 -32.378 1.00 26.27 216 ALA C O 1
ATOM 6403 N N . LEU D 1 194 ? 102.261 -23.170 -31.052 1.00 27.75 217 LEU C N 1
ATOM 6404 C CA . LEU D 1 194 ? 102.326 -23.969 -29.826 1.00 25.09 217 LEU C CA 1
ATOM 6405 C C . LEU D 1 194 ? 101.047 -24.754 -29.531 1.00 31.25 217 LEU C C 1
ATOM 6406 O O . LEU D 1 194 ? 101.092 -25.706 -28.742 1.00 31.85 217 LEU C O 1
ATOM 6411 N N . VAL D 1 195 ? 99.921 -24.394 -30.151 1.00 31.50 218 VAL C N 1
ATOM 6412 C CA . VAL D 1 195 ? 98.669 -25.131 -29.979 1.00 27.81 218 VAL C CA 1
ATOM 6413 C C . VAL D 1 195 ? 98.827 -26.599 -30.371 1.00 34.39 218 VAL C C 1
ATOM 6414 O O . VAL D 1 195 ? 98.121 -27.476 -29.856 1.00 29.88 218 VAL C O 1
ATOM 6418 N N . ASN D 1 196 ? 99.773 -26.896 -31.260 1.00 35.76 219 ASN C N 1
ATOM 6419 C CA . ASN D 1 196 ? 99.961 -28.261 -31.728 1.00 37.99 219 ASN C CA 1
ATOM 6420 C C . ASN D 1 196 ? 100.524 -29.180 -30.653 1.00 43.05 219 ASN C C 1
ATOM 6421 O O . ASN D 1 196 ? 100.387 -30.402 -30.777 1.00 47.75 219 ASN C O 1
ATOM 6426 N N . ILE D 1 197 ? 101.139 -28.628 -29.608 1.00 41.68 220 ILE C N 1
ATOM 6427 C CA . ILE D 1 197 ? 101.598 -29.404 -28.457 1.00 42.69 220 ILE C CA 1
ATOM 6428 C C . ILE D 1 197 ? 100.377 -29.705 -27.595 1.00 43.16 220 ILE C C 1
ATOM 6429 O O . ILE D 1 197 ? 99.454 -28.877 -27.544 1.00 44.25 220 ILE C O 1
ATOM 6434 N N . PRO D 1 198 ? 100.302 -30.878 -26.927 1.00 53.14 221 PRO C N 1
ATOM 6435 C CA . PRO D 1 198 ? 99.181 -31.153 -26.009 1.00 52.92 221 PRO C CA 1
ATOM 6436 C C . PRO D 1 198 ? 98.693 -29.969 -25.183 1.00 51.68 221 PRO C C 1
ATOM 6437 O O . PRO D 1 198 ? 97.562 -29.518 -25.382 1.00 54.46 221 PRO C O 1
ATOM 6441 N N . GLY D 1 199 ? 99.511 -29.438 -24.284 1.00 46.43 222 GLY C N 1
ATOM 6442 C CA . GLY D 1 199 ? 99.123 -28.228 -23.575 1.00 45.27 222 GLY C CA 1
ATOM 6443 C C . GLY D 1 199 ? 98.144 -28.528 -22.463 1.00 46.78 222 GLY C C 1
ATOM 6444 O O . GLY D 1 199 ? 98.139 -29.642 -21.944 1.00 47.37 222 GLY C O 1
#

Secondary structure (DSSP, 8-state):
-EEEE-SSEEEEE-SSEEEEEESSS--EEEEEE-BTB-EEEEE-SS-SS-EESSSSB---SSPPEEE-SSB-SSSBSSEEEEEEE-SSEEEEEEEETT-SSEEEEEEEESS-EEEE----SSSGGGEEEETTEEEEEETTTTEEEEEE---TT---SEEEE-SEEEEEEEEEE--HHHHHHH-TTTHHHHHHHHTTS--/-EEEE-SSEEEEE-SSEEEEEESSS--EEEEEE-BTB-EEEEE-SS-SS-EESSSSB---SSPPEEEEEEE-SSSEEEEEEEEEE-SSEEEEEEEETT-SSEEEEEEEEEEEEEEE-----SSGGGEEEETTEEEEEETTTTEEEEEE---TT---SEEEEEEEEEEEEEEEE--HHHHHHH-TTTHHHHHHHHTTS--/-EEEE-SSEEEEE-SSEEEEEESSS--EEEEEE-BTB-EEEEE-SS-SS-EESSSSBP--SS--EEE-SS--SSS-SSEEEEEEE-SSEEEEEEEESSSSSEEEEEEEESS-EEEE-----SSGGGEEEETTEEEEEETTTTEEEEEE---TT---SEEEESSEEEEEEEEEE--HHHHHHH-TTTHHHHHHHHTTS--/-EEEE-SS-EEEE-SSEEEEE-SSS--EEEEEE-BTB-EEEEE-SS-SS-EESSS-B---SS--EEE-SS--SSS-SSEEEEEEE-SSEEEEEEEETTSSSEEEEEEEEEEEEEEE-----SSGGGEEEETTEEEEEETTTTEEEEEE---TT---SEEEEEEEEEEEEEEEE--HHHHHHHSTTTHHHHHHHHTTS--

Organism: Thermotoga maritima (strain ATCC 43589 / DSM 3109 / JCM 10099 / NBRC 100826 / MSB8) (NCBI:txid243274)

Solvent-accessible surface area: 37406 Å² total; per-residue (Å²): 36,93,32,64,99,55,154,172,50,0,15,0,47,7,164,65,4,14,1,24,1,17,16,109,75,0,5,0,90,29,0,30,3,47,78,95,46,151,53,91,13,2,88,43,40,118,27,0,0,8,1,33,29,126,61,75,66,23,73,14,121,76,108,4,92,37,59,25,82,16,154,70,123,72,22,7,38,16,46,3,13,2,21,0,40,5,47,72,2,91,0,40,1,12,5,70,62,71,80,6,8,4,0,24,1,49,6,54,12,37,84,90,1,29,0,14,7,0,80,13,11,133,76,113,66,6,16,68,108,26,100,40,6,2,0,0,5,10,59,182,20,114,2,6,0,0,0,34,0,67,27,27,113,141,12,131,18,32,1,90,1,104,10,95,55,130,1,23,0,0,1,0,40,66,101,130,65,25,2,82,130,18,4,79,134,35,76,83,100,5,21,162,31,23,110,103,5,93,44,55,92,31,66,108,44,161,158,26,0,18,0,47,13,173,50,3,12,0,22,0,16,19,107,69,0,14,0,56,25,0,24,4,50,76,100,47,147,50,89,11,3,86,65,43,120,23,0,0,6,0,41,24,120,63,94,65,35,68,15,120,80,107,5,92,39,62,24,98,16,139,52,123,79,15,14,42,61,46,4,14,2,21,0,38,8,48,74,0,92,0,42,2,13,7,75,62,71,56,8,8,7,0,38,0,36,4,76,12,90,42,34,3,43,0,15,8,0,82,13,11,129,76,110,64,8,14,67,116,26,109,45,6,1,0,0,7,12,55,169,16,112,2,5,0,0,0,58,0,76,22,30,129,134,15,134,20,36,0,70,0,97,26,148,51,177,0,44,0,0,0,0,39,72,105,124,60,25,1,100,107,16,6,75,154,44,41,87,104,6,23,166,34,21,106,107,8,96,48,56,91,34,66,105,44,167,172,34,0,18,1,48,12,177,43,4,12,1,20,0,14,19,108,73,0,12,0,67,24,0,25,4,49,74,97,48,149,55,90,11,3,84,68,44,121,24,0,0,7,1,40,21,141,65,90,63,33,71,16,117,82,104,4,89,38,64,23,90,25,141,60,121,78,8,19,50,65,44,4,11,3,22,0,39,7,49,75,2,96,0,41,2,11,7,73,57,71,74,10,9,8,0,31,0,31,5,73,12,92,35,16,0,25,0,17,9,0,82,11,10,131,71,108,67,6,14,63,118,20,56,43,2,0,0,0,6,10,54,178,21,116,2,4,0,0,0,58,1,73,33,34,132,138,14,156,19,45,0,100,0,92,30,145,57,144,0,37,0,0,1,0,38,68,105,133,79,38,1,67,54,15,7,78,168,44,54,109,91,0,18,164,29,21,110,109,7,91,48,49,95,29,64,95,48,156,156,41,0,14,0,47,12,168,48,3,11,0,22,0,18,16,111,74,0,7,0,93,27,0,28,3,47,79,92,49,152,53,92,12,3,87,46,43,121,21,0,1,7,1,42,23,131,68,103,62,28,71,14,121,78,111,4,88,38,58,10,83,12,152,64,123,79,27,19,28,32,51,4,14,1,21,0,39,5,49,73,2,90,0,40,1,13,6,68,55,46,62,4,8,4,1,27,0,39,6,53,12,34,74,59,0,29,0,14,7,0,78,12,11,131,75,111,66,7,15,67,109,27,102,40,5,1,0,0,6,11,58,187,30,114,2,5,0,0,0,53,0,69,29,24,115,142,13,147,18,42,0,93,0,108,10,102,56,130,1,32,0,0,1,0,40,74,98,135,84,31,1,97,119,16,5,80,155,38,87,98,108,5,26,158,31,22,106,101,8,91,48

Radius of gyration: 31.05 Å; Cα contacts (8 Å, |Δi|>4): 1877; chains: 4; bounding box: 76×76×68 Å

Sequence (796 aa):
IKVVRSEKEIVVLTRFEEYHFDLEKGILKDFYTMVDGRKHVFTYGNDGFDVLDEGTPLTVIEEPIVTGVGKVSEGFSDEVSMVYNYGYVKKIFTIKNNENYTFFVDIESSKPVDVTVPRVSVDTSTDRYMENYFASFNPKTRTLVLLKHDEGLLFEGTLKVNGQKRFIVFMGPNKRTLIKKAFPEDYDVLIKALVNIPGIKVVRSEKEIVVLTRFEEYHFDLEKGILKDFYTMVDGRKHVFTYGNDGFDVLDEGTPLTVIEEPIVTGVGKVSEGFSDEVSMVYNYGYVKKIFTIKNNENYTFFVDIESSKPVDVTVPRVSVDTSTDRYMENYFASFNPKTRTLVLLKHDEGLLFEGTLKVNGQKRFIVFMGPNKRTLIKKAFPEDYDVLIKALVNIPGIKVVRSEKEIVVLTRFEEYHFDLEKGILKDFYTMVDGRKHVFTYGNDGFDVLDEGTPLTVIEEPIVTGVGKVSEGFSDEVSMVYNYGYVKKIFTIKNNENYTFFVDIESSKPVDVTVPRVSVDTSTDRYMENYFASFNPKTRTLVLLKHDEGLLFEGTLKVNGQKRFIVFMGPNKRTLIKKAFPEDYDVLIKALVNIPGIKVVRSEKEIVVLTRFEEYHFDLEKGILKDFYTMVDGRKHVFTYGNDGFDVLDEGTPLTVIEEPIVTGVGKVSEGFSDEVSMVYNYGYVKKIFTIKNNENYTFFVDIESSKPVDVTVPRVSVDTSTDRYMENYFASFNPKTRTLVLLKHDEGLLFEGTLKVNGQKRFIVFMGPNKRTLIKKAFPEDYDVLIKALVNIPG

Nearest PDB structures (foldseek):
  5y82-assembly1_D  TM=1.005E+00  e=1.239E-40  Thermotoga maritima MSB8
  5y83-assembly1_A  TM=9.913E-01  e=1.803E-34  Thermotoga maritima MSB8
  6y86-assembly1_A-2  TM=9.893E-01  e=1.531E-32  Thermotoga maritima MSB8
  5gw7-assembly1_A  TM=4.994E-01  e=2.881E-04  Escherichia coli K-12
  7q1u-assembly1_B  TM=4.109E-01  e=1.630E-03  Escherichia coli K-12

InterPro domains:
  IPR001708 Membrane insertase YidC/ALB3/OXA1/COX18 [PTHR12428] (225-424)
  IPR019998 Membrane insertase YidC [MF_01810] (3-428)
  IPR028055 Membrane insertase YidC/Oxa/ALB, C-terminal [PF02096] (240-429)
  IPR028055 Membrane insertase YidC/Oxa/ALB, C-terminal [TIGR03592] (247-425)
  IPR047196 Membrane insertase YidC/ALB, C-terminal [cd20070] (249-426)

B-factor: mean 34.28, std 13.19, range [9.72, 103.16]